Protein AF-0000000074476913 (afdb_homodimer)

InterPro domains:
  IPR021858 Fungal transcription factor [PF11951] (152-539)

Organism: Cyberlindnera jadinii (strain ATCC 18201 / CBS 1600 / BCRC 20928 / JCM 3617 / NBRC 0987 / NRRL Y-1542) (NCBI:txid983966)

Nearest PDB structures (foldseek):
  8qai-assembly2_B  TM=4.648E-01  e=1.550E-02  synthetic construct
  7mx2-assembly1_B  TM=2.259E-01  e=1.197E+00  Homo sapiens
  8qai-assembly2_B  TM=4.668E-01  e=1.712E-02  synthetic construct

Secondary structure (DSSP, 8-state):
---------------------GGGSGGGSS-----TTS-------------------S--SSTT---S---SSTTTT---TT--------------------------------------------------SSS--B-SS--TT-HHHHHHHHHHTGGGTT--S-GGGSHHHHIIIIIGGGBHHHHHHHHHHHHHHHHHHHT---HHHHHHHHHHHHHHTT--SSS-SS-HHHHHHHHHHHHHHHHHHT-STHHHHHHHHHHHHTTHHHHS---GGGS----HHHHHHHHHHHHHHHHHHTTT----TGGGT---TT---HHHHHHHSHHHHHHHHHHHHHHTTTHHHHHHGGGS-HHHHHHHHHHHHHHHHHHHHHHHHHHHHHHHHHHHHHTT--SS-HHHHHHHHHHHHHHHHHHHHHHHT-TT--HHHHHHHHHHHHHHHHHHHHHHHHH-TTSS--HHHHHHHHHHHHHHHHHHHHS-TTS--STT-SHHHHHHHHH---HHHHHHHHHHHHHHHHTTS-HHHHHHHHHHHHHHHHHHHHSS---HHHHHHHHT-----/---------------------GGGSGGGSS-----TTS-------------------S--SSTT---S-TTSSTTTTS--TT--------------------------------------------------SSS--B-SS--TT-HHHHHHHHHHTGGGTT--S-GGGSHHHHIIIIIGGGBHHHHHHHHHHHHHHHHHHHT---HHHHHHHHHHHHHHTT--SSS-SS-HHHHHHHHHHHHHHHHHHT-STHHHHHHHHHHHHTTHHHHS---GGGS----HHHHHHHHHHHHHHHHHHTTT----HHHHH---TT---HHHHHHHSHHHHHHHHHHHHHHTTTHHHHHHGGGS-HHHHHHHHHHHHHHHHHHHHHHHHHHHHHHHHHHHHHTT--SS-HHHHHHHHHHHHHHHHHHHHHHHT-TT--HHHHHHHHHHHHHHHHHHHHHHHHH-TTSS--HHHHHHHHHHHHHHHHHHHHS-TTS--STT-SHHHHHHHHH---HHHHHHHHHHHHHHHHTTS-HHHHHHHHHHHHHHHHHHHHSS---HHHHHHHHT-----

pLDDT: mean 72.34, std 29.13, range [15.88, 98.56]

Structure (mmCIF, N/CA/C/O backbone):
data_AF-0000000074476913-model_v1
#
loop_
_entity.id
_entity.type
_entity.pdbx_description
1 polymer 'Transcription factor domain-containing protein'
#
loop_
_atom_site.group_PDB
_atom_site.id
_atom_site.type_symbol
_atom_site.label_atom_id
_atom_site.label_alt_id
_atom_site.label_comp_id
_atom_site.label_asym_id
_atom_site.label_entity_id
_atom_site.label_seq_id
_atom_site.pdbx_PDB_ins_code
_atom_site.Cartn_x
_atom_site.Cartn_y
_atom_site.Cartn_z
_atom_site.occupancy
_atom_site.B_iso_or_equiv
_atom_site.auth_seq_id
_atom_site.auth_comp_id
_atom_site.auth_asym_id
_atom_site.auth_atom_id
_atom_site.pdbx_PDB_model_num
ATOM 1 N N . MET A 1 1 ? -36.219 -45.469 -49.031 1 22.94 1 MET A N 1
ATOM 2 C CA . MET A 1 1 ? -34.938 -45.094 -49.656 1 22.94 1 MET A CA 1
ATOM 3 C C . MET A 1 1 ? -34.531 -43.656 -49.312 1 22.94 1 MET A C 1
ATOM 5 O O . MET A 1 1 ? -34.75 -42.75 -50.062 1 22.94 1 MET A O 1
ATOM 9 N N . LEU A 1 2 ? -34.75 -43.312 -48.125 1 26.34 2 LEU A N 1
ATOM 10 C CA . LEU A 1 2 ? -34.656 -42 -47.5 1 26.34 2 LEU A CA 1
ATOM 11 C C . LEU A 1 2 ? -33.219 -41.5 -47.531 1 26.34 2 LEU A C 1
ATOM 13 O O . LEU A 1 2 ? -32.312 -42.125 -46.938 1 26.34 2 LEU A O 1
ATOM 17 N N . LYS A 1 3 ? -32.875 -40.719 -48.656 1 25.05 3 LYS A N 1
ATOM 18 C CA . LYS A 1 3 ? -31.656 -40.125 -49.219 1 25.05 3 LYS A CA 1
ATOM 19 C C . LYS A 1 3 ? -30.984 -39.219 -48.188 1 25.05 3 LYS A C 1
ATOM 21 O O . LYS A 1 3 ? -31.609 -38.312 -47.625 1 25.05 3 LYS A O 1
ATOM 26 N N . ASP A 1 4 ? -29.906 -39.688 -47.5 1 21.94 4 ASP A N 1
ATOM 27 C CA . ASP A 1 4 ? -28.984 -39.344 -46.438 1 21.94 4 ASP A CA 1
ATOM 28 C C . ASP A 1 4 ? -28.203 -38.094 -46.781 1 21.94 4 ASP A C 1
ATOM 30 O O . ASP A 1 4 ? -27.328 -38.125 -47.656 1 21.94 4 ASP A O 1
ATOM 34 N N . LYS A 1 5 ? -29.016 -36.906 -46.969 1 27.86 5 LYS A N 1
ATOM 35 C CA . LYS A 1 5 ? -28.391 -35.688 -47.469 1 27.86 5 LYS A CA 1
ATOM 36 C C . LYS A 1 5 ? -27.109 -35.375 -46.719 1 27.86 5 LYS A C 1
ATOM 38 O O . LYS A 1 5 ? -27.141 -35.25 -45.469 1 27.86 5 LYS A O 1
ATOM 43 N N . THR A 1 6 ? -25.938 -35.688 -47.281 1 23.72 6 THR A N 1
ATOM 44 C CA . THR A 1 6 ? -24.531 -35.594 -46.906 1 23.72 6 THR A CA 1
ATOM 45 C C . THR A 1 6 ? -24.172 -34.188 -46.406 1 23.72 6 THR A C 1
ATOM 47 O O . THR A 1 6 ? -24.375 -33.219 -47.156 1 23.72 6 THR A O 1
ATOM 50 N N . GLY A 1 7 ? -24.375 -33.844 -45.156 1 22.38 7 GLY A N 1
ATOM 51 C CA . GLY A 1 7 ? -24.172 -32.594 -44.406 1 22.38 7 GLY A CA 1
ATOM 52 C C . GLY A 1 7 ? -22.781 -32.031 -44.562 1 22.38 7 GLY A C 1
ATOM 53 O O . GLY A 1 7 ? -21.812 -32.625 -44.094 1 22.38 7 GLY A O 1
ATOM 54 N N . LYS A 1 8 ? -22.469 -31.375 -45.812 1 24.8 8 LYS A N 1
ATOM 55 C CA . LYS A 1 8 ? -21.203 -30.781 -46.219 1 24.8 8 LYS A CA 1
ATOM 56 C C . LYS A 1 8 ? -20.625 -29.922 -45.094 1 24.8 8 LYS A C 1
ATOM 58 O O . LYS A 1 8 ? -21.297 -29.031 -44.562 1 24.8 8 LYS A O 1
ATOM 63 N N . ALA A 1 9 ? -19.594 -30.422 -44.406 1 23.03 9 ALA A N 1
ATOM 64 C CA . ALA A 1 9 ? -18.812 -29.875 -43.312 1 23.03 9 ALA A CA 1
ATOM 65 C C . ALA A 1 9 ? -18.266 -28.5 -43.656 1 23.03 9 ALA A C 1
ATOM 67 O O . ALA A 1 9 ? -17.688 -28.297 -44.719 1 23.03 9 ALA A O 1
ATOM 68 N N . PRO A 1 10 ? -18.922 -27.391 -43.219 1 24.08 10 PRO A N 1
ATOM 69 C CA . PRO A 1 10 ? -18.5 -26.078 -43.688 1 24.08 10 PRO A CA 1
ATOM 70 C C . PRO A 1 10 ? -17 -25.859 -43.531 1 24.08 10 PRO A C 1
ATOM 72 O O . PRO A 1 10 ? -16.375 -26.375 -42.594 1 24.08 10 PRO A O 1
ATOM 75 N N . ALA A 1 11 ? -16.25 -25.734 -44.656 1 23.8 11 ALA A N 1
ATOM 76 C CA . ALA A 1 11 ? -14.828 -25.453 -44.906 1 23.8 11 ALA A CA 1
ATOM 77 C C . ALA A 1 11 ? -14.336 -24.328 -44 1 23.8 11 ALA A C 1
ATOM 79 O O . ALA A 1 11 ? -14.969 -23.281 -43.875 1 23.8 11 ALA A O 1
ATOM 80 N N . ASN A 1 12 ? -13.648 -24.688 -42.938 1 20.62 12 ASN A N 1
ATOM 81 C CA . ASN A 1 12 ? -12.969 -23.875 -41.938 1 20.62 12 ASN A CA 1
ATOM 82 C C . ASN A 1 12 ? -12.094 -22.812 -42.562 1 20.62 12 ASN A C 1
ATOM 84 O O . ASN A 1 12 ? -11.156 -23.125 -43.312 1 20.62 12 ASN A O 1
ATOM 88 N N . LYS A 1 13 ? -12.68 -21.672 -42.938 1 23.34 13 LYS A N 1
ATOM 89 C CA . LYS A 1 13 ? -11.984 -20.547 -43.562 1 23.34 13 LYS A CA 1
ATOM 90 C C . LYS A 1 13 ? -10.641 -20.297 -42.875 1 23.34 13 LYS A C 1
ATOM 92 O O . LYS A 1 13 ? -10.578 -20.172 -41.656 1 23.34 13 LYS A O 1
ATOM 97 N N . ASP A 1 14 ? -9.531 -20.578 -43.594 1 20.19 14 ASP A N 1
ATOM 98 C CA . ASP A 1 14 ? -8.094 -20.438 -43.406 1 20.19 14 ASP A CA 1
ATOM 99 C C . ASP A 1 14 ? -7.73 -19.016 -43 1 20.19 14 ASP A C 1
ATOM 101 O O . ASP A 1 14 ? -7.996 -18.062 -43.719 1 20.19 14 ASP A O 1
ATOM 105 N N . ILE A 1 15 ? -7.898 -18.656 -41.781 1 19.33 15 ILE A N 1
ATOM 106 C CA . ILE A 1 15 ? -7.5 -17.328 -41.344 1 19.33 15 ILE A CA 1
ATOM 107 C C . ILE A 1 15 ? -6.035 -17.078 -41.688 1 19.33 15 ILE A C 1
ATOM 109 O O . ILE A 1 15 ? -5.141 -17.75 -41.188 1 19.33 15 ILE A O 1
ATOM 113 N N . LYS A 1 16 ? -5.777 -16.641 -42.938 1 22 16 LYS A N 1
ATOM 114 C CA . LYS A 1 16 ? -4.496 -16.281 -43.531 1 22 16 LYS A CA 1
ATOM 115 C C . LYS A 1 16 ? -3.795 -15.188 -42.75 1 22 16 LYS A C 1
ATOM 117 O O . LYS A 1 16 ? -4.316 -14.078 -42.594 1 22 16 LYS A O 1
ATOM 122 N N . PHE A 1 17 ? -3.029 -15.555 -41.844 1 19.25 17 PHE A N 1
ATOM 123 C CA . PHE A 1 17 ? -2.176 -14.68 -41.031 1 19.25 17 PHE A CA 1
ATOM 124 C C . PHE A 1 17 ? -1.184 -13.938 -41.938 1 19.25 17 PHE A C 1
ATOM 126 O O . PHE A 1 17 ? -0.401 -14.562 -42.656 1 19.25 17 PHE A O 1
ATOM 133 N N . VAL A 1 18 ? -1.605 -12.867 -42.562 1 20.31 18 VAL A N 1
ATOM 134 C CA . VAL A 1 18 ? -0.796 -12.047 -43.469 1 20.31 18 VAL A CA 1
ATOM 135 C C . VAL A 1 18 ? 0.474 -11.594 -42.75 1 20.31 18 VAL A C 1
ATOM 137 O O . VAL A 1 18 ? 0.422 -11.148 -41.594 1 20.31 18 VAL A O 1
ATOM 140 N N . ASP A 1 19 ? 1.712 -11.781 -43.312 1 21.53 19 ASP A N 1
ATOM 141 C CA . ASP A 1 19 ? 3.154 -11.75 -43.094 1 21.53 19 ASP A CA 1
ATOM 142 C C . ASP A 1 19 ? 3.666 -10.312 -43 1 21.53 19 ASP A C 1
ATOM 144 O O . ASP A 1 19 ? 3.883 -9.648 -44.031 1 21.53 19 ASP A O 1
ATOM 148 N N . GLN A 1 20 ? 2.986 -9.398 -42.375 1 19.64 20 GLN A N 1
ATOM 149 C CA . GLN A 1 20 ? 3.434 -8.031 -42.625 1 19.64 20 GLN A CA 1
ATOM 150 C C . GLN A 1 20 ? 4.836 -7.809 -42.062 1 19.64 20 GLN A C 1
ATOM 152 O O . GLN A 1 20 ? 5.016 -7.73 -40.844 1 19.64 20 GLN A O 1
ATOM 157 N N . THR A 1 21 ? 6.062 -8.227 -42.594 1 22.61 21 THR A N 1
ATOM 158 C CA . THR A 1 21 ? 7.508 -8.367 -42.438 1 22.61 21 THR A CA 1
ATOM 159 C C . THR A 1 21 ? 8.18 -7.008 -42.312 1 22.61 21 THR A C 1
ATOM 161 O O . THR A 1 21 ? 9.172 -6.871 -41.594 1 22.61 21 THR A O 1
ATOM 164 N N . SER A 1 22 ? 7.875 -5.938 -43.062 1 20.78 22 SER A N 1
ATOM 165 C CA . SER A 1 22 ? 8.922 -5.066 -43.594 1 20.78 22 SER A CA 1
ATOM 166 C C . SER A 1 22 ? 9.438 -4.113 -42.531 1 20.78 22 SER A C 1
ATOM 168 O O . SER A 1 22 ? 10.641 -3.834 -42.469 1 20.78 22 SER A O 1
ATOM 170 N N . GLU A 1 23 ? 8.555 -3.322 -41.906 1 20.55 23 GLU A N 1
ATOM 171 C CA . GLU A 1 23 ? 8.977 -2.012 -41.438 1 20.55 23 GLU A CA 1
ATOM 172 C C . GLU A 1 23 ? 9.688 -2.125 -40.094 1 20.55 23 GLU A C 1
ATOM 174 O O . GLU A 1 23 ? 9.977 -1.112 -39.438 1 20.55 23 GLU A O 1
ATOM 179 N N . THR A 1 24 ? 10.062 -3.318 -39.594 1 21.67 24 THR A N 1
ATOM 180 C CA . THR A 1 24 ? 10.672 -3.715 -38.312 1 21.67 24 THR A CA 1
ATOM 181 C C . THR A 1 24 ? 12.109 -3.221 -38.25 1 21.67 24 THR A C 1
ATOM 183 O O . THR A 1 24 ? 12.773 -3.385 -37.219 1 21.67 24 THR A O 1
ATOM 186 N N . ILE A 1 25 ? 12.766 -2.811 -39.281 1 22.55 25 ILE A N 1
ATOM 187 C CA . ILE A 1 25 ? 14.219 -2.762 -39.438 1 22.55 25 ILE A CA 1
ATOM 188 C C . ILE A 1 25 ? 14.773 -1.58 -38.656 1 22.55 25 ILE A C 1
ATOM 190 O O . ILE A 1 25 ? 15.805 -1.701 -37.969 1 22.55 25 ILE A O 1
ATOM 194 N N . ASP A 1 26 ? 14.195 -0.378 -38.781 1 22.97 26 ASP A N 1
ATOM 195 C CA . ASP A 1 26 ? 15.023 0.802 -38.531 1 22.97 26 ASP A CA 1
ATOM 196 C C . ASP A 1 26 ? 15.211 1.043 -37.031 1 22.97 26 ASP A C 1
ATOM 198 O O . ASP A 1 26 ? 16.078 1.819 -36.625 1 22.97 26 ASP A O 1
ATOM 202 N N . LEU A 1 27 ? 14.227 0.645 -36.281 1 22.95 27 LEU A N 1
ATOM 203 C CA . LEU A 1 27 ? 14.258 1.162 -34.906 1 22.95 27 LEU A CA 1
ATOM 204 C C . LEU A 1 27 ? 15.359 0.497 -34.094 1 22.95 27 LEU A C 1
ATOM 206 O O . LEU A 1 27 ? 15.469 0.712 -32.875 1 22.95 27 LEU A O 1
ATOM 210 N N . LEU A 1 28 ? 16.094 -0.506 -34.594 1 25.58 28 LEU A N 1
ATOM 211 C CA . LEU A 1 28 ? 17.203 -1.237 -33.969 1 25.58 28 LEU A CA 1
ATOM 212 C C . LEU A 1 28 ? 18.328 -0.289 -33.594 1 25.58 28 LEU A C 1
ATOM 214 O O . LEU A 1 28 ? 19.328 -0.71 -33 1 25.58 28 LEU A O 1
ATOM 218 N N . GLN A 1 29 ? 18.438 0.82 -34.156 1 25.72 29 GLN A N 1
ATOM 219 C CA . GLN A 1 29 ? 19.75 1.461 -34.031 1 25.72 29 GLN A CA 1
ATOM 220 C C . GLN A 1 29 ? 19.969 1.957 -32.625 1 25.72 29 GLN A C 1
ATOM 222 O O . GLN A 1 29 ? 21.109 1.95 -32.125 1 25.72 29 GLN A O 1
ATOM 227 N N . ASN A 1 30 ? 19.016 2.846 -32.031 1 29.34 30 ASN A N 1
ATOM 228 C CA . ASN A 1 30 ? 19.531 3.611 -30.891 1 29.34 30 ASN A CA 1
ATOM 229 C C . ASN A 1 30 ? 19.469 2.805 -29.594 1 29.34 30 ASN A C 1
ATOM 231 O O . ASN A 1 30 ? 18.547 2.008 -29.391 1 29.34 30 ASN A O 1
ATOM 235 N N . GLY A 1 31 ? 20.469 2.445 -28.844 1 28 31 GLY A N 1
ATOM 236 C CA . GLY A 1 31 ? 20.875 1.659 -27.688 1 28 31 GLY A CA 1
ATOM 237 C C . GLY A 1 31 ? 19.891 1.762 -26.531 1 28 31 GLY A C 1
ATOM 238 O O . GLY A 1 31 ? 19.422 2.854 -26.203 1 28 31 GLY A O 1
ATOM 239 N N . ARG A 1 32 ? 19.031 0.925 -26.312 1 30.55 32 ARG A N 1
ATOM 240 C CA . ARG A 1 32 ? 18.047 0.867 -25.234 1 30.55 32 ARG A CA 1
ATOM 241 C C . ARG A 1 32 ? 18.734 0.93 -23.875 1 30.55 32 ARG A C 1
ATOM 243 O O . ARG A 1 32 ? 19.719 0.242 -23.641 1 30.55 32 ARG A O 1
ATOM 250 N N . PRO A 1 33 ? 18.422 1.877 -23.078 1 32.03 33 PRO A N 1
ATOM 251 C CA . PRO A 1 33 ? 19.078 1.938 -21.766 1 32.03 33 PRO A CA 1
ATOM 252 C C . PRO A 1 33 ? 18.828 0.702 -20.922 1 32.03 33 PRO A C 1
ATOM 254 O O . PRO A 1 33 ? 17.766 0.077 -21.031 1 32.03 33 PRO A O 1
ATOM 257 N N . ALA A 1 34 ? 19.766 0.202 -20.141 1 40.94 34 ALA A N 1
ATOM 258 C CA . ALA A 1 34 ? 19.797 -1.032 -19.359 1 40.94 34 ALA A CA 1
ATOM 259 C C . ALA A 1 34 ? 18.875 -0.938 -18.141 1 40.94 34 ALA A C 1
ATOM 261 O O . ALA A 1 34 ? 18.859 0.083 -17.453 1 40.94 34 ALA A O 1
ATOM 262 N N . ILE A 1 35 ? 17.828 -1.555 -18.109 1 40.34 35 ILE A N 1
ATOM 263 C CA . ILE A 1 35 ? 17 -1.701 -16.922 1 40.34 35 ILE A CA 1
ATOM 264 C C . ILE A 1 35 ? 17.812 -2.406 -15.828 1 40.34 35 ILE A C 1
ATOM 266 O O . ILE A 1 35 ? 18.328 -3.502 -16.047 1 40.34 35 ILE A O 1
ATOM 270 N N . PRO A 1 36 ? 18.078 -1.884 -14.758 1 39.78 36 PRO A N 1
ATOM 271 C CA . PRO A 1 36 ? 18.891 -2.572 -13.742 1 39.78 36 PRO A CA 1
ATOM 272 C C . PRO A 1 36 ? 18.375 -3.977 -13.438 1 39.78 36 PRO A C 1
ATOM 274 O O . PRO A 1 36 ? 17.156 -4.176 -13.273 1 39.78 36 PRO A O 1
ATOM 277 N N . GLY A 1 37 ? 19.328 -4.891 -13.453 1 38.72 37 GLY A N 1
ATOM 278 C CA . GLY A 1 37 ? 19.094 -6.289 -13.141 1 38.72 37 GLY A CA 1
ATOM 279 C C . GLY A 1 37 ? 18.562 -7.082 -14.328 1 38.72 37 GLY A C 1
ATOM 280 O O . GLY A 1 37 ? 18.078 -8.203 -14.164 1 38.72 37 GLY A O 1
ATOM 281 N N . THR A 1 38 ? 18.344 -6.34 -15.32 1 44.19 38 THR A N 1
ATOM 282 C CA . THR A 1 38 ? 17.844 -7.059 -16.484 1 44.19 38 THR A CA 1
ATOM 283 C C . THR A 1 38 ? 18.984 -7.363 -17.453 1 44.19 38 THR A C 1
ATOM 285 O O . THR A 1 38 ? 20.047 -6.754 -17.391 1 44.19 38 THR A O 1
ATOM 288 N N . SER A 1 39 ? 18.766 -8.445 -18.344 1 42.41 39 SER A N 1
ATOM 289 C CA . SER A 1 39 ? 19.734 -9.031 -19.266 1 42.41 39 SER A CA 1
ATOM 290 C C . SER A 1 39 ? 20.062 -8.062 -20.406 1 42.41 39 SER A C 1
ATOM 292 O O . SER A 1 39 ? 19.219 -7.262 -20.812 1 42.41 39 SER A O 1
ATOM 294 N N . VAL A 1 40 ? 21.469 -7.695 -20.641 1 36.53 40 VAL A N 1
ATOM 295 C CA . VAL A 1 40 ? 21.922 -7.008 -21.844 1 36.53 40 VAL A CA 1
ATOM 296 C C . VAL A 1 40 ? 22.109 -8.016 -22.969 1 36.53 40 VAL A C 1
ATOM 298 O O . VAL A 1 40 ? 22.891 -8.961 -22.844 1 36.53 40 VAL A O 1
ATOM 301 N N . PHE A 1 41 ? 21.312 -8.297 -23.844 1 28.91 41 PHE A N 1
ATOM 302 C CA . PHE A 1 41 ? 21.484 -9.203 -24.969 1 28.91 41 PHE A CA 1
ATOM 303 C C . PHE A 1 41 ? 22.375 -8.57 -26.031 1 28.91 41 PHE A C 1
ATOM 305 O O . PHE A 1 41 ? 22.047 -7.512 -26.578 1 28.91 41 PHE A O 1
ATOM 312 N N . SER A 1 42 ? 23.875 -8.617 -25.953 1 28.91 42 SER A N 1
ATOM 313 C CA . SER A 1 42 ? 24.688 -8.195 -27.078 1 28.91 42 SER A CA 1
ATOM 314 C C . SER A 1 42 ? 24.578 -9.18 -28.25 1 28.91 42 SER A C 1
ATOM 316 O O . SER A 1 42 ? 24.625 -10.391 -28.031 1 28.91 42 SER A O 1
ATOM 318 N N . SER A 1 43 ? 24.188 -8.883 -29.438 1 27.14 43 SER A N 1
ATOM 319 C CA . SER A 1 43 ? 24.172 -9.688 -30.656 1 27.14 43 SER A CA 1
ATOM 320 C C . SER A 1 43 ? 25.578 -10.055 -31.094 1 27.14 43 SER A C 1
ATOM 322 O O . SER A 1 43 ? 25.766 -10.719 -32.125 1 27.14 43 SER A O 1
ATOM 324 N N . LYS A 1 44 ? 26.781 -9.359 -31 1 29.73 44 LYS A N 1
ATOM 325 C CA . LYS A 1 44 ? 27.906 -9.656 -31.891 1 29.73 44 LYS A CA 1
ATOM 326 C C . LYS A 1 44 ? 28.625 -10.938 -31.453 1 29.73 44 LYS A C 1
ATOM 328 O O . LYS A 1 44 ? 28.938 -11.102 -30.281 1 29.73 44 LYS A O 1
ATOM 333 N N . PRO A 1 45 ? 28.891 -12 -32.406 1 23.06 45 PRO A N 1
ATOM 334 C CA . PRO A 1 45 ? 29.641 -13.25 -32.281 1 23.06 45 PRO A CA 1
ATOM 335 C C . PRO A 1 45 ? 31.109 -13.016 -31.984 1 23.06 45 PRO A C 1
ATOM 337 O O . PRO A 1 45 ? 31.812 -12.398 -32.781 1 23.06 45 PRO A O 1
ATOM 340 N N . LYS A 1 46 ? 31.703 -12.742 -30.812 1 25.95 46 LYS A N 1
ATOM 341 C CA . LYS A 1 46 ? 33.156 -12.75 -30.828 1 25.95 46 LYS A CA 1
ATOM 342 C C . LYS A 1 46 ? 33.719 -14.133 -31.203 1 25.95 46 LYS A C 1
ATOM 344 O O . LYS A 1 46 ? 33.344 -15.133 -30.594 1 25.95 46 LYS A O 1
ATOM 349 N N . ARG A 1 47 ? 34.438 -14.453 -32.406 1 19.22 47 ARG A N 1
ATOM 350 C CA . ARG A 1 47 ? 35.25 -15.555 -32.906 1 19.22 47 ARG A CA 1
ATOM 351 C C . ARG A 1 47 ? 36.375 -15.93 -31.938 1 19.22 47 ARG A C 1
ATOM 353 O O . ARG A 1 47 ? 37.375 -15.219 -31.828 1 19.22 47 ARG A O 1
ATOM 360 N N . ARG A 1 48 ? 36.156 -16.438 -30.781 1 21.58 48 ARG A N 1
ATOM 361 C CA . ARG A 1 48 ? 37.344 -16.906 -30.031 1 21.58 48 ARG A CA 1
ATOM 362 C C . ARG A 1 48 ? 38.062 -18 -30.781 1 21.58 48 ARG A C 1
ATOM 364 O O . ARG A 1 48 ? 37.438 -18.969 -31.234 1 21.58 48 ARG A O 1
ATOM 371 N N . LYS A 1 49 ? 39.375 -17.781 -31.234 1 22.42 49 LYS A N 1
ATOM 372 C CA . LYS A 1 49 ? 40.438 -18.656 -31.719 1 22.42 49 LYS A CA 1
ATOM 373 C C . LYS A 1 49 ? 40.625 -19.844 -30.766 1 22.42 49 LYS A C 1
ATOM 375 O O . LYS A 1 49 ? 40.656 -19.672 -29.547 1 22.42 49 LYS A O 1
ATOM 380 N N . THR A 1 50 ? 40.656 -21.156 -31.234 1 22.3 50 THR A N 1
ATOM 381 C CA . THR A 1 50 ? 40.719 -22.562 -30.844 1 22.3 50 THR A CA 1
ATOM 382 C C . THR A 1 50 ? 42.031 -22.875 -30.141 1 22.3 50 THR A C 1
ATOM 384 O O . THR A 1 50 ? 42.25 -24.016 -29.734 1 22.3 50 THR A O 1
ATOM 387 N N . GLU A 1 51 ? 43.188 -22.172 -30.156 1 20.72 51 GLU A N 1
ATOM 388 C CA . GLU A 1 51 ? 44.406 -22.984 -30.25 1 20.72 51 GLU A CA 1
ATOM 389 C C . GLU A 1 51 ? 44.562 -23.891 -29.031 1 20.72 51 GLU A C 1
ATOM 391 O O . GLU A 1 51 ? 44.969 -25.047 -29.156 1 20.72 51 GLU A O 1
ATOM 396 N N . GLN A 1 52 ? 44.812 -23.391 -27.797 1 22.12 52 GLN A N 1
ATOM 397 C CA . GLN A 1 52 ? 45.906 -24 -27.016 1 22.12 52 GLN A CA 1
ATOM 398 C C . GLN A 1 52 ? 45.5 -25.375 -26.5 1 22.12 52 GLN A C 1
ATOM 400 O O . GLN A 1 52 ? 44.375 -25.562 -26.031 1 22.12 52 GLN A O 1
ATOM 405 N N . THR A 1 53 ? 46.219 -26.531 -26.828 1 21.92 53 THR A N 1
ATOM 406 C CA . THR A 1 53 ? 46.375 -27.984 -26.672 1 21.92 53 THR A CA 1
ATOM 407 C C . THR A 1 53 ? 46.469 -28.359 -25.188 1 21.92 53 THR A C 1
ATOM 409 O O . THR A 1 53 ? 46.75 -29.5 -24.859 1 21.92 53 THR A O 1
ATOM 412 N N . VAL A 1 54 ? 46.094 -27.594 -24.219 1 21.56 54 VAL A N 1
ATOM 413 C CA . VAL A 1 54 ? 46.656 -27.953 -22.922 1 21.56 54 VAL A CA 1
ATOM 414 C C . VAL A 1 54 ? 46.219 -29.391 -22.562 1 21.56 54 VAL A C 1
ATOM 416 O O . VAL A 1 54 ? 45.062 -29.719 -22.609 1 21.56 54 VAL A O 1
ATOM 419 N N . SER A 1 55 ? 47.156 -30.344 -22.719 1 20.33 55 SER A N 1
ATOM 420 C CA . SER A 1 55 ? 47.25 -31.781 -22.469 1 20.33 55 SER A CA 1
ATOM 421 C C . SER A 1 55 ? 46.719 -32.156 -21.094 1 20.33 55 SER A C 1
ATOM 423 O O . SER A 1 55 ? 47.219 -31.625 -20.078 1 20.33 55 SER A O 1
ATOM 425 N N . PRO A 1 56 ? 45.5 -32.406 -20.953 1 20.3 56 PRO A N 1
ATOM 426 C CA . PRO A 1 56 ? 44.781 -32.5 -19.688 1 20.3 56 PRO A CA 1
ATOM 427 C C . PRO A 1 56 ? 45.156 -33.781 -18.906 1 20.3 56 PRO A C 1
ATOM 429 O O . PRO A 1 56 ? 44.406 -34.219 -18.047 1 20.3 56 PRO A O 1
ATOM 432 N N . SER A 1 57 ? 46.469 -34.281 -19.25 1 19.2 57 SER A N 1
ATOM 433 C CA . SER A 1 57 ? 46.75 -35.625 -18.828 1 19.2 57 SER A CA 1
ATOM 434 C C . SER A 1 57 ? 46.156 -35.938 -17.438 1 19.2 57 SER A C 1
ATOM 436 O O . SER A 1 57 ? 45.438 -36.875 -17.25 1 19.2 57 SER A O 1
ATOM 438 N N . ASP A 1 58 ? 47.125 -36 -16.469 1 19.69 58 ASP A N 1
ATOM 439 C CA . ASP A 1 58 ? 47.469 -37.062 -15.523 1 19.69 58 ASP A CA 1
ATOM 440 C C . ASP A 1 58 ? 46.469 -37.062 -14.344 1 19.69 58 ASP A C 1
ATOM 442 O O . ASP A 1 58 ? 45.969 -38.125 -13.961 1 19.69 58 ASP A O 1
ATOM 446 N N . ASN A 1 59 ? 46.781 -36.094 -13.375 1 18.98 59 ASN A N 1
ATOM 447 C CA . ASN A 1 59 ? 46.812 -36.406 -11.945 1 18.98 59 ASN A CA 1
ATOM 448 C C . ASN A 1 59 ? 45.406 -36.438 -11.336 1 18.98 59 ASN A C 1
ATOM 450 O O . ASN A 1 59 ? 44.906 -35.406 -10.914 1 18.98 59 ASN A O 1
ATOM 454 N N . TYR A 1 60 ? 44.469 -36.906 -12.016 1 18.92 60 TYR A N 1
ATOM 455 C CA . TYR A 1 60 ? 43.094 -36.844 -11.617 1 18.92 60 TYR A CA 1
ATOM 456 C C . TYR A 1 60 ? 42.844 -37.531 -10.289 1 18.92 60 TYR A C 1
ATOM 458 O O . TYR A 1 60 ? 41.719 -37.594 -9.797 1 18.92 60 TYR A O 1
ATOM 466 N N . GLU A 1 61 ? 43.719 -38.562 -10.094 1 20.06 61 GLU A N 1
ATOM 467 C CA . GLU A 1 61 ? 43.562 -39.688 -9.156 1 20.06 61 GLU A CA 1
ATOM 468 C C . GLU A 1 61 ? 43.281 -39.156 -7.746 1 20.06 61 GLU A C 1
ATOM 470 O O . GLU A 1 61 ? 42.438 -39.719 -7.027 1 20.06 61 GLU A O 1
ATOM 475 N N . GLN A 1 62 ? 44.281 -38.5 -7.195 1 19.34 62 GLN A N 1
ATOM 476 C CA . GLN A 1 62 ? 44.625 -38.469 -5.777 1 19.34 62 GLN A CA 1
ATOM 477 C C . GLN A 1 62 ? 43.562 -37.719 -4.977 1 19.34 62 GLN A C 1
ATOM 479 O O . GLN A 1 62 ? 43.438 -37.938 -3.768 1 19.34 62 GLN A O 1
ATOM 484 N N . MET A 1 63 ? 43.062 -36.625 -5.465 1 19.31 63 MET A N 1
ATOM 485 C CA . MET A 1 63 ? 42.562 -35.781 -4.391 1 19.31 63 MET A CA 1
ATOM 486 C C . MET A 1 63 ? 41.25 -36.312 -3.809 1 19.31 63 MET A C 1
ATOM 488 O O . MET A 1 63 ? 40.188 -35.781 -4.078 1 19.31 63 MET A O 1
ATOM 492 N N . LEU A 1 64 ? 40.844 -37.656 -3.971 1 19.75 64 LEU A N 1
ATOM 493 C CA . LEU A 1 64 ? 39.75 -38.406 -3.336 1 19.75 64 LEU A CA 1
ATOM 494 C C . LEU A 1 64 ? 39.75 -38.156 -1.829 1 19.75 64 LEU A C 1
ATOM 496 O O . LEU A 1 64 ? 38.688 -38.062 -1.218 1 19.75 64 LEU A O 1
ATOM 500 N N . ASN A 1 65 ? 40.844 -38.781 -1.003 1 18.58 65 ASN A N 1
ATOM 501 C CA . ASN A 1 65 ? 41.125 -39.188 0.37 1 18.58 65 ASN A CA 1
ATOM 502 C C . ASN A 1 65 ? 41.219 -37.969 1.303 1 18.58 65 ASN A C 1
ATOM 504 O O . ASN A 1 65 ? 41.875 -38.031 2.34 1 18.58 65 ASN A O 1
ATOM 508 N N . MET A 1 66 ? 41.25 -36.844 0.983 1 19.33 66 MET A N 1
ATOM 509 C CA . MET A 1 66 ? 41.906 -35.844 1.844 1 19.33 66 MET A CA 1
ATOM 510 C C . MET A 1 66 ? 41.25 -35.844 3.221 1 19.33 66 MET A C 1
ATOM 512 O O . MET A 1 66 ? 40 -35.75 3.328 1 19.33 66 MET A O 1
ATOM 516 N N . PRO A 1 67 ? 41.906 -36.25 4.402 1 19.61 67 PRO A N 1
ATOM 517 C CA . PRO A 1 67 ? 41.625 -36.281 5.844 1 19.61 67 PRO A CA 1
ATOM 518 C C . PRO A 1 67 ? 40.812 -35.062 6.312 1 19.61 67 PRO A C 1
ATOM 520 O O . PRO A 1 67 ? 40.75 -34.062 5.617 1 19.61 67 PRO A O 1
ATOM 523 N N . LEU A 1 68 ? 40.031 -35.219 7.621 1 19.31 68 LEU A N 1
ATOM 524 C CA . LEU A 1 68 ? 39.156 -34.469 8.492 1 19.31 68 LEU A CA 1
ATOM 525 C C . LEU A 1 68 ? 39.781 -33.094 8.828 1 19.31 68 LEU A C 1
ATOM 527 O O . LEU A 1 68 ? 39.219 -32.344 9.648 1 19.31 68 LEU A O 1
ATOM 531 N N . ILE A 1 69 ? 41 -32.938 8.648 1 19.53 69 ILE A N 1
ATOM 532 C CA . ILE A 1 69 ? 41.844 -32.094 9.477 1 19.53 69 ILE A CA 1
ATOM 533 C C . ILE A 1 69 ? 41.281 -30.672 9.469 1 19.53 69 ILE A C 1
ATOM 535 O O . ILE A 1 69 ? 41.719 -29.828 10.258 1 19.53 69 ILE A O 1
ATOM 539 N N . PHE A 1 70 ? 40.969 -30.234 8.445 1 18.39 70 PHE A N 1
ATOM 540 C CA . PHE A 1 70 ? 41.156 -28.781 8.375 1 18.39 70 PHE A CA 1
ATOM 541 C C . PHE A 1 70 ? 40.219 -28.062 9.352 1 18.39 70 PHE A C 1
ATOM 543 O O . PHE A 1 70 ? 39.062 -27.844 9.047 1 18.39 70 PHE A O 1
ATOM 550 N N . THR A 1 71 ? 40.188 -28.516 10.781 1 17.97 71 THR A N 1
ATOM 551 C CA . THR A 1 71 ? 39.562 -28.125 12.039 1 17.97 71 THR A CA 1
ATOM 552 C C . THR A 1 71 ? 39.531 -26.609 12.195 1 17.97 71 THR A C 1
ATOM 554 O O . THR A 1 71 ? 38.5 -26.031 12.547 1 17.97 71 THR A O 1
ATOM 557 N N . GLN A 1 72 ? 40.625 -26.109 12.922 1 17.16 72 GLN A N 1
ATOM 558 C CA . GLN A 1 72 ? 40.844 -25.188 14.039 1 17.16 72 GLN A CA 1
ATOM 559 C C . GLN A 1 72 ? 40.656 -23.75 13.602 1 17.16 72 GLN A C 1
ATOM 561 O O . GLN A 1 72 ? 40.062 -22.953 14.32 1 17.16 72 GLN A O 1
ATOM 566 N N . GLU A 1 73 ? 41.625 -23.281 12.859 1 18.48 73 GLU A N 1
ATOM 567 C CA . GLU A 1 73 ? 42.125 -21.906 12.945 1 18.48 73 GLU A CA 1
ATOM 568 C C . GLU A 1 73 ? 41.125 -20.906 12.406 1 18.48 73 GLU A C 1
ATOM 570 O O . GLU A 1 73 ? 41.031 -19.781 12.898 1 18.48 73 GLU A O 1
ATOM 575 N N . MET A 1 74 ? 40.656 -21.312 11.266 1 17.67 74 MET A N 1
ATOM 576 C CA . MET A 1 74 ? 40.25 -20.031 10.688 1 17.67 74 MET A CA 1
ATOM 577 C C . MET A 1 74 ? 39.031 -19.453 11.438 1 17.67 74 MET A C 1
ATOM 579 O O . MET A 1 74 ? 37.906 -19.469 10.922 1 17.67 74 MET A O 1
ATOM 583 N N . CYS A 1 75 ? 38.719 -20.016 12.625 1 17.8 75 CYS A N 1
ATOM 584 C CA . CYS A 1 75 ? 37.781 -19.609 13.648 1 17.8 75 CYS A CA 1
ATOM 585 C C . CYS A 1 75 ? 37.781 -18.094 13.82 1 17.8 75 CYS A C 1
ATOM 587 O O . CYS A 1 75 ? 36.812 -17.5 14.273 1 17.8 75 CYS A O 1
ATOM 589 N N . SER A 1 76 ? 38.969 -17.719 14.094 1 17.53 76 SER A N 1
ATOM 590 C CA . SER A 1 76 ? 39.25 -16.578 14.945 1 17.53 76 SER A CA 1
ATOM 591 C C . SER A 1 76 ? 38.531 -15.328 14.438 1 17.53 76 SER A C 1
ATOM 593 O O . SER A 1 76 ? 38.188 -14.438 15.219 1 17.53 76 SER A O 1
ATOM 595 N N . LEU A 1 77 ? 38.75 -15.242 13.219 1 18.02 77 LEU A N 1
ATOM 596 C CA . LEU A 1 77 ? 38.844 -13.812 12.953 1 18.02 77 LEU A CA 1
ATOM 597 C C . LEU A 1 77 ? 37.469 -13.156 13.008 1 18.02 77 LEU A C 1
ATOM 599 O O . LEU A 1 77 ? 37.312 -12 12.602 1 18.02 77 LEU A O 1
ATOM 603 N N . ILE A 1 78 ? 36.562 -14.008 13.125 1 19.58 78 ILE A N 1
ATOM 604 C CA . ILE A 1 78 ? 35.281 -13.328 12.969 1 19.58 78 ILE A CA 1
ATOM 605 C C . ILE A 1 78 ? 35.031 -12.414 14.164 1 19.58 78 ILE A C 1
ATOM 607 O O . ILE A 1 78 ? 34.656 -12.875 15.242 1 19.58 78 ILE A O 1
ATOM 611 N N . ARG A 1 79 ? 36.031 -11.711 14.633 1 19.38 79 ARG A N 1
ATOM 612 C CA . ARG A 1 79 ? 35.75 -10.898 15.812 1 19.38 79 ARG A CA 1
ATOM 613 C C . ARG A 1 79 ? 34.344 -10.336 15.766 1 19.38 79 ARG A C 1
ATOM 615 O O . ARG A 1 79 ? 33.75 -10.203 14.688 1 19.38 79 ARG A O 1
ATOM 622 N N . SER A 1 80 ? 33.688 -10.562 16.828 1 17.83 80 SER A N 1
ATOM 623 C CA . SER A 1 80 ? 32.5 -9.945 17.375 1 17.83 80 SER A CA 1
ATOM 624 C C . SER A 1 80 ? 32.438 -8.453 17.047 1 17.83 80 SER A C 1
ATOM 626 O O . SER A 1 80 ? 33.406 -7.727 17.281 1 17.83 80 SER A O 1
ATOM 628 N N . PRO A 1 81 ? 32.094 -7.926 15.961 1 17.64 81 PRO A N 1
ATOM 629 C CA . PRO A 1 81 ? 32.469 -6.508 15.984 1 17.64 81 PRO A CA 1
ATOM 630 C C . PRO A 1 81 ? 32.188 -5.848 17.328 1 17.64 81 PRO A C 1
ATOM 632 O O . PRO A 1 81 ? 31.781 -4.691 17.375 1 17.64 81 PRO A O 1
ATOM 635 N N . GLY A 1 82 ? 32.094 -6.684 18.469 1 18.92 82 GLY A N 1
ATOM 636 C CA . GLY A 1 82 ? 32.312 -5.832 19.625 1 18.92 82 GLY A CA 1
ATOM 637 C C . GLY A 1 82 ? 33.5 -4.891 19.438 1 18.92 82 GLY A C 1
ATOM 638 O O . GLY A 1 82 ? 33.5 -3.783 19.984 1 18.92 82 GLY A O 1
ATOM 639 N N . ALA A 1 83 ? 34.75 -5.605 19.25 1 17.23 83 ALA A N 1
ATOM 640 C CA . ALA A 1 83 ? 36.031 -5.262 19.844 1 17.23 83 ALA A CA 1
ATOM 641 C C . ALA A 1 83 ? 36.625 -3.988 19.219 1 17.23 83 ALA A C 1
ATOM 643 O O . ALA A 1 83 ? 37.781 -3.648 19.453 1 17.23 83 ALA A O 1
ATOM 644 N N . TYR A 1 84 ? 36.594 -3.752 17.938 1 17.55 84 TYR A N 1
ATOM 645 C CA . TYR A 1 84 ? 37.469 -2.645 17.625 1 17.55 84 TYR A CA 1
ATOM 646 C C . TYR A 1 84 ? 37.375 -1.558 18.688 1 17.55 84 TYR A C 1
ATOM 648 O O . TYR A 1 84 ? 36.281 -1.184 19.109 1 17.55 84 TYR A O 1
ATOM 656 N N . GLY A 1 85 ? 38.344 -1.562 19.656 1 15.92 85 GLY A N 1
ATOM 657 C CA . GLY A 1 85 ? 38.906 -0.568 20.562 1 15.92 85 GLY A CA 1
ATOM 658 C C . GLY A 1 85 ? 38.906 0.836 19.984 1 15.92 85 GLY A C 1
ATOM 659 O O . GLY A 1 85 ? 39.938 1.404 19.672 1 15.92 85 GLY A O 1
ATOM 660 N N . LEU A 1 86 ? 38.375 1.112 18.922 1 17.31 86 LEU A N 1
ATOM 661 C CA . LEU A 1 86 ? 38.875 2.408 18.469 1 17.31 86 LEU A CA 1
ATOM 662 C C . LEU A 1 86 ? 39.25 3.295 19.656 1 17.31 86 LEU A C 1
ATOM 664 O O . LEU A 1 86 ? 38.406 3.578 20.516 1 17.31 86 LEU A O 1
ATOM 668 N N . PRO A 1 87 ? 40.531 3.074 20.094 1 16.94 87 PRO A N 1
ATOM 669 C CA . PRO A 1 87 ? 41.219 3.949 21.047 1 16.94 87 PRO A CA 1
ATOM 670 C C . PRO A 1 87 ? 40.625 5.355 21.094 1 16.94 87 PRO A C 1
ATOM 672 O O . PRO A 1 87 ? 39.719 5.664 20.328 1 16.94 87 PRO A O 1
ATOM 675 N N . GLY A 1 88 ? 41.75 6.379 21.172 1 16.02 88 GLY A N 1
ATOM 676 C CA . GLY A 1 88 ? 42.188 7.734 21.484 1 16.02 88 GLY A CA 1
ATOM 677 C C . GLY A 1 88 ? 41.719 8.758 20.453 1 16.02 88 GLY A C 1
ATOM 678 O O . GLY A 1 88 ? 42.531 9.25 19.672 1 16.02 88 GLY A O 1
ATOM 679 N N . LEU A 1 89 ? 41.062 8.594 19.5 1 17.55 89 LEU A N 1
ATOM 680 C CA . LEU A 1 89 ? 41.062 9.812 18.703 1 17.55 89 LEU A CA 1
ATOM 681 C C . LEU A 1 89 ? 41.219 11.047 19.594 1 17.55 89 LEU A C 1
ATOM 683 O O . LEU A 1 89 ? 40.344 11.32 20.422 1 17.55 89 LEU A O 1
ATOM 687 N N . GLU A 1 90 ? 42.438 11.234 19.891 1 17.39 90 GLU A N 1
ATOM 688 C CA . GLU A 1 90 ? 43.062 12.461 20.359 1 17.39 90 GLU A CA 1
ATOM 689 C C . GLU A 1 90 ? 42.281 13.688 19.938 1 17.39 90 GLU A C 1
ATOM 691 O O . GLU A 1 90 ? 41.469 13.633 19 1 17.39 90 GLU A O 1
ATOM 696 N N . GLU A 1 91 ? 42.688 14.789 20.562 1 18.72 91 GLU A N 1
ATOM 697 C CA . GLU A 1 91 ? 42.375 16.188 20.828 1 18.72 91 GLU A CA 1
ATOM 698 C C . GLU A 1 91 ? 42.375 17.016 19.531 1 18.72 91 GLU A C 1
ATOM 700 O O . GLU A 1 91 ? 42.188 18.219 19.562 1 18.72 91 GLU A O 1
ATOM 705 N N . PRO A 1 92 ? 42.5 16.453 18.297 1 19.05 92 PRO A N 1
ATOM 706 C CA . PRO A 1 92 ? 43.344 17.469 17.672 1 19.05 92 PRO A CA 1
ATOM 707 C C . PRO A 1 92 ? 42.969 18.891 18.062 1 19.05 92 PRO A C 1
ATOM 709 O O . PRO A 1 92 ? 41.844 19.109 18.516 1 19.05 92 PRO A O 1
ATOM 712 N N . SER A 1 93 ? 43.938 19.75 17.938 1 17.06 93 SER A N 1
ATOM 713 C CA . SER A 1 93 ? 43.969 21.203 17.922 1 17.06 93 SER A CA 1
ATOM 714 C C . SER A 1 93 ? 42.812 21.781 17.094 1 17.06 93 SER A C 1
ATOM 716 O O . SER A 1 93 ? 42.5 21.281 16.016 1 17.06 93 SER A O 1
ATOM 718 N N . VAL A 1 94 ? 42.062 22.531 17.625 1 19.62 94 VAL A N 1
ATOM 719 C CA . VAL A 1 94 ? 40.906 23.453 17.641 1 19.62 94 VAL A CA 1
ATOM 720 C C . VAL A 1 94 ? 41 24.406 16.453 1 19.62 94 VAL A C 1
ATOM 722 O O . VAL A 1 94 ? 40.531 25.547 16.531 1 19.62 94 VAL A O 1
ATOM 725 N N . ASP A 1 95 ? 41.906 24.109 15.453 1 17.3 95 ASP A N 1
ATOM 726 C CA . ASP A 1 95 ? 42.188 25.391 14.828 1 17.3 95 ASP A CA 1
ATOM 727 C C . ASP A 1 95 ? 40.906 26.047 14.32 1 17.3 95 ASP A C 1
ATOM 729 O O . ASP A 1 95 ? 39.875 25.375 14.18 1 17.3 95 ASP A O 1
ATOM 733 N N . LYS A 1 96 ? 41.156 27.109 13.32 1 18.19 96 LYS A N 1
ATOM 734 C CA . LYS A 1 96 ? 40.844 28.484 12.992 1 18.19 96 LYS A CA 1
ATOM 735 C C . LYS A 1 96 ? 39.562 28.562 12.164 1 18.19 96 LYS A C 1
ATOM 737 O O . LYS A 1 96 ? 38.562 29.141 12.602 1 18.19 96 LYS A O 1
ATOM 742 N N . ASN A 1 97 ? 39.75 28.641 10.68 1 15.88 97 ASN A N 1
ATOM 743 C CA . ASN A 1 97 ? 39.188 29.734 9.875 1 15.88 97 ASN A CA 1
ATOM 744 C C . ASN A 1 97 ? 37.938 29.297 9.117 1 15.88 97 ASN A C 1
ATOM 746 O O . ASN A 1 97 ? 38.031 28.438 8.227 1 15.88 97 ASN A O 1
ATOM 750 N N . PHE A 1 98 ? 37.031 28.844 9.766 1 17.06 98 PHE A N 1
ATOM 751 C CA . PHE A 1 98 ? 35.719 28.672 9.219 1 17.06 98 PHE A CA 1
ATOM 752 C C . PHE A 1 98 ? 35.406 29.719 8.172 1 17.06 98 PHE A C 1
ATOM 754 O O . PHE A 1 98 ? 34.969 30.828 8.5 1 17.06 98 PHE A O 1
ATOM 761 N N . ASP A 1 99 ? 36.312 29.703 7.254 1 16.84 99 ASP A N 1
ATOM 762 C CA . ASP A 1 99 ? 36.125 30.797 6.305 1 16.84 99 ASP A CA 1
ATOM 763 C C . ASP A 1 99 ? 34.75 30.688 5.629 1 16.84 99 ASP A C 1
ATOM 765 O O . ASP A 1 99 ? 34.438 29.672 4.996 1 16.84 99 ASP A O 1
ATOM 769 N N . PHE A 1 100 ? 33.844 31.172 6.293 1 17.5 100 PHE A N 1
ATOM 770 C CA . PHE A 1 100 ? 32.531 31.641 5.926 1 17.5 100 PHE A CA 1
ATOM 771 C C . PHE A 1 100 ? 32.5 32.219 4.512 1 17.5 100 PHE A C 1
ATOM 773 O O . PHE A 1 100 ? 33.094 33.281 4.262 1 17.5 100 PHE A O 1
ATOM 780 N N . TYR A 1 101 ? 32.75 31.25 3.498 1 16.81 101 TYR A N 1
ATOM 781 C CA . TYR A 1 101 ? 32.844 31.812 2.148 1 16.81 101 TYR A CA 1
ATOM 782 C C . TYR A 1 101 ? 31.812 32.906 1.936 1 16.81 101 TYR A C 1
ATOM 784 O O . TYR A 1 101 ? 30.625 32.688 2.186 1 16.81 101 TYR A O 1
ATOM 792 N N . ASP A 1 102 ? 32.219 34.188 1.979 1 17.88 102 ASP A N 1
ATOM 793 C CA . ASP A 1 102 ? 31.719 35.531 1.686 1 17.88 102 ASP A CA 1
ATOM 794 C C . ASP A 1 102 ? 31.094 35.594 0.298 1 17.88 102 ASP A C 1
ATOM 796 O O . ASP A 1 102 ? 30.328 36.531 -0.001 1 17.88 102 ASP A O 1
ATOM 800 N N . GLU A 1 103 ? 31.656 34.781 -0.804 1 17.72 103 GLU A N 1
ATOM 801 C CA . GLU A 1 103 ? 31.844 35.625 -1.994 1 17.72 103 GLU A CA 1
ATOM 802 C C . GLU A 1 103 ? 30.531 36.281 -2.418 1 17.72 103 GLU A C 1
ATOM 804 O O . GLU A 1 103 ? 29.453 35.875 -1.969 1 17.72 103 GLU A O 1
ATOM 809 N N . GLU A 1 104 ? 30.562 36.75 -3.723 1 17.8 104 GLU A N 1
ATOM 810 C CA . GLU A 1 104 ? 30.391 37.844 -4.676 1 17.8 104 GLU A CA 1
ATOM 811 C C . GLU A 1 104 ? 29.062 37.75 -5.414 1 17.8 104 GLU A C 1
ATOM 813 O O . GLU A 1 104 ? 28.906 36.875 -6.289 1 17.8 104 GLU A O 1
ATOM 818 N N . PHE A 1 105 ? 28.062 37.375 -4.961 1 19.22 105 PHE A N 1
ATOM 819 C CA . PHE A 1 105 ? 26.953 37.531 -5.895 1 19.22 105 PHE A CA 1
ATOM 820 C C . PHE A 1 105 ? 27 38.906 -6.559 1 19.22 105 PHE A C 1
ATOM 822 O O . PHE A 1 105 ? 26.094 39.719 -6.375 1 19.22 105 PHE A O 1
ATOM 829 N N . ASP A 1 106 ? 28.297 39.594 -6.629 1 17.33 106 ASP A N 1
ATOM 830 C CA . ASP A 1 106 ? 28.266 40.906 -7.262 1 17.33 106 ASP A CA 1
ATOM 831 C C . ASP A 1 106 ? 27.953 40.781 -8.75 1 17.33 106 ASP A C 1
ATOM 833 O O . ASP A 1 106 ? 28.078 41.75 -9.5 1 17.33 106 ASP A O 1
ATOM 837 N N . LYS A 1 107 ? 27.844 39.875 -9.477 1 20.22 107 LYS A N 1
ATOM 838 C CA . LYS A 1 107 ? 28.125 40.312 -10.836 1 20.22 107 LYS A CA 1
ATOM 839 C C . LYS A 1 107 ? 27.562 41.719 -11.086 1 20.22 107 LYS A C 1
ATOM 841 O O . LYS A 1 107 ? 26.391 41.969 -10.82 1 20.22 107 LYS A O 1
ATOM 846 N N . GLN A 1 108 ? 28.438 42.656 -11.266 1 18.67 108 GLN A N 1
ATOM 847 C CA . GLN A 1 108 ? 28.688 43.875 -12.031 1 18.67 108 GLN A CA 1
ATOM 848 C C . GLN A 1 108 ? 28 43.812 -13.391 1 18.67 108 GLN A C 1
ATOM 850 O O . GLN A 1 108 ? 27.453 42.781 -13.773 1 18.67 108 GLN A O 1
ATOM 855 N N . ASN A 1 109 ? 28.875 43.969 -14.508 1 17.69 109 ASN A N 1
ATOM 856 C CA . ASN A 1 109 ? 28.875 44.688 -15.773 1 17.69 109 ASN A CA 1
ATOM 857 C C . ASN A 1 109 ? 28.219 43.875 -16.875 1 17.69 109 ASN A C 1
ATOM 859 O O . ASN A 1 109 ? 28.469 42.688 -17.016 1 17.69 109 ASN A O 1
ATOM 863 N N . THR A 1 110 ? 27.109 44.25 -17.562 1 18.78 110 THR A N 1
ATOM 864 C CA . THR A 1 110 ? 26.25 44.031 -18.734 1 18.78 110 THR A CA 1
ATOM 865 C C . THR A 1 110 ? 27.094 43.75 -19.969 1 18.78 110 THR A C 1
ATOM 867 O O . THR A 1 110 ? 26.547 43.625 -21.078 1 18.78 110 THR A O 1
ATOM 870 N N . GLU A 1 111 ? 28.453 43.75 -19.922 1 18.31 111 GLU A N 1
ATOM 871 C CA . GLU A 1 111 ? 28.828 44.062 -21.297 1 18.31 111 GLU A CA 1
ATOM 872 C C . GLU A 1 111 ? 28.578 42.906 -22.234 1 18.31 111 GLU A C 1
ATOM 874 O O . GLU A 1 111 ? 27.953 43.062 -23.297 1 18.31 111 GLU A O 1
ATOM 879 N N . GLY A 1 112 ? 29.688 41.938 -22.5 1 17.73 112 GLY A N 1
ATOM 880 C CA . GLY A 1 112 ? 30.156 41.656 -23.844 1 17.73 112 GLY A CA 1
ATOM 881 C C . GLY A 1 112 ? 29.438 40.469 -24.469 1 17.73 112 GLY A C 1
ATOM 882 O O . GLY A 1 112 ? 29.094 39.5 -23.797 1 17.73 112 GLY A O 1
ATOM 883 N N . ALA A 1 113 ? 28.797 40.438 -25.766 1 18.14 113 ALA A N 1
ATOM 884 C CA . ALA A 1 113 ? 28.031 39.844 -26.844 1 18.14 113 ALA A CA 1
ATOM 885 C C . ALA A 1 113 ? 28.688 38.562 -27.359 1 18.14 113 ALA A C 1
ATOM 887 O O . ALA A 1 113 ? 28.266 38 -28.359 1 18.14 113 ALA A O 1
ATOM 888 N N . GLY A 1 114 ? 29.844 37.969 -26.688 1 17.75 114 GLY A N 1
ATOM 889 C CA . GLY A 1 114 ? 30.453 37.25 -27.812 1 17.75 114 GLY A CA 1
ATOM 890 C C . GLY A 1 114 ? 29.656 36.031 -28.234 1 17.75 114 GLY A C 1
ATOM 891 O O . GLY A 1 114 ? 28.781 35.562 -27.5 1 17.75 114 GLY A O 1
ATOM 892 N N . SER A 1 115 ? 30.094 35.094 -29.266 1 19.44 115 SER A N 1
ATOM 893 C CA . SER A 1 115 ? 29.75 34.312 -30.422 1 19.44 115 SER A CA 1
ATOM 894 C C . SER A 1 115 ? 29.578 32.844 -30.047 1 19.44 115 SER A C 1
ATOM 896 O O . SER A 1 115 ? 29.219 32 -30.891 1 19.44 115 SER A O 1
ATOM 898 N N . GLY A 1 116 ? 29.859 32.281 -28.734 1 18.55 116 GLY A N 1
ATOM 899 C CA . GLY A 1 116 ? 30.344 30.906 -28.922 1 18.55 116 GLY A CA 1
ATOM 900 C C . GLY A 1 116 ? 29.234 29.922 -29.25 1 18.55 116 GLY A C 1
ATOM 901 O O . GLY A 1 116 ? 28.062 30.203 -28.984 1 18.55 116 GLY A O 1
ATOM 902 N N . ALA A 1 117 ? 29.406 28.578 -29.844 1 22.03 117 ALA A N 1
ATOM 903 C CA . ALA A 1 117 ? 28.812 27.5 -30.625 1 22.03 117 ALA A CA 1
ATOM 904 C C . ALA A 1 117 ? 28.109 26.484 -29.719 1 22.03 117 ALA A C 1
ATOM 906 O O . ALA A 1 117 ? 28.766 25.734 -28.984 1 22.03 117 ALA A O 1
ATOM 907 N N . GLY A 1 118 ? 27.156 26.766 -28.859 1 19.38 118 GLY A N 1
ATOM 908 C CA . GLY A 1 118 ? 26.578 26 -27.766 1 19.38 118 GLY A CA 1
ATOM 909 C C . GLY A 1 118 ? 25.859 24.75 -28.234 1 19.38 118 GLY A C 1
ATOM 910 O O . GLY A 1 118 ? 24.984 24.812 -29.094 1 19.38 118 GLY A O 1
ATOM 911 N N . SER A 1 119 ? 26.453 23.516 -28.078 1 22.45 119 SER A N 1
ATOM 912 C CA . SER A 1 119 ? 25.969 22.188 -28.484 1 22.45 119 SER A CA 1
ATOM 913 C C . SER A 1 119 ? 24.734 21.797 -27.703 1 22.45 119 SER A C 1
ATOM 915 O O . SER A 1 119 ? 24.703 21.891 -26.469 1 22.45 119 SER A O 1
ATOM 917 N N . SER A 1 120 ? 23.438 21.812 -28.125 1 22.52 120 SER A N 1
ATOM 918 C CA . SER A 1 120 ? 22.031 21.641 -27.781 1 22.52 120 SER A CA 1
ATOM 919 C C . SER A 1 120 ? 21.734 20.219 -27.359 1 22.52 120 SER A C 1
ATOM 921 O O . SER A 1 120 ? 21.5 19.344 -28.188 1 22.52 120 SER A O 1
ATOM 923 N N . ASP A 1 121 ? 22.453 19.594 -26.359 1 25.98 121 ASP A N 1
ATOM 924 C CA . ASP A 1 121 ? 22.125 18.219 -26.031 1 25.98 121 ASP A CA 1
ATOM 925 C C . ASP A 1 121 ? 20.719 18.125 -25.438 1 25.98 121 ASP A C 1
ATOM 927 O O . ASP A 1 121 ? 20.391 18.859 -24.5 1 25.98 121 ASP A O 1
ATOM 931 N N . GLY A 1 122 ? 19.562 17.609 -26.078 1 26.84 122 GLY A N 1
ATOM 932 C CA . GLY A 1 122 ? 18.125 17.391 -25.969 1 26.84 122 GLY A CA 1
ATOM 933 C C . GLY A 1 122 ? 17.75 16.516 -24.781 1 26.84 122 GLY A C 1
ATOM 934 O O . GLY A 1 122 ? 17.656 15.297 -24.906 1 26.84 122 GLY A O 1
ATOM 935 N N . THR A 1 123 ? 18.141 16.672 -23.562 1 31.55 123 THR A N 1
ATOM 936 C CA . THR A 1 123 ? 17.578 15.875 -22.469 1 31.55 123 THR A CA 1
ATOM 937 C C . THR A 1 123 ? 16.062 16.016 -22.422 1 31.55 123 THR A C 1
ATOM 939 O O . THR A 1 123 ? 15.539 17.094 -22.156 1 31.55 123 THR A O 1
ATOM 942 N N . LYS A 1 124 ? 15.172 15.148 -22.984 1 34.62 124 LYS A N 1
ATOM 943 C CA . LYS A 1 124 ? 13.719 15.062 -22.969 1 34.62 124 LYS A CA 1
ATOM 944 C C . LYS A 1 124 ? 13.195 14.859 -21.547 1 34.62 124 LYS A C 1
ATOM 946 O O . LYS A 1 124 ? 13.344 13.773 -20.969 1 34.62 124 LYS A O 1
ATOM 951 N N . GLY A 1 125 ? 13.078 15.766 -20.672 1 37.75 125 GLY A N 1
ATOM 952 C CA . GLY A 1 125 ? 12.398 15.766 -19.391 1 37.75 125 GLY A CA 1
ATOM 953 C C . GLY A 1 125 ? 11 15.18 -19.453 1 37.75 125 GLY A C 1
ATOM 954 O O . GLY A 1 125 ? 10.266 15.422 -20.422 1 37.75 125 GLY A O 1
ATOM 955 N N . ASP A 1 126 ? 10.75 14.133 -18.859 1 47.41 126 ASP A N 1
ATOM 956 C CA . ASP A 1 126 ? 9.461 13.461 -18.828 1 47.41 126 ASP A CA 1
ATOM 957 C C . ASP A 1 126 ? 8.336 14.438 -18.484 1 47.41 126 ASP A C 1
ATOM 959 O O . ASP A 1 126 ? 8.32 15 -17.391 1 47.41 126 ASP A O 1
ATOM 963 N N . GLN A 1 127 ? 7.68 14.938 -19.375 1 57.84 127 GLN A N 1
ATOM 964 C CA . GLN A 1 127 ? 6.609 15.922 -19.312 1 57.84 127 GLN A CA 1
ATOM 965 C C . GLN A 1 127 ? 5.348 15.328 -18.688 1 57.84 127 GLN A C 1
ATOM 967 O O . GLN A 1 127 ? 4.887 14.266 -19.109 1 57.84 127 GLN A O 1
ATOM 972 N N . VAL A 1 128 ? 5.047 15.75 -17.438 1 69.88 128 VAL A N 1
ATOM 973 C CA . VAL A 1 128 ? 3.721 15.453 -16.891 1 69.88 128 VAL A CA 1
ATOM 974 C C . VAL A 1 128 ? 2.65 15.867 -17.891 1 69.88 128 VAL A C 1
ATOM 976 O O . VAL A 1 128 ? 2.779 16.906 -18.562 1 69.88 128 VAL A O 1
ATOM 979 N N . PRO A 1 129 ? 1.782 14.891 -18.141 1 66.25 129 PRO A N 1
ATOM 980 C CA . PRO A 1 129 ? 0.698 15.305 -19.031 1 66.25 129 PRO A CA 1
ATOM 981 C C . PRO A 1 129 ? 0.11 16.672 -18.656 1 66.25 129 PRO A C 1
ATOM 983 O O . PRO A 1 129 ? -0.033 16.969 -17.469 1 66.25 129 PRO A O 1
ATOM 986 N N . ARG A 1 130 ? -0.017 17.578 -19.594 1 67.94 130 ARG A N 1
ATOM 987 C CA . ARG A 1 130 ? -0.547 18.922 -19.359 1 67.94 130 ARG A CA 1
ATOM 988 C C . ARG A 1 130 ? -2.049 18.875 -19.094 1 67.94 130 ARG A C 1
ATOM 990 O O . ARG A 1 130 ? -2.777 18.125 -19.75 1 67.94 130 ARG A O 1
ATOM 997 N N . ILE A 1 131 ? -2.367 19.516 -18 1 63.25 131 ILE A N 1
ATOM 998 C CA . ILE A 1 131 ? -3.793 19.703 -17.766 1 63.25 131 ILE A CA 1
ATOM 999 C C . ILE A 1 131 ? -4.363 20.672 -18.797 1 63.25 131 ILE A C 1
ATOM 1001 O O . ILE A 1 131 ? -3.957 21.828 -18.859 1 63.25 131 ILE A O 1
ATOM 1005 N N . THR A 1 132 ? -4.746 20.359 -20.062 1 50.56 132 THR A N 1
ATOM 1006 C CA . THR A 1 132 ? -5.312 21.25 -21.078 1 50.56 132 THR A CA 1
ATOM 1007 C C . THR A 1 132 ? -6.566 21.938 -20.547 1 50.56 132 THR A C 1
ATOM 1009 O O . THR A 1 132 ? -7.34 21.344 -19.797 1 50.56 132 THR A O 1
ATOM 1012 N N . GLY A 1 133 ? -6.562 23.312 -20.578 1 43.12 133 GLY A N 1
ATOM 1013 C CA . GLY A 1 133 ? -7.547 24.312 -20.172 1 43.12 133 GLY A CA 1
ATOM 1014 C C . GLY A 1 133 ? -8.977 23.875 -20.438 1 43.12 133 GLY A C 1
ATOM 1015 O O . GLY A 1 133 ? -9.922 24.484 -19.938 1 43.12 133 GLY A O 1
ATOM 1016 N N . GLU A 1 134 ? -9.297 23.547 -21.75 1 41.41 134 GLU A N 1
ATOM 1017 C CA . GLU A 1 134 ? -10.734 23.609 -22 1 41.41 134 GLU A CA 1
ATOM 1018 C C . GLU A 1 134 ? -11.516 22.781 -20.984 1 41.41 134 GLU A C 1
ATOM 1020 O O . GLU A 1 134 ? -12.602 23.172 -20.547 1 41.41 134 GLU A O 1
ATOM 1025 N N . GLY A 1 135 ? -11.477 21.438 -21.094 1 38 135 GLY A N 1
ATOM 1026 C CA . GLY A 1 135 ? -12.414 20.5 -20.484 1 38 135 GLY A CA 1
ATOM 1027 C C . GLY A 1 135 ? -12.164 20.281 -19.016 1 38 135 GLY A C 1
ATOM 1028 O O . GLY A 1 135 ? -11.016 20.141 -18.578 1 38 135 GLY A O 1
ATOM 1029 N N . ASN A 1 136 ? -12.836 21 -18.156 1 43.84 136 ASN A N 1
ATOM 1030 C CA . ASN A 1 136 ? -13.133 20.516 -16.797 1 43.84 136 ASN A CA 1
ATOM 1031 C C . ASN A 1 136 ? -12.891 19.016 -16.672 1 43.84 136 ASN A C 1
ATOM 1033 O O . ASN A 1 136 ? -13.781 18.219 -16.969 1 43.84 136 ASN A O 1
ATOM 1037 N N . ASN A 1 137 ? -11.805 18.672 -17 1 46.03 137 ASN A N 1
ATOM 1038 C CA . ASN A 1 137 ? -11.664 17.219 -17.078 1 46.03 137 ASN A CA 1
ATOM 1039 C C . ASN A 1 137 ? -12.102 16.547 -15.781 1 46.03 137 ASN A C 1
ATOM 1041 O O . ASN A 1 137 ? -11.266 16.172 -14.961 1 46.03 137 ASN A O 1
ATOM 1045 N N . VAL A 1 138 ? -13.141 17.125 -15.188 1 44.81 138 VAL A N 1
ATOM 1046 C CA . VAL A 1 138 ? -13.781 16.188 -14.273 1 44.81 138 VAL A CA 1
ATOM 1047 C C . VAL A 1 138 ? -13.781 14.789 -14.883 1 44.81 138 VAL A C 1
ATOM 1049 O O . VAL A 1 138 ? -14.32 14.578 -15.969 1 44.81 138 VAL A O 1
ATOM 1052 N N . THR A 1 139 ? -12.805 14.086 -14.586 1 52.16 139 THR A N 1
ATOM 1053 C CA . THR A 1 139 ? -12.797 12.703 -15.062 1 52.16 139 THR A CA 1
ATOM 1054 C C . THR A 1 139 ? -14.156 12.047 -14.828 1 52.16 139 THR A C 1
ATOM 1056 O O . THR A 1 139 ? -15.016 12.609 -14.148 1 52.16 139 THR A O 1
ATOM 1059 N N . SER A 1 140 ? -14.32 10.766 -15.383 1 48.31 140 SER A N 1
ATOM 1060 C CA . SER A 1 140 ? -15.469 9.859 -15.422 1 48.31 140 SER A CA 1
ATOM 1061 C C . SER A 1 140 ? -16.078 9.68 -14.031 1 48.31 140 SER A C 1
ATOM 1063 O O . SER A 1 140 ? -15.398 9.898 -13.023 1 48.31 140 SER A O 1
ATOM 1065 N N . PRO A 1 141 ? -17.406 9.656 -14.055 1 47.5 141 PRO A N 1
ATOM 1066 C CA . PRO A 1 141 ? -18.062 9.227 -12.828 1 47.5 141 PRO A CA 1
ATOM 1067 C C . PRO A 1 141 ? -17.234 8.234 -12.016 1 47.5 141 PRO A C 1
ATOM 1069 O O . PRO A 1 141 ? -16.406 7.52 -12.578 1 47.5 141 PRO A O 1
ATOM 1072 N N . TYR A 1 142 ? -17.391 8.461 -10.781 1 58.16 142 TYR A N 1
ATOM 1073 C CA . TYR A 1 142 ? -16.703 7.543 -9.883 1 58.16 142 TYR A CA 1
ATOM 1074 C C . TYR A 1 142 ? -16.812 6.105 -10.375 1 58.16 142 TYR A C 1
ATOM 1076 O O . TYR A 1 142 ? -17.922 5.617 -10.633 1 58.16 142 TYR A O 1
ATOM 1084 N N . ASN A 1 143 ? -15.648 5.676 -10.898 1 70.12 143 ASN A N 1
ATOM 1085 C CA . ASN A 1 143 ? -15.5 4.25 -11.172 1 70.12 143 ASN A CA 1
ATOM 1086 C C . ASN A 1 143 ? -14.664 3.559 -10.102 1 70.12 143 ASN A C 1
ATOM 1088 O O . ASN A 1 143 ? -13.523 3.949 -9.844 1 70.12 143 ASN A O 1
ATOM 1092 N N . ASP A 1 144 ? -15.305 2.729 -9.398 1 76.62 144 ASP A N 1
ATOM 1093 C CA . ASP A 1 144 ? -14.648 2.021 -8.305 1 76.62 144 ASP A CA 1
ATOM 1094 C C . ASP A 1 144 ? -13.445 1.231 -8.812 1 76.62 144 ASP A C 1
ATOM 1096 O O . ASP A 1 144 ? -12.664 0.701 -8.008 1 76.62 144 ASP A O 1
ATOM 1100 N N . GLN A 1 145 ? -13.383 1.291 -10.117 1 87 145 GLN A N 1
ATOM 1101 C CA . GLN A 1 145 ? -12.227 0.587 -10.664 1 87 145 GLN A CA 1
ATOM 1102 C C . GLN A 1 145 ? -11.367 1.521 -11.508 1 87 145 GLN A C 1
ATOM 1104 O O . GLN A 1 145 ? -10.859 1.121 -12.562 1 87 145 GLN A O 1
ATOM 1109 N N . ASN A 1 146 ? -11.312 2.693 -11.055 1 88.44 146 ASN A N 1
ATOM 1110 C CA . ASN A 1 146 ? -10.43 3.627 -11.734 1 88.44 146 ASN A CA 1
ATOM 1111 C C . ASN A 1 146 ? -8.961 3.229 -11.578 1 88.44 146 ASN A C 1
ATOM 1113 O O . ASN A 1 146 ? -8.625 2.436 -10.695 1 88.44 146 ASN A O 1
ATOM 1117 N N . GLU A 1 147 ? -8.141 3.758 -12.492 1 91.88 147 GLU A N 1
ATOM 1118 C CA . GLU A 1 147 ? -6.742 3.346 -12.555 1 91.88 147 GLU A CA 1
ATOM 1119 C C . GLU A 1 147 ? -6.016 3.652 -11.242 1 91.88 147 GLU A C 1
ATOM 1121 O O . GLU A 1 147 ? -5.254 2.824 -10.742 1 91.88 147 GLU A O 1
ATOM 1126 N N . PHE A 1 148 ? -6.258 4.824 -10.641 1 93.69 148 PHE A N 1
ATOM 1127 C CA . PHE A 1 148 ? -5.598 5.215 -9.398 1 93.69 148 PHE A CA 1
ATOM 1128 C C . PHE A 1 148 ? -5.938 4.234 -8.281 1 93.69 148 PHE A C 1
ATOM 1130 O O . PHE A 1 148 ? -5.043 3.752 -7.582 1 93.69 148 PHE A O 1
ATOM 1137 N N . TRP A 1 149 ? -7.172 3.918 -8.211 1 93.81 149 TRP A N 1
ATOM 1138 C CA . TRP A 1 149 ? -7.621 2.996 -7.172 1 93.81 149 TRP A CA 1
ATOM 1139 C C . TRP A 1 149 ? -7.047 1.602 -7.395 1 93.81 149 TRP A C 1
ATOM 1141 O O . TRP A 1 149 ? -6.621 0.937 -6.445 1 93.81 149 TRP A O 1
ATOM 1151 N N . LEU A 1 150 ? -7.016 1.181 -8.586 1 96.31 150 LEU A N 1
ATOM 1152 C CA . LEU A 1 150 ? -6.523 -0.16 -8.883 1 96.31 150 LEU A CA 1
ATOM 1153 C C . LEU A 1 150 ? -5.043 -0.286 -8.547 1 96.31 150 LEU A C 1
ATOM 1155 O O . LEU A 1 150 ? -4.594 -1.337 -8.086 1 96.31 150 LEU A O 1
ATOM 1159 N N . ILE A 1 151 ? -4.324 0.782 -8.812 1 96.69 151 ILE A N 1
ATOM 1160 C CA . ILE A 1 151 ? -2.908 0.747 -8.461 1 96.69 151 ILE A CA 1
ATOM 1161 C C . ILE A 1 151 ? -2.756 0.708 -6.941 1 96.69 151 ILE A C 1
ATOM 1163 O O . ILE A 1 151 ? -1.897 -0.005 -6.418 1 96.69 151 ILE A O 1
ATOM 1167 N N . 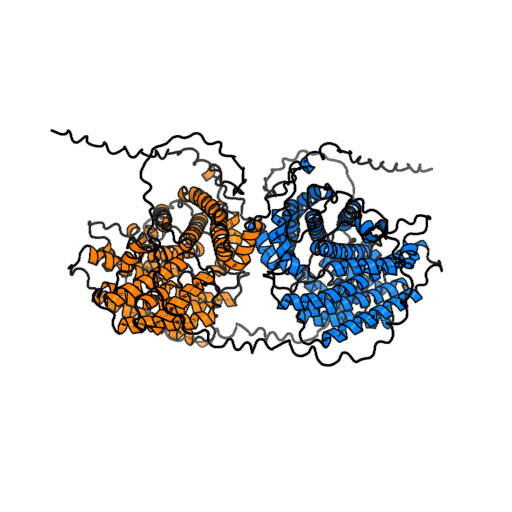MET A 1 152 ? -3.605 1.449 -6.227 1 95.81 152 MET A N 1
ATOM 1168 C CA . MET A 1 152 ? -3.584 1.381 -4.766 1 95.81 152 MET A CA 1
ATOM 1169 C C . MET A 1 152 ? -3.934 -0.023 -4.281 1 95.81 152 MET A C 1
ATOM 1171 O O . MET A 1 152 ? -3.285 -0.55 -3.377 1 95.81 152 MET A O 1
ATOM 1175 N N . TYR A 1 153 ? -4.926 -0.579 -4.91 1 95.25 153 TYR A N 1
ATOM 1176 C CA . TYR A 1 153 ? -5.359 -1.927 -4.559 1 95.25 153 TYR A CA 1
ATOM 1177 C C . TYR A 1 153 ? -4.266 -2.945 -4.863 1 95.25 153 TYR A C 1
ATOM 1179 O O . TYR A 1 153 ? -4.035 -3.869 -4.082 1 95.25 153 TYR A O 1
ATOM 1187 N N . PHE A 1 154 ? -3.602 -2.785 -6.023 1 96.88 154 PHE A N 1
ATOM 1188 C CA . PHE A 1 154 ? -2.471 -3.637 -6.375 1 96.88 154 PHE A CA 1
ATOM 1189 C C . PHE A 1 154 ? -1.404 -3.598 -5.289 1 96.88 154 PHE A C 1
ATOM 1191 O O . PHE A 1 154 ? -0.896 -4.641 -4.875 1 96.88 154 PHE A O 1
ATOM 1198 N N . THR A 1 155 ? -1.156 -2.432 -4.855 1 95.75 155 THR A N 1
ATOM 1199 C CA . THR A 1 155 ? -0.092 -2.197 -3.885 1 95.75 155 THR A CA 1
ATOM 1200 C C . THR A 1 155 ? -0.441 -2.822 -2.537 1 95.75 155 THR A C 1
ATOM 1202 O O . THR A 1 155 ? 0.396 -3.48 -1.917 1 95.75 155 THR A O 1
ATOM 1205 N N . ARG A 1 156 ? -1.657 -2.75 -2.135 1 91.69 156 ARG A N 1
ATOM 1206 C CA . ARG A 1 156 ? -2.062 -3.17 -0.797 1 91.69 156 ARG A CA 1
ATOM 1207 C C . ARG A 1 156 ? -2.355 -4.664 -0.758 1 91.69 156 ARG A C 1
ATOM 1209 O O . ARG A 1 156 ? -2.1 -5.328 0.25 1 91.69 156 ARG A O 1
ATOM 1216 N N . THR A 1 157 ? -2.895 -5.113 -1.879 1 93.19 157 THR A N 1
ATOM 1217 C CA . THR A 1 157 ? -3.469 -6.453 -1.818 1 93.19 157 THR A CA 1
ATOM 1218 C C . THR A 1 157 ? -2.715 -7.41 -2.74 1 93.19 157 THR A C 1
ATOM 1220 O O . THR A 1 157 ? -2.229 -8.453 -2.297 1 93.19 157 THR A O 1
ATOM 1223 N N . MET A 1 158 ? -2.527 -6.984 -3.984 1 96.31 158 MET A N 1
ATOM 1224 C CA . MET A 1 158 ? -2.045 -7.934 -4.984 1 96.31 158 MET A CA 1
ATOM 1225 C C . MET A 1 158 ? -0.56 -8.219 -4.789 1 96.31 158 MET A C 1
ATOM 1227 O O . MET A 1 158 ? -0.092 -9.32 -5.082 1 96.31 158 MET A O 1
ATOM 1231 N N . CYS A 1 159 ? 0.187 -7.293 -4.277 1 95.5 159 CYS A N 1
ATOM 1232 C CA . CYS A 1 159 ? 1.619 -7.48 -4.078 1 95.5 159 CYS A CA 1
ATOM 1233 C C . CYS A 1 159 ? 1.888 -8.578 -3.057 1 95.5 159 CYS A C 1
ATOM 1235 O O . CYS A 1 159 ? 2.979 -9.148 -3.025 1 95.5 159 CYS A O 1
ATOM 1237 N N . GLN A 1 160 ? 0.885 -8.906 -2.254 1 92.56 160 GLN A N 1
ATOM 1238 C CA . GLN A 1 160 ? 1.082 -9.945 -1.249 1 92.56 160 GLN A CA 1
ATOM 1239 C C . GLN A 1 160 ? 0.216 -11.164 -1.544 1 92.56 160 GLN A C 1
ATOM 1241 O O . GLN A 1 160 ? 0.165 -12.102 -0.747 1 92.56 160 GLN A O 1
ATOM 1246 N N . PHE A 1 161 ? -0.399 -11.102 -2.625 1 95.38 161 PHE A N 1
ATOM 1247 C CA . PHE A 1 161 ? -1.353 -12.156 -2.939 1 95.38 161 PHE A CA 1
ATOM 1248 C C . PHE A 1 161 ? -0.66 -13.516 -2.984 1 95.38 161 PHE A C 1
ATOM 1250 O O . PHE A 1 161 ? -1.161 -14.492 -2.426 1 95.38 161 PHE A O 1
ATOM 1257 N N . TYR A 1 162 ? 0.544 -13.562 -3.547 1 94.94 162 TYR A N 1
ATOM 1258 C CA . TYR A 1 162 ? 1.274 -14.82 -3.674 1 94.94 162 TYR A CA 1
ATOM 1259 C C . TYR A 1 162 ? 2.596 -14.758 -2.918 1 94.94 162 TYR A C 1
ATOM 1261 O O . TYR A 1 162 ? 3.562 -15.43 -3.291 1 94.94 162 TYR A O 1
ATOM 1269 N N . SER A 1 163 ? 2.66 -13.906 -1.932 1 91.62 163 SER A N 1
ATOM 1270 C CA . SER A 1 163 ? 3.908 -13.797 -1.184 1 91.62 163 SER A CA 1
ATOM 1271 C C . SER A 1 163 ? 3.646 -13.508 0.291 1 91.62 163 SER A C 1
ATOM 1273 O O . SER A 1 163 ? 2.697 -12.797 0.631 1 91.62 163 SER A O 1
ATOM 1275 N N . LEU A 1 164 ? 4.512 -14.078 1.142 1 89.94 164 LEU A N 1
ATOM 1276 C CA . LEU A 1 164 ? 4.445 -13.805 2.572 1 89.94 164 LEU A CA 1
ATOM 1277 C C . LEU A 1 164 ? 5.434 -12.711 2.963 1 89.94 164 LEU A C 1
ATOM 1279 O O . LEU A 1 164 ? 5.457 -12.273 4.113 1 89.94 164 LEU A O 1
ATOM 1283 N N . LYS A 1 165 ? 6.184 -12.32 1.954 1 87 165 LYS A N 1
ATOM 1284 C CA . LYS A 1 165 ? 7.121 -11.227 2.221 1 87 165 LYS A CA 1
ATOM 1285 C C . LYS A 1 165 ? 6.387 -9.906 2.424 1 87 165 LYS A C 1
ATOM 1287 O O . LYS A 1 165 ? 5.25 -9.75 1.977 1 87 165 LYS A O 1
ATOM 1292 N N . SER A 1 166 ? 7.129 -8.992 3.086 1 84.5 166 SER A N 1
ATOM 1293 C CA . SER A 1 166 ? 6.582 -7.645 3.184 1 84.5 166 SER A CA 1
ATOM 1294 C C . SER A 1 166 ? 6.285 -7.066 1.805 1 84.5 166 SER A C 1
ATOM 1296 O O . SER A 1 166 ? 7.059 -7.258 0.866 1 84.5 166 SER A O 1
ATOM 1298 N N . PRO A 1 167 ? 5.215 -6.355 1.731 1 82.12 167 PRO A N 1
ATOM 1299 C CA . PRO A 1 167 ? 4.738 -5.898 0.424 1 82.12 167 PRO A CA 1
ATOM 1300 C C . PRO A 1 167 ? 5.754 -5.02 -0.3 1 82.12 167 PRO A C 1
ATOM 1302 O O . PRO A 1 167 ? 5.77 -4.973 -1.532 1 82.12 167 PRO A O 1
ATOM 1305 N N . ASP A 1 168 ? 6.652 -4.52 0.434 1 84.31 168 ASP A N 1
ATOM 1306 C CA . ASP A 1 168 ? 7.602 -3.59 -0.172 1 84.31 168 ASP A CA 1
ATOM 1307 C C . ASP A 1 168 ? 8.742 -4.34 -0.859 1 84.31 168 ASP A C 1
ATOM 1309 O O . ASP A 1 168 ? 9.414 -3.787 -1.73 1 84.31 168 ASP A O 1
ATOM 1313 N N . TRP A 1 169 ? 8.82 -5.594 -0.524 1 90 169 TRP A N 1
ATOM 1314 C CA . TRP A 1 169 ? 10.023 -6.293 -0.969 1 90 169 TRP A CA 1
ATOM 1315 C C . TRP A 1 169 ? 9.656 -7.523 -1.793 1 90 169 TRP A C 1
ATOM 1317 O O . TRP A 1 169 ? 10.484 -8.422 -1.978 1 90 169 TRP A O 1
ATOM 1327 N N . THR A 1 170 ? 8.453 -7.516 -2.271 1 93.31 170 THR A N 1
ATOM 1328 C CA . THR A 1 170 ? 8.047 -8.633 -3.115 1 93.31 170 THR A CA 1
ATOM 1329 C C . THR A 1 170 ? 8.438 -8.375 -4.57 1 93.31 170 THR A C 1
ATOM 1331 O O . THR A 1 170 ? 8.609 -7.23 -4.98 1 93.31 170 THR A O 1
ATOM 1334 N N . ILE A 1 171 ? 8.57 -9.422 -5.309 1 94.25 171 ILE A N 1
ATOM 1335 C CA . ILE A 1 171 ? 8.883 -9.312 -6.73 1 94.25 171 ILE A CA 1
ATOM 1336 C C . ILE A 1 171 ? 7.77 -8.555 -7.449 1 94.25 171 ILE A C 1
ATOM 1338 O O . ILE A 1 171 ? 8.016 -7.855 -8.43 1 94.25 171 ILE A O 1
ATOM 1342 N N . TYR A 1 172 ? 6.543 -8.633 -6.957 1 96.75 172 TYR A N 1
ATOM 1343 C CA . TYR A 1 172 ? 5.398 -7.941 -7.543 1 96.75 172 TYR A CA 1
ATOM 1344 C C . TYR A 1 172 ? 5.512 -6.434 -7.355 1 96.75 172 TYR A C 1
ATOM 1346 O O . TYR A 1 172 ? 5.133 -5.664 -8.242 1 96.75 172 TYR A O 1
ATOM 1354 N N . ALA A 1 173 ? 6.059 -6.121 -6.18 1 94.56 173 ALA A N 1
ATOM 1355 C CA . ALA A 1 173 ? 6.309 -4.703 -5.941 1 94.56 173 ALA A CA 1
ATOM 1356 C C . ALA A 1 173 ? 7.312 -4.145 -6.949 1 94.56 173 ALA A C 1
ATOM 1358 O O . ALA A 1 173 ? 7.156 -3.023 -7.434 1 94.56 173 ALA A O 1
ATOM 1359 N N . TYR A 1 174 ? 8.305 -4.902 -7.254 1 93.94 174 TYR A N 1
ATOM 1360 C CA . TYR A 1 174 ? 9.297 -4.52 -8.258 1 93.94 174 TYR A CA 1
ATOM 1361 C C . TYR A 1 174 ? 8.664 -4.41 -9.633 1 93.94 174 TYR A C 1
ATOM 1363 O O . TYR A 1 174 ? 8.906 -3.443 -10.359 1 93.94 174 TYR A O 1
ATOM 1371 N N . MET A 1 175 ? 7.797 -5.363 -9.977 1 96.12 175 MET A N 1
ATOM 1372 C CA . MET A 1 175 ? 7.141 -5.387 -11.281 1 96.12 175 MET A CA 1
ATOM 1373 C C . MET A 1 175 ? 6.242 -4.168 -11.461 1 96.12 175 MET A C 1
ATOM 1375 O O . MET A 1 175 ? 6.238 -3.545 -12.523 1 96.12 175 MET A O 1
ATOM 1379 N N . GLY A 1 176 ? 5.523 -3.828 -10.469 1 94.25 176 GLY A N 1
ATOM 1380 C CA . GLY A 1 176 ? 4.668 -2.652 -10.531 1 94.25 176 GLY A CA 1
ATOM 1381 C C . GLY A 1 176 ? 5.441 -1.35 -10.484 1 94.25 176 GLY A C 1
ATOM 1382 O O . GLY A 1 176 ? 5.273 -0.492 -11.352 1 94.25 176 GLY A O 1
ATOM 1383 N N . GLY A 1 177 ? 6.289 -1.274 -9.555 1 89.75 177 GLY A N 1
ATOM 1384 C CA . GLY A 1 177 ? 6.961 -0.015 -9.281 1 89.75 177 GLY A CA 1
ATOM 1385 C C . GLY A 1 177 ? 8.008 0.342 -10.32 1 89.75 177 GLY A C 1
ATOM 1386 O O . GLY A 1 177 ? 8.148 1.507 -10.695 1 89.75 177 GLY A O 1
ATOM 1387 N N . ARG A 1 178 ? 8.672 -0.637 -10.844 1 88.44 178 ARG A N 1
ATOM 1388 C CA . ARG A 1 178 ? 9.828 -0.337 -11.68 1 88.44 178 ARG A CA 1
ATOM 1389 C C . ARG A 1 178 ? 9.555 -0.703 -13.133 1 88.44 178 ARG A C 1
ATOM 1391 O O . ARG A 1 178 ? 10.039 -0.032 -14.047 1 88.44 178 ARG A O 1
ATOM 1398 N N . LEU A 1 179 ? 8.766 -1.67 -13.352 1 92.5 179 LEU A N 1
ATOM 1399 C CA . LEU A 1 179 ? 8.664 -2.189 -14.711 1 92.5 179 LEU A CA 1
ATOM 1400 C C . LEU A 1 179 ? 7.391 -1.697 -15.391 1 92.5 179 LEU A C 1
ATOM 1402 O O . LEU A 1 179 ? 7.375 -1.467 -16.594 1 92.5 179 LEU A O 1
ATOM 1406 N N . ALA A 1 180 ? 6.336 -1.507 -14.695 1 93.31 180 ALA A N 1
ATOM 1407 C CA . ALA A 1 180 ? 5.027 -1.198 -15.266 1 93.31 180 ALA A CA 1
ATOM 1408 C C . ALA A 1 180 ? 5.078 0.084 -16.094 1 93.31 180 ALA A C 1
ATOM 1410 O O . ALA A 1 180 ? 4.359 0.219 -17.094 1 93.31 180 ALA A O 1
ATOM 1411 N N . SER A 1 181 ? 5.898 0.972 -15.695 1 87.62 181 SER A N 1
ATOM 1412 C CA . SER A 1 181 ? 5.965 2.26 -16.375 1 87.62 181 SER A CA 1
ATOM 1413 C C . SER A 1 181 ? 6.738 2.152 -17.688 1 87.62 181 SER A C 1
ATOM 1415 O O . SER A 1 181 ? 6.676 3.051 -18.531 1 87.62 181 SER A O 1
ATOM 1417 N N . GLN A 1 182 ? 7.426 1.086 -17.891 1 87 182 GLN A N 1
ATOM 1418 C CA . GLN A 1 182 ? 8.32 0.957 -19.031 1 87 182 GLN A CA 1
ATOM 1419 C C . GLN A 1 182 ? 7.598 0.341 -20.219 1 87 182 GLN A C 1
ATOM 1421 O O . GLN A 1 182 ? 8.078 0.424 -21.359 1 87 182 GLN A O 1
ATOM 1426 N N . TYR A 1 183 ? 6.59 -0.261 -19.953 1 91.19 183 TYR A N 1
ATOM 1427 C CA . TYR A 1 183 ? 5.859 -0.972 -20.984 1 91.19 183 TYR A CA 1
ATOM 1428 C C . TYR A 1 183 ? 4.363 -0.97 -20.703 1 91.19 183 TYR A C 1
ATOM 1430 O O . TYR A 1 183 ? 3.893 -1.673 -19.812 1 91.19 183 TYR A O 1
ATOM 1438 N N . LEU A 1 184 ? 3.551 -0.272 -21.531 1 92.5 184 LEU A N 1
ATOM 1439 C CA . LEU A 1 184 ? 2.137 -0.021 -21.266 1 92.5 184 LEU A CA 1
ATOM 1440 C C . LEU A 1 184 ? 1.358 -1.33 -21.188 1 92.5 184 LEU A C 1
ATOM 1442 O O . LEU A 1 184 ? 0.523 -1.508 -20.297 1 92.5 184 LEU A O 1
ATOM 1446 N N . PRO A 1 185 ? 1.648 -2.295 -22.062 1 94.88 185 PRO A N 1
ATOM 1447 C CA . PRO A 1 185 ? 0.926 -3.564 -21.953 1 94.88 185 PRO A CA 1
ATOM 1448 C C . PRO A 1 185 ? 1.161 -4.262 -20.625 1 94.88 185 PRO A C 1
ATOM 1450 O O . PRO A 1 185 ? 0.27 -4.949 -20.109 1 94.88 185 PRO A O 1
ATOM 1453 N N . LEU A 1 186 ? 2.371 -4.098 -20.094 1 97 186 LEU A N 1
ATOM 1454 C CA . LEU A 1 186 ? 2.625 -4.672 -18.781 1 97 186 LEU A CA 1
ATOM 1455 C C . LEU A 1 186 ? 1.755 -4.004 -17.719 1 97 186 LEU A C 1
ATOM 1457 O O . LEU A 1 186 ? 1.171 -4.684 -16.875 1 97 186 LEU A O 1
ATOM 1461 N N . LYS A 1 187 ? 1.663 -2.674 -17.781 1 96.5 187 LYS A N 1
ATOM 1462 C CA . LYS A 1 187 ? 0.781 -1.964 -16.859 1 96.5 187 LYS A CA 1
ATOM 1463 C C . LYS A 1 187 ? -0.652 -2.479 -16.969 1 96.5 187 LYS A C 1
ATOM 1465 O O . LYS A 1 187 ? -1.298 -2.746 -15.953 1 96.5 187 LYS A O 1
ATOM 1470 N N . TYR A 1 188 ? -1.104 -2.686 -18.172 1 97.25 188 TYR A N 1
ATOM 1471 C CA . TYR A 1 188 ? -2.475 -3.137 -18.391 1 97.25 188 TYR A CA 1
ATOM 1472 C C . TYR A 1 188 ? -2.66 -4.57 -17.906 1 97.25 188 TYR A C 1
ATOM 1474 O O . TYR A 1 188 ? -3.717 -4.918 -17.375 1 97.25 188 TYR A O 1
ATOM 1482 N N . ALA A 1 189 ? -1.65 -5.367 -18.094 1 98.19 189 ALA A N 1
ATOM 1483 C CA . ALA A 1 189 ? -1.739 -6.742 -17.625 1 98.19 189 ALA A CA 1
ATOM 1484 C C . ALA A 1 189 ? -1.856 -6.789 -16.094 1 98.19 189 ALA A C 1
ATOM 1486 O O . ALA A 1 189 ? -2.656 -7.555 -15.555 1 98.19 189 ALA A O 1
ATOM 1487 N N . ILE A 1 190 ? -1.06 -5.945 -15.445 1 98.44 190 ILE A N 1
ATOM 1488 C CA . ILE A 1 190 ? -1.115 -5.855 -13.992 1 98.44 190 ILE A CA 1
ATOM 1489 C C . ILE A 1 190 ? -2.498 -5.375 -13.555 1 98.44 190 ILE A C 1
ATOM 1491 O O . ILE A 1 190 ? -3.107 -5.953 -12.648 1 98.44 190 ILE A O 1
ATOM 1495 N N . LEU A 1 191 ? -2.996 -4.402 -14.266 1 97.94 191 LEU A N 1
ATOM 1496 C CA . LEU A 1 191 ? -4.285 -3.822 -13.906 1 97.94 191 LEU A CA 1
ATOM 1497 C C . LEU A 1 191 ? -5.418 -4.801 -14.203 1 97.94 191 LEU A C 1
ATOM 1499 O O . LEU A 1 191 ? -6.422 -4.832 -13.484 1 97.94 191 LEU A O 1
ATOM 1503 N N . SER A 1 192 ? -5.285 -5.594 -15.227 1 97.88 192 SER A N 1
ATOM 1504 C CA . SER A 1 192 ? -6.305 -6.582 -15.555 1 97.88 192 SER A CA 1
ATOM 1505 C C . SER A 1 192 ? -6.461 -7.605 -14.43 1 97.88 192 SER A C 1
ATOM 1507 O O . SER A 1 192 ? -7.578 -7.902 -14.008 1 97.88 192 SER A O 1
ATOM 1509 N N . TRP A 1 193 ? -5.355 -8.094 -13.984 1 98 193 TRP A N 1
ATOM 1510 C CA . TRP A 1 193 ? -5.367 -9.047 -12.883 1 98 193 TRP A CA 1
ATOM 1511 C C . TRP A 1 193 ? -5.926 -8.414 -11.617 1 98 193 TRP A C 1
ATOM 1513 O O . TRP A 1 193 ? -6.734 -9.023 -10.914 1 98 193 TRP A O 1
ATOM 1523 N N . THR A 1 194 ? -5.527 -7.199 -11.359 1 98 194 THR A N 1
ATOM 1524 C CA . THR A 1 194 ? -5.953 -6.465 -10.172 1 98 194 THR A CA 1
ATOM 1525 C C . THR A 1 194 ? -7.457 -6.195 -10.219 1 98 194 THR A C 1
ATOM 1527 O O . THR A 1 194 ? -8.164 -6.43 -9.234 1 98 194 THR A O 1
ATOM 1530 N N . ALA A 1 195 ? -7.914 -5.746 -11.352 1 97.44 195 ALA A N 1
ATOM 1531 C CA . ALA A 1 195 ? -9.328 -5.441 -11.523 1 97.44 195 ALA A CA 1
ATOM 1532 C C . ALA A 1 195 ? -10.18 -6.703 -11.398 1 97.44 195 ALA A C 1
ATOM 1534 O O . ALA A 1 195 ? -11.297 -6.664 -10.867 1 97.44 195 ALA A O 1
ATOM 1535 N N . LEU A 1 196 ? -9.656 -7.762 -11.867 1 97.12 196 LEU A N 1
ATOM 1536 C CA . LEU A 1 196 ? -10.383 -9.023 -11.781 1 97.12 196 LEU A CA 1
ATOM 1537 C C . LEU A 1 196 ? -10.57 -9.438 -10.32 1 97.12 196 LEU A C 1
ATOM 1539 O O . LEU A 1 196 ? -11.672 -9.82 -9.922 1 97.12 196 LEU A O 1
ATOM 1543 N N . HIS A 1 197 ? -9.5 -9.383 -9.602 1 97.38 197 HIS A N 1
ATOM 1544 C CA . HIS A 1 197 ? -9.602 -9.75 -8.195 1 97.38 197 HIS A CA 1
ATOM 1545 C C . HIS A 1 197 ? -10.562 -8.836 -7.453 1 97.38 197 HIS A C 1
ATOM 1547 O O . HIS A 1 197 ? -11.398 -9.305 -6.672 1 97.38 197 HIS A O 1
ATOM 1553 N N . TYR A 1 198 ? -10.391 -7.57 -7.703 1 95.56 198 TYR A N 1
ATOM 1554 C CA . TYR A 1 198 ? -11.273 -6.598 -7.066 1 95.56 198 TYR A CA 1
ATOM 1555 C C . TYR A 1 198 ? -12.734 -6.898 -7.383 1 95.56 198 TYR A C 1
ATOM 1557 O O . TYR A 1 198 ? -13.586 -6.879 -6.492 1 95.56 198 TYR A O 1
ATOM 1565 N N . ALA A 1 199 ? -13.031 -7.133 -8.625 1 94.25 199 ALA A N 1
ATOM 1566 C CA . ALA A 1 199 ? -14.391 -7.414 -9.07 1 94.25 199 ALA A CA 1
ATOM 1567 C C . ALA A 1 199 ? -14.922 -8.695 -8.43 1 94.25 199 ALA A C 1
ATOM 1569 O O . ALA A 1 199 ? -16.109 -8.781 -8.094 1 94.25 199 ALA A O 1
ATOM 1570 N N . THR A 1 200 ? -14.047 -9.625 -8.289 1 94.06 200 THR A N 1
ATOM 1571 C CA . THR A 1 200 ? -14.445 -10.906 -7.715 1 94.06 200 THR A CA 1
ATOM 1572 C C . THR A 1 200 ? -14.797 -10.75 -6.238 1 94.06 200 THR A C 1
ATOM 1574 O O . THR A 1 200 ? -15.797 -11.289 -5.773 1 94.06 200 THR A O 1
ATOM 1577 N N . VAL A 1 201 ? -14.016 -10.047 -5.547 1 92.25 201 VAL A N 1
ATOM 1578 C CA . VAL A 1 201 ? -14.203 -9.875 -4.109 1 92.25 201 VAL A CA 1
ATOM 1579 C C . VAL A 1 201 ? -15.438 -9.008 -3.848 1 92.25 201 VAL A C 1
ATOM 1581 O O . VAL A 1 201 ? -16.203 -9.273 -2.922 1 92.25 201 VAL A O 1
ATOM 1584 N N . ASN A 1 202 ? -15.656 -8.047 -4.668 1 88.19 202 ASN A N 1
ATOM 1585 C CA . ASN A 1 202 ? -16.719 -7.086 -4.414 1 88.19 202 ASN A CA 1
ATOM 1586 C C . ASN A 1 202 ? -17.984 -7.426 -5.203 1 88.19 202 ASN A C 1
ATOM 1588 O O . ASN A 1 202 ? -19.016 -6.754 -5.07 1 88.19 202 ASN A O 1
ATOM 1592 N N . GLY A 1 203 ? -17.906 -8.383 -6 1 87.56 203 GLY A N 1
ATOM 1593 C CA . GLY A 1 203 ? -19.047 -8.789 -6.785 1 87.56 203 GLY A CA 1
ATOM 1594 C C . GLY A 1 203 ? -19.422 -7.785 -7.863 1 87.56 203 GLY A C 1
ATOM 1595 O O . GLY A 1 203 ? -20.609 -7.605 -8.172 1 87.56 203 GLY A O 1
ATOM 1596 N N . SER A 1 204 ? -18.406 -7.051 -8.344 1 87.12 204 SER A N 1
ATOM 1597 C CA . SER A 1 204 ? -18.656 -6.039 -9.367 1 87.12 204 SER A CA 1
ATOM 1598 C C . SER A 1 204 ? -18.375 -6.586 -10.766 1 87.12 204 SER A C 1
ATOM 1600 O O . SER A 1 204 ? -18.031 -7.762 -10.922 1 87.12 204 SER A O 1
ATOM 1602 N N . SER A 1 205 ? -18.547 -5.688 -11.727 1 90.94 205 SER A N 1
ATOM 1603 C CA . SER A 1 205 ? -18.359 -6.082 -13.125 1 90.94 205 SER A CA 1
ATOM 1604 C C . SER A 1 205 ? -16.891 -6.367 -13.43 1 90.94 205 SER A C 1
ATOM 1606 O O . SER A 1 205 ? -16 -5.684 -12.922 1 90.94 205 SER A O 1
ATOM 1608 N N . LYS A 1 206 ? -16.719 -7.324 -14.336 1 93.62 206 LYS A N 1
ATOM 1609 C CA . LYS A 1 206 ? -15.367 -7.703 -14.734 1 93.62 206 LYS A CA 1
ATOM 1610 C C . LYS A 1 206 ? -14.992 -7.078 -16.078 1 93.62 206 LYS A C 1
ATOM 1612 O O . LYS A 1 206 ? -13.945 -7.391 -16.641 1 93.62 206 LYS A O 1
ATOM 1617 N N . ASP A 1 207 ? -15.719 -6.188 -16.531 1 93.19 207 ASP A N 1
ATOM 1618 C CA . ASP A 1 207 ? -15.547 -5.598 -17.844 1 93.19 207 ASP A CA 1
ATOM 1619 C C . ASP A 1 207 ? -14.227 -4.832 -17.938 1 93.19 207 ASP A C 1
ATOM 1621 O O . ASP A 1 207 ? -13.5 -4.953 -18.922 1 93.19 207 ASP A O 1
ATOM 1625 N N . VAL A 1 208 ? -13.992 -4.152 -16.906 1 93.81 208 VAL A N 1
ATOM 1626 C CA . VAL A 1 208 ? -12.766 -3.363 -16.891 1 93.81 208 VAL A CA 1
ATOM 1627 C C . VAL A 1 208 ? -11.555 -4.289 -16.953 1 93.81 208 VAL A C 1
ATOM 1629 O O . VAL A 1 208 ? -10.609 -4.035 -17.719 1 93.81 208 VAL A O 1
ATOM 1632 N N . ALA A 1 209 ? -11.633 -5.289 -16.203 1 96.19 209 ALA A N 1
ATOM 1633 C CA . ALA A 1 209 ? -10.547 -6.27 -16.203 1 96.19 209 ALA A CA 1
ATOM 1634 C C . ALA A 1 209 ? -10.344 -6.875 -17.578 1 96.19 209 ALA A C 1
ATOM 1636 O O . ALA A 1 209 ? -9.211 -7 -18.047 1 96.19 209 ALA A O 1
ATOM 1637 N N . GLN A 1 210 ? -11.406 -7.184 -18.234 1 95.75 210 GLN A N 1
ATOM 1638 C CA . GLN A 1 210 ? -11.352 -7.805 -19.547 1 95.75 210 GLN A CA 1
ATOM 1639 C C . GLN A 1 210 ? -10.812 -6.832 -20.594 1 95.75 210 GLN A C 1
ATOM 1641 O O . GLN A 1 210 ? -10.086 -7.234 -21.5 1 95.75 210 GLN A O 1
ATOM 1646 N N . GLN A 1 211 ? -11.18 -5.637 -20.453 1 95.12 211 GLN A N 1
ATOM 1647 C CA . GLN A 1 211 ? -10.688 -4.637 -21.391 1 95.12 211 GLN A CA 1
ATOM 1648 C C . GLN A 1 211 ? -9.172 -4.48 -21.281 1 95.12 211 GLN A C 1
ATOM 1650 O O . GLN A 1 211 ? -8.469 -4.469 -22.297 1 95.12 211 GLN A O 1
ATOM 1655 N N . TYR A 1 212 ? -8.695 -4.371 -20.078 1 96.56 212 TYR A N 1
ATOM 1656 C CA . TYR A 1 212 ? -7.25 -4.289 -19.859 1 96.56 212 TYR A CA 1
ATOM 1657 C C . TYR A 1 212 ? -6.547 -5.52 -20.422 1 96.56 212 TYR A C 1
ATOM 1659 O O . TYR A 1 212 ? -5.504 -5.402 -21.078 1 96.56 212 TYR A O 1
ATOM 1667 N N . TYR A 1 213 ? -7.145 -6.633 -20.156 1 96.69 213 TYR A N 1
ATOM 1668 C CA . TYR A 1 213 ? -6.586 -7.902 -20.625 1 96.69 213 TYR A CA 1
ATOM 1669 C C . TYR A 1 213 ? -6.477 -7.934 -22.141 1 96.69 213 TYR A C 1
ATOM 1671 O O . TYR A 1 213 ? -5.414 -8.234 -22.688 1 96.69 213 TYR A O 1
ATOM 1679 N N . ASN A 1 214 ? -7.512 -7.598 -22.797 1 95.94 214 ASN A N 1
ATOM 1680 C CA . ASN A 1 214 ? -7.555 -7.664 -24.266 1 95.94 214 ASN A CA 1
ATOM 1681 C C . ASN A 1 214 ? -6.559 -6.703 -24.891 1 95.94 214 ASN A C 1
ATOM 1683 O O . ASN A 1 214 ? -5.883 -7.055 -25.859 1 95.94 214 ASN A O 1
ATOM 1687 N N . GLU A 1 215 ? -6.504 -5.594 -24.328 1 94.5 215 GLU A N 1
ATOM 1688 C CA . GLU A 1 215 ? -5.578 -4.605 -24.875 1 94.5 215 GLU A CA 1
ATOM 1689 C C . GLU A 1 215 ? -4.133 -5.066 -24.719 1 94.5 215 GLU A C 1
ATOM 1691 O O . GLU A 1 215 ? -3.328 -4.906 -25.641 1 94.5 215 GLU A O 1
ATOM 1696 N N . ALA A 1 216 ? -3.791 -5.59 -23.578 1 96.44 216 ALA A N 1
ATOM 1697 C CA . ALA A 1 216 ? -2.432 -6.066 -23.328 1 96.44 216 ALA A CA 1
ATOM 1698 C C . ALA A 1 216 ? -2.115 -7.285 -24.188 1 96.44 216 ALA A C 1
ATOM 1700 O O . ALA A 1 216 ? -1.042 -7.363 -24.797 1 96.44 216 ALA A O 1
ATOM 1701 N N . LEU A 1 217 ? -3.053 -8.188 -24.281 1 95.94 217 LEU A N 1
ATOM 1702 C CA . LEU A 1 217 ? -2.867 -9.43 -25.016 1 95.94 217 LEU A CA 1
ATOM 1703 C C . LEU A 1 217 ? -2.641 -9.141 -26.5 1 95.94 217 LEU A C 1
ATOM 1705 O O . LEU A 1 217 ? -1.755 -9.734 -27.125 1 95.94 217 LEU A O 1
ATOM 1709 N N . ASN A 1 218 ? -3.408 -8.266 -27.016 1 93.5 218 ASN A N 1
ATOM 1710 C CA . ASN A 1 218 ? -3.334 -7.953 -28.438 1 93.5 218 ASN A CA 1
ATOM 1711 C C . ASN A 1 218 ? -1.952 -7.43 -28.828 1 93.5 218 ASN A C 1
ATOM 1713 O O . ASN A 1 218 ? -1.458 -7.719 -29.922 1 93.5 218 ASN A O 1
ATOM 1717 N N . VAL A 1 219 ? -1.342 -6.785 -27.953 1 93.19 219 VAL A N 1
ATOM 1718 C CA . VAL A 1 219 ? -0.055 -6.172 -28.266 1 93.19 219 VAL A CA 1
ATOM 1719 C C . VAL A 1 219 ? 1.066 -7.184 -28.047 1 93.19 219 VAL A C 1
ATOM 1721 O O . VAL A 1 219 ? 1.928 -7.363 -28.906 1 93.19 219 VAL A O 1
ATOM 1724 N N . VAL A 1 220 ? 1.012 -7.891 -26.953 1 93.19 220 VAL A N 1
ATOM 1725 C CA . VAL A 1 220 ? 2.131 -8.75 -26.578 1 93.19 220 VAL A CA 1
ATOM 1726 C C . VAL A 1 220 ? 2.213 -9.938 -27.531 1 93.19 220 VAL A C 1
ATOM 1728 O O . VAL A 1 220 ? 3.307 -10.422 -27.844 1 93.19 220 VAL A O 1
ATOM 1731 N N . MET A 1 221 ? 1.143 -10.375 -28.047 1 92.94 221 MET A N 1
ATOM 1732 C CA . MET A 1 221 ? 1.112 -11.539 -28.922 1 92.94 221 MET A CA 1
ATOM 1733 C C . MET A 1 221 ? 1.703 -11.219 -30.297 1 92.94 221 MET A C 1
ATOM 1735 O O . MET A 1 221 ? 1.994 -12.117 -31.078 1 92.94 221 MET A O 1
ATOM 1739 N N . ARG A 1 222 ? 2.027 -10 -30.469 1 90.06 222 ARG A N 1
ATOM 1740 C CA . ARG A 1 222 ? 2.617 -9.594 -31.734 1 90.06 222 ARG A CA 1
ATOM 1741 C C . ARG A 1 222 ? 4.094 -9.25 -31.578 1 90.06 222 ARG A C 1
ATOM 1743 O O . ARG A 1 222 ? 4.801 -9.047 -32.562 1 90.06 222 ARG A O 1
ATOM 1750 N N . GLU A 1 223 ? 4.508 -9.297 -30.375 1 88.94 223 GLU A N 1
ATOM 1751 C CA . GLU A 1 223 ? 5.879 -8.891 -30.094 1 88.94 223 GLU A CA 1
ATOM 1752 C C . GLU A 1 223 ? 6.855 -10.031 -30.344 1 88.94 223 GLU A C 1
ATOM 1754 O O . GLU A 1 223 ? 6.504 -11.203 -30.188 1 88.94 223 GLU A O 1
ATOM 1759 N N . GLU A 1 224 ? 8.008 -9.586 -30.688 1 85.62 224 GLU A N 1
ATOM 1760 C CA . GLU A 1 224 ? 9.109 -10.531 -30.781 1 85.62 224 GLU A CA 1
ATOM 1761 C C . GLU A 1 224 ? 9.953 -10.539 -29.516 1 85.62 224 GLU A C 1
ATOM 1763 O O . GLU A 1 224 ? 10.312 -9.477 -29 1 85.62 224 GLU A O 1
ATOM 1768 N N . PHE A 1 225 ? 10.25 -11.703 -29.047 1 85 225 PHE A N 1
ATOM 1769 C CA . PHE A 1 225 ? 10.961 -11.836 -27.766 1 85 225 PHE A CA 1
ATOM 1770 C C . PHE A 1 225 ? 12.469 -11.688 -27.969 1 85 225 PHE A C 1
ATOM 1772 O O . PHE A 1 225 ? 13.156 -11.125 -27.125 1 85 225 PHE A O 1
ATOM 1779 N N . ILE A 1 226 ? 12.891 -12.266 -29.031 1 79.5 226 ILE A N 1
ATOM 1780 C CA . ILE A 1 226 ? 14.312 -12.164 -29.359 1 79.5 226 ILE A CA 1
ATOM 1781 C C . ILE A 1 226 ? 14.523 -11.148 -30.469 1 79.5 226 ILE A C 1
ATOM 1783 O O . ILE A 1 226 ? 13.914 -11.25 -31.531 1 79.5 226 ILE A O 1
ATOM 1787 N N . GLY A 1 227 ? 15.344 -10.234 -30.203 1 74.19 227 GLY A N 1
ATOM 1788 C CA . GLY A 1 227 ? 15.672 -9.258 -31.219 1 74.19 227 GLY A CA 1
ATOM 1789 C C . GLY A 1 227 ? 14.641 -8.156 -31.344 1 74.19 227 GLY A C 1
ATOM 1790 O O . GLY A 1 227 ? 14.727 -7.312 -32.25 1 74.19 227 GLY A O 1
ATOM 1791 N N . GLY A 1 228 ? 13.648 -8.195 -30.5 1 75.88 228 GLY A N 1
ATOM 1792 C CA . GLY A 1 228 ? 12.609 -7.188 -30.578 1 75.88 228 GLY A CA 1
ATOM 1793 C C . GLY A 1 228 ? 12.977 -5.895 -29.875 1 75.88 228 GLY A C 1
ATOM 1794 O O . GLY A 1 228 ? 14.062 -5.785 -29.297 1 75.88 228 GLY A O 1
ATOM 1795 N N . LYS A 1 229 ? 12.07 -4.906 -29.922 1 76.56 229 LYS A N 1
ATOM 1796 C CA . LYS A 1 229 ? 12.297 -3.582 -29.359 1 76.56 229 LYS A CA 1
ATOM 1797 C C . LYS A 1 229 ? 12.07 -3.59 -27.844 1 76.56 229 LYS A C 1
ATOM 1799 O O . LYS A 1 229 ? 12.656 -2.783 -27.125 1 76.56 229 LYS A O 1
ATOM 1804 N N . VAL A 1 230 ? 11.234 -4.473 -27.5 1 85.19 230 VAL A N 1
ATOM 1805 C CA . VAL A 1 230 ? 10.891 -4.5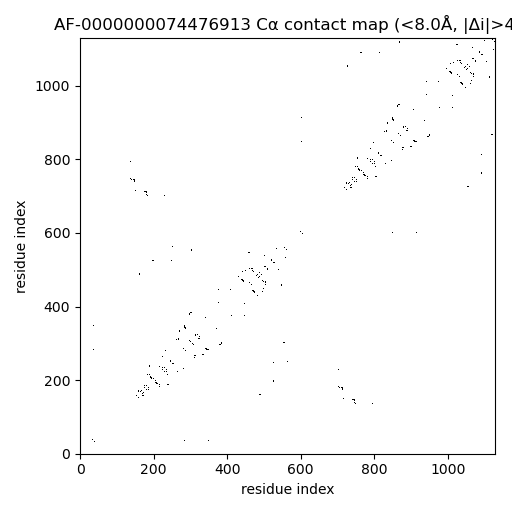43 -26.078 1 85.19 230 VAL A CA 1
ATOM 1806 C C . VAL A 1 230 ? 11.781 -5.566 -25.391 1 85.19 230 VAL A C 1
ATOM 1808 O O . VAL A 1 230 ? 12.031 -6.645 -25.922 1 85.19 230 VAL A O 1
ATOM 1811 N N . HIS A 1 231 ? 12.258 -5.156 -24.266 1 86.81 231 HIS A N 1
ATOM 1812 C CA . HIS A 1 231 ? 13.094 -6.055 -23.484 1 86.81 231 HIS A CA 1
ATOM 1813 C C . HIS A 1 231 ? 12.367 -7.359 -23.172 1 86.81 231 HIS A C 1
ATOM 1815 O O . HIS A 1 231 ? 11.195 -7.344 -22.797 1 86.81 231 HIS A O 1
ATOM 1821 N N . VAL A 1 232 ? 13.008 -8.453 -23.281 1 89 232 VAL A N 1
ATOM 1822 C CA . VAL A 1 232 ? 12.414 -9.781 -23.172 1 89 232 VAL A CA 1
ATOM 1823 C C . VAL A 1 232 ? 11.781 -9.961 -21.797 1 89 232 VAL A C 1
ATOM 1825 O O . VAL A 1 232 ? 10.719 -10.578 -21.672 1 89 232 VAL A O 1
ATOM 1828 N N . GLU A 1 233 ? 12.344 -9.406 -20.828 1 91.25 233 GLU A N 1
ATOM 1829 C CA . GLU A 1 233 ? 11.852 -9.594 -19.469 1 91.25 233 GLU A CA 1
ATOM 1830 C C . GLU A 1 233 ? 10.523 -8.867 -19.25 1 91.25 233 GLU A C 1
ATOM 1832 O O . GLU A 1 233 ? 9.68 -9.312 -18.469 1 91.25 233 GLU A O 1
ATOM 1837 N N . LEU A 1 234 ? 10.375 -7.762 -19.969 1 93.06 234 LEU A N 1
ATOM 1838 C CA . LEU A 1 234 ? 9.086 -7.078 -19.922 1 93.06 234 LEU A CA 1
ATOM 1839 C C . LEU A 1 234 ? 8.008 -7.914 -20.594 1 93.06 234 LEU A C 1
ATOM 1841 O O . LEU A 1 234 ? 6.879 -7.988 -20.109 1 93.06 234 LEU A O 1
ATOM 1845 N N . LEU A 1 235 ? 8.445 -8.508 -21.656 1 93.69 235 LEU A N 1
ATOM 1846 C CA . LEU A 1 235 ? 7.504 -9.359 -22.375 1 93.69 235 LEU A CA 1
ATOM 1847 C C . LEU A 1 235 ? 7.121 -10.578 -21.547 1 93.69 235 LEU A C 1
ATOM 1849 O O . LEU A 1 235 ? 5.938 -10.914 -21.438 1 93.69 235 LEU A O 1
ATOM 1853 N N . LEU A 1 236 ? 8.102 -11.18 -20.953 1 95.06 236 LEU A N 1
ATOM 1854 C CA . LEU A 1 236 ? 7.863 -12.352 -20.109 1 95.06 236 LEU A CA 1
ATOM 1855 C C . LEU A 1 236 ? 6.973 -11.992 -18.922 1 95.06 236 LEU A C 1
ATOM 1857 O O . LEU A 1 236 ? 6.043 -12.727 -18.594 1 95.06 236 LEU A O 1
ATOM 1861 N N . THR A 1 237 ? 7.23 -10.844 -18.359 1 97.44 237 THR A N 1
ATOM 1862 C CA . THR A 1 237 ? 6.457 -10.398 -17.203 1 97.44 237 THR A CA 1
ATOM 1863 C C . THR A 1 237 ? 5.012 -10.117 -17.594 1 97.44 237 THR A C 1
ATOM 1865 O O . THR A 1 237 ? 4.082 -10.43 -16.859 1 97.44 237 THR A O 1
ATOM 1868 N N . THR A 1 238 ? 4.848 -9.523 -18.734 1 97.56 238 THR A N 1
ATOM 1869 C CA . THR A 1 238 ? 3.506 -9.242 -19.234 1 97.56 238 THR A CA 1
ATOM 1870 C C . THR A 1 238 ? 2.721 -10.539 -19.422 1 97.56 238 THR A C 1
ATOM 1872 O O . THR A 1 238 ? 1.573 -10.641 -18.984 1 97.56 238 THR A O 1
ATOM 1875 N N . CYS A 1 239 ? 3.373 -11.5 -20.016 1 97.06 239 CYS A N 1
ATOM 1876 C CA . CYS A 1 239 ? 2.73 -12.789 -20.219 1 97.06 239 CYS A CA 1
ATOM 1877 C C . CYS A 1 239 ? 2.389 -13.461 -18.906 1 97.06 239 CYS A C 1
ATOM 1879 O O . CYS A 1 239 ? 1.328 -14.07 -18.766 1 97.06 239 CYS A O 1
ATOM 1881 N N . PHE A 1 240 ? 3.287 -13.297 -18.016 1 97.56 240 PHE A N 1
ATOM 1882 C CA . PHE A 1 240 ? 3.055 -13.859 -16.688 1 97.56 240 PHE A CA 1
ATOM 1883 C C . PHE A 1 240 ? 1.764 -13.32 -16.094 1 97.56 240 PHE A C 1
ATOM 1885 O O . PHE A 1 240 ? 0.934 -14.086 -15.602 1 97.56 240 PHE A O 1
ATOM 1892 N N . PHE A 1 241 ? 1.511 -12.016 -16.172 1 98.38 241 PHE A N 1
ATOM 1893 C CA . PHE A 1 241 ? 0.318 -11.43 -15.57 1 98.38 241 PHE A CA 1
ATOM 1894 C C . PHE A 1 241 ? -0.925 -11.789 -16.375 1 98.38 241 PHE A C 1
ATOM 1896 O O . PHE A 1 241 ? -2.008 -11.953 -15.812 1 98.38 241 PHE A O 1
ATOM 1903 N N . LEU A 1 242 ? -0.805 -11.898 -17.641 1 97.75 242 LEU A N 1
ATOM 1904 C CA . LEU A 1 242 ? -1.933 -12.344 -18.453 1 97.75 242 LEU A CA 1
ATOM 1905 C C . LEU A 1 242 ? -2.342 -13.766 -18.078 1 97.75 242 LEU A C 1
ATOM 1907 O O . LEU A 1 242 ? -3.533 -14.086 -18.031 1 97.75 242 LEU A O 1
ATOM 1911 N N . LEU A 1 243 ? -1.365 -14.539 -17.812 1 96.94 243 LEU A N 1
ATOM 1912 C CA . LEU A 1 243 ? -1.642 -15.906 -17.391 1 96.94 243 LEU A CA 1
ATOM 1913 C C . LEU A 1 243 ? -2.316 -15.93 -16.016 1 96.94 243 LEU A C 1
ATOM 1915 O O . LEU A 1 243 ? -3.215 -16.734 -15.781 1 96.94 243 LEU A O 1
ATOM 1919 N N . GLN A 1 244 ? -1.849 -15.047 -15.141 1 97.06 244 GLN A N 1
ATOM 1920 C CA . GLN A 1 244 ? -2.498 -14.961 -13.836 1 97.06 244 GLN A CA 1
ATOM 1921 C C . GLN A 1 244 ? -3.977 -14.602 -13.977 1 97.06 244 GLN A C 1
ATOM 1923 O O . GLN A 1 244 ? -4.816 -15.117 -13.242 1 97.06 244 GLN A O 1
ATOM 1928 N N . PHE A 1 245 ? -4.246 -13.758 -14.906 1 97.31 245 PHE A N 1
ATOM 1929 C CA . PHE A 1 245 ? -5.633 -13.414 -15.203 1 97.31 245 PHE A CA 1
ATOM 1930 C C . PHE A 1 245 ? -6.406 -14.633 -15.688 1 97.31 245 PHE A C 1
ATOM 1932 O O . PHE A 1 245 ? -7.504 -14.906 -15.211 1 97.31 245 PHE A O 1
ATOM 1939 N N . ASP A 1 246 ? -5.852 -15.352 -16.578 1 95.69 246 ASP A N 1
ATOM 1940 C CA . ASP A 1 246 ? -6.504 -16.531 -17.156 1 95.69 246 ASP A CA 1
ATOM 1941 C C . ASP A 1 246 ? -6.758 -17.594 -16.078 1 95.69 246 ASP A C 1
ATOM 1943 O O . ASP A 1 246 ? -7.812 -18.219 -16.078 1 95.69 246 ASP A O 1
ATOM 1947 N N . ILE A 1 247 ? -5.801 -17.734 -15.273 1 95.75 247 ILE A N 1
ATOM 1948 C CA . ILE A 1 247 ? -5.941 -18.703 -14.195 1 95.75 247 ILE A CA 1
ATOM 1949 C C . ILE A 1 247 ? -7.082 -18.297 -13.273 1 95.75 247 ILE A C 1
ATOM 1951 O O . ILE A 1 247 ? -7.969 -19.109 -12.969 1 95.75 247 ILE A O 1
ATOM 1955 N N . ALA A 1 248 ? -7.09 -17.078 -12.883 1 96.06 248 ALA A N 1
ATOM 1956 C CA . ALA A 1 248 ? -8.102 -16.594 -11.953 1 96.06 248 ALA A CA 1
ATOM 1957 C C . ALA A 1 248 ? -9.492 -16.641 -12.578 1 96.06 248 ALA A C 1
ATOM 1959 O O . ALA A 1 248 ? -10.484 -16.875 -11.891 1 96.06 248 ALA A O 1
ATOM 1960 N N . MET A 1 249 ? -9.516 -16.453 -13.867 1 94.44 249 MET A N 1
ATOM 1961 C CA . MET A 1 249 ? -10.781 -16.453 -14.594 1 94.44 249 MET A CA 1
ATOM 1962 C C . MET A 1 249 ? -11.242 -17.891 -14.867 1 94.44 249 MET A C 1
ATOM 1964 O O . MET A 1 249 ? -12.414 -18.125 -15.18 1 94.44 249 MET A O 1
ATOM 1968 N N . GLY A 1 250 ? -10.344 -18.828 -14.758 1 91.25 250 GLY A N 1
ATOM 1969 C CA . GLY A 1 250 ? -10.672 -20.203 -15.039 1 91.25 250 GLY A CA 1
ATOM 1970 C C . GLY A 1 250 ? -10.914 -20.484 -16.516 1 91.25 250 GLY A C 1
ATOM 1971 O O . GLY A 1 250 ? -11.812 -21.234 -16.875 1 91.25 250 GLY A O 1
ATOM 1972 N N . THR A 1 251 ? -10.172 -19.703 -17.281 1 82 251 THR A N 1
ATOM 1973 C CA . THR A 1 251 ? -10.352 -19.875 -18.719 1 82 251 THR A CA 1
ATOM 1974 C C . THR A 1 251 ? -9.211 -20.703 -19.297 1 82 251 THR A C 1
ATOM 1976 O O . THR A 1 251 ? -8.242 -21.016 -18.609 1 82 251 THR A O 1
ATOM 1979 N N . ARG A 1 252 ? -9.32 -21.078 -20.594 1 67.88 252 ARG A N 1
ATOM 1980 C CA . ARG A 1 252 ? -8.383 -21.984 -21.266 1 67.88 252 ARG A CA 1
ATOM 1981 C C . ARG A 1 252 ? -7.371 -21.203 -22.094 1 67.88 252 ARG A C 1
ATOM 1983 O O . ARG A 1 252 ? -6.535 -21.797 -22.781 1 67.88 252 ARG A O 1
ATOM 1990 N N . GLN A 1 253 ? -7.277 -20.047 -21.953 1 75.69 253 GLN A N 1
ATOM 1991 C CA . GLN A 1 253 ? -6.469 -19.25 -22.875 1 75.69 253 GLN A CA 1
ATOM 1992 C C . GLN A 1 253 ? -4.992 -19.297 -22.5 1 75.69 253 GLN A C 1
ATOM 1994 O O . GLN A 1 253 ? -4.129 -18.875 -23.266 1 75.69 253 GLN A O 1
ATOM 1999 N N . ALA A 1 254 ? -4.672 -19.875 -21.438 1 85.31 254 ALA A N 1
ATOM 2000 C CA . ALA A 1 254 ? -3.299 -19.906 -20.938 1 85.31 254 ALA A CA 1
ATOM 2001 C C . ALA A 1 254 ? -2.379 -20.656 -21.906 1 85.31 254 ALA A C 1
ATOM 2003 O O . ALA A 1 254 ? -1.229 -20.25 -22.094 1 85.31 254 ALA A O 1
ATOM 2004 N N . LYS A 1 255 ? -2.904 -21.594 -22.594 1 83.25 255 LYS A N 1
ATOM 2005 C CA . LYS A 1 255 ? -2.111 -22.406 -23.516 1 83.25 255 LYS A CA 1
ATOM 2006 C C . LYS A 1 255 ? -1.59 -21.562 -24.688 1 83.25 255 LYS A C 1
ATOM 2008 O O . LYS A 1 255 ? -0.443 -21.734 -25.109 1 83.25 255 LYS A O 1
ATOM 2013 N N . ARG A 1 256 ? -2.424 -20.766 -25.141 1 86.06 256 ARG A N 1
ATOM 2014 C CA . ARG A 1 256 ? -2.041 -19.938 -26.281 1 86.06 256 ARG A CA 1
ATOM 2015 C C . ARG A 1 256 ? -0.889 -19 -25.906 1 86.06 256 ARG A C 1
ATOM 2017 O O . ARG A 1 256 ? 0.058 -18.844 -26.672 1 86.06 256 ARG A O 1
ATOM 2024 N N . ILE A 1 257 ? -0.943 -18.453 -24.75 1 92.25 257 ILE A N 1
ATOM 2025 C CA . ILE A 1 257 ? 0.088 -17.531 -24.281 1 92.25 257 ILE A CA 1
ATOM 2026 C C . ILE A 1 257 ? 1.392 -18.297 -24.047 1 92.25 257 ILE A C 1
ATOM 2028 O O . ILE A 1 257 ? 2.463 -17.844 -24.469 1 92.25 257 ILE A O 1
ATOM 2032 N N . LEU A 1 258 ? 1.292 -19.438 -23.453 1 90.75 258 LEU A N 1
ATOM 2033 C CA . LEU A 1 258 ? 2.482 -20.219 -23.156 1 90.75 258 LEU A CA 1
ATOM 2034 C C . LEU A 1 258 ? 3.156 -20.703 -24.438 1 90.75 258 LEU A C 1
ATOM 2036 O O . LEU A 1 258 ? 4.383 -20.641 -24.562 1 90.75 258 LEU A O 1
ATOM 2040 N N . ARG A 1 259 ? 2.389 -21.125 -25.375 1 86.62 259 ARG A N 1
ATOM 2041 C CA . ARG A 1 259 ? 2.951 -21.531 -26.656 1 86.62 259 ARG A CA 1
ATOM 2042 C C . ARG A 1 259 ? 3.666 -20.375 -27.328 1 86.62 259 ARG A C 1
ATOM 2044 O O . ARG A 1 259 ? 4.727 -20.562 -27.938 1 86.62 259 ARG A O 1
ATOM 2051 N N . HIS A 1 260 ? 3.045 -19.266 -27.25 1 88.75 260 HIS A N 1
ATOM 2052 C CA . HIS A 1 260 ? 3.666 -18.078 -27.812 1 88.75 260 HIS A CA 1
ATOM 2053 C C . HIS A 1 260 ? 5.02 -17.797 -27.156 1 88.75 260 HIS A C 1
ATOM 2055 O O . HIS A 1 260 ? 6.004 -17.547 -27.859 1 88.75 260 HIS A O 1
ATOM 2061 N N . VAL A 1 261 ? 5.113 -17.875 -25.875 1 89.69 261 VAL A N 1
ATOM 2062 C CA . VAL A 1 261 ? 6.34 -17.594 -25.141 1 89.69 261 VAL A CA 1
ATOM 2063 C C . VAL A 1 261 ? 7.41 -18.609 -25.516 1 89.69 261 VAL A C 1
ATOM 2065 O O . VAL A 1 261 ? 8.547 -18.25 -25.812 1 89.69 261 VAL A O 1
ATOM 2068 N N . TRP A 1 262 ? 7.031 -19.859 -25.531 1 87.06 262 TRP A N 1
ATOM 2069 C CA . TRP A 1 262 ? 8.008 -20.922 -25.766 1 87.06 262 TRP A CA 1
ATOM 2070 C C . TRP A 1 262 ? 8.547 -20.859 -27.188 1 87.06 262 TRP A C 1
ATOM 2072 O O . TRP A 1 262 ? 9.734 -21.094 -27.422 1 87.06 262 TRP A O 1
ATOM 2082 N N . SER A 1 263 ? 7.668 -20.562 -28.047 1 83.81 263 SER A N 1
ATOM 2083 C CA . SER A 1 263 ? 8.07 -20.484 -29.453 1 83.81 263 SER A CA 1
ATOM 2084 C C . SER A 1 263 ? 8.969 -19.281 -29.688 1 83.81 263 SER A C 1
ATOM 2086 O O . SER A 1 263 ? 10.039 -19.406 -30.297 1 83.81 263 SER A O 1
ATOM 2088 N N . LYS A 1 264 ? 8.547 -18.188 -29.203 1 84.31 264 LYS A N 1
ATOM 2089 C CA . LYS A 1 264 ? 9.258 -16.938 -29.484 1 84.31 264 LYS A CA 1
ATOM 2090 C C . LYS A 1 264 ? 10.57 -16.875 -28.703 1 84.31 264 LYS A C 1
ATOM 2092 O O . LYS A 1 264 ? 11.547 -16.281 -29.156 1 84.31 264 LYS A O 1
ATOM 2097 N N . LEU A 1 265 ? 10.57 -17.453 -27.516 1 82.69 265 LEU A N 1
ATOM 2098 C CA . LEU A 1 265 ? 11.781 -17.469 -26.703 1 82.69 265 LEU A CA 1
ATOM 2099 C C . LEU A 1 265 ? 12.719 -18.594 -27.125 1 82.69 265 LEU A C 1
ATOM 2101 O O . LEU A 1 265 ? 13.891 -18.609 -26.734 1 82.69 265 LEU A O 1
ATOM 2105 N N . GLN A 1 266 ? 12.195 -19.469 -27.891 1 75.81 266 GLN A N 1
ATOM 2106 C CA . GLN A 1 266 ? 12.961 -20.656 -28.266 1 75.81 266 GLN A CA 1
ATOM 2107 C C . GLN A 1 266 ? 13.469 -21.391 -27.031 1 75.81 266 GLN A C 1
ATOM 2109 O O . GLN A 1 266 ? 14.672 -21.625 -26.906 1 75.81 266 GLN A O 1
ATOM 2114 N N . ILE A 1 267 ? 12.578 -21.781 -26.203 1 76.19 267 ILE A N 1
ATOM 2115 C CA . ILE A 1 267 ? 12.836 -22.312 -24.875 1 76.19 267 ILE A CA 1
ATOM 2116 C C . ILE A 1 267 ? 13.734 -23.547 -24.984 1 76.19 267 ILE A C 1
ATOM 2118 O O . ILE A 1 267 ? 14.469 -23.875 -24.047 1 76.19 267 ILE A O 1
ATOM 2122 N N . GLY A 1 268 ? 13.648 -24.203 -26.062 1 70.69 268 GLY A N 1
ATOM 2123 C CA . GLY A 1 268 ? 14.508 -25.359 -26.281 1 70.69 268 GLY A CA 1
ATOM 2124 C C . GLY A 1 268 ? 15.977 -25.062 -26.078 1 70.69 268 GLY A C 1
ATOM 2125 O O . GLY A 1 268 ? 16.75 -25.938 -25.672 1 70.69 268 GLY A O 1
ATOM 2126 N N . ARG A 1 269 ? 16.25 -23.844 -26.266 1 70.31 269 ARG A N 1
ATOM 2127 C CA . ARG A 1 269 ? 17.656 -23.438 -26.141 1 70.31 269 ARG A CA 1
ATOM 2128 C C . ARG A 1 269 ? 18.109 -23.469 -24.688 1 70.31 269 ARG A C 1
ATOM 2130 O O . ARG A 1 269 ? 19.312 -23.562 -24.422 1 70.31 269 ARG A O 1
ATOM 2137 N N . PHE A 1 270 ? 17.219 -23.406 -23.781 1 72.94 270 PHE A N 1
ATOM 2138 C CA . PHE A 1 270 ? 17.547 -23.422 -22.359 1 72.94 270 PHE A CA 1
ATOM 2139 C C . PHE A 1 270 ? 17.781 -24.844 -21.875 1 72.94 270 PHE A C 1
ATOM 2141 O O . PHE A 1 270 ? 18.359 -25.062 -20.812 1 72.94 270 PHE A O 1
ATOM 2148 N N . PHE A 1 271 ? 17.344 -25.797 -22.656 1 70.75 271 PHE A N 1
ATOM 2149 C CA . PHE A 1 271 ? 17.406 -27.188 -22.25 1 70.75 271 PHE A CA 1
ATOM 2150 C C . PHE A 1 271 ? 18.375 -27.969 -23.125 1 70.75 271 PHE A C 1
ATOM 2152 O O . PHE A 1 271 ? 18.781 -29.078 -22.781 1 70.75 271 PHE A O 1
ATOM 2159 N N . GLY A 1 272 ? 18.656 -27.438 -24.344 1 62.59 272 GLY A N 1
ATOM 2160 C CA . GLY A 1 272 ? 19.531 -28.156 -25.25 1 62.59 272 GLY A CA 1
ATOM 2161 C C . GLY A 1 272 ? 21 -28.016 -24.906 1 62.59 272 GLY A C 1
ATOM 2162 O O . GLY A 1 272 ? 21.359 -27.25 -24.016 1 62.59 272 GLY A O 1
ATOM 2163 N N . ASP A 1 273 ? 21.859 -29 -25.297 1 56.22 273 ASP A N 1
ATOM 2164 C CA . ASP A 1 273 ? 23.312 -29.016 -25.172 1 56.22 273 ASP A CA 1
ATOM 2165 C C . ASP A 1 273 ? 23.953 -27.922 -26.031 1 56.22 273 ASP A C 1
ATOM 2167 O O . ASP A 1 273 ? 24.891 -28.188 -26.781 1 56.22 273 ASP A O 1
ATOM 2171 N N . ILE A 1 274 ? 23.125 -26.906 -26.25 1 54.34 274 ILE A N 1
ATOM 2172 C CA . ILE A 1 274 ? 23.719 -25.891 -27.109 1 54.34 274 ILE A CA 1
ATOM 2173 C C . ILE A 1 274 ? 24.781 -25.109 -26.328 1 54.34 274 ILE A C 1
ATOM 2175 O O . ILE A 1 274 ? 24.734 -25.062 -25.094 1 54.34 274 ILE A O 1
ATOM 2179 N N . ASP A 1 275 ? 25.734 -24.625 -27.109 1 53 275 ASP A N 1
ATOM 2180 C CA . ASP A 1 275 ? 26.844 -23.812 -26.625 1 53 275 ASP A CA 1
ATOM 2181 C C . ASP A 1 275 ? 26.359 -22.703 -25.703 1 53 275 ASP A C 1
ATOM 2183 O O . ASP A 1 275 ? 25.406 -21.984 -26.047 1 53 275 ASP A O 1
ATOM 2187 N N . GLN A 1 276 ? 26.656 -22.828 -24.438 1 55 276 GLN A N 1
ATOM 2188 C CA . GLN A 1 276 ? 26.359 -21.891 -23.375 1 55 276 GLN A CA 1
ATOM 2189 C C . GLN A 1 276 ? 26.391 -20.453 -23.891 1 55 276 GLN A C 1
ATOM 2191 O O . GLN A 1 276 ? 25.625 -19.609 -23.406 1 55 276 GLN A O 1
ATOM 2196 N N . SER A 1 277 ? 27.281 -20.266 -24.906 1 54.31 277 SER A N 1
ATOM 2197 C CA . SER A 1 277 ? 27.484 -18.906 -25.391 1 54.31 277 SER A CA 1
ATOM 2198 C C . SER A 1 277 ? 26.281 -18.422 -26.172 1 54.31 277 SER A C 1
ATOM 2200 O O . SER A 1 277 ? 26.062 -17.219 -26.297 1 54.31 277 SER A O 1
ATOM 2202 N N . SER A 1 278 ? 25.406 -19.344 -26.609 1 55.12 278 SER A N 1
ATOM 2203 C CA . SER A 1 278 ? 24.281 -18.969 -27.484 1 55.12 278 SER A CA 1
ATOM 2204 C C . SER A 1 278 ? 22.984 -18.906 -26.703 1 55.12 278 SER A C 1
ATOM 2206 O O . SER A 1 278 ? 21.938 -18.547 -27.266 1 55.12 278 SER A O 1
ATOM 2208 N N . ARG A 1 279 ? 23.047 -19.188 -25.469 1 59.78 279 ARG A N 1
ATOM 2209 C CA . ARG A 1 279 ? 21.828 -19.172 -24.656 1 59.78 279 ARG A CA 1
ATOM 2210 C C . ARG A 1 279 ? 21.391 -17.734 -24.359 1 59.78 279 ARG A C 1
ATOM 2212 O O . ARG A 1 279 ? 22.234 -16.859 -24.094 1 59.78 279 ARG A O 1
ATOM 2219 N N . PRO A 1 280 ? 20.125 -17.531 -24.672 1 62.22 280 PRO A N 1
ATOM 2220 C CA . PRO A 1 280 ? 19.688 -16.203 -24.219 1 62.22 280 PRO A CA 1
ATOM 2221 C C . PRO A 1 280 ? 20.047 -15.938 -22.766 1 62.22 280 PRO A C 1
ATOM 2223 O O . PRO A 1 280 ? 19.906 -16.828 -21.922 1 62.22 280 PRO A O 1
ATOM 2226 N N . GLN A 1 281 ? 20.828 -15.008 -22.547 1 73.06 281 GLN A N 1
ATOM 2227 C CA . GLN A 1 281 ? 21.234 -14.68 -21.188 1 73.06 281 GLN A CA 1
ATOM 2228 C C . GLN A 1 281 ? 20.172 -13.867 -20.469 1 73.06 281 GLN A C 1
ATOM 2230 O O . GLN A 1 281 ? 19.828 -12.758 -20.906 1 73.06 281 GLN A O 1
ATOM 2235 N N . LEU A 1 282 ? 19.406 -14.562 -19.656 1 83.44 282 LEU A N 1
ATOM 2236 C CA . LEU A 1 282 ? 18.453 -13.867 -18.797 1 83.44 282 LEU A CA 1
ATOM 2237 C C . LEU A 1 282 ? 19.078 -13.508 -17.453 1 83.44 282 LEU A C 1
ATOM 2239 O O . LEU A 1 282 ? 20.031 -14.148 -17.016 1 83.44 282 LEU A O 1
ATOM 2243 N N . SER A 1 283 ? 18.641 -12.391 -16.984 1 87.25 283 SER A N 1
ATOM 2244 C CA . SER A 1 283 ? 19 -12.055 -15.602 1 87.25 283 SER A CA 1
ATOM 2245 C C . SER A 1 283 ? 18.312 -13 -14.617 1 87.25 283 SER A C 1
ATOM 2247 O O . SER A 1 283 ? 17.406 -13.742 -14.984 1 87.25 283 SER A O 1
ATOM 2249 N N . PRO A 1 284 ? 18.812 -13.016 -13.406 1 90.38 284 PRO A N 1
ATOM 2250 C CA . PRO A 1 284 ? 18.109 -13.812 -12.391 1 90.38 284 PRO A CA 1
ATOM 2251 C C . PRO A 1 284 ? 16.625 -13.516 -12.344 1 90.38 284 PRO A C 1
ATOM 2253 O O . PRO A 1 284 ? 15.812 -14.422 -12.133 1 90.38 284 PRO A O 1
ATOM 2256 N N . TYR A 1 285 ? 16.312 -12.344 -12.625 1 94.06 285 TYR A N 1
ATOM 2257 C CA . TYR A 1 285 ? 14.898 -11.977 -12.688 1 94.06 285 TYR A CA 1
ATOM 2258 C C . TYR A 1 285 ? 14.195 -12.695 -13.836 1 94.06 285 TYR A C 1
ATOM 2260 O O . TYR A 1 285 ? 13.102 -13.242 -13.656 1 94.06 285 TYR A O 1
ATOM 2268 N N . GLY A 1 286 ? 14.812 -12.688 -14.953 1 91.81 286 GLY A N 1
ATOM 2269 C CA . GLY A 1 286 ? 14.25 -13.398 -16.094 1 91.81 286 GLY A CA 1
ATOM 2270 C C . GLY A 1 286 ? 14.055 -14.883 -15.828 1 91.81 286 GLY A C 1
ATOM 2271 O O . GLY A 1 286 ? 13.023 -15.445 -16.188 1 91.81 286 GLY A O 1
ATOM 2272 N N . TYR A 1 287 ? 14.984 -15.414 -15.164 1 91.75 287 TYR A N 1
ATOM 2273 C CA . TYR A 1 287 ? 14.891 -16.828 -14.828 1 91.75 287 TYR A CA 1
ATOM 2274 C C . TYR A 1 287 ? 13.773 -17.094 -13.828 1 91.75 287 TYR A C 1
ATOM 2276 O O . TYR A 1 287 ? 13.125 -18.141 -13.867 1 91.75 287 TYR A O 1
ATOM 2284 N N . GLN A 1 288 ? 13.562 -16.156 -12.992 1 94.81 288 GLN A N 1
ATOM 2285 C CA . GLN A 1 288 ? 12.477 -16.297 -12.031 1 94.81 288 GLN A CA 1
ATOM 2286 C C . GLN A 1 288 ? 11.125 -16.359 -12.742 1 94.81 288 GLN A C 1
ATOM 2288 O O . GLN A 1 288 ? 10.25 -17.141 -12.375 1 94.81 288 GLN A O 1
ATOM 2293 N N . ILE A 1 289 ? 10.969 -15.523 -13.703 1 95.5 289 ILE A N 1
ATOM 2294 C CA . ILE A 1 289 ? 9.719 -15.531 -14.445 1 95.5 289 ILE A CA 1
ATOM 2295 C C . ILE A 1 289 ? 9.586 -16.844 -15.219 1 95.5 289 ILE A C 1
ATOM 2297 O O . ILE A 1 289 ? 8.5 -17.422 -15.281 1 95.5 289 ILE A O 1
ATOM 2301 N N . LEU A 1 290 ? 10.633 -17.25 -15.758 1 92.06 290 LEU A N 1
ATOM 2302 C CA . LEU A 1 290 ? 10.625 -18.531 -16.469 1 92.06 290 LEU A CA 1
ATOM 2303 C C . LEU A 1 290 ? 10.242 -19.672 -15.531 1 92.06 290 LEU A C 1
ATOM 2305 O O . LEU A 1 290 ? 9.484 -20.562 -15.914 1 92.06 290 LEU A O 1
ATOM 2309 N N . TYR A 1 291 ? 10.82 -19.609 -14.383 1 93.81 291 TYR A N 1
ATOM 2310 C CA . TYR A 1 291 ? 10.461 -20.578 -13.352 1 93.81 291 TYR A CA 1
ATOM 2311 C C . TYR A 1 291 ? 8.953 -20.594 -13.117 1 93.81 291 TYR A C 1
ATOM 2313 O O . TYR A 1 291 ? 8.344 -21.672 -13.062 1 93.81 291 TYR A O 1
ATOM 2321 N N . PHE A 1 292 ? 8.344 -19.406 -13.078 1 95.5 292 PHE A N 1
ATOM 2322 C CA . PHE A 1 292 ? 6.902 -19.312 -12.883 1 95.5 292 PHE A CA 1
ATOM 2323 C C . PHE A 1 292 ? 6.152 -19.891 -14.07 1 95.5 292 PHE A C 1
ATOM 2325 O O . PHE A 1 292 ? 5.168 -20.609 -13.891 1 95.5 292 PHE A O 1
ATOM 2332 N N . LEU A 1 293 ? 6.609 -19.625 -15.188 1 93.38 293 LEU A N 1
ATOM 2333 C CA . LEU A 1 293 ? 5.918 -20.047 -16.406 1 93.38 293 LEU A CA 1
ATOM 2334 C C . LEU A 1 293 ? 5.973 -21.562 -16.562 1 93.38 293 LEU A C 1
ATOM 2336 O O . LEU A 1 293 ? 5.012 -22.172 -17.031 1 93.38 293 LEU A O 1
ATOM 2340 N N . LEU A 1 294 ? 7.016 -22.109 -16.156 1 90.44 294 LEU A N 1
ATOM 2341 C CA . LEU A 1 294 ? 7.148 -23.562 -16.234 1 90.44 294 LEU A CA 1
ATOM 2342 C C . LEU A 1 294 ? 6.16 -24.234 -15.297 1 90.44 294 LEU A C 1
ATOM 2344 O O . LEU A 1 294 ? 5.535 -25.234 -15.672 1 90.44 294 LEU A O 1
ATOM 2348 N N . HIS A 1 295 ? 6.004 -23.625 -14.117 1 92.12 295 HIS A N 1
ATOM 2349 C CA . HIS A 1 295 ? 5.012 -24.141 -13.18 1 92.12 295 HIS A CA 1
ATOM 2350 C C . HIS A 1 295 ? 3.609 -24.078 -13.781 1 92.12 295 HIS A C 1
ATOM 2352 O O . HIS A 1 295 ? 2.844 -25.031 -13.664 1 92.12 295 HIS A O 1
ATOM 2358 N N . ILE A 1 296 ? 3.398 -23.047 -14.391 1 93.31 296 ILE A N 1
ATOM 2359 C CA . ILE A 1 296 ? 2.059 -22.828 -14.93 1 93.31 296 ILE A CA 1
ATOM 2360 C C . ILE A 1 296 ? 1.812 -23.781 -16.094 1 93.31 296 ILE A C 1
ATOM 2362 O O . ILE A 1 296 ? 0.712 -24.328 -16.25 1 93.31 296 ILE A O 1
ATOM 2366 N N . ASP A 1 297 ? 2.791 -24.016 -16.859 1 90.44 297 ASP A N 1
ATOM 2367 C CA . ASP A 1 297 ? 2.664 -24.906 -18.016 1 90.44 297 ASP A CA 1
ATOM 2368 C C . ASP A 1 297 ? 2.324 -26.328 -17.562 1 90.44 297 ASP A C 1
ATOM 2370 O O . ASP A 1 297 ? 1.39 -26.938 -18.094 1 90.44 297 ASP A O 1
ATOM 2374 N N . ILE A 1 298 ? 3.031 -26.781 -16.641 1 89.75 298 ILE A N 1
ATOM 2375 C CA . ILE A 1 298 ? 2.82 -28.141 -16.141 1 89.75 298 ILE A CA 1
ATOM 2376 C C . ILE A 1 298 ? 1.432 -28.25 -15.516 1 89.75 298 ILE A C 1
ATOM 2378 O O . ILE A 1 298 ? 0.693 -29.203 -15.797 1 89.75 298 ILE A O 1
ATOM 2382 N N . ARG A 1 299 ? 1.033 -27.312 -14.758 1 91.44 299 ARG A N 1
ATOM 2383 C CA . ARG A 1 299 ? -0.271 -27.344 -14.102 1 91.44 299 ARG A CA 1
ATOM 2384 C C . ARG A 1 299 ? -1.398 -27.234 -15.125 1 91.44 299 ARG A C 1
ATOM 2386 O O . ARG A 1 299 ? -2.461 -27.844 -14.945 1 91.44 299 ARG A O 1
ATOM 2393 N N . SER A 1 300 ? -1.158 -26.516 -16.125 1 89.12 300 SER A N 1
ATOM 2394 C CA . SER A 1 300 ? -2.18 -26.359 -17.141 1 89.12 300 SER A CA 1
ATOM 2395 C C . SER A 1 300 ? -2.398 -27.656 -17.922 1 89.12 300 SER A C 1
ATOM 2397 O O . SER A 1 300 ? -3.453 -27.844 -18.531 1 89.12 300 SER A O 1
ATOM 2399 N N . SER A 1 301 ? -1.438 -28.547 -17.844 1 86.25 301 SER A N 1
ATOM 2400 C CA . SER A 1 301 ? -1.49 -29.75 -18.656 1 86.25 301 SER A CA 1
ATOM 2401 C C . SER A 1 301 ? -1.841 -30.969 -17.812 1 86.25 301 SER A C 1
ATOM 2403 O O . SER A 1 301 ? -2.021 -32.062 -18.344 1 86.25 301 SER A O 1
ATOM 2405 N N . LEU A 1 302 ? -1.944 -30.766 -16.594 1 85.06 302 LEU A N 1
ATOM 2406 C CA . LEU A 1 302 ? -2.074 -31.875 -15.664 1 85.06 302 LEU A CA 1
ATOM 2407 C C . LEU A 1 302 ? -3.277 -32.75 -16.016 1 85.06 302 LEU A C 1
ATOM 2409 O O . LEU A 1 302 ? -3.207 -33.969 -15.945 1 85.06 302 LEU A O 1
ATOM 2413 N N . PHE A 1 303 ? -4.332 -32.094 -16.453 1 80.19 303 PHE A N 1
ATOM 2414 C CA . PHE A 1 303 ? -5.551 -32.875 -16.656 1 80.19 303 PHE A CA 1
ATOM 2415 C C . PHE A 1 303 ? -5.941 -32.906 -18.125 1 80.19 303 PHE A C 1
ATOM 2417 O O . PHE A 1 303 ? -6.883 -33.625 -18.5 1 80.19 303 PHE A O 1
ATOM 2424 N N . THR A 1 304 ? -5.238 -32.156 -18.906 1 76.75 304 THR A N 1
ATOM 2425 C CA . THR A 1 304 ? -5.562 -32.156 -20.328 1 76.75 304 THR A CA 1
ATOM 2426 C C . THR A 1 304 ? -4.52 -32.969 -21.125 1 76.75 304 THR A C 1
ATOM 2428 O O . THR A 1 304 ? -4.781 -33.406 -22.25 1 76.75 304 THR A O 1
ATOM 2431 N N . GLY A 1 305 ? -3.355 -33.062 -20.531 1 70.75 305 GLY A N 1
ATOM 2432 C CA . GLY A 1 305 ? -2.277 -33.781 -21.203 1 70.75 305 GLY A CA 1
ATOM 2433 C C . GLY A 1 305 ? -1.534 -32.938 -22.219 1 70.75 305 GLY A C 1
ATOM 2434 O O . GLY A 1 305 ? -0.553 -33.375 -22.812 1 70.75 305 GLY A O 1
ATOM 2435 N N . ASN A 1 306 ? -1.958 -31.734 -22.422 1 67.25 306 ASN A N 1
ATOM 2436 C CA . ASN A 1 306 ? -1.377 -30.875 -23.453 1 67.25 306 ASN A CA 1
ATOM 2437 C C . ASN A 1 306 ? -0.211 -30.062 -22.906 1 67.25 306 ASN A C 1
ATOM 2439 O O . ASN A 1 306 ? -0.283 -28.828 -22.859 1 67.25 306 ASN A O 1
ATOM 2443 N N . ILE A 1 307 ? 0.896 -30.781 -22.609 1 66.5 307 ILE A N 1
ATOM 2444 C CA . ILE A 1 307 ? 2.078 -30.109 -22.094 1 66.5 307 ILE A CA 1
ATOM 2445 C C . ILE A 1 307 ? 2.822 -29.422 -23.234 1 66.5 307 ILE A C 1
ATOM 2447 O O . ILE A 1 307 ? 3.008 -30.016 -24.312 1 66.5 307 ILE A O 1
ATOM 2451 N N . SER A 1 308 ? 2.992 -28.141 -23.141 1 61.91 308 SER A N 1
ATOM 2452 C CA . SER A 1 308 ? 3.604 -27.344 -24.203 1 61.91 308 SER A CA 1
ATOM 2453 C C . SER A 1 308 ? 5.125 -27.359 -24.094 1 61.91 308 SER A C 1
ATOM 2455 O O . SER A 1 308 ? 5.824 -27.297 -25.109 1 61.91 308 SER A O 1
ATOM 2457 N N . PHE A 1 309 ? 5.711 -27.391 -23.016 1 61.03 309 PHE A N 1
ATOM 2458 C CA . PHE A 1 309 ? 7.129 -27.141 -22.781 1 61.03 309 PHE A CA 1
ATOM 2459 C C . PHE A 1 309 ? 7.984 -28.188 -23.484 1 61.03 309 PHE A C 1
ATOM 2461 O O . PHE A 1 309 ? 8.914 -27.859 -24.203 1 61.03 309 PHE A O 1
ATOM 2468 N N . PRO A 1 310 ? 7.895 -29.438 -23.25 1 57.12 310 PRO A N 1
ATOM 2469 C CA . PRO A 1 310 ? 8.922 -30.328 -23.797 1 57.12 310 PRO A CA 1
ATOM 2470 C C . PRO A 1 310 ? 8.82 -30.484 -25.312 1 57.12 310 PRO A C 1
ATOM 2472 O O . PRO A 1 310 ? 9.789 -30.875 -25.969 1 57.12 310 PRO A O 1
ATOM 2475 N N . ASP A 1 311 ? 7.652 -30.234 -25.781 1 55.56 311 ASP A N 1
ATOM 2476 C CA . ASP A 1 311 ? 7.574 -30.406 -27.234 1 55.56 311 ASP A CA 1
ATOM 2477 C C . ASP A 1 311 ? 8.508 -29.438 -27.953 1 55.56 311 ASP A C 1
ATOM 2479 O O . ASP A 1 311 ? 8.938 -29.703 -29.078 1 55.56 311 ASP A O 1
ATOM 2483 N N . TYR A 1 312 ? 8.844 -28.531 -27.156 1 50.25 312 TYR A N 1
ATOM 2484 C CA . TYR A 1 312 ? 9.703 -27.516 -27.766 1 50.25 312 TYR A CA 1
ATOM 2485 C C . TYR A 1 312 ? 11.172 -27.797 -27.469 1 50.25 312 TYR A C 1
ATOM 2487 O O . TYR A 1 312 ? 12.055 -27.141 -28.016 1 50.25 312 TYR A O 1
ATOM 2495 N N . VAL A 1 313 ? 11.328 -28.703 -26.609 1 54.16 313 VAL A N 1
ATOM 2496 C CA . VAL A 1 313 ? 12.711 -29.031 -26.266 1 54.16 313 VAL A CA 1
ATOM 2497 C C . VAL A 1 313 ? 13.172 -30.234 -27.078 1 54.16 313 VAL A C 1
ATOM 2499 O O . VAL A 1 313 ? 14.305 -30.266 -27.562 1 54.16 313 VAL A O 1
ATOM 2502 N N . ILE A 1 314 ? 12.227 -31.375 -27.156 1 52.47 314 ILE A N 1
ATOM 2503 C CA . ILE A 1 314 ? 12.672 -32.688 -27.656 1 52.47 314 ILE A CA 1
ATOM 2504 C C . ILE A 1 314 ? 12.203 -32.875 -29.094 1 52.47 314 ILE A C 1
ATOM 2506 O O . ILE A 1 314 ? 11.008 -33 -29.359 1 52.47 314 ILE A O 1
ATOM 2510 N N . ILE A 1 315 ? 12.703 -32.188 -30.094 1 51.84 315 ILE A N 1
ATOM 2511 C CA . ILE A 1 315 ? 12.289 -32.656 -31.406 1 51.84 315 ILE A CA 1
ATOM 2512 C C . ILE A 1 315 ? 13.055 -33.938 -31.766 1 51.84 315 ILE A C 1
ATOM 2514 O O . ILE A 1 315 ? 14.266 -33.906 -31.969 1 51.84 315 ILE A O 1
ATOM 2518 N N . PRO A 1 316 ? 12.352 -35.156 -31.406 1 51.69 316 PRO A N 1
ATOM 2519 C CA . PRO A 1 316 ? 13.109 -36.344 -31.75 1 51.69 316 PRO A CA 1
ATOM 2520 C C . PRO A 1 316 ? 13.492 -36.406 -33.219 1 51.69 316 PRO A C 1
ATOM 2522 O O . PRO A 1 316 ? 12.672 -36.094 -34.094 1 51.69 316 PRO A O 1
ATOM 2525 N N . LYS A 1 317 ? 14.773 -36.438 -33.562 1 49.78 317 LYS A N 1
ATOM 2526 C CA . LYS A 1 317 ? 15.242 -36.656 -34.938 1 49.78 317 LYS A CA 1
ATOM 2527 C C . LYS A 1 317 ? 14.57 -37.906 -35.531 1 49.78 317 LYS A C 1
ATOM 2529 O O . LYS A 1 317 ? 14.281 -37.938 -36.719 1 49.78 317 LYS A O 1
ATOM 2534 N N . ASN A 1 318 ? 14.586 -39.031 -34.812 1 48.66 318 ASN A N 1
ATOM 2535 C CA . ASN A 1 318 ? 14.305 -40.344 -35.406 1 48.66 318 ASN A CA 1
ATOM 2536 C C . ASN A 1 318 ? 12.852 -40.75 -35.156 1 48.66 318 ASN A C 1
ATOM 2538 O O . ASN A 1 318 ? 12.555 -41.938 -35.062 1 48.66 318 ASN A O 1
ATOM 2542 N N . GLN A 1 319 ? 11.734 -39.969 -35.281 1 59.94 319 GLN A N 1
ATOM 2543 C CA . GLN A 1 319 ? 10.32 -40.312 -35.406 1 59.94 319 GLN A CA 1
ATOM 2544 C C . GLN A 1 319 ? 9.797 -41 -34.156 1 59.94 319 GLN A C 1
ATOM 2546 O O . GLN A 1 319 ? 8.805 -41.719 -34.219 1 59.94 319 GLN A O 1
ATOM 2551 N N . ARG A 1 320 ? 10.5 -41.062 -33.062 1 68.44 320 ARG A N 1
ATOM 2552 C CA . ARG A 1 320 ? 9.992 -41.75 -31.875 1 68.44 320 ARG A CA 1
ATOM 2553 C C . ARG A 1 320 ? 8.93 -40.906 -31.172 1 68.44 320 ARG A C 1
ATOM 2555 O O . ARG A 1 320 ? 8.883 -39.688 -31.344 1 68.44 320 ARG A O 1
ATOM 2562 N N . ASN A 1 321 ? 8.078 -41.625 -30.5 1 75.75 321 ASN A N 1
ATOM 2563 C CA . ASN A 1 321 ? 7.023 -40.969 -29.734 1 75.75 321 ASN A CA 1
ATOM 2564 C C . ASN A 1 321 ? 7.594 -40 -28.688 1 75.75 321 ASN A C 1
ATOM 2566 O O . ASN A 1 321 ? 8.477 -40.375 -27.922 1 75.75 321 ASN A O 1
ATOM 2570 N N . VAL A 1 322 ? 7.23 -38.844 -28.688 1 75.5 322 VAL A N 1
ATOM 2571 C CA . VAL A 1 322 ? 7.785 -37.75 -27.891 1 75.5 322 VAL A CA 1
ATOM 2572 C C . VAL A 1 322 ? 7.633 -38.062 -26.406 1 75.5 322 VAL A C 1
ATOM 2574 O O . VAL A 1 322 ? 8.492 -37.719 -25.594 1 75.5 322 VAL A O 1
ATOM 2577 N N . ASN A 1 323 ? 6.609 -38.781 -26.016 1 79.75 323 ASN A N 1
ATOM 2578 C CA . ASN A 1 323 ? 6.359 -39.094 -24.609 1 79.75 323 ASN A CA 1
ATOM 2579 C C . ASN A 1 323 ? 7.391 -40.062 -24.062 1 79.75 323 ASN A C 1
ATOM 2581 O O . ASN A 1 323 ? 7.906 -39.875 -22.953 1 79.75 323 ASN A O 1
ATOM 2585 N N . ILE A 1 324 ? 7.684 -41.031 -24.859 1 79.69 324 ILE A N 1
ATOM 2586 C CA . ILE A 1 324 ? 8.633 -42.031 -24.406 1 79.69 324 ILE A CA 1
ATOM 2587 C C . ILE A 1 324 ? 10.039 -41.438 -24.359 1 79.69 324 ILE A C 1
ATOM 2589 O O . ILE A 1 324 ? 10.859 -41.844 -23.531 1 79.69 324 ILE A O 1
ATOM 2593 N N . VAL A 1 325 ? 10.305 -40.625 -25.281 1 77.81 325 VAL A N 1
ATOM 2594 C CA . VAL A 1 325 ? 11.602 -39.969 -25.297 1 77.81 325 VAL A CA 1
ATOM 2595 C C . VAL A 1 325 ? 11.773 -39.125 -24.031 1 77.81 325 VAL A C 1
ATOM 2597 O O . VAL A 1 325 ? 12.812 -39.156 -23.375 1 77.81 325 VAL A O 1
ATOM 2600 N N . TYR A 1 326 ? 10.766 -38.438 -23.688 1 79.06 326 TYR A N 1
ATOM 2601 C CA . TYR A 1 326 ? 10.812 -37.625 -22.5 1 79.06 326 TYR A CA 1
ATOM 2602 C C . TYR A 1 326 ? 10.961 -38.5 -21.25 1 79.06 326 TYR A C 1
ATOM 2604 O O . TYR A 1 326 ? 11.742 -38.156 -20.344 1 79.06 326 TYR A O 1
ATOM 2612 N N . LEU A 1 327 ? 10.227 -39.531 -21.188 1 82.88 327 LEU A N 1
ATOM 2613 C CA . LEU A 1 327 ? 10.219 -40.406 -20.016 1 82.88 327 LEU A CA 1
ATOM 2614 C C . LEU A 1 327 ? 11.578 -41.062 -19.812 1 82.88 327 LEU A C 1
ATOM 2616 O O . LEU A 1 327 ? 12.008 -41.25 -18.688 1 82.88 327 LEU A O 1
ATOM 2620 N N . THR A 1 328 ? 12.18 -41.344 -20.938 1 78.62 328 THR A N 1
ATOM 2621 C CA . THR A 1 328 ? 13.445 -42.062 -20.844 1 78.62 328 THR A CA 1
ATOM 2622 C C . THR A 1 328 ? 14.617 -41.094 -20.672 1 78.62 328 THR A C 1
ATOM 2624 O O . THR A 1 328 ? 15.688 -41.5 -20.219 1 78.62 328 THR A O 1
ATOM 2627 N N . THR A 1 329 ? 14.445 -39.812 -21.031 1 75.44 329 THR A N 1
ATOM 2628 C CA . THR A 1 329 ? 15.523 -38.844 -20.922 1 75.44 329 THR A CA 1
ATOM 2629 C C . THR A 1 329 ? 15.203 -37.781 -19.859 1 75.44 329 THR A C 1
ATOM 2631 O O . THR A 1 329 ? 15.766 -36.688 -19.859 1 75.44 329 THR A O 1
ATOM 2634 N N . SER A 1 330 ? 14.32 -38.062 -19.047 1 74.44 330 SER A N 1
ATOM 2635 C CA . SER A 1 330 ? 13.75 -37.125 -18.094 1 74.44 330 SER A CA 1
ATOM 2636 C C . SER A 1 330 ? 14.82 -36.531 -17.172 1 74.44 330 SER A C 1
ATOM 2638 O O . SER A 1 330 ? 14.758 -35.375 -16.797 1 74.44 330 SER A O 1
ATOM 2640 N N . LYS A 1 331 ? 15.734 -37.312 -16.828 1 73.88 331 LYS A N 1
ATOM 2641 C CA . LYS A 1 331 ? 16.781 -36.875 -15.914 1 73.88 331 LYS A CA 1
ATOM 2642 C C . LYS A 1 331 ? 17.5 -35.656 -16.484 1 73.88 331 LYS A C 1
ATOM 2644 O O . LYS A 1 331 ? 17.844 -34.719 -15.742 1 73.88 331 LYS A O 1
ATOM 2649 N N . LEU A 1 332 ? 17.688 -35.656 -17.766 1 71.19 332 LEU A N 1
ATOM 2650 C CA . LEU A 1 332 ? 18.359 -34.531 -18.406 1 71.19 332 LEU A CA 1
ATOM 2651 C C . LEU A 1 332 ? 17.531 -33.281 -18.312 1 71.19 332 LEU A C 1
ATOM 2653 O O . LEU A 1 332 ? 18.047 -32.188 -18.047 1 71.19 332 LEU A O 1
ATOM 2657 N N . TYR A 1 333 ? 16.281 -33.406 -18.438 1 72.12 333 TYR A N 1
ATOM 2658 C CA . TYR A 1 333 ? 15.383 -32.281 -18.406 1 72.12 333 TYR A CA 1
ATOM 2659 C C . TYR A 1 333 ? 15.195 -31.766 -16.984 1 72.12 333 TYR A C 1
ATOM 2661 O O . TYR A 1 333 ? 15.109 -30.562 -16.75 1 72.12 333 TYR A O 1
ATOM 2669 N N . ASP A 1 334 ? 15.203 -32.719 -16.141 1 76.44 334 ASP A N 1
ATOM 2670 C CA . ASP A 1 334 ? 15.078 -32.344 -14.727 1 76.44 334 ASP A CA 1
ATOM 2671 C C . ASP A 1 334 ? 16.281 -31.547 -14.258 1 76.44 334 ASP A C 1
ATOM 2673 O O . ASP A 1 334 ? 16.141 -30.578 -13.5 1 76.44 334 ASP A O 1
ATOM 2677 N N . ASP A 1 335 ? 17.406 -31.922 -14.703 1 77.38 335 ASP A N 1
ATOM 2678 C CA . ASP A 1 335 ? 18.625 -31.219 -14.336 1 77.38 335 ASP A CA 1
ATOM 2679 C C . ASP A 1 335 ? 18.641 -29.797 -14.906 1 77.38 335 ASP A C 1
ATOM 2681 O O . ASP A 1 335 ? 19.016 -28.844 -14.219 1 77.38 335 ASP A O 1
ATOM 2685 N N . LYS A 1 336 ? 18.203 -29.703 -16.078 1 77.5 336 LYS A N 1
ATOM 2686 C CA . LYS A 1 336 ? 18.188 -28.391 -16.719 1 77.5 336 LYS A CA 1
ATOM 2687 C C . LYS A 1 336 ? 17.141 -27.484 -16.078 1 77.5 336 LYS A C 1
ATOM 2689 O O . LYS A 1 336 ? 17.375 -26.281 -15.922 1 77.5 336 LYS A O 1
ATOM 2694 N N . ALA A 1 337 ? 16.031 -28.094 -15.805 1 80.88 337 ALA A N 1
ATOM 2695 C CA . ALA A 1 337 ? 15.008 -27.312 -15.102 1 80.88 337 ALA A CA 1
ATOM 2696 C C . ALA A 1 337 ? 15.5 -26.875 -13.727 1 80.88 337 ALA A C 1
ATOM 2698 O O . ALA A 1 337 ? 15.219 -25.766 -13.281 1 80.88 337 ALA A O 1
ATOM 2699 N N . SER A 1 338 ? 16.203 -27.75 -13.117 1 84 338 SER A N 1
ATOM 2700 C CA . SER A 1 338 ? 16.797 -27.406 -11.828 1 84 338 SER A CA 1
ATOM 2701 C C . SER A 1 338 ? 17.828 -26.297 -11.969 1 84 338 SER A C 1
ATOM 2703 O O . SER A 1 338 ? 17.969 -25.453 -11.07 1 84 338 SER A O 1
ATOM 2705 N N . ASP A 1 339 ? 18.453 -26.281 -13.086 1 83 339 ASP A N 1
ATOM 2706 C CA . ASP A 1 339 ? 19.406 -25.219 -13.359 1 83 339 ASP A CA 1
ATOM 2707 C C . ASP A 1 339 ? 18.688 -23.859 -13.492 1 83 339 ASP A C 1
ATOM 2709 O O . ASP A 1 339 ? 19.203 -22.844 -13.055 1 83 339 ASP A O 1
ATOM 2713 N N . ILE A 1 340 ? 17.578 -23.906 -14.117 1 83.69 340 ILE A N 1
ATOM 2714 C CA . ILE A 1 340 ? 16.781 -22.688 -14.234 1 83.69 340 ILE A CA 1
ATOM 2715 C C . ILE A 1 340 ? 16.422 -22.172 -12.852 1 83.69 340 ILE A C 1
ATOM 2717 O O . ILE A 1 340 ? 16.562 -20.969 -12.57 1 83.69 340 ILE A O 1
ATOM 2721 N N . ALA A 1 341 ? 16.031 -23.062 -12.016 1 89.88 341 ALA A N 1
ATOM 2722 C CA . ALA A 1 341 ? 15.688 -22.672 -10.648 1 89.88 341 ALA A CA 1
ATOM 2723 C C . ALA A 1 341 ? 16.906 -22.125 -9.914 1 89.88 341 ALA A C 1
ATOM 2725 O O . ALA A 1 341 ? 16.812 -21.156 -9.164 1 89.88 341 ALA A O 1
ATOM 2726 N N . TRP A 1 342 ? 17.953 -22.688 -10.203 1 88.81 342 TRP A N 1
ATOM 2727 C CA . TRP A 1 342 ? 19.188 -22.25 -9.539 1 88.81 342 TRP A CA 1
ATOM 2728 C C . TRP A 1 342 ? 19.609 -20.859 -10 1 88.81 342 TRP A C 1
ATOM 2730 O O . TRP A 1 342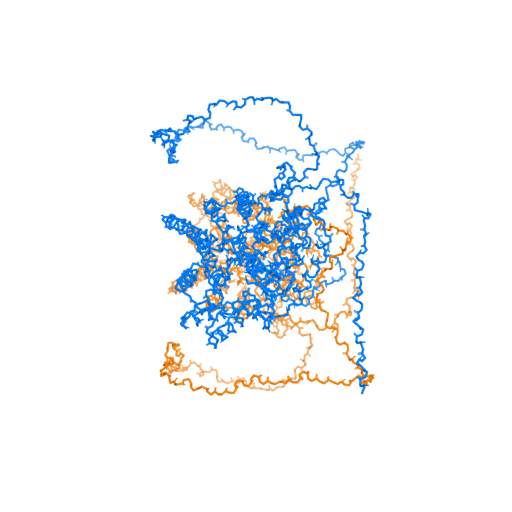 ? 20.141 -20.078 -9.211 1 88.81 342 TRP A O 1
ATOM 2740 N N . GLN A 1 343 ? 19.328 -20.562 -11.203 1 88.25 343 GLN A N 1
ATOM 2741 C CA . GLN A 1 343 ? 19.719 -19.281 -11.773 1 88.25 343 GLN A CA 1
ATOM 2742 C C . GLN A 1 343 ? 18.875 -18.141 -11.227 1 88.25 343 GLN A C 1
ATOM 2744 O O . GLN A 1 343 ? 19.203 -16.969 -11.398 1 88.25 343 GLN A O 1
ATOM 2749 N N . THR A 1 344 ? 17.844 -18.484 -10.492 1 91.88 344 THR A N 1
ATOM 2750 C CA . THR A 1 344 ? 17 -17.453 -9.891 1 91.88 344 THR A CA 1
ATOM 2751 C C . THR A 1 344 ? 17.625 -16.938 -8.602 1 91.88 344 THR A C 1
ATOM 2753 O O . THR A 1 344 ? 17.125 -15.969 -8.016 1 91.88 344 THR A O 1
ATOM 2756 N N . ARG A 1 345 ? 18.672 -17.516 -8.211 1 90 345 ARG A N 1
ATOM 2757 C CA . ARG A 1 345 ? 19.25 -17.203 -6.91 1 90 345 ARG A CA 1
ATOM 2758 C C . ARG A 1 345 ? 19.656 -15.727 -6.828 1 90 345 ARG A C 1
ATOM 2760 O O . ARG A 1 345 ? 20.188 -15.172 -7.789 1 90 345 ARG A O 1
ATOM 2767 N N . GLY A 1 346 ? 19.312 -15.148 -5.695 1 87.88 346 GLY A N 1
ATOM 2768 C CA . GLY A 1 346 ? 19.703 -13.781 -5.414 1 87.88 346 GLY A CA 1
ATOM 2769 C C . GLY A 1 346 ? 18.875 -12.758 -6.168 1 87.88 346 GLY A C 1
ATOM 2770 O O . GLY A 1 346 ? 19.281 -11.609 -6.324 1 87.88 346 GLY A O 1
ATOM 2771 N N . VAL A 1 347 ? 17.734 -13.203 -6.633 1 92.31 347 VAL A N 1
ATOM 2772 C CA . VAL A 1 347 ? 16.922 -12.336 -7.484 1 92.31 347 VAL A CA 1
ATOM 2773 C C . VAL A 1 347 ? 16.5 -11.094 -6.699 1 92.31 347 VAL A C 1
ATOM 2775 O O . VAL A 1 347 ? 16.594 -9.969 -7.203 1 92.31 347 VAL A O 1
ATOM 2778 N N . SER A 1 348 ? 16.078 -11.18 -5.477 1 91.19 348 SER A N 1
ATOM 2779 C CA . SER A 1 348 ? 15.609 -10.047 -4.688 1 91.19 348 SER A CA 1
ATOM 2780 C C . SER A 1 348 ? 16.75 -9.07 -4.398 1 91.19 348 SER A C 1
ATOM 2782 O O . SER A 1 348 ? 16.562 -7.855 -4.516 1 91.19 348 SER A O 1
ATOM 2784 N N . SER A 1 349 ? 17.859 -9.641 -4.094 1 88.44 349 SER A N 1
ATOM 2785 C CA . SER A 1 349 ? 19.016 -8.789 -3.834 1 88.44 349 SER A CA 1
ATOM 2786 C C . SER A 1 349 ? 19.453 -8.039 -5.094 1 88.44 349 SER A C 1
ATOM 2788 O O . SER A 1 349 ? 19.906 -6.898 -5.02 1 88.44 349 SER A O 1
ATOM 2790 N N . ASP A 1 350 ? 19.281 -8.688 -6.137 1 89.19 350 ASP A N 1
ATOM 2791 C CA . ASP A 1 350 ? 19.672 -8.086 -7.406 1 89.19 350 ASP A CA 1
ATOM 2792 C C . ASP A 1 350 ? 18.734 -6.949 -7.797 1 89.19 350 ASP A C 1
ATOM 2794 O O . ASP A 1 350 ? 19.188 -5.883 -8.227 1 89.19 350 ASP A O 1
ATOM 2798 N N . ILE A 1 351 ? 17.484 -7.137 -7.551 1 90.25 351 ILE A N 1
ATOM 2799 C CA . ILE A 1 351 ? 16.547 -6.168 -8.086 1 90.25 351 ILE A CA 1
ATOM 2800 C C . ILE A 1 351 ? 16.375 -5.008 -7.113 1 90.25 351 ILE A C 1
ATOM 2802 O O . ILE A 1 351 ? 16.109 -3.877 -7.52 1 90.25 351 ILE A O 1
ATOM 2806 N N . PHE A 1 352 ? 16.484 -5.176 -5.844 1 88.38 352 PHE A N 1
ATOM 2807 C CA . PHE A 1 352 ? 16.281 -4.117 -4.863 1 88.38 352 PHE A CA 1
ATOM 2808 C C . PHE A 1 352 ? 17.609 -3.488 -4.449 1 88.38 352 PHE A C 1
ATOM 2810 O O . PHE A 1 352 ? 17.625 -2.416 -3.842 1 88.38 352 PHE A O 1
ATOM 2817 N N . GLY A 1 353 ? 18.641 -4.191 -4.758 1 86.12 353 GLY A N 1
ATOM 2818 C CA . GLY A 1 353 ? 19.969 -3.633 -4.5 1 86.12 353 GLY A CA 1
ATOM 2819 C C . GLY A 1 353 ? 20.297 -3.545 -3.023 1 86.12 353 GLY A C 1
ATOM 2820 O O . GLY A 1 353 ? 19.953 -4.441 -2.25 1 86.12 353 GLY A O 1
ATOM 2821 N N . LYS A 1 354 ? 20.938 -2.48 -2.609 1 79.75 354 LYS A N 1
ATOM 2822 C CA . LYS A 1 354 ? 21.516 -2.322 -1.279 1 79.75 354 LYS A CA 1
ATOM 2823 C C . LYS A 1 354 ? 20.438 -2.086 -0.229 1 79.75 354 LYS A C 1
ATOM 2825 O O . LYS A 1 354 ? 20.641 -2.344 0.958 1 79.75 354 LYS A O 1
ATOM 2830 N N . ASP A 1 355 ? 19.328 -1.706 -0.642 1 78.12 355 ASP A N 1
ATOM 2831 C CA . ASP A 1 355 ? 18.266 -1.367 0.293 1 78.12 355 ASP A CA 1
ATOM 2832 C C . ASP A 1 355 ? 17.531 -2.621 0.778 1 78.12 355 ASP A C 1
ATOM 2834 O O . ASP A 1 355 ? 16.781 -2.57 1.753 1 78.12 355 ASP A O 1
ATOM 2838 N N . TYR A 1 356 ? 17.859 -3.729 0.149 1 89 356 TYR A N 1
ATOM 2839 C CA . TYR A 1 356 ? 17.172 -4.965 0.512 1 89 356 TYR A CA 1
ATOM 2840 C C . TYR A 1 356 ? 17.594 -5.438 1.896 1 89 356 TYR A C 1
ATOM 2842 O O . TYR A 1 356 ? 18.797 -5.598 2.164 1 89 356 TYR A O 1
ATOM 2850 N N . PRO A 1 357 ? 16.641 -5.633 2.801 1 86.44 357 PRO A N 1
ATOM 2851 C CA . PRO A 1 357 ? 16.984 -5.984 4.18 1 86.44 357 PRO A CA 1
ATOM 2852 C C . PRO A 1 357 ? 17.781 -7.281 4.277 1 86.44 357 PRO A C 1
ATOM 2854 O O . PRO A 1 357 ? 17.469 -8.258 3.6 1 86.44 357 PRO A O 1
ATOM 2857 N N . LYS A 1 358 ? 18.656 -7.387 5.191 1 84.5 358 LYS A N 1
ATOM 2858 C CA . LYS A 1 358 ? 19.547 -8.539 5.359 1 84.5 358 LYS A CA 1
ATOM 2859 C C . LYS A 1 358 ? 18.766 -9.766 5.836 1 84.5 358 LYS A C 1
ATOM 2861 O O . LYS A 1 358 ? 19.062 -10.883 5.426 1 84.5 358 LYS A O 1
ATOM 2866 N N . SER A 1 359 ? 17.812 -9.547 6.672 1 82.31 359 SER A N 1
ATOM 2867 C CA . SER A 1 359 ? 17.031 -10.672 7.172 1 82.31 359 SER A CA 1
ATOM 2868 C C . SER A 1 359 ? 16.328 -11.406 6.035 1 82.31 359 SER A C 1
ATOM 2870 O O . SER A 1 359 ? 16.203 -12.633 6.059 1 82.31 359 SER A O 1
ATOM 2872 N N . PHE A 1 360 ? 15.984 -10.688 5.039 1 87.5 360 PHE A N 1
ATOM 2873 C CA . PHE A 1 360 ? 15.328 -11.312 3.896 1 87.5 360 PHE A CA 1
ATOM 2874 C C . PHE A 1 360 ? 16.328 -12.062 3.029 1 87.5 360 PHE A C 1
ATOM 2876 O O . PHE A 1 360 ? 16 -13.078 2.422 1 87.5 360 PHE A O 1
ATOM 2883 N N . THR A 1 361 ? 17.516 -11.594 3.068 1 87.12 361 THR A N 1
ATOM 2884 C CA . THR A 1 361 ? 18.562 -12.25 2.285 1 87.12 361 THR A CA 1
ATOM 2885 C C . THR A 1 361 ? 18.859 -13.641 2.836 1 87.12 361 THR A C 1
ATOM 2887 O O . THR A 1 361 ? 19.078 -14.578 2.072 1 87.12 361 THR A O 1
ATOM 2890 N N . ASP A 1 362 ? 18.828 -13.766 4.098 1 84.25 362 ASP A N 1
ATOM 2891 C CA . ASP A 1 362 ? 19.062 -15.062 4.727 1 84.25 362 ASP A CA 1
ATOM 2892 C C . ASP A 1 362 ? 17.938 -16.047 4.387 1 84.25 362 ASP A C 1
ATOM 2894 O O . ASP A 1 362 ? 18.203 -17.203 4.07 1 84.25 362 ASP A O 1
ATOM 2898 N N . ASP A 1 363 ? 16.781 -15.609 4.473 1 87.75 363 ASP A N 1
ATOM 2899 C CA . ASP A 1 363 ? 15.633 -16.438 4.105 1 87.75 363 ASP A CA 1
ATOM 2900 C C . ASP A 1 363 ? 15.688 -16.828 2.631 1 87.75 363 ASP A C 1
ATOM 2902 O O . ASP A 1 363 ? 15.352 -17.953 2.271 1 87.75 363 ASP A O 1
ATOM 2906 N N . ASP A 1 364 ? 16.125 -15.891 1.841 1 89.88 364 ASP A N 1
ATOM 2907 C CA . ASP A 1 364 ? 16.188 -16.141 0.406 1 89.88 364 ASP A CA 1
ATOM 2908 C C . ASP A 1 364 ? 17.203 -17.25 0.089 1 89.88 364 ASP A C 1
ATOM 2910 O O . ASP A 1 364 ? 16.984 -18.047 -0.836 1 89.88 364 ASP A O 1
ATOM 2914 N N . THR A 1 365 ? 18.234 -17.297 0.801 1 86.62 365 THR A N 1
ATOM 2915 C CA . THR A 1 365 ? 19.25 -18.328 0.588 1 86.62 365 THR A CA 1
ATOM 2916 C C . THR A 1 365 ? 18.672 -19.703 0.84 1 86.62 365 THR A C 1
ATOM 2918 O O . THR A 1 365 ? 18.938 -20.656 0.093 1 86.62 365 THR A O 1
ATOM 2921 N N . LEU A 1 366 ? 17.906 -19.781 1.825 1 85.5 366 LEU A N 1
ATOM 2922 C CA . LEU A 1 366 ? 17.234 -21.062 2.111 1 85.5 366 LEU A CA 1
ATOM 2923 C C . LEU A 1 366 ? 16.188 -21.375 1.054 1 85.5 366 LEU A C 1
ATOM 2925 O O . LEU A 1 366 ? 16.062 -22.516 0.62 1 85.5 366 LEU A O 1
ATOM 2929 N N . LEU A 1 367 ? 15.508 -20.391 0.66 1 90.12 367 LEU A N 1
ATOM 2930 C CA . LEU A 1 367 ? 14.461 -20.531 -0.341 1 90.12 367 LEU A CA 1
ATOM 2931 C C . LEU A 1 367 ? 15.039 -21 -1.671 1 90.12 367 LEU A C 1
ATOM 2933 O O . LEU A 1 367 ? 14.391 -21.75 -2.408 1 90.12 367 LEU A O 1
ATOM 2937 N N . ASP A 1 368 ? 16.188 -20.625 -1.927 1 87.25 368 ASP A N 1
ATOM 2938 C CA . ASP A 1 368 ? 16.844 -21.016 -3.18 1 87.25 368 ASP A CA 1
ATOM 2939 C C . ASP A 1 368 ? 16.984 -22.531 -3.279 1 87.25 368 ASP A C 1
ATOM 2941 O O . ASP A 1 368 ? 16.781 -23.109 -4.348 1 87.25 368 ASP A O 1
ATOM 2945 N N . HIS A 1 369 ? 17.188 -23.109 -2.186 1 84.44 369 HIS A N 1
ATOM 2946 C CA . HIS A 1 369 ? 17.297 -24.562 -2.174 1 84.44 369 HIS A CA 1
ATOM 2947 C C . HIS A 1 369 ? 15.938 -25.219 -2.334 1 84.44 369 HIS A C 1
ATOM 2949 O O . HIS A 1 369 ? 15.805 -26.234 -3.031 1 84.44 369 HIS A O 1
ATOM 2955 N N . ILE A 1 370 ? 15.062 -24.641 -1.753 1 91.38 370 ILE A N 1
ATOM 2956 C CA . ILE A 1 370 ? 13.703 -25.172 -1.81 1 91.38 370 ILE A CA 1
ATOM 2957 C C . ILE A 1 370 ? 13.164 -25.047 -3.232 1 91.38 370 ILE A C 1
ATOM 2959 O O . ILE A 1 370 ? 12.461 -25.953 -3.713 1 91.38 370 ILE A O 1
ATOM 2963 N N . LEU A 1 371 ? 13.539 -24 -3.902 1 93.12 371 LEU A N 1
ATOM 2964 C CA . LEU A 1 371 ? 13.055 -23.766 -5.258 1 93.12 371 LEU A CA 1
ATOM 2965 C C . LEU A 1 371 ? 13.578 -24.844 -6.211 1 93.12 371 LEU A C 1
ATOM 2967 O O . LEU A 1 371 ? 12.859 -25.25 -7.125 1 93.12 371 LEU A O 1
ATOM 2971 N N . VAL A 1 372 ? 14.75 -25.234 -6.016 1 92.06 372 VAL A N 1
ATOM 2972 C CA . VAL A 1 372 ? 15.328 -26.281 -6.859 1 92.06 372 VAL A CA 1
ATOM 2973 C C . VAL A 1 372 ? 14.578 -27.594 -6.652 1 92.06 372 VAL A C 1
ATOM 2975 O O . VAL A 1 372 ? 14.195 -28.25 -7.621 1 92.06 372 VAL A O 1
ATOM 2978 N N . THR A 1 373 ? 14.352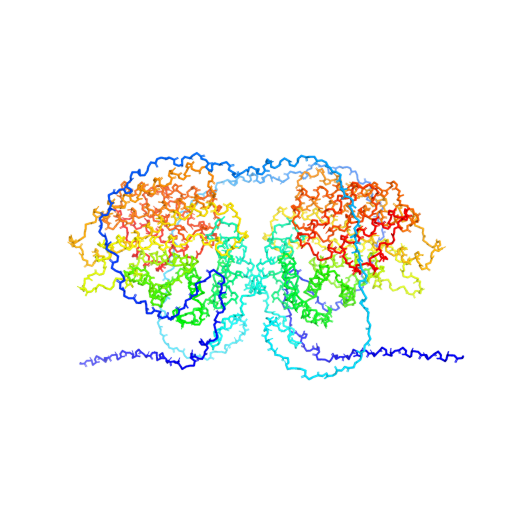 -27.875 -5.391 1 92.06 373 THR A N 1
ATOM 2979 C CA . THR A 1 373 ? 13.609 -29.094 -5.082 1 92.06 373 THR A CA 1
ATOM 2980 C C . THR A 1 373 ? 12.172 -29 -5.586 1 92.06 373 THR A C 1
ATOM 2982 O O . THR A 1 373 ? 11.617 -29.984 -6.09 1 92.06 373 THR A O 1
ATOM 2985 N N . THR A 1 374 ? 11.633 -27.875 -5.438 1 95.5 374 THR A N 1
ATOM 2986 C CA . THR A 1 374 ? 10.281 -27.656 -5.918 1 95.5 374 THR A CA 1
ATOM 2987 C C . THR A 1 374 ? 10.195 -27.844 -7.43 1 95.5 374 THR A C 1
ATOM 2989 O O . THR A 1 374 ? 9.242 -28.453 -7.93 1 95.5 374 THR A O 1
ATOM 2992 N N . MET A 1 375 ? 11.211 -27.406 -8.078 1 93.25 375 MET A N 1
ATOM 2993 C CA . MET A 1 375 ? 11.25 -27.594 -9.523 1 93.25 375 MET A CA 1
ATOM 2994 C C . MET A 1 375 ? 11.312 -29.062 -9.883 1 93.25 375 MET A C 1
ATOM 2996 O O . MET A 1 375 ? 10.633 -29.516 -10.805 1 93.25 375 MET A O 1
ATOM 3000 N N . ARG A 1 376 ? 12.008 -29.781 -9.148 1 91.44 376 ARG A N 1
ATOM 3001 C CA . ARG A 1 376 ? 12.086 -31.219 -9.391 1 91.44 376 ARG A CA 1
ATOM 3002 C C . ARG A 1 376 ? 10.734 -31.875 -9.18 1 91.44 376 ARG A C 1
ATOM 3004 O O . ARG A 1 376 ? 10.336 -32.75 -9.961 1 91.44 376 ARG A O 1
ATOM 3011 N N . ASN A 1 377 ? 10.109 -31.484 -8.164 1 94.38 377 ASN A N 1
ATOM 3012 C CA . ASN A 1 377 ? 8.781 -32.031 -7.895 1 94.38 377 ASN A CA 1
ATOM 3013 C C . ASN A 1 377 ? 7.805 -31.703 -9.016 1 94.38 377 ASN A C 1
ATOM 3015 O O . ASN A 1 377 ? 7.039 -32.562 -9.445 1 94.38 377 ASN A O 1
ATOM 3019 N N . ILE A 1 378 ? 7.883 -30.5 -9.492 1 92.88 378 ILE A N 1
ATOM 3020 C CA . ILE A 1 378 ? 6.965 -30.062 -10.539 1 92.88 378 ILE A CA 1
ATOM 3021 C C . ILE A 1 378 ? 7.285 -30.781 -11.844 1 92.88 378 ILE A C 1
ATOM 3023 O O . ILE A 1 378 ? 6.375 -31.188 -12.578 1 92.88 378 ILE A O 1
ATOM 3027 N N . MET A 1 379 ? 8.523 -30.953 -12.094 1 89.31 379 MET A N 1
ATOM 3028 C CA . MET A 1 379 ? 8.914 -31.672 -13.297 1 89.31 379 MET A CA 1
ATOM 3029 C C . MET A 1 379 ? 8.461 -33.125 -13.227 1 89.31 379 MET A C 1
ATOM 3031 O O . MET A 1 379 ? 8.117 -33.719 -14.25 1 89.31 379 MET A O 1
ATOM 3035 N N . THR A 1 380 ? 8.492 -33.594 -12.031 1 92.38 380 THR A N 1
ATOM 3036 C CA . THR A 1 380 ? 7.988 -34.969 -11.844 1 92.38 380 THR A CA 1
ATOM 3037 C C . THR A 1 380 ? 6.512 -35.031 -12.219 1 92.38 380 THR A C 1
ATOM 3039 O O . THR A 1 380 ? 6.07 -36.031 -12.82 1 92.38 380 THR A O 1
ATOM 3042 N N . LEU A 1 381 ? 5.789 -34.062 -11.859 1 92.38 381 LEU A N 1
ATOM 3043 C CA . LEU A 1 381 ? 4.395 -34 -12.281 1 92.38 381 LEU A CA 1
ATOM 3044 C C . LEU A 1 381 ? 4.285 -33.969 -13.797 1 92.38 381 LEU A C 1
ATOM 3046 O O . LEU A 1 381 ? 3.383 -34.562 -14.383 1 92.38 381 LEU A O 1
ATOM 3050 N N . GLY A 1 382 ? 5.191 -33.25 -14.43 1 88.5 382 GLY A N 1
ATOM 3051 C CA . GLY A 1 382 ? 5.246 -33.281 -15.883 1 88.5 382 GLY A CA 1
ATOM 3052 C C . GLY A 1 382 ? 5.484 -34.656 -16.469 1 88.5 382 GLY A C 1
ATOM 3053 O O . GLY A 1 382 ? 4.891 -35 -17.484 1 88.5 382 GLY A O 1
ATOM 3054 N N . ARG A 1 383 ? 6.266 -35.375 -15.805 1 88.56 383 ARG A N 1
ATOM 3055 C CA . ARG A 1 383 ? 6.543 -36.75 -16.25 1 88.56 383 ARG A CA 1
ATOM 3056 C C . ARG A 1 383 ? 5.312 -37.625 -16.094 1 88.56 383 ARG A C 1
ATOM 3058 O O . ARG A 1 383 ? 5.074 -38.531 -16.906 1 88.56 383 ARG A O 1
ATOM 3065 N N . VAL A 1 384 ? 4.629 -37.406 -15.031 1 90.5 384 VAL A N 1
ATOM 3066 C CA . VAL A 1 384 ? 3.404 -38.156 -14.805 1 90.5 384 VAL A CA 1
ATOM 3067 C C . VAL A 1 384 ? 2.428 -37.906 -15.953 1 90.5 384 VAL A C 1
ATOM 3069 O O . VAL A 1 384 ? 1.773 -38.844 -16.422 1 90.5 384 VAL A O 1
ATOM 3072 N N . ILE A 1 385 ? 2.363 -36.75 -16.422 1 87.56 385 ILE A N 1
ATOM 3073 C CA . ILE A 1 385 ? 1.497 -36.375 -17.531 1 87.56 385 ILE A CA 1
ATOM 3074 C C . ILE A 1 385 ? 1.944 -37.125 -18.797 1 87.56 385 ILE A C 1
ATOM 3076 O O . ILE A 1 385 ? 1.116 -37.688 -19.531 1 87.56 385 ILE A O 1
ATOM 3080 N N . ARG A 1 386 ? 3.184 -37.156 -18.984 1 85.19 386 ARG A N 1
ATOM 3081 C CA . ARG A 1 386 ? 3.723 -37.844 -20.156 1 85.19 386 ARG A CA 1
ATOM 3082 C C . ARG A 1 386 ? 3.488 -39.344 -20.078 1 85.19 386 ARG A C 1
ATOM 3084 O O . ARG A 1 386 ? 3.271 -40 -21.109 1 85.19 386 ARG A O 1
ATOM 3091 N N . LEU A 1 387 ? 3.613 -39.812 -18.938 1 87.06 387 LEU A N 1
ATOM 3092 C CA . LEU A 1 387 ? 3.316 -41.25 -18.75 1 87.06 387 LEU A CA 1
ATOM 3093 C C . LEU A 1 387 ? 1.863 -41.531 -19.094 1 87.06 387 LEU A C 1
ATOM 3095 O O . LEU A 1 387 ? 1.577 -42.531 -19.766 1 87.06 387 LEU A O 1
ATOM 3099 N N . ARG A 1 388 ? 1.006 -40.719 -18.609 1 86.69 388 ARG A N 1
ATOM 3100 C CA . ARG A 1 388 ? -0.407 -40.875 -18.938 1 86.69 388 ARG A CA 1
ATOM 3101 C C . ARG A 1 388 ? -0.625 -40.906 -20.453 1 86.69 388 ARG A C 1
ATOM 3103 O O . ARG A 1 388 ? -1.322 -41.75 -20.984 1 86.69 388 ARG A O 1
ATOM 3110 N N . ASN A 1 389 ? -0.032 -39.938 -21.109 1 83.94 389 ASN A N 1
ATOM 3111 C CA . ASN A 1 389 ? -0.157 -39.844 -22.562 1 83.94 389 ASN A CA 1
ATOM 3112 C C . ASN A 1 389 ? 0.392 -41.094 -23.25 1 83.94 389 ASN A C 1
ATOM 3114 O O . ASN A 1 389 ? -0.186 -41.562 -24.234 1 83.94 389 ASN A O 1
ATOM 3118 N N . TRP A 1 390 ? 1.445 -41.531 -22.703 1 84.12 390 TRP A N 1
ATOM 3119 C CA . TRP A 1 390 ? 2.08 -42.719 -23.266 1 84.12 390 TRP A CA 1
ATOM 3120 C C . TRP A 1 390 ? 1.196 -43.938 -23.078 1 84.12 390 TRP A C 1
ATOM 3122 O O . TRP A 1 390 ? 0.998 -44.719 -24.016 1 84.12 390 TRP A O 1
ATOM 3132 N N . LEU A 1 391 ? 0.672 -44.125 -21.922 1 82.88 391 LEU A N 1
ATOM 3133 C CA . LEU A 1 391 ? -0.178 -45.25 -21.609 1 82.88 391 LEU A CA 1
ATOM 3134 C C . LEU A 1 391 ? -1.463 -45.219 -22.438 1 82.88 391 LEU A C 1
ATOM 3136 O O . LEU A 1 391 ? -1.977 -46.25 -22.844 1 82.88 391 LEU A O 1
ATOM 3140 N N . ASP A 1 392 ? -1.952 -44.094 -22.719 1 80.75 392 ASP A N 1
ATOM 3141 C CA . ASP A 1 392 ? -3.162 -43.938 -23.516 1 80.75 392 ASP A CA 1
ATOM 3142 C C . ASP A 1 392 ? -2.908 -44.281 -24.969 1 80.75 392 ASP A C 1
ATOM 3144 O O . ASP A 1 392 ? -3.785 -44.844 -25.641 1 80.75 392 ASP A O 1
ATOM 3148 N N . GLN A 1 393 ? -1.72 -43.969 -25.422 1 78.88 393 GLN A N 1
ATOM 3149 C CA . GLN A 1 393 ? -1.402 -44.156 -26.828 1 78.88 393 GLN A CA 1
ATOM 3150 C C . GLN A 1 393 ? -0.878 -45.594 -27.078 1 78.88 393 GLN A C 1
ATOM 3152 O O . GLN A 1 393 ? -1.166 -46.188 -28.109 1 78.88 393 GLN A O 1
ATOM 3157 N N . CYS A 1 394 ? 0.011 -45.938 -26.094 1 75.25 394 CYS A N 1
ATOM 3158 C CA . CYS A 1 394 ? 0.689 -47.219 -26.328 1 75.25 394 CYS A CA 1
ATOM 3159 C C . CYS A 1 394 ? 0.396 -48.219 -25.219 1 75.25 394 CYS A C 1
ATOM 3161 O O . CYS A 1 394 ? 1.213 -49.094 -24.922 1 75.25 394 CYS A O 1
ATOM 3163 N N . GLY A 1 395 ? -0.686 -48.219 -24.547 1 62.44 395 GLY A N 1
ATOM 3164 C CA . GLY A 1 395 ? -1.176 -48.938 -23.391 1 62.44 395 GLY A CA 1
ATOM 3165 C C . GLY A 1 395 ? -0.308 -50.125 -23.016 1 62.44 395 GLY A C 1
ATOM 3166 O O . GLY A 1 395 ? 0 -50.344 -21.844 1 62.44 395 GLY A O 1
ATOM 3167 N N . ASN A 1 396 ? 0.005 -50.969 -23.906 1 63.56 396 ASN A N 1
ATOM 3168 C CA . ASN A 1 396 ? 0.603 -52.281 -23.625 1 63.56 396 ASN A CA 1
ATOM 3169 C C . ASN A 1 396 ? 2.094 -52.281 -23.953 1 63.56 396 ASN A C 1
ATOM 3171 O O . ASN A 1 396 ? 2.719 -53.344 -23.984 1 63.56 396 ASN A O 1
ATOM 3175 N N . SER A 1 397 ? 2.588 -51.094 -24.031 1 71.56 397 SER A N 1
ATOM 3176 C CA . SER A 1 397 ? 3.994 -51.094 -24.422 1 71.56 397 SER A CA 1
ATOM 3177 C C . SER A 1 397 ? 4.902 -51.344 -23.219 1 71.56 397 SER A C 1
ATOM 3179 O O . SER A 1 397 ? 4.617 -50.875 -22.109 1 71.56 397 SER A O 1
ATOM 3181 N N . THR A 1 398 ? 5.93 -52.156 -23.312 1 74.5 398 THR A N 1
ATOM 3182 C CA . THR A 1 398 ? 6.902 -52.5 -22.281 1 74.5 398 THR A CA 1
ATOM 3183 C C . THR A 1 398 ? 8.117 -51.562 -22.375 1 74.5 398 THR A C 1
ATOM 3185 O O . THR A 1 398 ? 9.117 -51.781 -21.672 1 74.5 398 THR A O 1
ATOM 3188 N N . GLU A 1 399 ? 8.023 -50.594 -23.234 1 77.75 399 GLU A N 1
ATOM 3189 C CA . GLU A 1 399 ? 9.18 -49.719 -23.453 1 77.75 399 GLU A CA 1
ATOM 3190 C C . GLU A 1 399 ? 9.484 -48.875 -22.219 1 77.75 399 GLU A C 1
ATOM 3192 O O . GLU A 1 399 ? 10.625 -48.438 -22.016 1 77.75 399 GLU A O 1
ATOM 3197 N N . PHE A 1 400 ? 8.484 -48.688 -21.406 1 83.69 400 PHE A N 1
ATOM 3198 C CA . PHE A 1 400 ? 8.703 -47.938 -20.188 1 83.69 400 PHE A CA 1
ATOM 3199 C C . PHE A 1 400 ? 8.102 -48.656 -18.984 1 83.69 400 PHE A C 1
ATOM 3201 O O . PHE A 1 400 ? 6.961 -49.125 -19.047 1 83.69 400 PHE A O 1
ATOM 3208 N N . ASP A 1 401 ? 8.953 -48.75 -17.984 1 82.31 401 ASP A N 1
ATOM 3209 C CA . ASP A 1 401 ? 8.531 -49.438 -16.781 1 82.31 401 ASP A CA 1
ATOM 3210 C C . ASP A 1 401 ? 7.992 -48.469 -15.742 1 82.31 401 ASP A C 1
ATOM 3212 O O . ASP A 1 401 ? 8.766 -47.75 -15.094 1 82.31 401 ASP A O 1
ATOM 3216 N N . PRO A 1 402 ? 6.766 -48.5 -15.531 1 83.62 402 PRO A N 1
ATOM 3217 C CA . PRO A 1 402 ? 6.18 -47.594 -14.539 1 83.62 402 PRO A CA 1
ATOM 3218 C C . PRO A 1 402 ? 6.695 -47.844 -13.125 1 83.62 402 PRO A C 1
ATOM 3220 O O . PRO A 1 402 ? 6.723 -46.938 -12.305 1 83.62 402 PRO A O 1
ATOM 3223 N N . GLU A 1 403 ? 7.188 -49 -12.82 1 82.38 403 GLU A N 1
ATOM 3224 C CA . GLU A 1 403 ? 7.688 -49.344 -11.492 1 82.38 403 GLU A CA 1
ATOM 3225 C C . GLU A 1 403 ? 8.992 -48.594 -11.203 1 82.38 403 GLU A C 1
ATOM 3227 O O . GLU A 1 403 ? 9.25 -48.188 -10.062 1 82.38 403 GLU A O 1
ATOM 3232 N N . SER A 1 404 ? 9.773 -48.5 -12.227 1 86.88 404 SER A N 1
ATOM 3233 C CA . SER A 1 404 ? 11.008 -47.75 -12.062 1 86.88 404 SER A CA 1
ATOM 3234 C C . SER A 1 404 ? 10.719 -46.281 -11.75 1 86.88 404 SER A C 1
ATOM 3236 O O . SER A 1 404 ? 11.422 -45.656 -10.953 1 86.88 404 SER A O 1
ATOM 3238 N N . PHE A 1 405 ? 9.75 -45.781 -12.414 1 91.19 405 PHE A N 1
ATOM 3239 C CA . PHE A 1 405 ? 9.336 -44.406 -12.164 1 91.19 405 PHE A CA 1
ATOM 3240 C C . PHE A 1 405 ? 8.805 -44.25 -10.742 1 91.19 405 PHE A C 1
ATOM 3242 O O . PHE A 1 405 ? 9.086 -43.25 -10.078 1 91.19 405 PHE A O 1
ATOM 3249 N N . GLN A 1 406 ? 8.117 -45.219 -10.234 1 92.06 406 GLN A N 1
ATOM 3250 C CA . GLN A 1 406 ? 7.605 -45.188 -8.867 1 92.06 406 GLN A CA 1
ATOM 3251 C C . GLN A 1 406 ? 8.75 -45.156 -7.859 1 92.06 406 GLN A C 1
ATOM 3253 O O . GLN A 1 406 ? 8.68 -44.438 -6.855 1 92.06 406 GLN A O 1
ATOM 3258 N N . GLN A 1 407 ? 9.734 -45.906 -8.133 1 92.5 407 GLN A N 1
ATOM 3259 C CA . GLN A 1 407 ? 10.898 -45.906 -7.254 1 92.5 407 GLN A CA 1
ATOM 3260 C C . GLN A 1 407 ? 11.586 -44.562 -7.219 1 92.5 407 GLN A C 1
ATOM 3262 O O . GLN A 1 407 ? 12.031 -44.094 -6.16 1 92.5 407 GLN A O 1
ATOM 3267 N N . GLU A 1 408 ? 11.656 -43.938 -8.352 1 91.31 408 GLU A N 1
ATOM 3268 C CA . GLU A 1 408 ? 12.25 -42.594 -8.414 1 91.31 408 GLU A CA 1
ATOM 3269 C C . GLU A 1 408 ? 11.445 -41.594 -7.605 1 91.31 408 GLU A C 1
ATOM 3271 O O . GLU A 1 408 ? 12.016 -40.719 -6.945 1 91.31 408 GLU A O 1
ATOM 3276 N N . VAL A 1 409 ? 10.164 -41.688 -7.68 1 94.75 409 VAL A N 1
ATOM 3277 C CA . VAL A 1 409 ? 9.289 -40.781 -6.93 1 94.75 409 VAL A CA 1
ATOM 3278 C C . VAL A 1 409 ? 9.461 -41.031 -5.434 1 94.75 409 VAL A C 1
ATOM 3280 O O . VAL A 1 409 ? 9.461 -40.094 -4.637 1 94.75 409 VAL A O 1
ATOM 3283 N N . ASP A 1 410 ? 9.648 -42.281 -5.059 1 94.38 410 ASP A N 1
ATOM 3284 C CA . ASP A 1 410 ? 9.875 -42.625 -3.654 1 94.38 410 ASP A CA 1
ATOM 3285 C C . ASP A 1 410 ? 11.188 -42.031 -3.158 1 94.38 410 ASP A C 1
ATOM 3287 O O . ASP A 1 410 ? 11.266 -41.562 -2.018 1 94.38 410 ASP A O 1
ATOM 3291 N N . GLU A 1 411 ? 12.133 -42.031 -4.008 1 93.44 411 GLU A N 1
ATOM 3292 C CA . GLU A 1 411 ? 13.398 -41.406 -3.66 1 93.44 411 GLU A CA 1
ATOM 3293 C C . GLU A 1 411 ? 13.242 -39.906 -3.486 1 93.44 411 GLU A C 1
ATOM 3295 O O . GLU A 1 411 ? 13.828 -39.312 -2.578 1 93.44 411 GLU A O 1
ATOM 3300 N N . LEU A 1 412 ? 12.492 -39.344 -4.363 1 93.5 412 LEU A N 1
ATOM 3301 C CA . LEU A 1 412 ? 12.234 -37.906 -4.285 1 93.5 412 LEU A CA 1
ATOM 3302 C C . LEU A 1 412 ? 11.5 -37.562 -2.996 1 93.5 412 LEU A C 1
ATOM 3304 O O . LEU A 1 412 ? 11.75 -36.531 -2.395 1 93.5 412 LEU A O 1
ATOM 3308 N N . VAL A 1 413 ? 10.57 -38.406 -2.592 1 95.5 413 VAL A N 1
ATOM 3309 C CA . VAL A 1 413 ? 9.852 -38.219 -1.338 1 95.5 413 VAL A CA 1
ATOM 3310 C C . VAL A 1 413 ? 10.828 -38.219 -0.17 1 95.5 413 VAL A C 1
ATOM 3312 O O . VAL A 1 413 ? 10.773 -37.344 0.704 1 95.5 413 VAL A O 1
ATOM 3315 N N . SER A 1 414 ? 11.703 -39.188 -0.234 1 94 414 SER A N 1
ATOM 3316 C CA . SER A 1 414 ? 12.703 -39.281 0.825 1 94 414 SER A CA 1
ATOM 3317 C C . SER A 1 414 ? 13.602 -38.062 0.863 1 94 414 SER A C 1
ATOM 3319 O O . SER A 1 414 ? 13.977 -37.594 1.94 1 94 414 SER A O 1
ATOM 3321 N N . GLU A 1 415 ? 13.961 -37.594 -0.254 1 90.56 415 GLU A N 1
ATOM 3322 C CA . GLU A 1 415 ? 14.789 -36.375 -0.342 1 90.56 415 GLU A CA 1
ATOM 3323 C C . GLU A 1 415 ? 14.062 -35.156 0.229 1 90.56 415 GLU A C 1
ATOM 3325 O O . GLU A 1 415 ? 14.672 -34.344 0.928 1 90.56 415 GLU A O 1
ATOM 3330 N N . ASN A 1 416 ? 12.82 -35 -0.117 1 92.5 416 ASN A N 1
ATOM 3331 C CA . ASN A 1 416 ? 12.016 -33.906 0.394 1 92.5 416 ASN A CA 1
ATOM 3332 C C . ASN A 1 416 ? 11.875 -33.969 1.912 1 92.5 416 ASN A C 1
ATOM 3334 O O . ASN A 1 416 ? 11.961 -32.938 2.592 1 92.5 416 ASN A O 1
ATOM 3338 N N . GLU A 1 417 ? 11.672 -35.156 2.385 1 88.19 417 GLU A N 1
ATOM 3339 C CA . GLU A 1 417 ? 11.539 -35.344 3.828 1 88.19 417 GLU A CA 1
ATOM 3340 C C . GLU A 1 417 ? 12.836 -35 4.551 1 88.19 417 GLU A C 1
ATOM 3342 O O . GLU A 1 417 ? 12.82 -34.375 5.621 1 88.19 417 GLU A O 1
ATOM 3347 N N . GLN A 1 418 ? 13.891 -35.375 3.943 1 86.94 418 GLN A N 1
ATOM 3348 C CA . GLN A 1 418 ? 15.188 -35.031 4.527 1 86.94 418 GLN A CA 1
ATOM 3349 C C . GLN A 1 418 ? 15.414 -33.531 4.535 1 86.94 418 GLN A C 1
ATOM 3351 O O . GLN A 1 418 ? 15.93 -32.969 5.512 1 86.94 418 GLN A O 1
ATOM 3356 N N . LEU A 1 419 ? 15.094 -32.969 3.455 1 85.38 419 LEU A N 1
ATOM 3357 C CA . LEU A 1 419 ? 15.203 -31.5 3.385 1 85.38 419 LEU A CA 1
ATOM 3358 C C . LEU A 1 419 ? 14.336 -30.844 4.449 1 85.38 419 LEU A C 1
ATOM 3360 O O . LEU A 1 419 ? 14.773 -29.875 5.098 1 85.38 419 LEU A O 1
ATOM 3364 N N . TYR A 1 420 ? 13.18 -31.297 4.609 1 83.69 420 TYR A N 1
ATOM 3365 C CA . TYR A 1 420 ? 12.242 -30.766 5.602 1 83.69 420 TYR A CA 1
ATOM 3366 C C . TYR A 1 420 ? 12.812 -30.906 7.012 1 83.69 420 TYR A C 1
ATOM 3368 O O . TYR A 1 420 ? 12.711 -29.984 7.82 1 83.69 420 TYR A O 1
ATOM 3376 N N . GLU A 1 421 ? 13.383 -31.984 7.262 1 81 421 GLU A N 1
ATOM 3377 C CA . GLU A 1 421 ? 13.953 -32.25 8.578 1 81 421 GLU A CA 1
ATOM 3378 C C . GLU A 1 421 ? 15.141 -31.328 8.852 1 81 421 GLU A C 1
ATOM 3380 O O . GLU A 1 421 ? 15.336 -30.859 9.977 1 81 421 GLU A O 1
ATOM 3385 N N . THR A 1 422 ? 15.836 -31.094 7.84 1 76.88 422 THR A N 1
ATOM 3386 C CA . THR A 1 422 ? 16.984 -30.203 7.969 1 76.88 422 THR A CA 1
ATOM 3387 C C . THR A 1 422 ? 16.516 -28.781 8.289 1 76.88 422 THR A C 1
ATOM 3389 O O . THR A 1 422 ? 17.109 -28.109 9.133 1 76.88 422 THR A O 1
ATOM 3392 N N . PHE A 1 423 ? 15.469 -28.422 7.703 1 76.38 423 PHE A N 1
ATOM 3393 C CA . PHE A 1 423 ? 14.984 -27.062 7.883 1 76.38 423 PHE A CA 1
ATOM 3394 C C . PHE A 1 423 ? 14.266 -26.922 9.219 1 76.38 423 PHE A C 1
ATOM 3396 O O . PHE A 1 423 ? 14.328 -25.859 9.844 1 76.38 423 PHE A O 1
ATOM 3403 N N . LYS A 1 424 ? 13.516 -27.828 9.539 1 72.56 424 LYS A N 1
ATOM 3404 C CA . LYS A 1 424 ? 12.844 -27.812 10.836 1 72.56 424 LYS A CA 1
ATOM 3405 C C . LYS A 1 424 ? 13.836 -27.594 11.969 1 72.56 424 LYS A C 1
ATOM 3407 O O . LYS A 1 424 ? 13.531 -26.922 12.953 1 72.56 424 LYS A O 1
ATOM 3412 N N . SER A 1 425 ? 14.898 -28.109 11.781 1 66.06 425 SER A N 1
ATOM 3413 C CA . SER A 1 425 ? 15.93 -28.016 12.812 1 66.06 425 SER A CA 1
ATOM 3414 C C . SER A 1 425 ? 16.594 -26.656 12.797 1 66.06 425 SER A C 1
ATOM 3416 O O . SER A 1 425 ? 17.234 -26.25 13.781 1 66.06 425 SER A O 1
ATOM 3418 N N . THR A 1 426 ? 16.375 -26.031 11.68 1 61.38 426 THR A N 1
ATOM 3419 C CA . THR A 1 426 ? 16.969 -24.703 11.586 1 61.38 426 THR A CA 1
ATOM 3420 C C . THR A 1 426 ? 16.031 -23.641 12.141 1 61.38 426 THR A C 1
ATOM 3422 O O . THR A 1 426 ? 14.945 -23.422 11.594 1 61.38 426 THR A O 1
ATOM 3425 N N . LYS A 1 427 ? 15.812 -23.5 13.461 1 60.09 427 LYS A N 1
ATOM 3426 C CA . LYS A 1 427 ? 14.93 -22.672 14.289 1 60.09 427 LYS A CA 1
ATOM 3427 C C . LYS A 1 427 ? 14.641 -21.328 13.625 1 60.09 427 LYS A C 1
ATOM 3429 O O . LYS A 1 427 ? 13.664 -20.672 13.961 1 60.09 427 LYS A O 1
ATOM 3434 N N . MET A 1 428 ? 15.438 -20.828 12.789 1 60.06 428 MET A N 1
ATOM 3435 C CA . MET A 1 428 ? 15.367 -19.391 12.57 1 60.06 428 MET A CA 1
ATOM 3436 C C . MET A 1 428 ? 14.766 -19.078 11.211 1 60.06 428 MET A C 1
ATOM 3438 O O . MET A 1 428 ? 14.883 -17.953 10.719 1 60.06 428 MET A O 1
ATOM 3442 N N . SER A 1 429 ? 13.875 -20.047 10.711 1 72.25 429 SER A N 1
ATOM 3443 C CA . SER A 1 429 ? 13.453 -19.641 9.375 1 72.25 429 SER A CA 1
ATOM 3444 C C . SER A 1 429 ? 12.156 -18.844 9.422 1 72.25 429 SER A C 1
ATOM 3446 O O . SER A 1 429 ? 11.281 -19.109 10.25 1 72.25 429 SER A O 1
ATOM 3448 N N . GLY A 1 430 ? 12.109 -17.859 8.68 1 81.06 430 GLY A N 1
ATOM 3449 C CA . GLY A 1 430 ? 10.93 -17.016 8.57 1 81.06 430 GLY A CA 1
ATOM 3450 C C . GLY A 1 430 ? 9.711 -17.75 8.047 1 81.06 430 GLY A C 1
ATOM 3451 O O . GLY A 1 430 ? 9.828 -18.891 7.574 1 81.06 430 GLY A O 1
ATOM 3452 N N . ARG A 1 431 ? 8.609 -17.297 8.172 1 87.44 431 ARG A N 1
ATOM 3453 C CA . ARG A 1 431 ? 7.332 -17.875 7.766 1 87.44 431 ARG A CA 1
ATOM 3454 C C . ARG A 1 431 ? 7.332 -18.219 6.277 1 87.44 431 ARG A C 1
ATOM 3456 O O . ARG A 1 431 ? 6.727 -19.203 5.863 1 87.44 431 ARG A O 1
ATOM 3463 N N . ASN A 1 432 ? 8.008 -17.406 5.527 1 89.19 432 ASN A N 1
ATOM 3464 C CA . ASN A 1 432 ? 8.062 -17.625 4.086 1 89.19 432 ASN A CA 1
ATOM 3465 C C . ASN A 1 432 ? 8.797 -18.922 3.74 1 89.19 432 ASN A C 1
ATOM 3467 O O . ASN A 1 432 ? 8.367 -19.656 2.855 1 89.19 432 ASN A O 1
ATOM 3471 N N . VAL A 1 433 ? 9.836 -19.156 4.387 1 90.19 433 VAL A N 1
ATOM 3472 C CA . VAL A 1 433 ? 10.625 -20.375 4.164 1 90.19 433 VAL A CA 1
ATOM 3473 C C . VAL A 1 433 ? 9.828 -21.594 4.602 1 90.19 433 VAL A C 1
ATOM 3475 O O . VAL A 1 433 ? 9.773 -22.594 3.885 1 90.19 433 VAL A O 1
ATOM 3478 N N . GLN A 1 434 ? 9.203 -21.469 5.746 1 90.12 434 GLN A N 1
ATOM 3479 C CA . GLN A 1 434 ? 8.406 -22.578 6.27 1 90.12 434 GLN A CA 1
ATOM 3480 C C . GLN A 1 434 ? 7.266 -22.922 5.324 1 90.12 434 GLN A C 1
ATOM 3482 O O . GLN A 1 434 ? 7.039 -24.109 5.023 1 90.12 434 GLN A O 1
ATOM 3487 N N . SER A 1 435 ? 6.609 -21.953 4.898 1 93 435 SER A N 1
ATOM 3488 C CA . SER A 1 435 ? 5.488 -22.156 3.988 1 93 435 SER A CA 1
ATOM 3489 C C . SER A 1 435 ? 5.945 -22.797 2.686 1 93 435 SER A C 1
ATOM 3491 O O . SER A 1 435 ? 5.309 -23.734 2.189 1 93 435 SER A O 1
ATOM 3493 N N . SER A 1 436 ? 7.023 -22.328 2.139 1 93.25 436 SER A N 1
ATOM 3494 C CA . SER A 1 436 ? 7.543 -22.859 0.879 1 93.25 436 SER A CA 1
ATOM 3495 C C . SER A 1 436 ? 7.969 -24.312 1.022 1 93.25 436 SER A C 1
ATOM 3497 O O . SER A 1 436 ? 7.766 -25.125 0.11 1 93.25 436 SER A O 1
ATOM 3499 N N . MET A 1 437 ? 8.508 -24.609 2.145 1 93.06 437 MET A N 1
ATOM 3500 C CA . MET A 1 437 ? 8.938 -25.969 2.395 1 93.06 437 MET A CA 1
ATOM 3501 C C . MET A 1 437 ? 7.738 -26.906 2.486 1 93.06 437 MET A C 1
ATOM 3503 O O . MET A 1 437 ? 7.766 -28.016 1.944 1 93.06 437 MET A O 1
ATOM 3507 N N . LEU A 1 438 ? 6.766 -26.469 3.184 1 94 438 LEU A N 1
ATOM 3508 C CA . LEU A 1 438 ? 5.562 -27.281 3.326 1 94 438 LEU A CA 1
ATOM 3509 C C . LEU A 1 438 ? 4.906 -27.531 1.97 1 94 438 LEU A C 1
ATOM 3511 O O . LEU A 1 438 ? 4.492 -28.641 1.668 1 94 438 LEU A O 1
ATOM 3515 N N . ILE A 1 439 ? 4.887 -26.516 1.177 1 96.19 439 ILE A N 1
ATOM 3516 C CA . ILE A 1 439 ? 4.273 -26.641 -0.142 1 96.19 439 ILE A CA 1
ATOM 3517 C C . ILE A 1 439 ? 5.121 -27.562 -1.021 1 96.19 439 ILE A C 1
ATOM 3519 O O . ILE A 1 439 ? 4.582 -28.375 -1.773 1 96.19 439 ILE A O 1
ATOM 3523 N N . CYS A 1 440 ? 6.379 -27.391 -0.928 1 96 440 CYS A N 1
ATOM 3524 C CA . CYS A 1 440 ? 7.289 -28.281 -1.641 1 96 440 CYS A CA 1
ATOM 3525 C C . CYS A 1 440 ? 7.008 -29.734 -1.296 1 96 440 CYS A C 1
ATOM 3527 O O . CYS A 1 440 ? 6.898 -30.578 -2.188 1 96 440 CYS A O 1
ATOM 3529 N N . ASN A 1 441 ? 6.781 -29.984 -0.046 1 95.62 441 ASN A N 1
ATOM 3530 C CA . ASN A 1 441 ? 6.484 -31.328 0.406 1 95.62 441 ASN A CA 1
ATOM 3531 C C . ASN A 1 441 ? 5.121 -31.797 -0.089 1 95.62 441 ASN A C 1
ATOM 3533 O O . ASN A 1 441 ? 4.953 -32.969 -0.439 1 95.62 441 ASN A O 1
ATOM 3537 N N . ALA A 1 442 ? 4.234 -30.953 -0.041 1 97.56 442 ALA A N 1
ATOM 3538 C CA . ALA A 1 442 ? 2.904 -31.312 -0.528 1 97.56 442 ALA A CA 1
ATOM 3539 C C . ALA A 1 442 ? 2.951 -31.719 -1.996 1 97.56 442 ALA A C 1
ATOM 3541 O O . ALA A 1 442 ? 2.225 -32.625 -2.416 1 97.56 442 ALA A O 1
ATOM 3542 N N . LEU A 1 443 ? 3.801 -31.094 -2.725 1 97.5 443 LEU A N 1
ATOM 3543 C CA . LEU A 1 443 ? 3.891 -31.344 -4.156 1 97.5 443 LEU A CA 1
ATOM 3544 C C . LEU A 1 443 ? 4.41 -32.75 -4.426 1 97.5 443 LEU A C 1
ATOM 3546 O O . LEU A 1 443 ? 3.963 -33.438 -5.363 1 97.5 443 LEU A O 1
ATOM 3550 N N . VAL A 1 444 ? 5.328 -33.188 -3.65 1 97.44 444 VAL A N 1
ATOM 3551 C CA . VAL A 1 444 ? 5.879 -34.531 -3.902 1 97.44 444 VAL A CA 1
ATOM 3552 C C . VAL A 1 444 ? 4.832 -35.594 -3.568 1 97.44 444 VAL A C 1
ATOM 3554 O O . VAL A 1 444 ? 4.727 -36.594 -4.262 1 97.44 444 VAL A O 1
ATOM 3557 N N . TYR A 1 445 ? 4.086 -35.375 -2.482 1 98 445 TYR A N 1
ATOM 3558 C CA . TYR A 1 445 ? 3.014 -36.281 -2.156 1 98 445 TYR A CA 1
ATOM 3559 C C . TYR A 1 445 ? 1.934 -36.281 -3.23 1 98 445 TYR A C 1
ATOM 3561 O O . TYR A 1 445 ? 1.312 -37.312 -3.51 1 98 445 TYR A O 1
ATOM 3569 N N . CYS A 1 446 ? 1.758 -35.156 -3.764 1 97.56 446 CYS A N 1
ATOM 3570 C CA . CYS A 1 446 ? 0.839 -35.062 -4.891 1 97.56 446 CYS A CA 1
ATOM 3571 C C . CYS A 1 446 ? 1.309 -35.906 -6.059 1 97.56 446 CYS A C 1
ATOM 3573 O O . CYS A 1 446 ? 0.502 -36.594 -6.703 1 97.56 446 CYS A O 1
ATOM 3575 N N . ALA A 1 447 ? 2.582 -35.875 -6.32 1 96.69 447 ALA A N 1
ATOM 3576 C CA . ALA A 1 447 ? 3.154 -36.719 -7.387 1 96.69 447 ALA A CA 1
ATOM 3577 C C . ALA A 1 447 ? 2.938 -38.188 -7.117 1 96.69 447 ALA A C 1
ATOM 3579 O O . ALA A 1 447 ? 2.67 -38.969 -8.039 1 96.69 447 ALA A O 1
ATOM 3580 N N . VAL A 1 448 ? 3.004 -38.562 -5.852 1 97.69 448 VAL A N 1
ATOM 3581 C CA . VAL A 1 448 ? 2.77 -39.938 -5.457 1 97.69 448 VAL A CA 1
ATOM 3582 C C . VAL A 1 448 ? 1.351 -40.344 -5.836 1 97.69 448 VAL A C 1
ATOM 3584 O O . VAL A 1 448 ? 1.148 -41.406 -6.449 1 97.69 448 VAL A O 1
ATOM 3587 N N . ILE A 1 449 ? 0.429 -39.531 -5.523 1 97.94 449 ILE A N 1
ATOM 3588 C CA . ILE A 1 449 ? -0.977 -39.844 -5.754 1 97.94 449 ILE A CA 1
ATOM 3589 C C . ILE A 1 449 ? -1.252 -39.906 -7.258 1 97.94 449 ILE A C 1
ATOM 3591 O O . ILE A 1 449 ? -1.824 -40.875 -7.758 1 97.94 449 ILE A O 1
ATOM 3595 N N . LEU A 1 450 ? -0.816 -38.938 -7.965 1 96.31 450 LEU A N 1
ATOM 3596 C CA . LEU A 1 450 ? -1.132 -38.844 -9.383 1 96.31 450 LEU A CA 1
ATOM 3597 C C . LEU A 1 450 ? -0.466 -39.969 -10.18 1 96.31 450 LEU A C 1
ATOM 3599 O O . LEU A 1 450 ? -1.039 -40.469 -11.141 1 96.31 450 LEU A O 1
ATOM 3603 N N . LEU A 1 451 ? 0.756 -40.281 -9.797 1 95.38 451 LEU A N 1
ATOM 3604 C CA . LEU A 1 451 ? 1.423 -41.375 -10.461 1 95.38 451 LEU A CA 1
ATOM 3605 C C . LEU A 1 451 ? 0.663 -42.688 -10.227 1 95.38 451 LEU A C 1
ATOM 3607 O O . LEU A 1 451 ? 0.428 -43.438 -11.164 1 95.38 451 LEU A O 1
ATOM 3611 N N . ASP A 1 452 ? 0.275 -42.938 -9 1 95.94 452 ASP A N 1
ATOM 3612 C CA . ASP A 1 452 ? -0.436 -44.188 -8.656 1 95.94 452 ASP A CA 1
ATOM 3613 C C . ASP A 1 452 ? -1.773 -44.25 -9.391 1 95.94 452 ASP A C 1
ATOM 3615 O O . ASP A 1 452 ? -2.188 -45.344 -9.82 1 95.94 452 ASP A O 1
ATOM 3619 N N . ARG A 1 453 ? -2.408 -43.188 -9.539 1 93.94 453 ARG A N 1
ATOM 3620 C CA . ARG A 1 453 ? -3.682 -43.125 -10.25 1 93.94 453 ARG A CA 1
ATOM 3621 C C . ARG A 1 453 ? -3.504 -43.5 -11.711 1 93.94 453 ARG A C 1
ATOM 3623 O O . ARG A 1 453 ? -4.418 -44.062 -12.336 1 93.94 453 ARG A O 1
ATOM 3630 N N . GLN A 1 454 ? -2.316 -43.219 -12.266 1 89.62 454 GLN A N 1
ATOM 3631 C CA . GLN A 1 454 ? -2.051 -43.594 -13.648 1 89.62 454 GLN A CA 1
ATOM 3632 C C . GLN A 1 454 ? -1.737 -45.062 -13.781 1 89.62 454 GLN A C 1
ATOM 3634 O O . GLN A 1 454 ? -2.145 -45.719 -14.742 1 89.62 454 GLN A O 1
ATOM 3639 N N . ILE A 1 455 ? -1.086 -45.531 -12.758 1 87.88 455 ILE A N 1
ATOM 3640 C CA . ILE A 1 455 ? -0.646 -46.906 -12.797 1 87.88 455 ILE A CA 1
ATOM 3641 C C . ILE A 1 455 ? -1.808 -47.844 -12.414 1 87.88 455 ILE A C 1
ATOM 3643 O O . ILE A 1 455 ? -1.949 -48.938 -12.977 1 87.88 455 ILE A O 1
ATOM 3647 N N . HIS A 1 456 ? -2.635 -47.375 -11.43 1 90.88 456 HIS A N 1
ATOM 3648 C CA . HIS A 1 456 ? -3.742 -48.188 -10.93 1 90.88 456 HIS A CA 1
ATOM 3649 C C . HIS A 1 456 ? -5.062 -47.438 -11.016 1 90.88 456 HIS A C 1
ATOM 3651 O O . HIS A 1 456 ? -5.66 -47.094 -9.992 1 90.88 456 HIS A O 1
ATOM 3657 N N . PRO A 1 457 ? -5.613 -47.312 -12.227 1 89.69 457 PRO A N 1
ATOM 3658 C CA . PRO A 1 457 ? -6.828 -46.5 -12.383 1 89.69 457 PRO A CA 1
ATOM 3659 C C . PRO A 1 457 ? -8.086 -47.25 -11.938 1 89.69 457 PRO A C 1
ATOM 3661 O O . PRO A 1 457 ? -9.109 -46.625 -11.641 1 89.69 457 PRO A O 1
ATOM 3664 N N . ASN A 1 458 ? -8.07 -48.562 -11.781 1 91.44 458 ASN A N 1
ATOM 3665 C CA . ASN A 1 458 ? -9.281 -49.375 -11.586 1 91.44 458 ASN A CA 1
ATOM 3666 C C . ASN A 1 458 ? -9.484 -49.719 -10.117 1 91.44 458 ASN A C 1
ATOM 3668 O O . ASN A 1 458 ? -10.172 -50.719 -9.805 1 91.44 458 ASN A O 1
ATOM 3672 N N . ILE A 1 459 ? -8.867 -49.031 -9.258 1 94.19 459 ILE A N 1
ATOM 3673 C CA . ILE A 1 459 ? -9.086 -49.25 -7.832 1 94.19 459 ILE A CA 1
ATOM 3674 C C . ILE A 1 459 ? -9.688 -48 -7.199 1 94.19 459 ILE A C 1
ATOM 3676 O O . ILE A 1 459 ? -9.641 -46.906 -7.793 1 94.19 459 ILE A O 1
ATOM 3680 N N . LYS A 1 460 ? -10.281 -48.219 -6.109 1 92.19 460 LYS A N 1
ATOM 3681 C CA . LYS A 1 460 ? -10.812 -47.094 -5.383 1 92.19 460 LYS A CA 1
ATOM 3682 C C . LYS A 1 460 ? -9.68 -46.219 -4.824 1 92.19 460 LYS A C 1
ATOM 3684 O O . LYS A 1 460 ? -9.711 -45 -4.938 1 92.19 460 LYS A O 1
ATOM 3689 N N . SER A 1 461 ? -8.75 -46.812 -4.07 1 94.62 461 SER A N 1
ATOM 3690 C CA . SER A 1 461 ? -7.535 -46.188 -3.523 1 94.62 461 SER A CA 1
ATOM 3691 C C . SER A 1 461 ? -6.617 -47.25 -2.918 1 94.62 461 SER A C 1
ATOM 3693 O O . SER A 1 461 ? -6.891 -48.438 -3.018 1 94.62 461 SER A O 1
ATOM 3695 N N . ASN A 1 462 ? -5.453 -46.938 -2.445 1 95.31 462 ASN A N 1
ATOM 3696 C CA . ASN A 1 462 ? -4.566 -47.812 -1.704 1 95.31 462 ASN A CA 1
ATOM 3697 C C . ASN A 1 462 ? -3.922 -47.094 -0.518 1 95.31 462 ASN A C 1
ATOM 3699 O O . ASN A 1 462 ? -4.098 -45.906 -0.343 1 95.31 462 ASN A O 1
ATOM 3703 N N . GLU A 1 463 ? -3.342 -47.844 0.316 1 95.81 463 GLU A N 1
ATOM 3704 C CA . GLU A 1 463 ? -2.805 -47.312 1.569 1 95.81 463 GLU A CA 1
ATOM 3705 C C . GLU A 1 463 ? -1.762 -46.219 1.315 1 95.81 463 GLU A C 1
ATOM 3707 O O . GLU A 1 463 ? -1.711 -45.219 2.031 1 95.81 463 GLU A O 1
ATOM 3712 N N . ARG A 1 464 ? -1 -46.375 0.346 1 95.5 464 ARG A N 1
ATOM 3713 C CA . ARG A 1 464 ? 0.062 -45.438 0.007 1 95.5 464 ARG A CA 1
ATOM 3714 C C . ARG A 1 464 ? -0.511 -44.062 -0.335 1 95.5 464 ARG A C 1
ATOM 3716 O O . ARG A 1 464 ? -0.038 -43.062 0.171 1 95.5 464 ARG A O 1
ATOM 3723 N N . CYS A 1 465 ? -1.467 -44.094 -1.136 1 97.62 465 CYS A N 1
ATOM 3724 C CA . CYS A 1 465 ? -2.094 -42.844 -1.565 1 97.62 465 CYS A CA 1
ATOM 3725 C C . CYS A 1 465 ? -2.898 -42.219 -0.432 1 97.62 465 CYS A C 1
ATOM 3727 O O . CYS A 1 465 ? -2.977 -41 -0.323 1 97.62 465 CYS A O 1
ATOM 3729 N N . GLN A 1 466 ? -3.479 -43.062 0.403 1 98 466 GLN A N 1
ATOM 3730 C CA . GLN A 1 466 ? -4.199 -42.531 1.56 1 98 466 GLN A CA 1
ATOM 3731 C C . GLN A 1 466 ? -3.248 -41.844 2.529 1 98 466 GLN A C 1
ATOM 3733 O O . GLN A 1 466 ? -3.574 -40.781 3.074 1 98 466 GLN A O 1
ATOM 3738 N N . ASP A 1 467 ? -2.113 -42.406 2.695 1 97.19 467 ASP A N 1
ATOM 3739 C CA . ASP A 1 467 ? -1.114 -41.812 3.562 1 97.19 467 ASP A CA 1
ATOM 3740 C C . ASP A 1 467 ? -0.637 -40.469 2.992 1 97.19 467 ASP A C 1
ATOM 3742 O O . ASP A 1 467 ? -0.472 -39.5 3.729 1 97.19 467 ASP A O 1
ATOM 3746 N N . ALA A 1 468 ? -0.368 -40.438 1.684 1 98 468 ALA A N 1
ATOM 3747 C CA . ALA A 1 468 ? 0.058 -39.219 1.021 1 98 468 ALA A CA 1
ATOM 3748 C C . ALA A 1 468 ? -1.003 -38.125 1.153 1 98 468 ALA A C 1
ATOM 3750 O O . ALA A 1 468 ? -0.681 -36.969 1.43 1 98 468 ALA A O 1
ATOM 3751 N N . ALA A 1 469 ? -2.234 -38.5 0.933 1 98.56 469 ALA A N 1
ATOM 3752 C CA . ALA A 1 469 ? -3.34 -37.562 1.062 1 98.56 469 ALA A CA 1
ATOM 3753 C C . ALA A 1 469 ? -3.422 -37 2.48 1 98.56 469 ALA A C 1
ATOM 3755 O O . ALA A 1 469 ? -3.623 -35.812 2.674 1 98.56 469 ALA A O 1
ATOM 3756 N N . LYS A 1 470 ? -3.266 -37.875 3.41 1 97.56 470 LYS A N 1
ATOM 3757 C CA . LYS A 1 470 ? -3.293 -37.469 4.812 1 97.56 470 LYS A CA 1
ATOM 3758 C C . LYS A 1 470 ? -2.18 -36.469 5.117 1 97.56 470 LYS A C 1
ATOM 3760 O O . LYS A 1 470 ? -2.396 -35.5 5.84 1 97.56 470 LYS A O 1
ATOM 3765 N N . GLU A 1 471 ? -1.04 -36.688 4.594 1 96.94 471 GLU A N 1
ATOM 3766 C CA . GLU A 1 471 ? 0.08 -35.781 4.816 1 96.94 471 GLU A CA 1
ATOM 3767 C C . GLU A 1 471 ? -0.196 -34.406 4.215 1 96.94 471 GLU A C 1
ATOM 3769 O O . GLU A 1 471 ? 0.132 -33.375 4.816 1 96.94 471 GLU A O 1
ATOM 3774 N N . ILE A 1 472 ? -0.764 -34.344 3.02 1 98.31 472 ILE A N 1
ATOM 3775 C CA . ILE A 1 472 ? -1.082 -33.062 2.375 1 98.31 472 ILE A CA 1
ATOM 3776 C C . ILE A 1 472 ? -2.096 -32.312 3.219 1 98.31 472 ILE A C 1
ATOM 3778 O O . ILE A 1 472 ? -1.977 -31.094 3.389 1 98.31 472 ILE A O 1
ATOM 3782 N N . ILE A 1 473 ? -3.055 -33.031 3.758 1 97.75 473 ILE A N 1
ATOM 3783 C CA . ILE A 1 473 ? -4.082 -32.375 4.57 1 97.75 473 ILE A CA 1
ATOM 3784 C C . ILE A 1 473 ? -3.457 -31.844 5.855 1 97.75 473 ILE A C 1
ATOM 3786 O O . ILE A 1 473 ? -3.789 -30.734 6.297 1 97.75 473 ILE A O 1
ATOM 3790 N N . LYS A 1 474 ? -2.543 -32.594 6.43 1 95.62 474 LYS A N 1
ATOM 3791 C CA . LYS A 1 474 ? -1.818 -32.094 7.598 1 95.62 474 LYS A CA 1
ATOM 3792 C C . LYS A 1 474 ? -1.037 -30.844 7.266 1 95.62 474 LYS A C 1
ATOM 3794 O O . LYS A 1 474 ? -1 -29.891 8.062 1 95.62 474 LYS A O 1
ATOM 3799 N N . ILE A 1 475 ? -0.433 -30.812 6.137 1 95.5 475 ILE A N 1
ATOM 3800 C CA . ILE A 1 475 ? 0.325 -29.656 5.676 1 95.5 475 ILE A CA 1
ATOM 3801 C C . ILE A 1 475 ? -0.609 -28.469 5.508 1 95.5 475 ILE A C 1
ATOM 3803 O O . ILE A 1 475 ? -0.255 -27.344 5.867 1 95.5 475 ILE A O 1
ATOM 3807 N N . ALA A 1 476 ? -1.782 -28.75 4.977 1 96.31 476 ALA A N 1
ATOM 3808 C CA . ALA A 1 476 ? -2.762 -27.688 4.793 1 96.31 476 ALA A CA 1
ATOM 3809 C C . ALA A 1 476 ? -3.129 -27.031 6.125 1 96.31 476 ALA A C 1
ATOM 3811 O O . ALA A 1 476 ? -3.258 -25.812 6.215 1 96.31 476 ALA A O 1
ATOM 3812 N N . VAL A 1 477 ? -3.273 -27.844 7.129 1 93.88 477 VAL A N 1
ATOM 3813 C CA . VAL A 1 477 ? -3.605 -27.344 8.453 1 93.88 477 VAL A CA 1
ATOM 3814 C C . VAL A 1 477 ? -2.465 -26.469 8.984 1 93.88 477 VAL A C 1
ATOM 3816 O O . VAL A 1 477 ? -2.697 -25.391 9.531 1 93.88 477 VAL A O 1
ATOM 3819 N N . LYS A 1 478 ? -1.271 -26.891 8.781 1 90.69 478 LYS A N 1
ATOM 3820 C CA . LYS A 1 478 ? -0.104 -26.125 9.219 1 90.69 478 LYS A CA 1
ATOM 3821 C C . LYS A 1 478 ? 0.012 -24.812 8.453 1 90.69 478 LYS A C 1
ATOM 3823 O O . LYS A 1 478 ? 0.35 -23.781 9.039 1 90.69 478 LYS A O 1
ATOM 3828 N N . LEU A 1 479 ? -0.27 -24.875 7.199 1 93.38 479 LEU A N 1
ATOM 3829 C CA . LEU A 1 479 ? -0.196 -23.688 6.363 1 93.38 479 LEU A CA 1
ATOM 3830 C C . LEU A 1 479 ? -1.22 -22.641 6.809 1 93.38 479 LEU A C 1
ATOM 3832 O O . LEU A 1 479 ? -0.949 -21.438 6.766 1 93.38 479 LEU A O 1
ATOM 3836 N N . ASN A 1 480 ? -2.361 -23.078 7.199 1 88.56 480 ASN A N 1
ATOM 3837 C CA . ASN A 1 480 ? -3.398 -22.172 7.668 1 88.56 480 ASN A CA 1
ATOM 3838 C C . ASN A 1 480 ? -2.953 -21.406 8.914 1 88.56 480 ASN A C 1
ATOM 3840 O O . ASN A 1 480 ? -3.352 -20.266 9.125 1 88.56 480 ASN A O 1
ATOM 3844 N N . THR A 1 481 ? -2.119 -21.953 9.648 1 85.19 481 THR A N 1
ATOM 3845 C CA . THR A 1 481 ? -1.615 -21.312 10.859 1 85.19 481 THR A CA 1
ATOM 3846 C C . THR A 1 481 ? -0.524 -20.312 10.523 1 85.19 481 THR A C 1
ATOM 3848 O O . THR A 1 481 ? -0.441 -19.25 11.148 1 85.19 481 THR A O 1
ATOM 3851 N N . ILE A 1 482 ? 0.216 -20.594 9.508 1 85.88 482 ILE A N 1
ATOM 3852 C CA . ILE A 1 482 ? 1.373 -19.781 9.148 1 85.88 482 ILE A CA 1
ATOM 3853 C C . ILE A 1 482 ? 0.928 -18.609 8.289 1 85.88 482 ILE A C 1
ATOM 3855 O O . ILE A 1 482 ? 1.425 -17.484 8.453 1 85.88 482 ILE A O 1
ATOM 3859 N N . ARG A 1 483 ? 0.103 -18.688 7.25 1 82.38 483 ARG A N 1
ATOM 3860 C CA . ARG A 1 483 ? -0.169 -17.719 6.184 1 82.38 483 ARG A CA 1
ATOM 3861 C C . ARG A 1 483 ? -1.407 -16.891 6.496 1 82.38 483 ARG A C 1
ATOM 3863 O O . ARG A 1 483 ? -1.679 -15.898 5.82 1 82.38 483 ARG A O 1
ATOM 3870 N N . ASP A 1 484 ? -1.839 -16.484 7.379 1 73 484 ASP A N 1
ATOM 3871 C CA . ASP A 1 484 ? -3.172 -15.891 7.414 1 73 484 ASP A CA 1
ATOM 3872 C C . ASP A 1 484 ? -4.008 -16.344 6.223 1 73 484 ASP A C 1
ATOM 3874 O O . ASP A 1 484 ? -3.605 -16.172 5.07 1 73 484 ASP A O 1
ATOM 3878 N N . SER A 1 485 ? -4.965 -16.984 6.199 1 70.06 485 SER A N 1
ATOM 3879 C CA . SER A 1 485 ? -5.734 -17.703 5.195 1 70.06 485 SER A CA 1
ATOM 3880 C C . SER A 1 485 ? -6.477 -16.75 4.273 1 70.06 485 SER A C 1
ATOM 3882 O O . SER A 1 485 ? -7.312 -17.172 3.469 1 70.06 485 SER A O 1
ATOM 3884 N N . GLN A 1 486 ? -6.074 -15.578 4.242 1 84 486 GLN A N 1
ATOM 3885 C CA . GLN A 1 486 ? -6.805 -14.625 3.414 1 84 486 GLN A CA 1
ATOM 3886 C C . GLN A 1 486 ? -6.41 -14.758 1.946 1 84 486 GLN A C 1
ATOM 3888 O O . GLN A 1 486 ? -7.234 -14.555 1.055 1 84 486 GLN A O 1
ATOM 3893 N N . TYR A 1 487 ? -5.184 -15.164 1.754 1 90.69 487 TYR A N 1
ATOM 3894 C CA . TYR A 1 487 ? -4.648 -15.281 0.402 1 90.69 487 TYR A CA 1
ATOM 3895 C C . TYR A 1 487 ? -3.9 -16.594 0.219 1 90.69 487 TYR A C 1
ATOM 3897 O O . TYR A 1 487 ? -3.482 -17.219 1.196 1 90.69 487 TYR A O 1
ATOM 3905 N N . PRO A 1 488 ? -3.732 -17.031 -0.983 1 93.31 488 PRO A N 1
ATOM 3906 C CA . PRO A 1 488 ? -3 -18.281 -1.203 1 93.31 488 PRO A CA 1
ATOM 3907 C C . PRO A 1 488 ? -1.529 -18.172 -0.805 1 93.31 488 PRO A C 1
ATOM 3909 O O . PRO A 1 488 ? -0.948 -19.156 -0.323 1 93.31 488 PRO A O 1
ATOM 3912 N N . ARG A 1 489 ? -0.948 -17.047 -1.035 1 93.94 489 ARG A N 1
ATOM 3913 C CA . ARG A 1 489 ? 0.425 -16.703 -0.675 1 93.94 489 ARG A CA 1
ATOM 3914 C C . ARG A 1 489 ? 1.422 -17.531 -1.476 1 93.94 489 ARG A C 1
ATOM 3916 O O . ARG A 1 489 ? 2.611 -17.562 -1.153 1 93.94 489 ARG A O 1
ATOM 3923 N N . SER A 1 490 ? 0.945 -18.297 -2.455 1 94.12 490 SER A N 1
ATOM 3924 C CA . SER A 1 490 ? 1.766 -19.078 -3.377 1 94.12 490 SER A CA 1
ATOM 3925 C C . SER A 1 490 ? 0.988 -19.438 -4.637 1 94.12 490 SER A C 1
ATOM 3927 O O . SER A 1 490 ? -0.203 -19.75 -4.57 1 94.12 490 SER A O 1
ATOM 3929 N N . GLN A 1 491 ? 1.721 -19.531 -5.672 1 93 491 GLN A N 1
ATOM 3930 C CA . GLN A 1 491 ? 1.11 -19.938 -6.934 1 93 491 GLN A CA 1
ATOM 3931 C C . GLN A 1 491 ? 0.856 -21.453 -6.965 1 93 491 GLN A C 1
ATOM 3933 O O . GLN A 1 491 ? 0.064 -21.938 -7.777 1 93 491 GLN A O 1
ATOM 3938 N N . LEU A 1 492 ? 1.497 -22.109 -6.098 1 96.25 492 LEU A N 1
ATOM 3939 C CA . LEU A 1 492 ? 1.465 -23.562 -6.16 1 96.25 492 LEU A CA 1
ATOM 3940 C C . LEU A 1 492 ? 0.44 -24.125 -5.176 1 96.25 492 LEU A C 1
ATOM 3942 O O . LEU A 1 492 ? 0.304 -25.344 -5.047 1 96.25 492 LEU A O 1
ATOM 3946 N N . TRP A 1 493 ? -0.253 -23.359 -4.461 1 95.19 493 TRP A N 1
ATOM 3947 C CA . TRP A 1 493 ? -1.323 -23.719 -3.539 1 95.19 493 TRP A CA 1
ATOM 3948 C C . TRP A 1 493 ? -2.652 -23.125 -3.982 1 95.19 493 TRP A C 1
ATOM 3950 O O . TRP A 1 493 ? -2.703 -21.984 -4.449 1 95.19 493 TRP A O 1
ATOM 3960 N N . PRO A 1 494 ? -3.713 -23.938 -4.047 1 95.56 494 PRO A N 1
ATOM 3961 C CA . PRO A 1 494 ? -4.016 -25.125 -3.24 1 95.56 494 PRO A CA 1
ATOM 3962 C C . PRO A 1 494 ? -4.113 -26.406 -4.074 1 95.56 494 PRO A C 1
ATOM 3964 O O . PRO A 1 494 ? -4.82 -27.344 -3.699 1 95.56 494 PRO A O 1
ATOM 3967 N N . PHE A 1 495 ? -3.432 -26.453 -5.094 1 95.44 495 PHE A N 1
ATOM 3968 C CA . PHE A 1 495 ? -3.57 -27.531 -6.059 1 95.44 495 PHE A CA 1
ATOM 3969 C C . PHE A 1 495 ? -3.303 -28.891 -5.398 1 95.44 495 PHE A C 1
ATOM 3971 O O . PHE A 1 495 ? -4.094 -29.828 -5.543 1 95.44 495 PHE A O 1
ATOM 3978 N N . PRO A 1 496 ? -2.277 -29.047 -4.602 1 97.62 496 PRO A N 1
ATOM 3979 C CA . PRO A 1 496 ? -2.049 -30.344 -3.959 1 97.62 496 PRO A CA 1
ATOM 3980 C C . PRO A 1 496 ? -3.207 -30.766 -3.057 1 97.62 496 PRO A C 1
ATOM 3982 O O . PRO A 1 496 ? -3.527 -31.953 -2.973 1 97.62 496 PRO A O 1
ATOM 3985 N N . LEU A 1 497 ? -3.801 -29.828 -2.439 1 98.12 497 LEU A N 1
ATOM 3986 C CA . LEU A 1 497 ? -4.91 -30.125 -1.539 1 98.12 497 LEU A CA 1
ATOM 3987 C C . LEU A 1 497 ? -6.105 -30.672 -2.309 1 98.12 497 LEU A C 1
ATOM 3989 O O . LEU A 1 497 ? -6.824 -31.531 -1.811 1 98.12 497 LEU A O 1
ATOM 3993 N N . LEU A 1 498 ? -6.332 -30.172 -3.445 1 98 498 LEU A N 1
ATOM 3994 C CA . LEU A 1 498 ? -7.414 -30.688 -4.273 1 98 498 LEU A CA 1
ATOM 3995 C C . LEU A 1 498 ? -7.203 -32.156 -4.59 1 98 498 LEU A C 1
ATOM 3997 O O . LEU A 1 498 ? -8.141 -32.969 -4.504 1 98 498 LEU A O 1
ATOM 4001 N N . ILE A 1 499 ? -6.004 -32.469 -4.945 1 97.75 499 ILE A N 1
ATOM 4002 C CA . ILE A 1 499 ? -5.676 -33.844 -5.305 1 97.75 499 ILE A CA 1
ATOM 4003 C C . ILE A 1 499 ? -5.871 -34.75 -4.098 1 97.75 499 ILE A C 1
ATOM 4005 O O . ILE A 1 499 ? -6.402 -35.875 -4.223 1 97.75 499 ILE A O 1
ATOM 4009 N N . ALA A 1 500 ? -5.457 -34.281 -2.9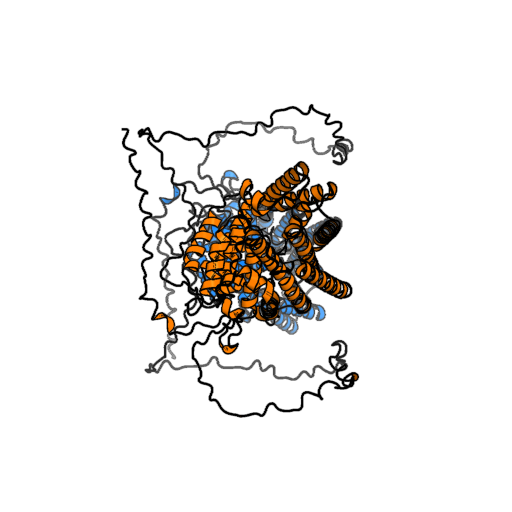53 1 98.56 500 ALA A N 1
ATOM 4010 C CA . ALA A 1 500 ? -5.652 -35.031 -1.722 1 98.56 500 ALA A CA 1
ATOM 4011 C C . ALA A 1 500 ? -7.137 -35.25 -1.441 1 98.56 500 ALA A C 1
ATOM 4013 O O . ALA A 1 500 ? -7.539 -36.344 -1.021 1 98.56 500 ALA A O 1
ATOM 4014 N N . GLY A 1 501 ? -7.91 -34.25 -1.666 1 98.31 501 GLY A N 1
ATOM 4015 C CA . GLY A 1 501 ? -9.344 -34.344 -1.451 1 98.31 501 GLY A CA 1
ATOM 4016 C C . GLY A 1 501 ? -10.023 -35.375 -2.367 1 98.31 501 GLY A C 1
ATOM 4017 O O . GLY A 1 501 ? -10.938 -36.062 -1.948 1 98.31 501 GLY A O 1
ATOM 4018 N N . ILE A 1 502 ? -9.555 -35.406 -3.541 1 97.69 502 ILE A N 1
ATOM 4019 C CA . ILE A 1 502 ? -10.125 -36.344 -4.52 1 97.69 502 ILE A CA 1
ATOM 4020 C C . ILE A 1 502 ? -9.719 -37.75 -4.164 1 97.69 502 ILE A C 1
ATOM 4022 O O . ILE A 1 502 ? -10.508 -38.688 -4.348 1 97.69 502 ILE A O 1
ATOM 4026 N N . GLU A 1 503 ? -8.555 -37.969 -3.631 1 98.12 503 GLU A N 1
ATOM 4027 C CA . GLU A 1 503 ? -7.984 -39.281 -3.41 1 98.12 503 GLU A CA 1
ATOM 4028 C C . GLU A 1 503 ? -8.484 -39.875 -2.102 1 98.12 503 GLU A C 1
ATOM 4030 O O . GLU A 1 503 ? -8.68 -41.094 -2.01 1 98.12 503 GLU A O 1
ATOM 4035 N N . THR A 1 504 ? -8.633 -39.062 -1.077 1 97.81 504 THR A N 1
ATOM 4036 C CA . THR A 1 504 ? -8.938 -39.594 0.247 1 97.81 504 THR A CA 1
ATOM 4037 C C . THR A 1 504 ? -10.32 -40.25 0.264 1 97.81 504 THR A C 1
ATOM 4039 O O . THR A 1 504 ? -11.242 -39.781 -0.415 1 97.81 504 THR A O 1
ATOM 4042 N N . THR A 1 505 ? -10.422 -41.344 1.015 1 95.75 505 THR A N 1
ATOM 4043 C CA . THR A 1 505 ? -11.695 -42.062 1.142 1 95.75 505 THR A CA 1
ATOM 4044 C C . THR A 1 505 ? -12.344 -41.75 2.488 1 95.75 505 THR A C 1
ATOM 4046 O O . THR A 1 505 ? -13.453 -42.219 2.764 1 95.75 505 THR A O 1
ATOM 4049 N N . ASP A 1 506 ? -11.633 -41.062 3.314 1 94.62 506 ASP A N 1
ATOM 4050 C CA . ASP A 1 506 ? -12.172 -40.656 4.613 1 94.62 506 ASP A CA 1
ATOM 4051 C C . ASP A 1 506 ? -13.188 -39.531 4.465 1 94.62 506 ASP A C 1
ATOM 4053 O O . ASP A 1 506 ? -12.844 -38.438 4.051 1 94.62 506 ASP A O 1
ATOM 4057 N N . PRO A 1 507 ? -14.438 -39.75 4.848 1 93.56 507 PRO A N 1
ATOM 4058 C CA . PRO A 1 507 ? -15.477 -38.75 4.641 1 93.56 507 PRO A CA 1
ATOM 4059 C C . PRO A 1 507 ? -15.234 -37.469 5.43 1 93.56 507 PRO A C 1
ATOM 4061 O O . PRO A 1 507 ? -15.641 -36.375 5.004 1 93.56 507 PRO A O 1
ATOM 4064 N N . ILE A 1 508 ? -14.578 -37.594 6.52 1 94.19 508 ILE A N 1
ATOM 4065 C CA . ILE A 1 508 ? -14.281 -36.406 7.316 1 94.19 508 ILE A CA 1
ATOM 4066 C C . ILE A 1 508 ? -13.273 -35.531 6.578 1 94.19 508 ILE A C 1
ATOM 4068 O O . ILE A 1 508 ? -13.445 -34.312 6.504 1 94.19 508 ILE A O 1
ATOM 4072 N N . TYR A 1 509 ? -12.281 -36.188 6.035 1 96.62 509 TYR A N 1
ATOM 4073 C CA . TYR A 1 509 ? -11.281 -35.438 5.277 1 96.62 509 TYR A CA 1
ATOM 4074 C C . TYR A 1 509 ? -11.891 -34.875 4.008 1 96.62 509 TYR A C 1
ATOM 4076 O O . TYR A 1 509 ? -11.562 -33.75 3.617 1 96.62 509 TYR A O 1
ATOM 4084 N N . GLN A 1 510 ? -12.734 -35.594 3.377 1 96.81 510 GLN A N 1
ATOM 4085 C CA . GLN A 1 510 ? -13.406 -35.094 2.18 1 96.81 510 GLN A CA 1
ATOM 4086 C C . GLN A 1 510 ? -14.211 -33.844 2.479 1 96.81 510 GLN A C 1
ATOM 4088 O O . GLN A 1 510 ? -14.109 -32.844 1.757 1 96.81 510 GLN A O 1
ATOM 4093 N N . ALA A 1 511 ? -14.938 -33.906 3.561 1 95.19 511 ALA A N 1
ATOM 4094 C CA . ALA A 1 511 ? -15.758 -32.75 3.953 1 95.19 511 ALA A CA 1
ATOM 4095 C C . ALA A 1 511 ? -14.883 -31.547 4.32 1 95.19 511 ALA A C 1
ATOM 4097 O O . ALA A 1 511 ? -15.211 -30.406 3.982 1 95.19 511 ALA A O 1
ATOM 4098 N N . TRP A 1 512 ? -13.82 -31.844 5 1 96.56 512 TRP A N 1
ATOM 4099 C CA . TRP A 1 512 ? -12.922 -30.781 5.43 1 96.56 512 TRP A CA 1
ATOM 4100 C C . TRP A 1 512 ? -12.312 -30.062 4.23 1 96.56 512 TRP A C 1
ATOM 4102 O O . TRP A 1 512 ? -12.227 -28.844 4.207 1 96.56 512 TRP A O 1
ATOM 4112 N N . VAL A 1 513 ? -11.852 -30.828 3.254 1 98 513 VAL A N 1
ATOM 4113 C CA . VAL A 1 513 ? -11.234 -30.266 2.064 1 98 513 VAL A CA 1
ATOM 4114 C C . VAL A 1 513 ? -12.273 -29.469 1.274 1 98 513 VAL A C 1
ATOM 4116 O O . VAL A 1 513 ? -11.984 -28.375 0.78 1 98 513 VAL A O 1
ATOM 4119 N N . LEU A 1 514 ? -13.398 -30.031 1.154 1 97.69 514 LEU A N 1
ATOM 4120 C CA . LEU A 1 514 ? -14.469 -29.344 0.442 1 97.69 514 LEU A CA 1
ATOM 4121 C C . LEU A 1 514 ? -14.789 -28.016 1.104 1 97.69 514 LEU A C 1
ATOM 4123 O O . LEU A 1 514 ? -14.93 -27 0.422 1 97.69 514 LEU A O 1
ATOM 4127 N N . ASP A 1 515 ? -14.867 -28 2.367 1 96.06 515 ASP A N 1
ATOM 4128 C CA . ASP A 1 515 ? -15.141 -26.781 3.107 1 96.06 515 ASP A CA 1
ATOM 4129 C C . ASP A 1 515 ? -14.008 -25.766 2.941 1 96.06 515 ASP A C 1
ATOM 4131 O O . ASP A 1 515 ? -14.258 -24.562 2.852 1 96.06 515 ASP A O 1
ATOM 4135 N N . ALA A 1 516 ? -12.836 -26.25 2.936 1 95.94 516 ALA A N 1
ATOM 4136 C CA . ALA A 1 516 ? -11.688 -25.359 2.732 1 95.94 516 ALA A CA 1
ATOM 4137 C C . ALA A 1 516 ? -11.773 -24.656 1.382 1 95.94 516 ALA A C 1
ATOM 4139 O O . ALA A 1 516 ? -11.562 -23.438 1.295 1 95.94 516 ALA A O 1
ATOM 4140 N N . PHE A 1 517 ? -12.102 -25.359 0.39 1 97.31 517 PHE A N 1
ATOM 4141 C CA . PHE A 1 517 ? -12.188 -24.781 -0.945 1 97.31 517 PHE A CA 1
ATOM 4142 C C . PHE A 1 517 ? -13.344 -23.812 -1.037 1 97.31 517 PHE A C 1
ATOM 4144 O O . PHE A 1 517 ? -13.25 -22.781 -1.716 1 97.31 517 PHE A O 1
ATOM 4151 N N . LYS A 1 518 ? -14.445 -24.125 -0.398 1 96.62 518 LYS A N 1
ATOM 4152 C CA . LYS A 1 518 ? -15.555 -23.172 -0.354 1 96.62 518 LYS A CA 1
ATOM 4153 C C . LYS A 1 518 ? -15.133 -21.859 0.322 1 96.62 518 LYS A C 1
ATOM 4155 O O . LYS A 1 518 ? -15.5 -20.781 -0.129 1 96.62 518 LYS A O 1
ATOM 4160 N N . GLU A 1 519 ? -14.375 -22.016 1.339 1 95.19 519 GLU A N 1
ATOM 4161 C CA . GLU A 1 519 ? -13.867 -20.828 2.031 1 95.19 519 GLU A CA 1
ATOM 4162 C C . GLU A 1 519 ? -12.922 -20.031 1.135 1 95.19 519 GLU A C 1
ATOM 4164 O O . GLU A 1 519 ? -12.992 -18.797 1.1 1 95.19 519 GLU A O 1
ATOM 4169 N N . TYR A 1 520 ? -12.031 -20.766 0.455 1 95 520 TYR A N 1
ATOM 4170 C CA . TYR A 1 520 ? -11.117 -20.094 -0.467 1 95 520 TYR A CA 1
ATOM 4171 C C . TYR A 1 520 ? -11.891 -19.312 -1.528 1 95 520 TYR A C 1
ATOM 4173 O O . TYR A 1 520 ? -11.508 -18.203 -1.899 1 95 520 TYR A O 1
ATOM 4181 N N . SER A 1 521 ? -12.883 -19.891 -1.985 1 94.38 521 SER A N 1
ATOM 4182 C CA . SER A 1 521 ? -13.734 -19.266 -2.99 1 94.38 521 SER A CA 1
ATOM 4183 C C . SER A 1 521 ? -14.375 -17.984 -2.449 1 94.38 521 SER A C 1
ATOM 4185 O O . SER A 1 521 ? -14.383 -16.953 -3.123 1 94.38 521 SER A O 1
ATOM 4187 N N . THR A 1 522 ? -14.836 -18.031 -1.255 1 92.94 522 THR A N 1
ATOM 4188 C CA . THR A 1 522 ? -15.492 -16.891 -0.635 1 92.94 522 THR A CA 1
ATOM 4189 C C . THR A 1 522 ? -14.5 -15.758 -0.387 1 92.94 522 THR A C 1
ATOM 4191 O O . THR A 1 522 ? -14.875 -14.586 -0.426 1 92.94 522 THR A O 1
ATOM 4194 N N . LYS A 1 523 ? -13.297 -16.156 -0.238 1 92.44 523 LYS A N 1
ATOM 4195 C CA . LYS A 1 523 ? -12.25 -15.172 0.038 1 92.44 523 LYS A CA 1
ATOM 4196 C C . LYS A 1 523 ? -11.758 -14.516 -1.25 1 92.44 523 LYS A C 1
ATOM 4198 O O . LYS A 1 523 ? -10.93 -13.602 -1.211 1 92.44 523 LYS A O 1
ATOM 4203 N N . GLY A 1 524 ? -12.188 -14.977 -2.348 1 92.62 524 GLY A N 1
ATOM 4204 C CA . GLY A 1 524 ? -11.891 -14.336 -3.615 1 92.62 524 GLY A CA 1
ATOM 4205 C C . GLY A 1 524 ? -10.57 -14.773 -4.219 1 92.62 524 GLY A C 1
ATOM 4206 O O . GLY A 1 524 ? -9.875 -13.984 -4.863 1 92.62 524 GLY A O 1
ATOM 4207 N N . TRP A 1 525 ? -10.156 -16.047 -4.004 1 94.88 525 TRP A N 1
ATOM 4208 C CA . TRP A 1 525 ? -8.898 -16.531 -4.559 1 94.88 525 TRP A CA 1
ATOM 4209 C C . TRP A 1 525 ? -8.969 -16.609 -6.078 1 94.88 525 TRP A C 1
ATOM 4211 O O . TRP A 1 525 ? -7.934 -16.672 -6.754 1 94.88 525 TRP A O 1
ATOM 4221 N N . GLY A 1 526 ? -10.156 -16.625 -6.617 1 93.62 526 GLY A N 1
ATOM 4222 C CA . GLY A 1 526 ? -10.375 -16.641 -8.055 1 93.62 526 GLY A CA 1
ATOM 4223 C C . GLY A 1 526 ? -11.555 -17.5 -8.469 1 93.62 526 GLY A C 1
ATOM 4224 O O . GLY A 1 526 ? -12.016 -18.344 -7.699 1 93.62 526 GLY A O 1
ATOM 4225 N N . ILE A 1 527 ? -11.984 -17.328 -9.617 1 94.44 527 ILE A N 1
ATOM 4226 C CA . ILE A 1 527 ? -13.133 -18.047 -10.148 1 94.44 527 ILE A CA 1
ATOM 4227 C C . ILE A 1 527 ? -12.766 -19.516 -10.344 1 94.44 527 ILE A C 1
ATOM 4229 O O . ILE A 1 527 ? -13.609 -20.406 -10.172 1 94.44 527 ILE A O 1
ATOM 4233 N N . HIS A 1 528 ? -11.516 -19.734 -10.586 1 94.81 528 HIS A N 1
ATOM 4234 C CA . HIS A 1 528 ? -11.047 -21.109 -10.781 1 94.81 528 HIS A CA 1
ATOM 4235 C C . HIS A 1 528 ? -11.203 -21.938 -9.508 1 94.81 528 HIS A C 1
ATOM 4237 O O . HIS A 1 528 ? -11.359 -23.156 -9.57 1 94.81 528 HIS A O 1
ATOM 4243 N N . ILE A 1 529 ? -11.227 -21.297 -8.383 1 96.38 529 ILE A N 1
ATOM 4244 C CA . ILE A 1 529 ? -11.414 -22.016 -7.125 1 96.38 529 ILE A CA 1
ATOM 4245 C C . ILE A 1 529 ? -12.875 -22.438 -6.984 1 96.38 529 ILE A C 1
ATOM 4247 O O . ILE A 1 529 ? -13.164 -23.516 -6.445 1 96.38 529 ILE A O 1
ATOM 4251 N N . THR A 1 530 ? -13.75 -21.656 -7.453 1 95.19 530 THR A N 1
ATOM 4252 C CA . THR A 1 530 ? -15.164 -22.016 -7.473 1 95.19 530 THR A CA 1
ATOM 4253 C C . THR A 1 530 ? -15.391 -23.234 -8.375 1 95.19 530 THR A C 1
ATOM 4255 O O . THR A 1 530 ? -16.156 -24.141 -8.023 1 95.19 530 THR A O 1
ATOM 4258 N N . LYS A 1 531 ? -14.773 -23.219 -9.438 1 95 531 LYS A N 1
ATOM 4259 C CA . LYS A 1 531 ? -14.836 -24.375 -10.336 1 95 531 LYS A CA 1
ATOM 4260 C C . LYS A 1 531 ? -14.242 -25.609 -9.68 1 95 531 LYS A C 1
ATOM 4262 O O . LYS A 1 531 ? -14.734 -26.734 -9.891 1 95 531 LYS A O 1
ATOM 4267 N N . ALA A 1 532 ? -13.219 -25.359 -8.93 1 96.75 532 ALA A N 1
ATOM 4268 C CA . ALA A 1 532 ? -12.57 -26.484 -8.25 1 96.75 532 ALA A CA 1
ATOM 4269 C C . ALA A 1 532 ? -13.508 -27.125 -7.234 1 96.75 532 ALA A C 1
ATOM 4271 O O . ALA A 1 532 ? -13.469 -28.344 -7.027 1 96.75 532 ALA A O 1
ATOM 4272 N N . VAL A 1 533 ? -14.328 -26.328 -6.605 1 97.44 533 VAL A N 1
ATOM 4273 C CA . VAL A 1 533 ? -15.312 -26.875 -5.672 1 97.44 533 VAL A CA 1
ATOM 4274 C C . VAL A 1 533 ? -16.25 -27.828 -6.406 1 97.44 533 VAL A C 1
ATOM 4276 O O . VAL A 1 533 ? -16.469 -28.953 -5.953 1 97.44 533 VAL A O 1
ATOM 4279 N N . ARG A 1 534 ? -16.734 -27.422 -7.5 1 96.88 534 ARG A N 1
ATOM 4280 C CA . ARG A 1 534 ? -17.641 -28.25 -8.297 1 96.88 534 ARG A CA 1
ATOM 4281 C C . ARG A 1 534 ? -16.953 -29.516 -8.781 1 96.88 534 ARG A C 1
ATOM 4283 O O . ARG A 1 534 ? -17.547 -30.594 -8.781 1 96.88 534 ARG A O 1
ATOM 4290 N N . LEU A 1 535 ? -15.773 -29.328 -9.195 1 96.75 535 LEU A N 1
ATOM 4291 C CA . LEU A 1 535 ? -14.992 -30.469 -9.656 1 96.75 535 LEU A CA 1
ATOM 4292 C C . LEU A 1 535 ? -14.828 -31.5 -8.539 1 96.75 535 LEU A C 1
ATOM 4294 O O . LEU A 1 535 ? -15.016 -32.688 -8.758 1 96.75 535 LEU A O 1
ATOM 4298 N N . LEU A 1 536 ? -14.461 -31 -7.375 1 97.88 536 LEU A N 1
ATOM 4299 C CA . LEU A 1 536 ? -14.258 -31.875 -6.227 1 97.88 536 LEU A CA 1
ATOM 4300 C C . LEU A 1 536 ? -15.547 -32.594 -5.867 1 97.88 536 LEU A C 1
ATOM 4302 O O . LEU A 1 536 ? -15.531 -33.812 -5.637 1 97.88 536 LEU A O 1
ATOM 4306 N N . GLU A 1 537 ? -16.625 -31.938 -5.859 1 97.75 537 GLU A N 1
ATOM 4307 C CA . GLU A 1 537 ? -17.922 -32.531 -5.543 1 97.75 537 GLU A CA 1
ATOM 4308 C C . GLU A 1 537 ? -18.266 -33.656 -6.535 1 97.75 537 GLU A C 1
ATOM 4310 O O . GLU A 1 537 ? -18.719 -34.719 -6.133 1 97.75 537 GLU A O 1
ATOM 4315 N N . GLU A 1 538 ? -18.062 -33.375 -7.738 1 97.81 538 GLU A N 1
ATOM 4316 C CA . GLU A 1 538 ? -18.422 -34.344 -8.781 1 97.81 538 GLU A CA 1
ATOM 4317 C C . GLU A 1 538 ? -17.5 -35.562 -8.727 1 97.81 538 GLU A C 1
ATOM 4319 O O . GLU A 1 538 ? -17.938 -36.688 -8.953 1 97.81 538 GLU A O 1
ATOM 4324 N N . CYS A 1 539 ? -16.234 -35.312 -8.516 1 97.06 539 CYS A N 1
ATOM 4325 C CA . CYS A 1 539 ? -15.305 -36.406 -8.383 1 97.06 539 CYS A CA 1
ATOM 4326 C C . CYS A 1 539 ? -15.688 -37.312 -7.211 1 97.06 539 CYS A C 1
ATOM 4328 O O . CYS A 1 539 ? -15.703 -38.531 -7.34 1 97.06 539 CYS A O 1
ATOM 4330 N N . LEU A 1 540 ? -15.969 -36.688 -6.102 1 96.81 540 LEU A N 1
ATOM 4331 C CA . LEU A 1 540 ? -16.344 -37.438 -4.914 1 96.81 540 LEU A CA 1
ATOM 4332 C C . LEU A 1 540 ? -17.625 -38.25 -5.164 1 96.81 540 LEU A C 1
ATOM 4334 O O . LEU A 1 540 ? -17.734 -39.406 -4.777 1 96.81 540 LEU A O 1
ATOM 4338 N N . ARG A 1 541 ? -18.609 -37.625 -5.781 1 96.5 541 ARG A N 1
ATOM 4339 C CA . ARG A 1 541 ? -19.891 -38.281 -6.078 1 96.5 541 ARG A CA 1
ATOM 4340 C C . ARG A 1 541 ? -19.672 -39.5 -6.977 1 96.5 541 ARG A C 1
ATOM 4342 O O . ARG A 1 541 ? -20.125 -40.594 -6.664 1 96.5 541 ARG A O 1
ATOM 4349 N N . LYS A 1 542 ? -18.953 -39.375 -8.055 1 96.06 542 LYS A N 1
ATOM 4350 C CA . LYS A 1 542 ? -18.734 -40.438 -9.023 1 96.06 542 LYS A CA 1
ATOM 4351 C C . LYS A 1 542 ? -17.922 -41.594 -8.406 1 96.06 542 LYS A C 1
ATOM 4353 O O . LYS A 1 542 ? -18.219 -42.75 -8.633 1 96.06 542 LYS A O 1
ATOM 4358 N N . GLN A 1 543 ? -16.891 -41.188 -7.676 1 95.94 543 GLN A N 1
ATOM 4359 C CA . GLN A 1 543 ? -16.062 -42.188 -7.047 1 95.94 543 GLN A CA 1
ATOM 4360 C C . GLN A 1 543 ? -16.828 -42.938 -5.969 1 95.94 543 GLN A C 1
ATOM 4362 O O . GLN A 1 543 ? -16.578 -44.125 -5.723 1 95.94 543 GLN A O 1
ATOM 4367 N N . GLY A 1 544 ? -17.75 -42.281 -5.285 1 92.06 544 GLY A N 1
ATOM 4368 C CA . GLY A 1 544 ? -18.609 -42.938 -4.32 1 92.06 544 GLY A CA 1
ATOM 4369 C C . GLY A 1 544 ? -19.578 -43.938 -4.953 1 92.06 544 GLY A C 1
ATOM 4370 O O . GLY A 1 544 ? -19.859 -44.969 -4.379 1 92.06 544 GLY A O 1
ATOM 4371 N N . GLU A 1 545 ? -19.953 -43.625 -6.133 1 93.25 545 GLU A N 1
ATOM 4372 C CA . GLU A 1 545 ? -20.922 -44.469 -6.844 1 93.25 545 GLU A CA 1
ATOM 4373 C C . GLU A 1 545 ? -20.234 -45.656 -7.504 1 93.25 545 GLU A C 1
ATOM 4375 O O . GLU A 1 545 ? -20.734 -46.781 -7.457 1 93.25 545 GLU A O 1
ATOM 4380 N N . GLU A 1 546 ? -19.094 -45.438 -8.07 1 92.31 546 GLU A N 1
ATOM 4381 C CA . GLU A 1 546 ? -18.438 -46.438 -8.898 1 92.31 546 GLU A CA 1
ATOM 4382 C C . GLU A 1 546 ? -17.406 -47.25 -8.094 1 92.31 546 GLU A C 1
ATOM 4384 O O . GLU A 1 546 ? -16.969 -48.312 -8.516 1 92.31 546 GLU A O 1
ATOM 4389 N N . ASP A 1 547 ? -17.016 -46.688 -6.992 1 92.88 547 ASP A N 1
ATOM 4390 C CA . ASP A 1 547 ? -16.047 -47.281 -6.102 1 92.88 547 ASP A CA 1
ATOM 4391 C C . ASP A 1 547 ? -14.719 -47.531 -6.82 1 92.88 547 ASP A C 1
ATOM 4393 O O . ASP A 1 547 ? -14.062 -48.562 -6.594 1 92.88 547 ASP A O 1
ATOM 4397 N N . VAL A 1 548 ? -14.438 -46.719 -7.836 1 94.75 548 VAL A N 1
ATOM 4398 C CA . VAL A 1 548 ? -13.164 -46.688 -8.555 1 94.75 548 VAL A CA 1
ATOM 4399 C C . VAL A 1 548 ? -12.727 -45.25 -8.773 1 94.75 548 VAL A C 1
ATOM 4401 O O . VAL A 1 548 ? -13.539 -44.312 -8.672 1 94.75 548 VAL A O 1
ATOM 4404 N N . ARG A 1 549 ? -11.555 -45.062 -9.078 1 95.5 549 ARG A N 1
ATOM 4405 C CA . ARG A 1 549 ? -11.008 -43.75 -9.367 1 95.5 549 ARG A CA 1
ATOM 4406 C C . ARG A 1 549 ? -11.633 -43.156 -10.633 1 95.5 549 ARG A C 1
ATOM 4408 O O . ARG A 1 549 ? -11.859 -43.875 -11.609 1 95.5 549 ARG A O 1
ATOM 4415 N N . VAL A 1 550 ? -11.953 -41.969 -10.547 1 94.94 550 VAL A N 1
ATOM 4416 C CA . VAL A 1 550 ? -12.414 -41.25 -11.75 1 94.94 550 VAL A CA 1
ATOM 4417 C C . VAL A 1 550 ? -11.227 -40.625 -12.469 1 94.94 550 VAL A C 1
ATOM 4419 O O . VAL A 1 550 ? -10.188 -40.375 -11.852 1 94.94 550 VAL A O 1
ATOM 4422 N N . ASP A 1 551 ? -11.344 -40.438 -13.742 1 91.31 551 ASP A N 1
ATOM 4423 C CA . ASP A 1 551 ? -10.422 -39.562 -14.477 1 91.31 551 ASP A CA 1
ATOM 4424 C C . ASP A 1 551 ? -10.773 -38.094 -14.273 1 91.31 551 ASP A C 1
ATOM 4426 O O . ASP A 1 551 ? -11.719 -37.594 -14.883 1 91.31 551 ASP A O 1
ATOM 4430 N N . VAL A 1 552 ? -9.969 -37.469 -13.555 1 93.06 552 VAL A N 1
ATOM 4431 C CA . VAL A 1 552 ? -10.258 -36.094 -13.148 1 93.06 552 VAL A CA 1
ATOM 4432 C C . VAL A 1 552 ? -10.367 -35.188 -14.383 1 93.06 552 VAL A C 1
ATOM 4434 O O . VAL A 1 552 ? -11.188 -34.281 -14.422 1 93.06 552 VAL A O 1
ATOM 4437 N N . GLY A 1 553 ? -9.539 -35.406 -15.383 1 89.62 553 GLY A N 1
ATOM 4438 C CA . GLY A 1 553 ? -9.602 -34.656 -16.625 1 89.62 553 GLY A CA 1
ATOM 4439 C C . GLY A 1 553 ? -10.93 -34.812 -17.344 1 89.62 553 GLY A C 1
ATOM 4440 O O . GLY A 1 553 ? -11.469 -33.844 -17.875 1 89.62 553 GLY A O 1
ATOM 4441 N N . GLU A 1 554 ? -11.391 -36 -17.344 1 90.12 554 GLU A N 1
ATOM 4442 C CA . GLU A 1 554 ? -12.68 -36.25 -17.984 1 90.12 554 GLU A CA 1
ATOM 4443 C C . GLU A 1 554 ? -13.82 -35.562 -17.219 1 90.12 554 GLU A C 1
ATOM 4445 O O . GLU A 1 554 ? -14.734 -35 -17.844 1 90.12 554 GLU A O 1
ATOM 4450 N N . VAL A 1 555 ? -13.734 -35.656 -15.93 1 94.19 555 VAL A N 1
ATOM 4451 C CA . VAL A 1 555 ? -14.75 -35 -15.125 1 94.19 555 VAL A CA 1
ATOM 4452 C C . VAL A 1 555 ? -14.711 -33.469 -15.367 1 94.19 555 VAL A C 1
ATOM 4454 O O . VAL A 1 555 ? -15.75 -32.844 -15.484 1 94.19 555 VAL A O 1
ATOM 4457 N N . MET A 1 556 ? -13.523 -32.969 -15.422 1 91.88 556 MET A N 1
ATOM 4458 C CA . MET A 1 556 ? -13.344 -31.547 -15.68 1 91.88 556 MET A CA 1
ATOM 4459 C C . MET A 1 556 ? -13.961 -31.156 -17.016 1 91.88 556 MET A C 1
ATOM 4461 O O . MET A 1 556 ? -14.68 -30.156 -17.094 1 91.88 556 MET A O 1
ATOM 4465 N N . MET A 1 557 ? -13.742 -31.828 -18.031 1 88.62 557 MET A N 1
ATOM 4466 C CA . MET A 1 557 ? -14.234 -31.547 -19.375 1 88.62 557 MET A CA 1
ATOM 4467 C C . MET A 1 557 ? -15.758 -31.578 -19.406 1 88.62 557 MET A C 1
ATOM 4469 O O . MET A 1 557 ? -16.391 -30.766 -20.109 1 88.62 557 MET A O 1
ATOM 4473 N N . ASN A 1 558 ? -16.25 -32.438 -18.672 1 91.38 558 ASN A N 1
ATOM 4474 C CA . ASN A 1 558 ? -17.688 -32.688 -18.734 1 91.38 558 ASN A CA 1
ATOM 4475 C C . ASN A 1 558 ? -18.469 -31.734 -17.844 1 91.38 558 ASN A C 1
ATOM 4477 O O . ASN A 1 558 ? -19.625 -31.406 -18.109 1 91.38 558 ASN A O 1
ATOM 4481 N N . VAL A 1 559 ? -17.812 -31.266 -16.828 1 91.69 559 VAL A N 1
ATOM 4482 C CA . VAL A 1 559 ? -18.594 -30.594 -15.797 1 91.69 559 VAL A CA 1
ATOM 4483 C C . VAL A 1 559 ? -18.219 -29.125 -15.727 1 91.69 559 VAL A C 1
ATOM 4485 O O . VAL A 1 559 ? -19.094 -28.25 -15.656 1 91.69 559 VAL A O 1
ATOM 4488 N N . THR A 1 560 ? -16.938 -28.75 -15.711 1 90.06 560 THR A N 1
ATOM 4489 C CA . THR A 1 560 ? -16.531 -27.391 -15.406 1 90.06 560 THR A CA 1
ATOM 4490 C C . THR A 1 560 ? -15.789 -26.766 -16.578 1 90.06 560 THR A C 1
ATOM 4492 O O . THR A 1 560 ? -15.594 -25.547 -16.625 1 90.06 560 THR A O 1
ATOM 4495 N N . GLY A 1 561 ? -15.453 -27.547 -17.578 1 88.44 561 GLY A N 1
ATOM 4496 C CA . GLY A 1 561 ? -14.453 -27.094 -18.531 1 88.44 561 GLY A CA 1
ATOM 4497 C C . GLY A 1 561 ? -13.047 -27.125 -17.969 1 88.44 561 GLY A C 1
ATOM 4498 O O . GLY A 1 561 ? -12.859 -27.125 -16.75 1 88.44 561 GLY A O 1
ATOM 4499 N N . VAL A 1 562 ? -12.078 -27.094 -18.75 1 87.75 562 VAL A N 1
ATOM 4500 C CA . VAL A 1 562 ? -10.688 -27.219 -18.328 1 87.75 562 VAL A CA 1
ATOM 4501 C C . VAL A 1 562 ? -10.188 -25.891 -17.781 1 87.75 562 VAL A C 1
ATOM 4503 O O . VAL A 1 562 ? -10.445 -24.828 -18.359 1 87.75 562 VAL A O 1
ATOM 4506 N N . PHE A 1 563 ? -9.586 -25.969 -16.625 1 91.31 563 PHE A N 1
ATOM 4507 C CA . PHE A 1 563 ? -9 -24.797 -16 1 91.31 563 PHE A CA 1
ATOM 4508 C C . PHE A 1 563 ? -7.766 -25.172 -15.188 1 91.31 563 PHE A C 1
ATOM 4510 O O . PHE A 1 563 ? -7.508 -26.359 -14.953 1 91.31 563 PHE A O 1
ATOM 4517 N N . ILE A 1 564 ? -6.953 -24.172 -14.898 1 91.62 564 ILE A N 1
ATOM 4518 C CA . ILE A 1 564 ? -5.734 -24.391 -14.125 1 91.62 564 ILE A CA 1
ATOM 4519 C C . ILE A 1 564 ? -6.02 -24.141 -12.641 1 91.62 564 ILE A C 1
ATOM 4521 O O . ILE A 1 564 ? -6.625 -23.125 -12.273 1 91.62 564 ILE A O 1
ATOM 4525 N N . ILE A 1 565 ? -5.668 -25.109 -11.844 1 88 565 ILE A N 1
ATOM 4526 C CA . ILE A 1 565 ? -5.836 -24.938 -10.406 1 88 565 ILE A CA 1
ATOM 4527 C C . ILE A 1 565 ? -4.543 -24.391 -9.797 1 88 565 ILE A C 1
ATOM 4529 O O . ILE A 1 565 ? -3.469 -24.969 -9.992 1 88 565 ILE A O 1
ATOM 4533 N N . MET B 1 1 ? 25.609 72.812 -13.461 1 22.31 1 MET B N 1
ATOM 4534 C CA . MET B 1 1 ? 24.156 72.688 -13.516 1 22.31 1 MET B CA 1
ATOM 4535 C C . MET B 1 1 ? 23.766 71.25 -13.961 1 22.31 1 MET B C 1
ATOM 4537 O O . MET B 1 1 ? 23.594 71 -15.156 1 22.31 1 MET B O 1
ATOM 4541 N N . LEU B 1 2 ? 24.375 70.312 -13.492 1 25.91 2 LEU B N 1
ATOM 4542 C CA . LEU B 1 2 ? 24.328 68.938 -14.016 1 25.91 2 LEU B CA 1
ATOM 4543 C C . LEU B 1 2 ? 22.938 68.312 -13.852 1 25.91 2 LEU B C 1
ATOM 4545 O O . LEU B 1 2 ? 22.422 68.25 -12.734 1 25.91 2 LEU B O 1
ATOM 4549 N N . LYS B 1 3 ? 22.109 68.375 -14.992 1 24.47 3 LYS B N 1
ATOM 4550 C CA . LYS B 1 3 ? 20.703 68.062 -15.18 1 24.47 3 LYS B CA 1
ATOM 4551 C C . LYS B 1 3 ? 20.422 66.562 -14.773 1 24.47 3 LYS B C 1
ATOM 4553 O O . LYS B 1 3 ? 21.141 65.688 -15.195 1 24.47 3 LYS B O 1
ATOM 4558 N N . ASP B 1 4 ? 19.797 66.375 -13.633 1 21.25 4 ASP B N 1
ATOM 4559 C CA . ASP B 1 4 ? 19.344 65.25 -12.812 1 21.25 4 ASP B CA 1
ATOM 4560 C C . ASP B 1 4 ? 18.391 64.312 -13.602 1 21.25 4 ASP B C 1
ATOM 4562 O O . ASP B 1 4 ? 17.25 64.688 -13.883 1 21.25 4 ASP B O 1
ATOM 4566 N N . LYS B 1 5 ? 18.938 63.75 -14.75 1 27.05 5 LYS B N 1
ATOM 4567 C CA . LYS B 1 5 ? 18.047 63.031 -15.656 1 27.05 5 LYS B CA 1
ATOM 4568 C C . LYS B 1 5 ? 17.141 62.062 -14.898 1 27.05 5 LYS B C 1
ATOM 4570 O O . LYS B 1 5 ? 17.641 61.188 -14.18 1 27.05 5 LYS B O 1
ATOM 4575 N N . THR B 1 6 ? 15.859 62.438 -14.617 1 23.38 6 THR B N 1
ATOM 4576 C CA . THR B 1 6 ? 14.734 61.844 -13.898 1 23.38 6 THR B CA 1
ATOM 4577 C C . THR B 1 6 ? 14.43 60.438 -14.438 1 23.38 6 THR B C 1
ATOM 4579 O O . THR B 1 6 ? 14.156 60.281 -15.633 1 23.38 6 THR B O 1
ATOM 4582 N N . GLY B 1 7 ? 15.102 59.438 -14.07 1 21.83 7 GLY B N 1
ATOM 4583 C CA . GLY B 1 7 ? 15.023 58.062 -14.508 1 21.83 7 GLY B CA 1
ATOM 4584 C C . GLY B 1 7 ? 13.617 57.5 -14.453 1 21.83 7 GLY B C 1
ATOM 4585 O O . GLY B 1 7 ? 13 57.438 -13.383 1 21.83 7 GLY B O 1
ATOM 4586 N N . LYS B 1 8 ? 12.773 57.719 -15.555 1 25.91 8 LYS B N 1
ATOM 4587 C CA . LYS B 1 8 ? 11.391 57.312 -15.742 1 25.91 8 LYS B CA 1
ATOM 4588 C C . LYS B 1 8 ? 11.203 55.844 -15.328 1 25.91 8 LYS B C 1
ATOM 4590 O O . LYS B 1 8 ? 11.969 54.969 -15.742 1 25.91 8 LYS B O 1
ATOM 4595 N N . ALA B 1 9 ? 10.469 55.594 -14.266 1 23 9 ALA B N 1
ATOM 4596 C CA . ALA B 1 9 ? 10.039 54.375 -13.57 1 23 9 ALA B CA 1
ATOM 4597 C C . ALA B 1 9 ? 9.375 53.406 -14.531 1 23 9 ALA B C 1
ATOM 4599 O O . ALA B 1 9 ? 8.5 53.781 -15.312 1 23 9 ALA B O 1
ATOM 4600 N N . PRO B 1 10 ? 10.055 52.438 -15.086 1 23.45 10 PRO B N 1
ATOM 4601 C CA . PRO B 1 10 ? 9.43 51.625 -16.141 1 23.45 10 PRO B CA 1
ATOM 4602 C C . PRO B 1 10 ? 8.031 51.125 -15.766 1 23.45 10 PRO B C 1
ATOM 4604 O O . PRO B 1 10 ? 7.758 50.906 -14.586 1 23.45 10 PRO B O 1
ATOM 4607 N N . ALA B 1 11 ? 6.945 51.531 -16.453 1 24.72 11 ALA B N 1
ATOM 4608 C CA . ALA B 1 11 ? 5.512 51.281 -16.406 1 24.72 11 ALA B CA 1
ATOM 4609 C C . ALA B 1 11 ? 5.242 49.781 -16.266 1 24.72 11 ALA B C 1
ATOM 4611 O O . ALA B 1 11 ? 5.824 48.969 -17 1 24.72 11 ALA B O 1
ATOM 4612 N N . ASN B 1 12 ? 4.859 49.375 -15.07 1 21.11 12 ASN B N 1
ATOM 4613 C CA . ASN B 1 12 ? 4.43 48.062 -14.633 1 21.11 12 ASN B CA 1
ATOM 4614 C C . ASN B 1 12 ? 3.342 47.469 -15.531 1 21.11 12 ASN B C 1
ATOM 4616 O O . ASN B 1 12 ? 2.254 48.062 -15.633 1 21.11 12 ASN B O 1
ATOM 4620 N N . LYS B 1 13 ? 3.73 47 -16.656 1 24.41 13 LYS B N 1
ATOM 4621 C CA . LYS B 1 13 ? 2.797 46.5 -17.656 1 24.41 13 LYS B CA 1
ATOM 4622 C C . LYS B 1 13 ? 1.698 45.656 -17.016 1 24.41 13 LYS B C 1
ATOM 4624 O O . LYS B 1 13 ? 1.982 44.75 -16.234 1 24.41 13 LYS B O 1
ATOM 4629 N N . ASP B 1 14 ? 0.469 46.125 -17.047 1 21.3 14 ASP B N 1
ATOM 4630 C CA . ASP B 1 14 ? -0.867 45.688 -16.656 1 21.3 14 ASP B CA 1
ATOM 4631 C C . ASP B 1 14 ? -1.188 44.312 -17.25 1 21.3 14 ASP B C 1
ATOM 4633 O O . ASP B 1 14 ? -1.168 44.125 -18.469 1 21.3 14 ASP B O 1
ATOM 4637 N N . ILE B 1 15 ? -0.776 43.312 -16.672 1 19.12 15 ILE B N 1
ATOM 4638 C CA . ILE B 1 15 ? -1.117 41.969 -17.172 1 19.12 15 ILE B CA 1
ATOM 4639 C C . ILE B 1 15 ? -2.633 41.844 -17.297 1 19.12 15 ILE B C 1
ATOM 4641 O O . ILE B 1 15 ? -3.357 41.938 -16.312 1 19.12 15 ILE B O 1
ATOM 4645 N N . LYS B 1 16 ? -3.199 42.219 -18.5 1 22.3 16 LYS B N 1
ATOM 4646 C CA . LYS B 1 16 ? -4.605 42.156 -18.891 1 22.3 16 LYS B CA 1
ATOM 4647 C C . LYS B 1 16 ? -5.168 40.75 -18.719 1 22.3 16 LYS B C 1
ATOM 4649 O O . LYS B 1 16 ? -4.691 39.812 -19.344 1 22.3 16 LYS B O 1
ATOM 4654 N N . PHE B 1 17 ? -5.645 40.5 -17.562 1 19.03 17 PHE B N 1
ATOM 4655 C CA . PHE B 1 17 ? -6.383 39.281 -17.266 1 19.03 17 PHE B CA 1
ATOM 4656 C C . PHE B 1 17 ? -7.613 39.156 -18.156 1 19.03 17 PHE B C 1
ATOM 4658 O O . PHE B 1 17 ? -8.492 40.031 -18.125 1 19.03 17 PHE B O 1
ATOM 4665 N N . VAL B 1 18 ? -7.418 38.781 -19.406 1 20.97 18 VAL B N 1
ATOM 4666 C CA . VAL B 1 18 ? -8.523 38.688 -20.359 1 20.97 18 VAL B CA 1
ATOM 4667 C C . VAL B 1 18 ? -9.617 37.781 -19.781 1 20.97 18 VAL B C 1
ATOM 4669 O O . VAL B 1 18 ? -9.328 36.719 -19.281 1 20.97 18 VAL B O 1
ATOM 4672 N N . ASP B 1 19 ? -10.875 38.25 -19.672 1 21.59 19 ASP B N 1
ATOM 4673 C CA . ASP B 1 19 ? -12.203 37.969 -19.125 1 21.59 19 ASP B CA 1
ATOM 4674 C C . ASP B 1 19 ? -12.875 36.844 -19.891 1 21.59 19 ASP B C 1
ATOM 4676 O O . ASP B 1 19 ? -13.43 37.031 -20.969 1 21.59 19 ASP B O 1
ATOM 4680 N N . GLN B 1 20 ? -12.195 35.781 -20.266 1 20.16 20 GLN B N 1
ATOM 4681 C CA . GLN B 1 20 ? -12.867 34.906 -21.203 1 20.16 20 GLN B CA 1
ATOM 4682 C C . GLN B 1 20 ? -14.133 34.312 -20.594 1 20.16 20 GLN B C 1
ATOM 4684 O O . GLN B 1 20 ? -14.055 33.438 -19.734 1 20.16 20 GLN B O 1
ATOM 4689 N N . THR B 1 21 ? -15.336 34.969 -20.391 1 22.56 21 THR B N 1
ATOM 4690 C CA . THR B 1 21 ? -16.688 34.906 -19.828 1 22.56 21 THR B CA 1
ATOM 4691 C C . THR B 1 21 ? -17.469 33.75 -20.453 1 22.56 21 THR B C 1
ATOM 4693 O O . THR B 1 21 ? -18.281 33.094 -19.766 1 22.56 21 THR B O 1
ATOM 4696 N N . SER B 1 22 ? -17.516 33.531 -21.781 1 21.28 22 SER B N 1
ATOM 4697 C CA . SER B 1 22 ? -18.766 33.188 -22.453 1 21.28 22 SER B CA 1
ATOM 4698 C C . SER B 1 22 ? -19.109 31.703 -22.203 1 21.28 22 SER B C 1
ATOM 4700 O O . SER B 1 22 ? -20.281 31.359 -22.047 1 21.28 22 SER B O 1
ATOM 4702 N N . GLU B 1 23 ? -18.188 30.812 -22.547 1 21.53 23 GLU B N 1
ATOM 4703 C CA . GLU B 1 23 ? -18.656 29.5 -22.953 1 21.53 23 GLU B CA 1
ATOM 4704 C C . GLU B 1 23 ? -19.016 28.641 -21.734 1 21.53 23 GLU B C 1
ATOM 4706 O O . GLU B 1 23 ? -19.297 27.453 -21.859 1 21.53 23 GLU B O 1
ATOM 4711 N N . THR B 1 24 ? -19.094 29.172 -20.531 1 22.67 24 THR B N 1
ATOM 4712 C CA . THR B 1 24 ? -19.344 28.578 -19.219 1 22.67 24 THR B CA 1
ATOM 4713 C C . THR B 1 24 ? -20.781 28.109 -19.109 1 22.67 24 THR B C 1
ATOM 4715 O O . THR B 1 24 ? -21.172 27.484 -18.109 1 22.67 24 THR B O 1
ATOM 4718 N N . ILE B 1 25 ? -21.719 28.531 -19.922 1 23.06 25 ILE B N 1
ATOM 4719 C CA . ILE B 1 25 ? -23.141 28.5 -19.672 1 23.06 25 ILE B CA 1
ATOM 4720 C C . ILE B 1 25 ? -23.672 27.078 -19.797 1 23.06 25 ILE B C 1
ATOM 4722 O O . ILE B 1 25 ? -24.5 26.641 -19 1 23.06 25 ILE B O 1
ATOM 4726 N N . ASP B 1 26 ? -23.312 26.375 -20.891 1 23.55 26 ASP B N 1
ATOM 4727 C CA . ASP B 1 26 ? -24.203 25.297 -21.281 1 23.55 26 ASP B CA 1
ATOM 4728 C C . ASP B 1 26 ? -24.047 24.094 -20.359 1 23.55 26 ASP B C 1
ATOM 4730 O O . ASP B 1 26 ? -24.891 23.188 -20.359 1 23.55 26 ASP B O 1
ATOM 4734 N N . LEU B 1 27 ? -22.844 23.938 -19.844 1 23.58 27 LEU B N 1
ATOM 4735 C CA . LEU B 1 27 ? -22.609 22.656 -19.188 1 23.58 27 LEU B CA 1
ATOM 4736 C C . LEU B 1 27 ? -23.391 22.562 -17.891 1 23.58 27 LEU B C 1
ATOM 4738 O O . LEU B 1 27 ? -23.25 21.594 -17.141 1 23.58 27 LEU B O 1
ATOM 4742 N N . LEU B 1 28 ? -24.047 23.594 -17.375 1 26.36 28 LEU B N 1
ATOM 4743 C CA . LEU B 1 28 ? -24.891 23.672 -16.188 1 26.36 28 LEU B CA 1
ATOM 4744 C C . LEU B 1 28 ? -26.047 22.688 -16.266 1 26.36 28 LEU B C 1
ATOM 4746 O O . LEU B 1 28 ? -26.797 22.531 -15.297 1 26.36 28 LEU B O 1
ATOM 4750 N N . GLN B 1 29 ? -26.484 22.328 -17.406 1 26.36 29 GLN B N 1
ATOM 4751 C CA . GLN B 1 29 ? -27.781 21.672 -17.406 1 26.36 29 GLN B CA 1
ATOM 4752 C C . GLN B 1 29 ? -27.719 20.297 -16.75 1 26.36 29 GLN B C 1
ATOM 4754 O O . GLN B 1 29 ? -28.672 19.875 -16.094 1 26.36 29 GLN B O 1
ATOM 4759 N N . ASN B 1 30 ? -26.781 19.359 -17.281 1 29.73 30 ASN B N 1
ATOM 4760 C CA . ASN B 1 30 ? -27.031 17.969 -16.891 1 29.73 30 ASN B CA 1
ATOM 4761 C C . ASN B 1 30 ? -26.469 17.672 -15.5 1 29.73 30 ASN B C 1
ATOM 4763 O O . ASN B 1 30 ? -25.391 18.141 -15.141 1 29.73 30 ASN B O 1
ATOM 4767 N N . GLY B 1 31 ? -27.125 17.422 -14.43 1 28.08 31 GLY B N 1
ATOM 4768 C CA . GLY B 1 31 ? -27 17.172 -13 1 28.08 31 GLY B CA 1
ATOM 4769 C C . GLY B 1 31 ? -25.766 16.359 -12.633 1 28.08 31 GLY B C 1
ATOM 4770 O O . GLY B 1 31 ? -25.375 15.461 -13.375 1 28.08 31 GLY B O 1
ATOM 4771 N N . ARG B 1 32 ? -24.812 16.875 -12.125 1 30.92 32 ARG B N 1
ATOM 4772 C CA . ARG B 1 32 ? -23.562 16.25 -11.672 1 30.92 32 ARG B CA 1
ATOM 4773 C C . ARG B 1 32 ? -23.859 15.078 -10.742 1 30.92 32 ARG B C 1
ATOM 4775 O O . ARG B 1 32 ? -24.672 15.188 -9.82 1 30.92 32 ARG B O 1
ATOM 4782 N N . PRO B 1 33 ? -23.438 13.922 -11.07 1 31.05 33 PRO B N 1
ATOM 4783 C CA . PRO B 1 33 ? -23.734 12.797 -10.172 1 31.05 33 PRO B CA 1
ATOM 4784 C C . PRO B 1 33 ? -23.125 12.984 -8.781 1 31.05 33 PRO B C 1
ATOM 4786 O O . PRO B 1 33 ? -22.062 13.594 -8.648 1 31.05 33 PRO B O 1
ATOM 4789 N N . ALA B 1 34 ? -23.797 12.656 -7.703 1 40.25 34 ALA B N 1
ATOM 4790 C CA . ALA B 1 34 ? -23.484 12.836 -6.293 1 40.25 34 ALA B CA 1
ATOM 4791 C C . ALA B 1 34 ? -22.312 11.945 -5.879 1 40.25 34 ALA B C 1
ATOM 4793 O O . ALA B 1 34 ? -22.25 10.773 -6.266 1 40.25 34 ALA B O 1
ATOM 4794 N N . ILE B 1 35 ? -21.219 12.438 -5.676 1 39.5 35 ILE B N 1
ATOM 4795 C CA . ILE B 1 35 ? -20.125 11.695 -5.055 1 39.5 35 ILE B CA 1
ATOM 4796 C C . ILE B 1 35 ? -20.562 11.188 -3.678 1 39.5 35 ILE B C 1
ATOM 4798 O O . ILE B 1 35 ? -20.984 11.977 -2.83 1 39.5 35 ILE B O 1
ATOM 4802 N N . PRO B 1 36 ? -20.656 10.023 -3.391 1 37.44 36 PRO B N 1
ATOM 4803 C CA . PRO B 1 36 ? -21.125 9.578 -2.074 1 37.44 36 PRO B CA 1
ATOM 4804 C C . PRO B 1 36 ? -20.375 10.25 -0.925 1 37.44 36 PRO B C 1
ATOM 4806 O O . PRO B 1 36 ? -19.141 10.352 -0.965 1 37.44 36 PRO B O 1
ATOM 4809 N N . GLY B 1 37 ? -21.172 10.781 0.003 1 38.09 37 GLY B N 1
ATOM 4810 C CA . GLY B 1 37 ? -20.688 11.445 1.205 1 38.09 37 GLY B CA 1
ATOM 4811 C C . GLY B 1 37 ? -20.375 12.914 0.99 1 38.09 37 GLY B C 1
ATOM 4812 O O . GLY B 1 37 ? -19.766 13.555 1.841 1 38.09 37 GLY B O 1
ATOM 4813 N N . THR B 1 38 ? -20.484 13.227 -0.215 1 43.59 38 THR B N 1
ATOM 4814 C CA . THR B 1 38 ? -20.219 14.641 -0.471 1 43.59 38 THR B CA 1
ATOM 4815 C C . THR B 1 38 ? -21.531 15.422 -0.592 1 43.59 38 THR B C 1
ATOM 4817 O O . THR B 1 38 ? -22.594 14.828 -0.776 1 43.59 38 THR B O 1
ATOM 4820 N N . SER B 1 39 ? -21.453 16.844 -0.37 1 40.53 39 SER B N 1
ATOM 4821 C CA . SER B 1 39 ? -22.562 17.797 -0.273 1 40.53 39 SER B CA 1
ATOM 4822 C C . SER B 1 39 ? -23.25 17.984 -1.621 1 40.53 39 SER B C 1
ATOM 4824 O O . SER B 1 39 ? -22.609 17.875 -2.67 1 40.53 39 SER B O 1
ATOM 4826 N N . VAL B 1 40 ? -24.703 17.797 -1.745 1 35.94 40 VAL B N 1
ATOM 4827 C CA . VAL B 1 40 ? -25.5 18.203 -2.889 1 35.94 40 VAL B CA 1
ATOM 4828 C C . VAL B 1 40 ? -25.844 19.688 -2.77 1 35.94 40 VAL B C 1
ATOM 4830 O O . VAL B 1 40 ? -26.469 20.109 -1.801 1 35.94 40 VAL B O 1
ATOM 4833 N N . PHE B 1 41 ? -25.25 20.625 -3.301 1 28.86 41 PHE B N 1
ATOM 4834 C CA . PHE B 1 41 ? -25.578 22.047 -3.254 1 28.86 41 PHE B CA 1
ATOM 4835 C C . PHE B 1 41 ? -26.75 22.375 -4.176 1 28.86 41 PHE B C 1
ATOM 4837 O O . PHE B 1 41 ? -26.656 22.172 -5.387 1 28.86 41 PHE B O 1
ATOM 4844 N N . SER B 1 42 ? -28.172 22.172 -3.779 1 28.09 42 SER B N 1
ATOM 4845 C CA . SER B 1 42 ? -29.266 22.672 -4.613 1 28.09 42 SER B CA 1
ATOM 4846 C C . SER B 1 42 ? -29.375 24.188 -4.551 1 28.09 42 SER B C 1
ATOM 4848 O O . SER B 1 42 ? -29.266 24.781 -3.475 1 28.09 42 SER B O 1
ATOM 4850 N N . SER B 1 43 ? -29.359 25 -5.598 1 27.83 43 SER B N 1
ATOM 4851 C CA . SER B 1 43 ? -29.531 26.438 -5.719 1 27.83 43 SER B CA 1
ATOM 4852 C C . SER B 1 43 ? -30.953 26.859 -5.387 1 27.83 43 SER B C 1
ATOM 4854 O O . SER B 1 43 ? -31.312 28.031 -5.488 1 27.83 43 SER B O 1
ATOM 4856 N N . LYS B 1 44 ? -32.188 26.203 -5.578 1 30.77 44 LYS B N 1
ATOM 4857 C CA . LYS B 1 44 ? -33.438 26.953 -5.699 1 30.77 44 LYS B CA 1
ATOM 4858 C C . LYS B 1 44 ? -33.906 27.453 -4.336 1 30.77 44 LYS B C 1
ATOM 4860 O O . LYS B 1 44 ? -34 26.688 -3.383 1 30.77 44 LYS B O 1
ATOM 4865 N N . PRO B 1 45 ? -34.281 28.828 -4.16 1 24.92 45 PRO B N 1
ATOM 4866 C CA . PRO B 1 45 ? -34.812 29.547 -3.01 1 24.92 45 PRO B CA 1
ATOM 4867 C C . PRO B 1 45 ? -36.25 29.109 -2.66 1 24.92 45 PRO B C 1
ATOM 4869 O O . PRO B 1 45 ? -37.156 29.219 -3.488 1 24.92 45 PRO B O 1
ATOM 4872 N N . LYS B 1 46 ? -36.656 28.031 -2.01 1 25.19 46 LYS B N 1
ATOM 4873 C CA . LYS B 1 46 ? -38.094 27.953 -1.709 1 25.19 46 LYS B CA 1
ATOM 4874 C C . LYS B 1 46 ? -38.531 29.078 -0.772 1 25.19 46 LYS B C 1
ATOM 4876 O O . LYS B 1 46 ? -37.875 29.312 0.255 1 25.19 46 LYS B O 1
ATOM 4881 N N . ARG B 1 47 ? -39.562 30 -1.051 1 20.09 47 ARG B N 1
ATOM 4882 C CA . ARG B 1 47 ? -40.344 31.031 -0.38 1 20.09 47 ARG B CA 1
ATOM 4883 C C . ARG B 1 47 ? -41.094 30.469 0.811 1 20.09 47 ARG B C 1
ATOM 4885 O O . ARG B 1 47 ? -42.062 29.734 0.637 1 20.09 47 ARG B O 1
ATOM 4892 N N . ARG B 1 48 ? -40.562 30.109 1.888 1 22.11 48 ARG B N 1
ATOM 4893 C CA . ARG B 1 48 ? -41.375 29.703 3.035 1 22.11 48 ARG B CA 1
ATOM 4894 C C . ARG B 1 48 ? -42.281 30.844 3.475 1 22.11 48 ARG B C 1
ATOM 4896 O O . ARG B 1 48 ? -41.844 31.969 3.686 1 22.11 48 ARG B O 1
ATOM 4903 N N . LYS B 1 49 ? -43.656 30.688 3.344 1 20.38 49 LYS B N 1
ATOM 4904 C CA . LYS B 1 49 ? -44.781 31.438 3.939 1 20.38 49 LYS B CA 1
ATOM 4905 C C . LYS B 1 49 ? -44.531 31.672 5.43 1 20.38 49 LYS B C 1
ATOM 4907 O O . LYS B 1 49 ? -43.906 30.844 6.098 1 20.38 49 LYS B O 1
ATOM 4912 N N . THR B 1 50 ? -45.094 32.844 6.043 1 20.09 50 THR B N 1
ATOM 4913 C CA . THR B 1 50 ? -45.031 33.75 7.195 1 20.09 50 THR B CA 1
ATOM 4914 C C . THR B 1 50 ? -45.438 33 8.469 1 20.09 50 THR B C 1
ATOM 4916 O O . THR B 1 50 ? -44.781 33.156 9.508 1 20.09 50 THR B O 1
ATOM 4919 N N . GLU B 1 51 ? -46.844 32.688 8.773 1 19.81 51 GLU B N 1
ATOM 4920 C CA . GLU B 1 51 ? -47.562 33.312 9.844 1 19.81 51 GLU B CA 1
ATOM 4921 C C . GLU B 1 51 ? -47.312 32.625 11.188 1 19.81 51 GLU B C 1
ATOM 4923 O O . GLU B 1 51 ? -47.531 33.219 12.242 1 19.81 51 GLU B O 1
ATOM 4928 N N . GLN B 1 52 ? -47.438 31.25 11.328 1 21.58 52 GLN B N 1
ATOM 4929 C CA . GLN B 1 52 ? -48.156 30.891 12.531 1 21.58 52 GLN B CA 1
ATOM 4930 C C . GLN B 1 52 ? -47.438 31.344 13.789 1 21.58 52 GLN B C 1
ATOM 4932 O O . GLN B 1 52 ? -46.219 31.219 13.875 1 21.58 52 GLN B O 1
ATOM 4937 N N . THR B 1 53 ? -48.094 32.125 14.758 1 21.22 53 THR B N 1
ATOM 4938 C CA . THR B 1 53 ? -48 32.875 15.992 1 21.22 53 THR B CA 1
ATOM 4939 C C . THR B 1 53 ? -47.5 32 17.141 1 21.22 53 THR B C 1
ATOM 4941 O O . THR B 1 53 ? -47.531 32.438 18.297 1 21.22 53 THR B O 1
ATOM 4944 N N . VAL B 1 54 ? -46.906 30.875 16.953 1 21.78 54 VAL B N 1
ATOM 4945 C CA . VAL B 1 54 ? -46.938 30.078 18.156 1 21.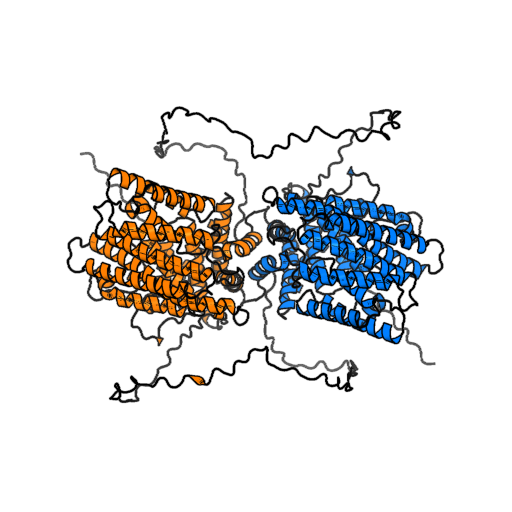78 54 VAL B CA 1
ATOM 4946 C C . VAL B 1 54 ? -46.25 30.844 19.297 1 21.78 54 VAL B C 1
ATOM 4948 O O . VAL B 1 54 ? -45.156 31.344 19.156 1 21.78 54 VAL B O 1
ATOM 4951 N N . SER B 1 55 ? -47.094 31.422 20.172 1 19.95 55 SER B N 1
ATOM 4952 C CA . SER B 1 55 ? -46.938 32.188 21.391 1 19.95 55 SER B CA 1
ATOM 4953 C C . SER B 1 55 ? -45.875 31.578 22.297 1 19.95 55 SER B C 1
ATOM 4955 O O . SER B 1 55 ? -45.906 30.375 22.562 1 19.95 55 SER B O 1
ATOM 4957 N N . PRO B 1 56 ? -44.812 32.281 22.5 1 20.67 56 PRO B N 1
ATOM 4958 C CA . PRO B 1 56 ? -43.5 31.891 23.078 1 20.67 56 PRO B CA 1
ATOM 4959 C C . PRO B 1 56 ? -43.594 31.641 24.578 1 20.67 56 PRO B C 1
ATOM 4961 O O . PRO B 1 56 ? -42.562 31.562 25.25 1 20.67 56 PRO B O 1
ATOM 4964 N N . SER B 1 57 ? -44.906 31.891 25.109 1 19.45 57 SER B N 1
ATOM 4965 C CA . SER B 1 57 ? -44.812 32.375 26.484 1 19.45 57 SER B CA 1
ATOM 4966 C C . SER B 1 57 ? -43.875 31.5 27.312 1 19.45 57 SER B C 1
ATOM 4968 O O . SER B 1 57 ? -42.938 32.031 27.922 1 19.45 57 SER B O 1
ATOM 4970 N N . ASP B 1 58 ? -44.5 30.812 28.359 1 19.88 58 ASP B N 1
ATOM 4971 C CA . ASP B 1 58 ? -44.281 30.766 29.812 1 19.88 58 ASP B CA 1
ATOM 4972 C C . ASP B 1 58 ? -43.188 29.781 30.172 1 19.88 58 ASP B C 1
ATOM 4974 O O . ASP B 1 58 ? -42.406 30.047 31.078 1 19.88 58 ASP B O 1
ATOM 4978 N N . ASN B 1 59 ? -43.438 28.469 29.781 1 19.11 59 ASN B N 1
ATOM 4979 C CA . ASN B 1 59 ? -43.125 27.391 30.719 1 19.11 59 ASN B CA 1
ATOM 4980 C C . ASN B 1 59 ? -41.625 27.125 30.766 1 19.11 59 ASN B C 1
ATOM 4982 O O . ASN B 1 59 ? -41.062 26.469 29.891 1 19.11 59 ASN B O 1
ATOM 4986 N N . TYR B 1 60 ? -40.781 28.141 30.906 1 18.84 60 TYR B N 1
ATOM 4987 C CA . TYR B 1 60 ? -39.312 28.094 31.016 1 18.84 60 TYR B CA 1
ATOM 4988 C C . TYR B 1 60 ? -38.875 27.031 32.031 1 18.84 60 TYR B C 1
ATOM 4990 O O . TYR B 1 60 ? -37.75 26.562 32 1 18.84 60 TYR B O 1
ATOM 4998 N N . GLU B 1 61 ? -39.656 27.016 33.188 1 20.05 61 GLU B N 1
ATOM 4999 C CA . GLU B 1 61 ? -39.344 26.578 34.562 1 20.05 61 GLU B CA 1
ATOM 5000 C C . GLU B 1 61 ? -39 25.094 34.594 1 20.05 61 GLU B C 1
ATOM 5002 O O . GLU B 1 61 ? -38.125 24.672 35.312 1 20.05 61 GLU B O 1
ATOM 5007 N N . GLN B 1 62 ? -39.969 24.266 34.156 1 19.34 62 GLN B N 1
ATOM 5008 C CA . GLN B 1 62 ? -40.156 22.922 34.688 1 19.34 62 GLN B CA 1
ATOM 5009 C C . GLN B 1 62 ? -39.031 22 34.25 1 19.34 62 GLN B C 1
ATOM 5011 O O . GLN B 1 62 ? -38.781 20.953 34.875 1 19.34 62 GLN B O 1
ATOM 5016 N N . MET B 1 63 ? -38.531 22.078 33.031 1 19.22 63 MET B N 1
ATOM 5017 C CA . MET B 1 63 ? -37.938 20.828 32.594 1 19.22 63 MET B CA 1
ATOM 5018 C C . MET B 1 63 ? -36.594 20.594 33.281 1 19.22 63 MET B C 1
ATOM 5020 O O . MET B 1 63 ? -35.562 20.672 32.625 1 19.22 63 MET B O 1
ATOM 5024 N N . LEU B 1 64 ? -36.188 21.422 34.375 1 19.7 64 LEU B N 1
ATOM 5025 C CA . LEU B 1 64 ? -35.031 21.219 35.219 1 19.7 64 LEU B CA 1
ATOM 5026 C C . LEU B 1 64 ? -34.938 19.781 35.719 1 19.7 64 LEU B C 1
ATOM 5028 O O . LEU B 1 64 ? -33.844 19.234 35.844 1 19.7 64 LEU B O 1
ATOM 5032 N N . ASN B 1 65 ? -36.031 19.281 36.625 1 18.78 65 ASN B N 1
ATOM 5033 C CA . ASN B 1 65 ? -36.188 18.234 37.594 1 18.78 65 ASN B CA 1
ATOM 5034 C C . ASN B 1 65 ? -36.125 16.844 36.969 1 18.78 65 ASN B C 1
ATOM 5036 O O . ASN B 1 65 ? -36.906 15.953 37.375 1 18.78 65 ASN B O 1
ATOM 5040 N N . MET B 1 66 ? -36.062 16.656 35.844 1 19.28 66 MET B N 1
ATOM 5041 C CA . MET B 1 66 ? -36.5 15.336 35.406 1 19.28 66 MET B CA 1
ATOM 5042 C C . MET B 1 66 ? -35.719 14.234 36.125 1 19.28 66 MET B C 1
ATOM 5044 O O . MET B 1 66 ? -34.5 14.25 36.156 1 19.28 66 MET B O 1
ATOM 5048 N N . PRO B 1 67 ? -36.312 13.398 37.094 1 18.88 67 PRO B N 1
ATOM 5049 C CA . PRO B 1 67 ? -35.906 12.258 37.906 1 18.88 67 PRO B CA 1
ATOM 5050 C C . PRO B 1 67 ? -34.969 11.305 37.156 1 18.88 67 PRO B C 1
ATOM 5052 O O . PRO B 1 67 ? -34.938 11.297 35.938 1 18.88 67 PRO B O 1
ATOM 5055 N N . LEU B 1 68 ? -34.031 10.562 38 1 19.31 68 LEU B N 1
ATOM 5056 C CA . LEU B 1 68 ? -33 9.523 37.906 1 19.31 68 LEU B CA 1
ATOM 5057 C C . LEU B 1 68 ? -33.531 8.312 37.125 1 19.31 68 LEU B C 1
ATOM 5059 O O . LEU B 1 68 ? -32.875 7.273 37.062 1 19.31 68 LEU B O 1
ATOM 5063 N N . ILE B 1 69 ? -34.812 8.203 36.969 1 19.88 69 ILE B N 1
ATOM 5064 C CA . ILE B 1 69 ? -35.469 6.902 36.906 1 19.88 69 ILE B CA 1
ATOM 5065 C C . ILE B 1 69 ? -34.812 6.062 35.812 1 19.88 69 ILE B C 1
ATOM 5067 O O . ILE B 1 69 ? -34.906 4.832 35.844 1 19.88 69 ILE B O 1
ATOM 5071 N N . PHE B 1 70 ? -34.75 6.59 34.719 1 18.16 70 PHE B N 1
ATOM 5072 C CA . PHE B 1 70 ? -34.844 5.574 33.688 1 18.16 70 PHE B CA 1
ATOM 5073 C C . PHE B 1 70 ? -33.594 4.711 33.656 1 18.16 70 PHE B C 1
ATOM 5075 O O . PHE B 1 70 ? -32.562 5.082 33.062 1 18.16 70 PHE B O 1
ATOM 5082 N N . THR B 1 71 ? -33 4.242 34.938 1 17.95 71 THR B N 1
ATOM 5083 C CA . THR B 1 71 ? -31.875 3.363 35.25 1 17.95 71 THR B CA 1
ATOM 5084 C C . THR B 1 71 ? -31.844 2.191 34.281 1 17.95 71 THR B C 1
ATOM 5086 O O . THR B 1 71 ? -30.781 1.838 33.75 1 17.95 71 THR B O 1
ATOM 5089 N N . GLN B 1 72 ? -32.625 1.115 34.656 1 17.36 72 GLN B N 1
ATOM 5090 C CA . GLN B 1 72 ? -32.531 -0.332 34.812 1 17.36 72 GLN B CA 1
ATOM 5091 C C . GLN B 1 72 ? -32.531 -1.02 33.438 1 17.36 72 GLN B C 1
ATOM 5093 O O . GLN B 1 72 ? -31.766 -1.96 33.219 1 17.36 72 GLN B O 1
ATOM 5098 N N . GLU B 1 73 ? -33.656 -0.979 32.844 1 18.67 73 GLU B N 1
ATOM 5099 C CA . GLU B 1 73 ? -34.156 -2.064 31.984 1 18.67 73 GLU B CA 1
ATOM 5100 C C . GLU B 1 73 ? -33.312 -2.225 30.734 1 18.67 73 GLU B C 1
ATOM 5102 O O . GLU B 1 73 ? -33.062 -3.346 30.281 1 18.67 73 GLU B O 1
ATOM 5107 N N . MET B 1 74 ? -33.156 -1.108 30.141 1 17.39 74 MET B N 1
ATOM 5108 C CA . MET B 1 74 ? -32.906 -1.563 28.766 1 17.39 74 MET B CA 1
ATOM 5109 C C . MET B 1 74 ? -31.516 -2.199 28.656 1 17.39 74 MET B C 1
ATOM 5111 O O . MET B 1 74 ? -30.594 -1.59 28.109 1 17.39 74 MET B O 1
ATOM 5115 N N . CYS B 1 75 ? -30.844 -2.582 29.828 1 18.17 75 CYS B N 1
ATOM 5116 C CA . CYS B 1 75 ? -29.641 -3.391 29.953 1 18.17 75 CYS B CA 1
ATOM 5117 C C . CYS B 1 75 ? -29.641 -4.551 28.969 1 18.17 75 CYS B C 1
ATOM 5119 O O . CYS B 1 75 ? -28.578 -5.055 28.594 1 18.17 75 CYS B O 1
ATOM 5121 N N . SER B 1 76 ? -30.719 -5.336 29.125 1 17.8 76 SER B N 1
ATOM 5122 C CA . SER B 1 76 ? -30.766 -6.773 28.891 1 17.8 76 SER B CA 1
ATOM 5123 C C . SER B 1 76 ? -30.312 -7.125 27.484 1 17.8 76 SER B C 1
ATOM 5125 O O . SER B 1 76 ? -29.875 -8.25 27.219 1 17.8 76 SER B O 1
ATOM 5127 N N . LEU B 1 77 ? -30.906 -6.441 26.656 1 18.36 77 LEU B N 1
ATOM 5128 C CA . LEU B 1 77 ? -31.109 -7.289 25.484 1 18.36 77 LEU B CA 1
ATOM 5129 C C . LEU B 1 77 ? -29.781 -7.609 24.797 1 18.36 77 LEU B C 1
ATOM 5131 O O . LEU B 1 77 ? -29.75 -8.398 23.859 1 18.36 77 LEU B O 1
ATOM 5135 N N . ILE B 1 78 ? -28.938 -6.617 24.891 1 20.11 78 ILE B N 1
ATOM 5136 C CA . ILE B 1 78 ? -28.109 -6.914 23.734 1 20.11 78 ILE B CA 1
ATOM 5137 C C . ILE B 1 78 ? -27.188 -8.094 24.047 1 20.11 78 ILE B C 1
ATOM 5139 O O . ILE B 1 78 ? -26.328 -8 24.922 1 20.11 78 ILE B O 1
ATOM 5143 N N . ARG B 1 79 ? -27.797 -9.328 24.125 1 19.36 79 ARG B N 1
ATOM 5144 C CA . ARG B 1 79 ? -27.25 -10.664 24.344 1 19.36 79 ARG B CA 1
ATOM 5145 C C . ARG B 1 79 ? -25.859 -10.805 23.734 1 19.36 79 ARG B C 1
ATOM 5147 O O . ARG B 1 79 ? -25.516 -10.086 22.781 1 19.36 79 ARG B O 1
ATOM 5154 N N . SER B 1 80 ? -25.062 -11.383 24.547 1 18.14 80 SER B N 1
ATOM 5155 C CA . SER B 1 80 ? -23.766 -12.008 24.359 1 18.14 80 SER B CA 1
ATOM 5156 C C . SER B 1 80 ? -23.75 -12.906 23.125 1 18.14 80 SER B C 1
ATOM 5158 O O . SER B 1 80 ? -24.641 -13.75 22.969 1 18.14 80 SER B O 1
ATOM 5160 N N . PRO B 1 81 ? -23.641 -12.664 21.922 1 17.94 81 PRO B N 1
ATOM 5161 C CA . PRO B 1 81 ? -23.875 -13.891 21.156 1 17.94 81 PRO B CA 1
ATOM 5162 C C . PRO B 1 81 ? -23.156 -15.102 21.734 1 17.94 81 PRO B C 1
ATOM 5164 O O . PRO B 1 81 ? -23.094 -16.156 21.094 1 17.94 81 PRO B O 1
ATOM 5167 N N . GLY B 1 82 ? -22.547 -15.055 23.016 1 19.88 82 GLY B N 1
ATOM 5168 C CA . GLY B 1 82 ? -22.469 -16.453 23.422 1 19.88 82 GLY B CA 1
ATOM 5169 C C . GLY B 1 82 ? -23.781 -17.188 23.266 1 19.88 82 GLY B C 1
ATOM 5170 O O . GLY B 1 82 ? -23.812 -18.422 23.188 1 19.88 82 GLY B O 1
ATOM 5171 N N . ALA B 1 83 ? -24.891 -16.562 23.969 1 18.84 83 ALA B N 1
ATOM 5172 C CA . ALA B 1 83 ? -26.016 -17.312 24.547 1 18.84 83 ALA B CA 1
ATOM 5173 C C . ALA B 1 83 ? -26.844 -17.984 23.438 1 18.84 83 ALA B C 1
ATOM 5175 O O . ALA B 1 83 ? -27.938 -18.469 23.703 1 18.84 83 ALA B O 1
ATOM 5176 N N . TYR B 1 84 ? -27.016 -17.484 22.234 1 18.8 84 TYR B N 1
ATOM 5177 C CA . TYR B 1 84 ? -27.859 -18.406 21.469 1 18.8 84 TYR B CA 1
ATOM 5178 C C . TYR B 1 84 ? -27.359 -19.844 21.609 1 18.8 84 TYR B C 1
ATOM 5180 O O . TYR B 1 84 ? -26.172 -20.109 21.516 1 18.8 84 TYR B O 1
ATOM 5188 N N . GLY B 1 85 ? -27.938 -20.719 22.562 1 16.61 85 GLY B N 1
ATOM 5189 C CA . GLY B 1 85 ? -28.234 -22.125 22.844 1 16.61 85 GLY B CA 1
ATOM 5190 C C . GLY B 1 85 ? -28.25 -22.984 21.609 1 16.61 85 GLY B C 1
ATOM 5191 O O . GLY B 1 85 ? -29.266 -23.578 21.266 1 16.61 85 GLY B O 1
ATOM 5192 N N . LEU B 1 86 ? -27.766 -22.688 20.516 1 18.53 86 LEU B N 1
ATOM 5193 C CA . LEU B 1 86 ? -28.031 -23.781 19.578 1 18.53 86 LEU B CA 1
ATOM 5194 C C . LEU B 1 86 ? -27.844 -25.125 20.266 1 18.53 86 LEU B C 1
ATOM 5196 O O . LEU B 1 86 ? -26.719 -25.484 20.641 1 18.53 86 LEU B O 1
ATOM 5200 N N . PRO B 1 87 ? -28.828 -25.531 21.125 1 17.59 87 PRO B N 1
ATOM 5201 C CA . PRO B 1 87 ? -29.172 -26.875 21.578 1 17.59 87 PRO B CA 1
ATOM 5202 C C . PRO B 1 87 ? -28.75 -27.953 20.594 1 17.59 87 PRO B C 1
ATOM 5204 O O . PRO B 1 87 ? -28.219 -27.641 19.516 1 17.59 87 PRO B O 1
ATOM 5207 N N . GLY B 1 88 ? -29.844 -28.906 20.359 1 17.27 88 GLY B N 1
ATOM 5208 C CA . GLY B 1 88 ? -30.172 -30.219 19.812 1 17.27 88 GLY B CA 1
ATOM 5209 C C . GLY B 1 88 ? -29.734 -30.391 18.375 1 17.27 88 GLY B C 1
ATOM 5210 O O . GLY B 1 88 ? -29.594 -29.406 17.641 1 17.27 88 GLY B O 1
ATOM 5211 N N . LEU B 1 89 ? -29.281 -31.625 18 1 18.5 89 LEU B N 1
ATOM 5212 C CA . LEU B 1 89 ? -28.844 -32.5 16.906 1 18.5 89 LEU B CA 1
ATOM 5213 C C . LEU B 1 89 ? -29.891 -32.594 15.82 1 18.5 89 LEU B C 1
ATOM 5215 O O . LEU B 1 89 ? -29.719 -33.281 14.828 1 18.5 89 LEU B O 1
ATOM 5219 N N . GLU B 1 90 ? -31.141 -32.094 16.125 1 17.89 90 GLU B N 1
ATOM 5220 C CA . GLU B 1 90 ? -31.984 -33.031 15.406 1 17.89 90 GLU B CA 1
ATOM 5221 C C . GLU B 1 90 ? -31.516 -33.219 13.969 1 17.89 90 GLU B C 1
ATOM 5223 O O . GLU B 1 90 ? -30.812 -32.344 13.43 1 17.89 90 GLU B O 1
ATOM 5228 N N . GLU B 1 91 ? -32.312 -34.188 13.414 1 17.41 91 GLU B N 1
ATOM 5229 C CA . GLU B 1 91 ? -32.219 -35 12.211 1 17.41 91 GLU B CA 1
ATOM 5230 C C . GLU B 1 91 ? -32.188 -34.125 10.953 1 17.41 91 GLU B C 1
ATOM 5232 O O . GLU B 1 91 ? -32.875 -33.125 10.875 1 17.41 91 GLU B O 1
ATOM 5237 N N . PRO B 1 92 ? -31.188 -34.188 10.25 1 19.78 92 PRO B N 1
ATOM 5238 C CA . PRO B 1 92 ? -31.109 -33.719 8.859 1 19.78 92 PRO B CA 1
ATOM 5239 C C . PRO B 1 92 ? -32.438 -33.906 8.102 1 19.78 92 PRO B C 1
ATOM 5241 O O . PRO B 1 92 ? -32.875 -35.031 7.855 1 19.78 92 PRO B O 1
ATOM 5244 N N . SER B 1 93 ? -33.594 -33.375 8.68 1 16.58 93 SER B N 1
ATOM 5245 C CA . SER B 1 93 ? -34.531 -33.938 7.703 1 16.58 93 SER B CA 1
ATOM 5246 C C . SER B 1 93 ? -34.062 -33.656 6.277 1 16.58 93 SER B C 1
ATOM 5248 O O . SER B 1 93 ? -33.781 -32.5 5.93 1 16.58 93 SER B O 1
ATOM 5250 N N . VAL B 1 94 ? -33.844 -34.688 5.488 1 19.66 94 VAL B N 1
ATOM 5251 C CA . VAL B 1 94 ? -33.312 -35.156 4.215 1 19.66 94 VAL B CA 1
ATOM 5252 C C . VAL B 1 94 ? -34.156 -34.625 3.066 1 19.66 94 VAL B C 1
ATOM 5254 O O . VAL B 1 94 ? -34.094 -35.125 1.944 1 19.66 94 VAL B O 1
ATOM 5257 N N . ASP B 1 95 ? -35.188 -33.719 3.361 1 17.52 95 ASP B N 1
ATOM 5258 C CA . ASP B 1 95 ? -36.062 -33.969 2.219 1 17.52 95 ASP B CA 1
ATOM 5259 C C . ASP B 1 95 ? -35.312 -33.812 0.902 1 17.52 95 ASP B C 1
ATOM 5261 O O . ASP B 1 95 ? -34.25 -33.156 0.859 1 17.52 95 ASP B O 1
ATOM 5265 N N . LYS B 1 96 ? -36.156 -33.969 -0.216 1 18.53 96 LYS B N 1
ATOM 5266 C CA . LYS B 1 96 ? -36.125 -34.562 -1.561 1 18.53 96 LYS B CA 1
ATOM 5267 C C . LYS B 1 96 ? -35.375 -33.656 -2.523 1 18.53 96 LYS B C 1
ATOM 5269 O O . LYS B 1 96 ? -34.469 -34.094 -3.215 1 18.53 96 LYS B O 1
ATOM 5274 N N . ASN B 1 97 ? -36.156 -32.438 -2.994 1 15.9 97 ASN B N 1
ATOM 5275 C CA . ASN B 1 97 ? -36.281 -32.469 -4.449 1 15.9 97 ASN B CA 1
ATOM 5276 C C . ASN B 1 97 ? -35.156 -31.672 -5.117 1 15.9 97 ASN B C 1
ATOM 5278 O O . ASN B 1 97 ? -35.062 -30.453 -4.98 1 15.9 97 ASN B O 1
ATOM 5282 N N . PHE B 1 98 ? -34.031 -31.984 -4.898 1 17.31 98 PHE B N 1
ATOM 5283 C CA . PHE B 1 98 ? -32.938 -31.406 -5.664 1 17.31 98 PHE B CA 1
ATOM 5284 C C . PHE B 1 98 ? -33.312 -31.25 -7.133 1 17.31 98 PHE B C 1
ATOM 5286 O O . PHE B 1 98 ? -32.969 -32.094 -7.961 1 17.31 98 PHE B O 1
ATOM 5293 N N . ASP B 1 99 ? -34.531 -30.719 -7.188 1 15.94 99 ASP B N 1
ATOM 5294 C CA . ASP B 1 99 ? -34.938 -30.766 -8.586 1 15.94 99 ASP B CA 1
ATOM 5295 C C . ASP B 1 99 ? -33.938 -30.031 -9.477 1 15.94 99 ASP B C 1
ATOM 5297 O O . ASP B 1 99 ? -33.781 -28.812 -9.336 1 15.94 99 ASP B O 1
ATOM 5301 N N . PHE B 1 100 ? -32.938 -30.594 -9.648 1 18.52 100 PHE B N 1
ATOM 5302 C CA . PHE B 1 100 ? -31.938 -30.453 -10.688 1 18.52 100 PHE B CA 1
ATOM 5303 C C . PHE B 1 100 ? -32.594 -30.125 -12.023 1 18.52 100 PHE B C 1
ATOM 5305 O O . PHE B 1 100 ? -32 -30.406 -13.078 1 18.52 100 PHE B O 1
ATOM 5312 N N . TYR B 1 101 ? -34.031 -29.578 -11.812 1 16.83 101 TYR B N 1
ATOM 5313 C CA . TYR B 1 101 ? -34.812 -29.781 -13.031 1 16.83 101 TYR B CA 1
ATOM 5314 C C . TYR B 1 101 ? -34 -29.375 -14.266 1 16.83 101 TYR B C 1
ATOM 5316 O O . TYR B 1 101 ? -33 -28.672 -14.148 1 16.83 101 TYR B O 1
ATOM 5324 N N . ASP B 1 102 ? -34.75 -29.594 -15.508 1 16.42 102 ASP B N 1
ATOM 5325 C CA . ASP B 1 102 ? -34.938 -30.047 -16.875 1 16.42 102 ASP B CA 1
ATOM 5326 C C . ASP B 1 102 ? -34.531 -28.938 -17.875 1 16.42 102 ASP B C 1
ATOM 5328 O O . ASP B 1 102 ? -34.375 -29.203 -19.062 1 16.42 102 ASP B O 1
ATOM 5332 N N . GLU B 1 103 ? -34.812 -27.484 -17.562 1 16.59 103 GLU B N 1
ATOM 5333 C CA . GLU B 1 103 ? -35.469 -26.906 -18.734 1 16.59 103 GLU B CA 1
ATOM 5334 C C . GLU B 1 103 ? -34.594 -27.078 -19.984 1 16.59 103 GLU B C 1
ATOM 5336 O O . GLU B 1 103 ? -33.375 -27.156 -19.891 1 16.59 103 GLU B O 1
ATOM 5341 N N . GLU B 1 104 ? -35.344 -27.141 -21.125 1 16.41 104 GLU B N 1
ATOM 5342 C CA . GLU B 1 104 ? -35.406 -27.328 -22.578 1 16.41 104 GLU B CA 1
ATOM 5343 C C . GLU B 1 104 ? -34.562 -26.281 -23.312 1 16.41 104 GLU B C 1
ATOM 5345 O O . GLU B 1 104 ? -34.938 -25.094 -23.312 1 16.41 104 GLU B O 1
ATOM 5350 N N . PHE B 1 105 ? -33.406 -25.953 -22.984 1 17.78 105 PHE B N 1
ATOM 5351 C CA . PHE B 1 105 ? -32.812 -25.141 -24.031 1 17.78 105 PHE B CA 1
ATOM 5352 C C . PHE B 1 105 ? -33.312 -25.547 -25.406 1 17.78 105 PHE B C 1
ATOM 5354 O O . PHE B 1 105 ? -32.656 -26.312 -26.125 1 17.78 105 PHE B O 1
ATOM 5361 N N . ASP B 1 106 ? -34.781 -25.734 -25.422 1 16.77 106 ASP B N 1
ATOM 5362 C CA . ASP B 1 106 ? -35.469 -26.188 -26.625 1 16.77 106 ASP B CA 1
ATOM 5363 C C . ASP B 1 106 ? -34.969 -25.453 -27.859 1 16.77 106 ASP B C 1
ATOM 5365 O O . ASP B 1 106 ? -33.75 -25.453 -28.125 1 16.77 106 ASP B O 1
ATOM 5369 N N . LYS B 1 107 ? -36.031 -25.016 -28.672 1 20.69 107 LYS B N 1
ATOM 5370 C CA . LYS B 1 107 ? -36.594 -25.219 -30 1 20.69 107 LYS B CA 1
ATOM 5371 C C . LYS B 1 107 ? -35.812 -24.438 -31.062 1 20.69 107 LYS B C 1
ATOM 5373 O O . LYS B 1 107 ? -35.031 -23.547 -30.719 1 20.69 107 LYS B O 1
ATOM 5378 N N . GLN B 1 108 ? -36.719 -23.688 -32.156 1 18.11 108 GLN B N 1
ATOM 5379 C CA . GLN B 1 108 ? -37.312 -23.688 -33.5 1 18.11 108 GLN B CA 1
ATOM 5380 C C . GLN B 1 108 ? -36.938 -22.438 -34.281 1 18.11 108 GLN B C 1
ATOM 5382 O O . GLN B 1 108 ? -36.375 -22.531 -35.375 1 18.11 108 GLN B O 1
ATOM 5387 N N . ASN B 1 109 ? -38 -21.406 -34.531 1 17.53 109 ASN B N 1
ATOM 5388 C CA . ASN B 1 109 ? -38.438 -20.75 -35.75 1 17.53 109 ASN B CA 1
ATOM 5389 C C . ASN B 1 109 ? -37.656 -19.469 -36 1 17.53 109 ASN B C 1
ATOM 5391 O O . ASN B 1 109 ? -37.438 -18.672 -35.094 1 17.53 109 ASN B O 1
ATOM 5395 N N . THR B 1 110 ? -36.969 -19.297 -37.125 1 18.38 110 THR B N 1
ATOM 5396 C CA . THR B 1 110 ? -36.281 -18.438 -38.094 1 18.38 110 THR B CA 1
ATOM 5397 C C . THR B 1 110 ? -37.062 -17.109 -38.219 1 18.38 110 THR B C 1
ATOM 5399 O O . THR B 1 110 ? -36.625 -16.219 -38.969 1 18.38 110 THR B O 1
ATOM 5402 N N . GLU B 1 111 ? -38.438 -17.047 -37.875 1 17.72 111 GLU B N 1
ATOM 5403 C CA . GLU B 1 111 ? -39.094 -16.109 -38.781 1 17.72 111 GLU B CA 1
ATOM 5404 C C . GLU B 1 111 ? -38.719 -14.672 -38.469 1 17.72 111 GLU B C 1
ATOM 5406 O O . GLU B 1 111 ? -38.312 -13.906 -39.344 1 17.72 111 GLU B O 1
ATOM 5411 N N . GLY B 1 112 ? -39.688 -13.945 -37.562 1 17.5 112 GLY B N 1
ATOM 5412 C CA . GLY B 1 112 ? -40.281 -12.688 -38 1 17.5 112 GLY B CA 1
ATOM 5413 C C . GLY B 1 112 ? -39.469 -11.477 -37.594 1 17.5 112 GLY B C 1
ATOM 5414 O O . GLY B 1 112 ? -39.062 -11.352 -36.438 1 17.5 112 GLY B O 1
ATOM 5415 N N . ALA B 1 113 ? -38.75 -10.695 -38.469 1 18.03 113 ALA B N 1
ATOM 5416 C CA . ALA B 1 113 ? -38 -9.484 -38.781 1 18.03 113 ALA B CA 1
ATOM 5417 C C . ALA B 1 113 ? -38.688 -8.25 -38.188 1 18.03 113 ALA B C 1
ATOM 5419 O O . ALA B 1 113 ? -38.344 -7.121 -38.562 1 18.03 113 ALA B O 1
ATOM 5420 N N . GLY B 1 114 ? -39.719 -8.414 -37.156 1 17.47 114 GLY B N 1
ATOM 5421 C CA . GLY B 1 114 ? -40.375 -7.121 -37.25 1 17.47 114 GLY B CA 1
ATOM 5422 C C . GLY B 1 114 ? -39.531 -5.98 -36.719 1 17.47 114 GLY B C 1
ATOM 5423 O O . GLY B 1 114 ? -38.5 -6.207 -36.062 1 17.47 114 GLY B O 1
ATOM 5424 N N . SER B 1 115 ? -40.062 -4.637 -36.5 1 19.23 115 SER B N 1
ATOM 5425 C CA . SER B 1 115 ? -39.906 -3.197 -36.656 1 19.23 115 SER B CA 1
ATOM 5426 C C . SER B 1 115 ? -39.469 -2.537 -35.344 1 19.23 115 SER B C 1
ATOM 5428 O O . SER B 1 115 ? -39.25 -1.323 -35.312 1 19.23 115 SER B O 1
ATOM 5430 N N . GLY B 1 116 ? -39.344 -3.229 -34.062 1 18.41 116 GLY B N 1
ATOM 5431 C CA . GLY B 1 116 ? -39.688 -2.285 -33.031 1 18.41 116 GLY B CA 1
ATOM 5432 C C . GLY B 1 116 ? -38.594 -1.273 -32.719 1 18.41 116 GLY B C 1
ATOM 5433 O O . GLY B 1 116 ? -37.438 -1.497 -33.062 1 18.41 116 GLY B O 1
ATOM 5434 N N . ALA B 1 117 ? -38.781 0.018 -31.984 1 21.8 117 ALA B N 1
ATOM 5435 C CA . ALA B 1 117 ? -38.281 1.374 -31.781 1 21.8 117 ALA B CA 1
ATOM 5436 C C . ALA B 1 117 ? -37.25 1.416 -30.641 1 21.8 117 ALA B C 1
ATOM 5438 O O . ALA B 1 117 ? -37.625 1.281 -29.469 1 21.8 117 ALA B O 1
ATOM 5439 N N . GLY B 1 118 ? -36.188 0.684 -30.547 1 19.39 118 GLY B N 1
ATOM 5440 C CA . GLY B 1 118 ? -35.281 0.418 -29.438 1 19.39 118 GLY B CA 1
ATOM 5441 C C . GLY B 1 118 ? -34.562 1.658 -28.938 1 19.39 118 GLY B C 1
ATOM 5442 O O . GLY B 1 118 ? -33.906 2.354 -29.719 1 19.39 118 GLY B O 1
ATOM 5443 N N . SER B 1 119 ? -34.969 2.287 -27.797 1 22.66 119 SER B N 1
ATOM 5444 C CA . SER B 1 119 ? -34.438 3.49 -27.172 1 22.66 119 SER B CA 1
ATOM 5445 C C . SER B 1 119 ? -33.031 3.264 -26.641 1 22.66 119 SER B C 1
ATOM 5447 O O . SER B 1 119 ? -32.75 2.283 -25.953 1 22.66 119 SER B O 1
ATOM 5449 N N . SER B 1 120 ? -31.859 3.656 -27.25 1 22.41 120 SER B N 1
ATOM 5450 C CA . SER B 1 120 ? -30.391 3.65 -27.219 1 22.41 120 SER B CA 1
ATOM 5451 C C . SER B 1 120 ? -29.859 4.273 -25.938 1 22.41 120 SER B C 1
ATOM 5453 O O . SER B 1 120 ? -29.766 5.5 -25.828 1 22.41 120 SER B O 1
ATOM 5455 N N . ASP B 1 121 ? -30.234 3.811 -24.719 1 26.19 121 ASP B N 1
ATOM 5456 C CA . ASP B 1 121 ? -29.641 4.457 -23.562 1 26.19 121 ASP B CA 1
ATOM 5457 C C . ASP B 1 121 ? -28.125 4.254 -23.516 1 26.19 121 ASP B C 1
ATOM 5459 O O . ASP B 1 121 ? -27.656 3.119 -23.594 1 26.19 121 ASP B O 1
ATOM 5463 N N . GLY B 1 122 ? -27.141 5.195 -23.812 1 26.55 122 GLY B N 1
ATOM 5464 C CA . GLY B 1 122 ? -25.719 5.438 -23.969 1 26.55 122 GLY B CA 1
ATOM 5465 C C . GLY B 1 122 ? -24.922 5.156 -22.703 1 26.55 122 GLY B C 1
ATOM 5466 O O . GLY B 1 122 ? -24.75 6.039 -21.875 1 26.55 122 GLY B O 1
ATOM 5467 N N . THR B 1 123 ? -25.016 4.078 -21.984 1 31.31 123 THR B N 1
ATOM 5468 C CA . THR B 1 123 ? -24.078 3.863 -20.891 1 31.31 123 THR B CA 1
ATOM 5469 C C . THR B 1 123 ? -22.625 3.975 -21.375 1 31.31 123 THR B C 1
ATOM 5471 O O . THR B 1 123 ? -22.172 3.156 -22.172 1 31.31 123 THR B O 1
ATOM 5474 N N . LYS B 1 124 ? -21.859 5.078 -21.297 1 34.81 124 LYS B N 1
ATOM 5475 C CA . LYS B 1 124 ? -20.453 5.352 -21.641 1 34.81 124 LYS B CA 1
ATOM 5476 C C . LYS B 1 124 ? -19.516 4.508 -20.781 1 34.81 124 LYS B C 1
ATOM 5478 O O . LYS B 1 124 ? -19.312 4.797 -19.594 1 34.81 124 LYS B O 1
ATOM 5483 N N . GLY B 1 125 ? -19.266 3.242 -20.938 1 38.06 125 GLY B N 1
ATOM 5484 C CA . GLY B 1 125 ? -18.219 2.422 -20.359 1 38.06 125 GLY B CA 1
ATOM 5485 C C . GLY B 1 125 ? -16.859 3.09 -20.391 1 38.06 125 GLY B C 1
ATOM 5486 O O . GLY B 1 125 ? -16.5 3.76 -21.375 1 38.06 125 GLY B O 1
ATOM 5487 N N . ASP B 1 126 ? -16.297 3.352 -19.344 1 47.94 126 ASP B N 1
ATOM 5488 C CA . ASP B 1 126 ? -14.984 3.986 -19.25 1 47.94 126 ASP B CA 1
ATOM 5489 C C . ASP B 1 126 ? -13.961 3.262 -20.125 1 47.94 126 ASP B C 1
ATOM 5491 O O . ASP B 1 126 ? -13.695 2.074 -19.922 1 47.94 126 ASP B O 1
ATOM 5495 N N . GLN B 1 127 ? -13.672 3.729 -21.203 1 57.69 127 GLN B N 1
ATOM 5496 C CA . GLN B 1 127 ? -12.758 3.223 -22.219 1 57.69 127 GLN B CA 1
ATOM 5497 C C . GLN B 1 127 ? -11.312 3.256 -21.734 1 57.69 127 GLN B C 1
ATOM 5499 O O . GLN B 1 127 ? -10.828 4.297 -21.281 1 57.69 127 GLN B O 1
ATOM 5504 N N . VAL B 1 128 ? -10.773 2.031 -21.359 1 68.81 128 VAL B N 1
ATOM 5505 C CA . VAL B 1 128 ? -9.328 1.967 -21.156 1 68.81 128 VAL B CA 1
ATOM 5506 C C . VAL B 1 128 ? -8.617 2.553 -22.375 1 68.81 128 VAL B C 1
ATOM 5508 O O . VAL B 1 128 ? -9.031 2.33 -23.516 1 68.81 128 VAL B O 1
ATOM 5511 N N . PRO B 1 129 ? -7.742 3.506 -22.047 1 65.69 129 PRO B N 1
ATOM 5512 C CA . PRO B 1 129 ? -6.992 4.008 -23.203 1 65.69 129 PRO B CA 1
ATOM 5513 C C . PRO B 1 129 ? -6.473 2.891 -24.109 1 65.69 129 PRO B C 1
ATOM 5515 O O . PRO B 1 129 ? -6.059 1.838 -23.609 1 65.69 129 PRO B O 1
ATOM 5518 N N . ARG B 1 130 ? -6.703 2.98 -25.391 1 66.81 130 ARG B N 1
ATOM 5519 C CA . ARG B 1 130 ? -6.281 1.975 -26.375 1 66.81 130 ARG B CA 1
ATOM 5520 C C . ARG B 1 130 ? -4.766 1.966 -26.531 1 66.81 130 ARG B C 1
ATOM 5522 O O . ARG B 1 130 ? -4.133 3.023 -26.547 1 66.81 130 ARG B O 1
ATOM 5529 N N . ILE B 1 131 ? -4.258 0.771 -26.406 1 63.34 131 ILE B N 1
ATOM 5530 C CA . ILE B 1 131 ? -2.852 0.617 -26.75 1 63.34 131 ILE B CA 1
ATOM 5531 C C . ILE B 1 131 ? -2.666 0.791 -28.25 1 63.34 131 ILE B C 1
ATOM 5533 O O . ILE B 1 131 ? -3.219 0.023 -29.047 1 63.34 131 ILE B O 1
ATOM 5537 N N . THR B 1 132 ? -2.598 1.973 -28.922 1 49.81 132 THR B N 1
ATOM 5538 C CA . THR B 1 132 ? -2.404 2.17 -30.359 1 49.81 132 THR B CA 1
ATOM 5539 C C . THR B 1 132 ? -1.157 1.438 -30.844 1 49.81 132 THR B C 1
ATOM 5541 O O . THR B 1 132 ? -0.157 1.362 -30.125 1 49.81 132 THR B O 1
ATOM 5544 N N . GLY B 1 133 ? -1.322 0.527 -31.875 1 42.53 133 GLY B N 1
ATOM 5545 C CA . GLY B 1 133 ? -0.383 -0.311 -32.594 1 42.53 133 GLY B CA 1
ATOM 5546 C C . GLY B 1 133 ? 0.966 0.35 -32.812 1 42.53 133 GLY B C 1
ATOM 5547 O O . GLY B 1 133 ? 1.936 -0.312 -33.188 1 42.53 133 GLY B O 1
ATOM 5548 N N . GLU B 1 134 ? 0.975 1.573 -33.5 1 41.25 134 GLU B N 1
ATOM 5549 C CA . GLU B 1 134 ? 2.287 1.923 -34.031 1 41.25 134 GLU B CA 1
ATOM 5550 C C . GLU B 1 134 ? 3.361 1.853 -32.969 1 41.25 134 GLU B C 1
ATOM 5552 O O . GLU B 1 134 ? 4.5 1.466 -33.219 1 41.25 134 GLU B O 1
ATOM 5557 N N . GLY B 1 135 ? 3.375 2.836 -32.031 1 37.25 135 GLY B N 1
ATOM 5558 C CA . GLY B 1 135 ? 4.504 3.168 -31.188 1 37.25 135 GLY B CA 1
ATOM 5559 C C . GLY B 1 135 ? 4.688 2.193 -30.047 1 37.25 135 GLY B C 1
ATOM 5560 O O . GLY B 1 135 ? 3.719 1.822 -29.375 1 37.25 135 GLY B O 1
ATOM 5561 N N . ASN B 1 136 ? 5.461 1.155 -30.188 1 43.5 136 ASN B N 1
ATOM 5562 C CA . ASN B 1 136 ? 6.191 0.532 -29.078 1 43.5 136 ASN B CA 1
ATOM 5563 C C . ASN B 1 136 ? 6.207 1.42 -27.844 1 43.5 136 ASN B C 1
ATOM 5565 O O . ASN B 1 136 ? 7.129 2.217 -27.656 1 43.5 136 ASN B O 1
ATOM 5569 N N . ASN B 1 137 ? 5.148 1.86 -27.516 1 45.44 137 ASN B N 1
ATOM 5570 C CA . ASN B 1 137 ? 5.234 2.887 -26.484 1 45.44 137 ASN B CA 1
ATOM 5571 C C . ASN B 1 137 ? 6.008 2.389 -25.266 1 45.44 137 ASN B C 1
ATOM 5573 O O . ASN B 1 137 ? 5.41 1.946 -24.281 1 45.44 137 ASN B O 1
ATOM 5577 N N . VAL B 1 138 ? 7.094 1.698 -25.562 1 44.22 138 VAL B N 1
ATOM 5578 C CA . VAL B 1 138 ? 8.031 1.697 -24.438 1 44.22 138 VAL B CA 1
ATOM 5579 C C . VAL B 1 138 ? 8.016 3.059 -23.75 1 44.22 138 VAL B C 1
ATOM 5581 O O . VAL B 1 138 ? 8.312 4.082 -24.375 1 44.22 138 VAL B O 1
ATOM 5584 N N . THR B 1 139 ? 7.199 3.172 -22.859 1 50.94 139 THR B N 1
ATOM 5585 C CA . THR B 1 139 ? 7.164 4.422 -22.109 1 50.94 139 THR B CA 1
ATOM 5586 C C . THR B 1 139 ? 8.57 4.844 -21.688 1 50.94 139 THR B C 1
ATOM 5588 O O . THR B 1 139 ? 9.531 4.082 -21.859 1 50.94 139 THR B O 1
ATOM 5591 N N . SER B 1 140 ? 8.648 6.051 -20.969 1 47.81 140 SER B N 1
ATOM 5592 C CA . SER B 1 140 ? 9.789 6.863 -20.562 1 47.81 140 SER B CA 1
ATOM 5593 C C . SER B 1 140 ? 10.828 6.023 -19.812 1 47.81 140 SER B C 1
ATOM 5595 O O . SER B 1 140 ? 10.492 4.988 -19.234 1 47.81 140 SER B O 1
ATOM 5597 N N . PRO B 1 141 ? 12.102 6.281 -20.266 1 46.75 141 PRO B N 1
ATOM 5598 C CA . PRO B 1 141 ? 13.188 5.734 -19.453 1 46.75 141 PRO B CA 1
ATOM 5599 C C . PRO B 1 141 ? 12.805 5.594 -17.969 1 46.75 141 PRO B C 1
ATOM 5601 O O . PRO B 1 141 ? 11.922 6.305 -17.484 1 46.75 141 PRO B O 1
ATOM 5604 N N . TYR B 1 142 ? 13.375 4.535 -17.453 1 56.22 142 TYR B N 1
ATOM 5605 C CA . TYR B 1 142 ? 13.203 4.32 -16.016 1 56.22 142 TYR B CA 1
ATOM 5606 C C . TYR B 1 142 ? 13.258 5.645 -15.266 1 56.22 142 TYR B C 1
ATOM 5608 O O . TYR B 1 142 ? 14.258 6.359 -15.32 1 56.22 142 TYR B O 1
ATOM 5616 N N . ASN B 1 143 ? 12.016 6.199 -15.047 1 69.88 143 ASN B N 1
ATOM 5617 C CA . ASN B 1 143 ? 11.914 7.316 -14.109 1 69.88 143 ASN B CA 1
ATOM 5618 C C . ASN B 1 143 ? 11.461 6.859 -12.734 1 69.88 143 ASN B C 1
ATOM 5620 O O . ASN B 1 143 ? 10.391 6.262 -12.594 1 69.88 143 ASN B O 1
ATOM 5624 N N . ASP B 1 144 ? 12.375 6.941 -11.836 1 76.31 144 ASP B N 1
ATOM 5625 C CA . ASP B 1 144 ? 12.102 6.5 -10.477 1 76.31 144 ASP B CA 1
ATOM 5626 C C . ASP B 1 144 ? 10.914 7.254 -9.883 1 76.31 144 ASP B C 1
ATOM 5628 O O . ASP B 1 144 ? 10.453 6.93 -8.789 1 76.31 144 ASP B O 1
ATOM 5632 N N . GLN B 1 145 ? 10.477 8.172 -10.711 1 86.94 145 GLN B N 1
ATOM 5633 C CA . GLN B 1 145 ? 9.312 8.898 -10.219 1 86.94 145 GLN B CA 1
ATOM 5634 C C . GLN B 1 145 ? 8.164 8.82 -11.219 1 86.94 145 GLN B C 1
ATOM 5636 O O . GLN B 1 145 ? 7.457 9.812 -11.438 1 86.94 145 GLN B O 1
ATOM 5641 N N . ASN B 1 146 ? 8.094 7.707 -11.805 1 88.56 146 ASN B N 1
ATOM 5642 C CA . ASN B 1 146 ? 6.957 7.508 -12.695 1 88.56 146 ASN B CA 1
ATOM 5643 C C . ASN B 1 146 ? 5.641 7.477 -11.93 1 88.56 146 ASN B C 1
ATOM 5645 O O . ASN B 1 146 ? 5.637 7.297 -10.711 1 88.56 146 ASN B O 1
ATOM 5649 N N . GLU B 1 147 ? 4.562 7.719 -12.672 1 92 147 GLU B N 1
ATOM 5650 C CA . GLU B 1 147 ? 3.254 7.871 -12.039 1 92 147 GLU B CA 1
ATOM 5651 C C . GLU B 1 147 ? 2.855 6.609 -11.281 1 92 147 GLU B C 1
ATOM 5653 O O . GLU B 1 147 ? 2.354 6.684 -10.164 1 92 147 GLU B O 1
ATOM 5658 N N . PHE B 1 148 ? 3.096 5.422 -11.859 1 93.62 148 PHE B N 1
ATOM 5659 C CA . PHE B 1 148 ? 2.734 4.164 -11.211 1 93.62 148 PHE B CA 1
ATOM 5660 C C . PHE B 1 148 ? 3.459 4.008 -9.883 1 93.62 148 PHE B C 1
ATOM 5662 O O . PHE B 1 148 ? 2.838 3.695 -8.867 1 93.62 148 PHE B O 1
ATOM 5669 N N . TRP B 1 149 ? 4.703 4.309 -9.922 1 93.69 149 TRP B N 1
ATOM 5670 C CA . TRP B 1 149 ? 5.508 4.191 -8.711 1 93.69 149 TRP B CA 1
ATOM 5671 C C . TRP B 1 149 ? 5.062 5.203 -7.66 1 93.69 149 TRP B C 1
ATOM 5673 O O . TRP B 1 149 ? 4.98 4.883 -6.473 1 93.69 149 TRP B O 1
ATOM 5683 N N . LEU B 1 150 ? 4.773 6.367 -8.062 1 96.25 150 LEU B N 1
ATOM 5684 C CA . LEU B 1 150 ? 4.387 7.414 -7.121 1 96.25 150 LEU B CA 1
ATOM 5685 C C . LEU B 1 150 ? 3.064 7.07 -6.441 1 96.25 150 LEU B C 1
ATOM 5687 O O . LEU B 1 150 ? 2.877 7.359 -5.258 1 96.25 150 LEU B O 1
ATOM 5691 N N . ILE B 1 151 ? 2.184 6.477 -7.219 1 96.62 151 ILE B N 1
ATOM 5692 C CA . ILE B 1 151 ? 0.92 6.066 -6.613 1 96.62 151 ILE B CA 1
ATOM 5693 C C . ILE B 1 151 ? 1.168 4.941 -5.613 1 96.62 151 ILE B C 1
ATOM 5695 O O . ILE B 1 151 ? 0.567 4.914 -4.535 1 96.62 151 ILE B O 1
ATOM 5699 N N . MET B 1 152 ? 2.076 4.031 -5.945 1 95.88 152 MET B N 1
ATOM 5700 C CA . MET B 1 152 ? 2.441 2.984 -4.996 1 95.88 152 MET B CA 1
ATOM 5701 C C . MET B 1 152 ? 3.068 3.584 -3.742 1 95.88 152 MET B C 1
ATOM 5703 O O . MET B 1 152 ? 2.74 3.18 -2.625 1 95.88 152 MET B O 1
ATOM 5707 N N . TYR B 1 153 ? 3.938 4.531 -3.953 1 95.19 153 TYR B N 1
ATOM 5708 C CA . TYR B 1 153 ? 4.605 5.199 -2.842 1 95.19 153 TYR B CA 1
ATOM 5709 C C . TYR B 1 153 ? 3.605 5.965 -1.986 1 95.19 153 TYR B C 1
ATOM 5711 O O . TYR B 1 153 ? 3.695 5.957 -0.756 1 95.19 153 TYR B O 1
ATOM 5719 N N . PHE B 1 154 ? 2.641 6.66 -2.646 1 96.88 154 PHE B N 1
ATOM 5720 C CA . PHE B 1 154 ? 1.568 7.344 -1.934 1 96.88 154 PHE B CA 1
ATOM 5721 C C . PHE B 1 154 ? 0.824 6.375 -1.02 1 96.88 154 PHE B C 1
ATOM 5723 O O . PHE B 1 154 ? 0.571 6.688 0.146 1 96.88 154 PHE B O 1
ATOM 5730 N N . THR B 1 155 ? 0.559 5.258 -1.567 1 95.75 155 THR B N 1
ATOM 5731 C CA . THR B 1 155 ? -0.24 4.25 -0.873 1 95.75 155 THR B CA 1
ATOM 5732 C C . THR B 1 155 ? 0.519 3.693 0.327 1 95.75 155 THR B C 1
ATOM 5734 O O . THR B 1 155 ? -0.042 3.562 1.417 1 95.75 155 THR B O 1
ATOM 5737 N N . ARG B 1 156 ? 1.779 3.482 0.203 1 91.88 156 ARG B N 1
ATOM 5738 C CA . ARG B 1 156 ? 2.566 2.805 1.229 1 91.88 156 ARG B CA 1
ATOM 5739 C C . ARG B 1 156 ? 3.033 3.787 2.299 1 91.88 156 ARG B C 1
ATOM 5741 O O . ARG B 1 156 ? 3.131 3.432 3.475 1 91.88 156 ARG B O 1
ATOM 5748 N N . THR B 1 157 ? 3.314 4.992 1.812 1 93.25 157 THR B N 1
ATOM 5749 C CA . THR B 1 157 ? 4.043 5.891 2.701 1 93.25 157 THR B CA 1
ATOM 5750 C C . THR B 1 157 ? 3.203 7.113 3.045 1 93.25 157 THR B C 1
ATOM 5752 O O . THR B 1 157 ? 2.984 7.414 4.219 1 93.25 157 THR B O 1
ATOM 5755 N N . MET B 1 158 ? 2.637 7.734 2.021 1 96.31 158 MET B N 1
ATOM 5756 C CA . MET B 1 158 ? 2.033 9.047 2.242 1 96.31 158 MET B CA 1
ATOM 5757 C C . MET B 1 158 ? 0.697 8.914 2.963 1 96.31 158 MET B C 1
ATOM 5759 O O . MET B 1 158 ? 0.31 9.805 3.727 1 96.31 158 MET B O 1
ATOM 5763 N N . CYS B 1 159 ? 0.004 7.848 2.771 1 95.44 159 CYS B N 1
ATOM 5764 C CA . CYS B 1 159 ? -1.293 7.652 3.408 1 95.44 159 CYS B CA 1
ATOM 5765 C C . CYS B 1 159 ? -1.152 7.582 4.926 1 95.44 159 CYS B C 1
ATOM 5767 O O . CYS B 1 159 ? -2.117 7.816 5.652 1 95.44 159 CYS B O 1
ATOM 5769 N N . GLN B 1 160 ? 0.049 7.316 5.398 1 92.69 160 GLN B N 1
ATOM 5770 C CA . GLN B 1 160 ? 0.25 7.223 6.84 1 92.69 160 GLN B CA 1
ATOM 5771 C C . GLN B 1 160 ? 1.155 8.344 7.344 1 92.69 160 GLN B C 1
ATOM 5773 O O . GLN B 1 160 ? 1.534 8.367 8.516 1 92.69 160 GLN B O 1
ATOM 5778 N N . PHE B 1 161 ? 1.467 9.18 6.465 1 95.25 161 PHE B N 1
ATOM 5779 C CA . PHE B 1 161 ? 2.428 10.219 6.812 1 95.25 161 PHE B CA 1
ATOM 5780 C C . PHE B 1 161 ? 1.916 11.062 7.973 1 95.25 161 PHE B C 1
ATOM 5782 O O . PHE B 1 161 ? 2.662 11.359 8.906 1 95.25 161 PHE B O 1
ATOM 5789 N N . TYR B 1 162 ? 0.617 11.367 7.984 1 94.88 162 TYR B N 1
ATOM 5790 C CA . TYR B 1 162 ? 0.036 12.195 9.031 1 94.88 162 TYR B CA 1
ATOM 5791 C C . TYR B 1 162 ? -1.041 11.438 9.797 1 94.88 162 TYR B C 1
ATOM 5793 O O . TYR B 1 162 ? -1.976 12.039 10.328 1 94.88 162 TYR B O 1
ATOM 5801 N N . SER B 1 163 ? -0.959 10.141 9.781 1 91.56 163 SER B N 1
ATOM 5802 C CA . SER B 1 163 ? -1.973 9.359 10.484 1 91.56 163 SER B CA 1
ATOM 5803 C C . SER B 1 163 ? -1.374 8.102 11.102 1 91.56 163 SER B C 1
ATOM 5805 O O . SER B 1 163 ? -0.469 7.492 10.523 1 91.56 163 SER B O 1
ATOM 5807 N N . LEU B 1 164 ? -1.908 7.746 12.273 1 90 164 LEU B N 1
ATOM 5808 C CA . LEU B 1 164 ? -1.508 6.5 12.922 1 90 164 LEU B CA 1
ATOM 5809 C C . LEU B 1 164 ? -2.502 5.387 12.609 1 90 164 LEU B C 1
ATOM 5811 O O . LEU B 1 164 ? -2.291 4.234 13.008 1 90 164 LEU B O 1
ATOM 5815 N N . LYS B 1 165 ? -3.521 5.793 11.891 1 86.94 165 LYS B N 1
ATOM 5816 C CA . LYS B 1 165 ? -4.492 4.781 11.492 1 86.94 165 LYS B CA 1
ATOM 5817 C C . LYS B 1 165 ? -3.908 3.842 10.445 1 86.94 165 LYS B C 1
ATOM 5819 O O . LYS B 1 165 ? -2.955 4.199 9.742 1 86.94 165 LYS B O 1
ATOM 5824 N N . SER B 1 166 ? -4.57 2.68 10.367 1 84.75 166 SER B N 1
ATOM 5825 C CA . SER B 1 166 ? -4.188 1.773 9.289 1 84.75 166 SER B CA 1
ATOM 5826 C C . SER B 1 166 ? -4.32 2.447 7.93 1 84.75 166 SER B C 1
ATOM 5828 O O . SER B 1 166 ? -5.277 3.186 7.688 1 84.75 166 SER B O 1
ATOM 5830 N N . PRO B 1 167 ? -3.396 2.156 7.062 1 82.06 167 PRO B N 1
ATOM 5831 C CA . PRO B 1 167 ? -3.322 2.881 5.793 1 82.06 167 PRO B CA 1
ATOM 5832 C C . PRO B 1 167 ? -4.582 2.721 4.949 1 82.06 167 PRO B C 1
ATOM 5834 O O . PRO B 1 167 ? -4.914 3.605 4.156 1 82.06 167 PRO B O 1
ATOM 5837 N N . ASP B 1 168 ? -5.316 1.734 5.254 1 83.88 168 ASP B N 1
ATOM 5838 C CA . ASP B 1 168 ? -6.484 1.466 4.426 1 83.88 168 ASP B CA 1
ATOM 5839 C C . ASP B 1 168 ? -7.672 2.328 4.855 1 83.88 168 ASP B C 1
ATOM 5841 O O . ASP B 1 168 ? -8.609 2.529 4.082 1 83.88 168 ASP B O 1
ATOM 5845 N N . TRP B 1 169 ? -7.504 2.906 6.016 1 90.06 169 TRP B N 1
ATOM 5846 C CA . TRP B 1 169 ? -8.688 3.555 6.57 1 90.06 169 TRP B CA 1
ATOM 5847 C C . TRP B 1 169 ? -8.406 5.02 6.887 1 90.06 169 TRP B C 1
ATOM 5849 O O . TRP B 1 169 ? -9.148 5.648 7.652 1 90.06 169 TRP B O 1
ATOM 5859 N N . THR B 1 170 ? -7.379 5.512 6.285 1 93.31 170 THR B N 1
ATOM 5860 C CA . THR B 1 170 ? -7.074 6.922 6.5 1 93.31 170 THR B CA 1
ATOM 5861 C C . THR B 1 170 ? -7.848 7.797 5.52 1 93.31 170 THR B C 1
ATOM 5863 O O . THR B 1 170 ? -8.266 7.332 4.457 1 93.31 170 THR B O 1
ATOM 5866 N N . ILE B 1 171 ? -8.047 9.016 5.883 1 94.38 171 ILE B N 1
ATOM 5867 C CA . ILE B 1 171 ? -8.727 9.969 5.012 1 94.38 171 ILE B CA 1
ATOM 5868 C C . ILE B 1 171 ? -7.93 10.141 3.721 1 94.38 171 ILE B C 1
ATOM 5870 O O . ILE B 1 171 ? -8.508 10.383 2.656 1 94.38 171 ILE B O 1
ATOM 5874 N N . TYR B 1 172 ? -6.621 9.977 3.76 1 96.75 172 TYR B N 1
ATOM 5875 C CA . TYR B 1 172 ? -5.758 10.094 2.59 1 96.75 172 TYR B CA 1
ATOM 5876 C C . TYR B 1 172 ? -6 8.953 1.61 1 96.75 172 TYR B C 1
ATOM 5878 O O . TYR B 1 172 ? -5.953 9.156 0.394 1 96.75 172 TYR B O 1
ATOM 5886 N N . ALA B 1 173 ? -6.254 7.805 2.238 1 94.62 173 ALA B N 1
ATOM 5887 C CA . ALA B 1 173 ? -6.602 6.672 1.387 1 94.62 173 ALA B CA 1
ATOM 5888 C C . ALA B 1 173 ? -7.887 6.941 0.611 1 94.62 173 ALA B C 1
ATOM 5890 O O . ALA B 1 173 ? -8 6.586 -0.564 1 94.62 173 ALA B O 1
ATOM 5891 N N . TYR B 1 174 ? -8.828 7.547 1.253 1 94 174 TYR B N 1
ATOM 5892 C CA . TYR B 1 174 ? -10.078 7.926 0.61 1 94 174 TYR B CA 1
ATOM 5893 C C . TYR B 1 174 ? -9.844 8.961 -0.486 1 94 174 TYR B C 1
ATOM 5895 O O . TYR B 1 174 ? -10.383 8.836 -1.589 1 94 174 TYR B O 1
ATOM 5903 N N . MET B 1 175 ? -9 9.945 -0.206 1 96.19 175 MET B N 1
ATOM 5904 C CA . MET B 1 175 ? -8.703 11.008 -1.16 1 96.19 175 MET B CA 1
ATOM 5905 C C . MET B 1 175 ? -8.039 10.445 -2.41 1 96.19 175 MET B C 1
ATOM 5907 O O . MET B 1 175 ? -8.383 10.828 -3.529 1 96.19 175 MET B O 1
ATOM 5911 N N . GLY B 1 176 ? -7.133 9.57 -2.254 1 94.31 176 GLY B N 1
ATOM 5912 C CA . GLY B 1 176 ? -6.473 8.938 -3.387 1 94.31 176 GLY B CA 1
ATOM 5913 C C . GLY B 1 176 ? -7.363 7.961 -4.133 1 94.31 176 GLY B C 1
ATOM 5914 O O . GLY B 1 176 ? -7.516 8.062 -5.352 1 94.31 176 GLY B O 1
ATOM 5915 N N . GLY B 1 177 ? -7.949 7.129 -3.395 1 90 177 GLY B N 1
ATOM 5916 C CA . GLY B 1 177 ? -8.68 6.02 -3.988 1 90 177 GLY B CA 1
ATOM 5917 C C . GLY B 1 177 ? -9.992 6.438 -4.621 1 90 177 GLY B C 1
ATOM 5918 O O . GLY B 1 177 ? -10.359 5.941 -5.688 1 90 177 GLY B O 1
ATOM 5919 N N . ARG B 1 178 ? -10.648 7.395 -4.047 1 88.56 178 ARG B N 1
ATOM 5920 C CA . ARG B 1 178 ? -12.008 7.691 -4.488 1 88.56 178 ARG B CA 1
ATOM 5921 C C . ARG B 1 178 ? -12.07 9.047 -5.18 1 88.56 178 ARG B C 1
ATOM 5923 O O . ARG B 1 178 ? -12.852 9.234 -6.117 1 88.56 178 ARG B O 1
ATOM 5930 N N . LEU B 1 179 ? -11.25 9.922 -4.789 1 92.56 179 LEU B N 1
ATOM 5931 C CA . LEU B 1 179 ? -11.445 11.289 -5.266 1 92.56 179 LEU B CA 1
ATOM 5932 C C . LEU B 1 179 ? -10.453 11.617 -6.375 1 92.56 179 LEU B C 1
ATOM 5934 O O . LEU B 1 179 ? -10.781 12.375 -7.297 1 92.56 179 LEU B O 1
ATOM 5938 N N . ALA B 1 180 ? -9.289 11.102 -6.355 1 93.5 180 ALA B N 1
ATOM 5939 C CA . ALA B 1 180 ? -8.219 11.484 -7.277 1 93.5 180 ALA B CA 1
ATOM 5940 C C . ALA B 1 180 ? -8.633 11.25 -8.727 1 93.5 180 ALA B C 1
ATOM 5942 O O . ALA B 1 180 ? -8.219 11.992 -9.625 1 93.5 180 ALA B O 1
ATOM 5943 N N . SER B 1 181 ? -9.422 10.266 -8.938 1 87.75 181 SER B N 1
ATOM 5944 C CA . SER B 1 181 ? -9.82 9.93 -10.305 1 87.75 181 SER B CA 1
ATOM 5945 C C . SER B 1 181 ? -10.883 10.883 -10.828 1 87.75 181 SER B C 1
ATOM 5947 O O . SER B 1 181 ? -11.141 10.93 -12.031 1 87.75 181 SER B O 1
ATOM 5949 N N . GLN B 1 182 ? -11.453 11.664 -9.984 1 87.44 182 GLN B N 1
ATOM 5950 C CA . GLN B 1 182 ? -12.594 12.492 -10.359 1 87.44 182 GLN B CA 1
ATOM 5951 C C . GLN B 1 182 ? -12.133 13.875 -10.812 1 87.44 182 GLN B C 1
ATOM 5953 O O . GLN B 1 182 ? -12.891 14.609 -11.445 1 87.44 182 GLN B O 1
ATOM 5958 N N . TYR B 1 183 ? -11.023 14.188 -10.438 1 91.25 183 TYR B N 1
ATOM 5959 C CA . TYR B 1 183 ? -10.508 15.523 -10.734 1 91.25 183 TYR B CA 1
ATOM 5960 C C . TYR B 1 183 ? -9 15.484 -10.953 1 91.25 183 TYR B C 1
ATOM 5962 O O . TYR B 1 183 ? -8.234 15.336 -9.992 1 91.25 183 TYR B O 1
ATOM 5970 N N . LEU B 1 184 ? -8.516 15.734 -12.18 1 92.5 184 LEU B N 1
ATOM 5971 C CA . LEU B 1 184 ? -7.121 15.547 -12.578 1 92.5 184 LEU B CA 1
ATOM 5972 C C . LEU B 1 184 ? -6.199 16.438 -11.75 1 92.5 184 LEU B C 1
ATOM 5974 O O . LEU B 1 184 ? -5.145 15.992 -11.289 1 92.5 184 LEU B O 1
ATOM 5978 N N . PRO B 1 185 ? -6.582 17.688 -11.484 1 95 185 PRO B N 1
ATOM 5979 C CA . PRO B 1 185 ? -5.711 18.531 -10.648 1 95 185 PRO B CA 1
ATOM 5980 C C . PRO B 1 185 ? -5.512 17.953 -9.25 1 95 185 PRO B C 1
ATOM 5982 O O . PRO B 1 185 ? -4.445 18.141 -8.656 1 95 185 PRO B O 1
ATOM 5985 N N . LEU B 1 186 ? -6.555 17.297 -8.75 1 97.06 186 LEU B N 1
ATOM 5986 C CA . LEU B 1 186 ? -6.395 16.672 -7.449 1 97.06 186 LEU B CA 1
ATOM 5987 C C . LEU B 1 186 ? -5.367 15.539 -7.52 1 97.06 186 LEU B C 1
ATOM 5989 O O . LEU B 1 186 ? -4.508 15.422 -6.641 1 97.06 186 LEU B O 1
ATOM 5993 N N . LYS B 1 187 ? -5.453 14.734 -8.586 1 96.56 187 LYS B N 1
ATOM 5994 C CA . LYS B 1 187 ? -4.453 13.688 -8.773 1 96.56 187 LYS B CA 1
ATOM 5995 C C . LYS B 1 187 ? -3.045 14.273 -8.828 1 96.56 187 LYS B C 1
ATOM 5997 O O . LYS B 1 187 ? -2.133 13.766 -8.164 1 96.56 187 LYS B O 1
ATOM 6002 N N . TYR B 1 188 ? -2.902 15.359 -9.531 1 97.31 188 TYR B N 1
ATOM 6003 C CA . TYR B 1 188 ? -1.592 15.984 -9.68 1 97.31 188 TYR B CA 1
ATOM 6004 C C . TYR B 1 188 ? -1.116 16.578 -8.367 1 97.31 188 TYR B C 1
ATOM 6006 O O . TYR B 1 188 ? 0.076 16.547 -8.055 1 97.31 188 TYR B O 1
ATOM 6014 N N . ALA B 1 189 ? -2.029 17.125 -7.617 1 98.19 189 ALA B N 1
ATOM 6015 C CA . ALA B 1 189 ? -1.655 17.672 -6.316 1 98.19 189 ALA B CA 1
ATOM 6016 C C . ALA B 1 189 ? -1.146 16.578 -5.379 1 98.19 189 ALA B C 1
ATOM 6018 O O . ALA B 1 189 ? -0.146 16.781 -4.684 1 98.19 189 ALA B O 1
ATOM 6019 N N . ILE B 1 190 ? -1.84 15.445 -5.414 1 98.44 190 ILE B N 1
ATOM 6020 C CA . ILE B 1 190 ? -1.423 14.312 -4.605 1 98.44 190 ILE B CA 1
ATOM 6021 C C . ILE B 1 190 ? -0.044 13.836 -5.055 1 98.44 190 ILE B C 1
ATOM 6023 O O . ILE B 1 190 ? 0.844 13.609 -4.227 1 98.44 190 ILE B O 1
ATOM 6027 N N . LEU B 1 191 ? 0.125 13.781 -6.336 1 97.88 191 LEU B N 1
ATOM 6028 C CA . LEU B 1 191 ? 1.384 13.289 -6.883 1 97.88 191 LEU B CA 1
ATOM 6029 C C . LEU B 1 191 ? 2.514 14.281 -6.629 1 97.88 191 LEU B C 1
ATOM 6031 O O . LEU B 1 191 ? 3.662 13.883 -6.422 1 97.88 191 LEU B O 1
ATOM 6035 N N . SER B 1 192 ? 2.227 15.555 -6.633 1 97.88 192 SER B N 1
ATOM 6036 C CA . SER B 1 192 ? 3.24 16.562 -6.355 1 97.88 192 SER B CA 1
ATOM 6037 C C . SER B 1 192 ? 3.803 16.406 -4.945 1 97.88 192 SER B C 1
ATOM 6039 O O . SER B 1 192 ? 5.02 16.422 -4.754 1 97.88 192 SER B O 1
ATOM 6041 N N . TRP B 1 193 ? 2.922 16.266 -4.02 1 98 193 TRP B N 1
ATOM 6042 C CA . TRP B 1 193 ? 3.334 16.078 -2.631 1 98 193 TRP B CA 1
ATOM 6043 C C . TRP B 1 193 ? 4.117 14.781 -2.469 1 98 193 TRP B C 1
ATOM 6045 O O . TRP B 1 193 ? 5.145 14.742 -1.789 1 98 193 TRP B O 1
ATOM 6055 N N . THR B 1 194 ? 3.654 13.75 -3.131 1 97.94 194 THR B N 1
ATOM 6056 C CA . THR B 1 194 ? 4.277 12.438 -3.066 1 97.94 194 THR B CA 1
ATOM 6057 C C . THR B 1 194 ? 5.676 12.469 -3.682 1 97.94 194 THR B C 1
ATOM 6059 O O . THR B 1 194 ? 6.633 11.969 -3.088 1 97.94 194 THR B O 1
ATOM 6062 N N . ALA B 1 195 ? 5.766 13.078 -4.836 1 97.31 195 ALA B N 1
ATOM 6063 C CA . ALA B 1 195 ? 7.043 13.164 -5.531 1 97.31 195 ALA B CA 1
ATOM 6064 C C . ALA B 1 195 ? 8.039 14 -4.738 1 97.31 195 ALA B C 1
ATOM 6066 O O . ALA B 1 195 ? 9.242 13.711 -4.73 1 97.31 195 ALA B O 1
ATOM 6067 N N . LEU B 1 196 ? 7.551 14.984 -4.094 1 97.12 196 LEU B N 1
ATOM 6068 C CA . LEU B 1 196 ? 8.422 15.828 -3.287 1 97.12 196 LEU B CA 1
ATOM 6069 C C . LEU B 1 196 ? 9.031 15.031 -2.137 1 97.12 196 LEU B C 1
ATOM 6071 O O . LEU B 1 196 ? 10.234 15.109 -1.888 1 97.12 196 LEU B O 1
ATOM 6075 N N . HIS B 1 197 ? 8.172 14.32 -1.463 1 97.31 197 HIS B N 1
ATOM 6076 C CA . HIS B 1 197 ? 8.68 13.523 -0.351 1 97.31 197 HIS B CA 1
ATOM 6077 C C . HIS B 1 197 ? 9.68 12.484 -0.832 1 97.31 197 HIS B C 1
ATOM 6079 O O . HIS B 1 197 ? 10.734 12.297 -0.219 1 97.31 197 HIS B O 1
ATOM 6085 N N . TYR B 1 198 ? 9.289 11.836 -1.879 1 95.5 198 TYR B N 1
ATOM 6086 C CA . TYR B 1 198 ? 10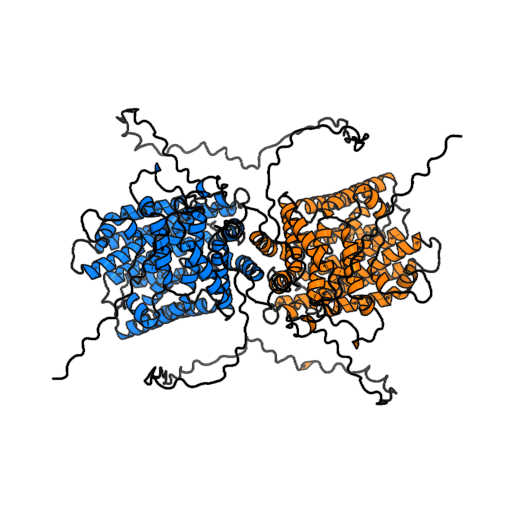.188 10.828 -2.441 1 95.5 198 TYR B CA 1
ATOM 6087 C C . TYR B 1 198 ? 11.539 11.438 -2.791 1 95.5 198 TYR B C 1
ATOM 6089 O O . TYR B 1 198 ? 12.586 10.859 -2.48 1 95.5 198 TYR B O 1
ATOM 6097 N N . ALA B 1 199 ? 11.531 12.547 -3.451 1 94.19 199 ALA B N 1
ATOM 6098 C CA . ALA B 1 199 ? 12.758 13.227 -3.865 1 94.19 199 ALA B CA 1
ATOM 6099 C C . ALA B 1 199 ? 13.594 13.641 -2.654 1 94.19 199 ALA B C 1
ATOM 6101 O O . ALA B 1 199 ? 14.82 13.586 -2.688 1 94.19 199 ALA B O 1
ATOM 6102 N N . THR B 1 200 ? 12.906 14.039 -1.641 1 94.06 200 THR B N 1
ATOM 6103 C CA . THR B 1 200 ? 13.586 14.5 -0.437 1 94.06 200 THR B CA 1
ATOM 6104 C C . THR B 1 200 ? 14.289 13.336 0.262 1 94.06 200 THR B C 1
ATOM 6106 O O . THR B 1 200 ? 15.438 13.461 0.689 1 94.06 200 THR B O 1
ATOM 6109 N N . VAL B 1 201 ? 13.633 12.266 0.35 1 92.38 201 VAL B N 1
ATOM 6110 C CA . VAL B 1 201 ? 14.164 11.102 1.054 1 92.38 201 VAL B CA 1
ATOM 6111 C C . VAL B 1 201 ? 15.297 10.484 0.243 1 92.38 201 VAL B C 1
ATOM 6113 O O . VAL B 1 201 ? 16.297 10.047 0.806 1 92.38 201 VAL B O 1
ATOM 6116 N N . ASN B 1 202 ? 15.188 10.5 -1.026 1 88.06 202 ASN B N 1
ATOM 6117 C CA . ASN B 1 202 ? 16.156 9.805 -1.87 1 88.06 202 ASN B CA 1
ATOM 6118 C C . ASN B 1 202 ? 17.203 10.766 -2.432 1 88.06 202 ASN B C 1
ATOM 6120 O O . ASN B 1 202 ? 18.125 10.344 -3.121 1 88.06 202 ASN B O 1
ATOM 6124 N N . GLY B 1 203 ? 17.031 11.977 -2.172 1 87.44 203 GLY B N 1
ATOM 6125 C CA . GLY B 1 203 ? 17.984 12.969 -2.656 1 87.44 203 GLY B CA 1
ATOM 6126 C C . GLY B 1 203 ? 17.938 13.156 -4.16 1 87.44 203 GLY B C 1
ATOM 6127 O O . GLY B 1 203 ? 18.969 13.414 -4.793 1 87.44 203 GLY B O 1
ATOM 6128 N N . SER B 1 204 ? 16.75 12.914 -4.742 1 86.69 204 SER B N 1
ATOM 6129 C CA . SER B 1 204 ? 16.594 13.047 -6.188 1 86.69 204 SER B CA 1
ATOM 6130 C C . SER B 1 204 ? 16.031 14.422 -6.559 1 86.69 204 SER B C 1
ATOM 6132 O O . SER B 1 204 ? 15.797 15.258 -5.684 1 86.69 204 SER B O 1
ATOM 6134 N N . SER B 1 205 ? 15.836 14.562 -7.863 1 90.88 205 SER B N 1
ATOM 6135 C CA . SER B 1 205 ? 15.359 15.844 -8.375 1 90.88 205 SER B CA 1
ATOM 6136 C C . SER B 1 205 ? 13.906 16.094 -7.969 1 90.88 205 SER B C 1
ATOM 6138 O O . SER B 1 205 ? 13.102 15.164 -7.941 1 90.88 205 SER B O 1
ATOM 6140 N N . LYS B 1 206 ? 13.617 17.375 -7.762 1 93.62 206 LYS B N 1
ATOM 6141 C CA . LYS B 1 206 ? 12.266 17.766 -7.379 1 93.62 206 LYS B CA 1
ATOM 6142 C C . LYS B 1 206 ? 11.484 18.312 -8.578 1 93.62 206 LYS B C 1
ATOM 6144 O O . LYS B 1 206 ? 10.375 18.828 -8.422 1 93.62 206 LYS B O 1
ATOM 6149 N N . ASP B 1 207 ? 11.961 18.156 -9.695 1 93.19 207 ASP B N 1
ATOM 6150 C CA . ASP B 1 207 ? 11.383 18.734 -10.898 1 93.19 207 ASP B CA 1
ATOM 6151 C C . ASP B 1 207 ? 10 18.141 -11.188 1 93.19 207 ASP B C 1
ATOM 6153 O O . ASP B 1 207 ? 9.062 18.859 -11.516 1 93.19 207 ASP B O 1
ATOM 6157 N N . VAL B 1 208 ? 9.961 16.891 -11 1 93.75 208 VAL B N 1
ATOM 6158 C CA . VAL B 1 208 ? 8.695 16.219 -11.258 1 93.75 208 VAL B CA 1
ATOM 6159 C C . VAL B 1 208 ? 7.629 16.734 -10.297 1 93.75 208 VAL B C 1
ATOM 6161 O O . VAL B 1 208 ? 6.5 17.016 -10.703 1 93.75 208 VAL B O 1
ATOM 6164 N N . ALA B 1 209 ? 8.016 16.844 -9.117 1 96.12 209 ALA B N 1
ATOM 6165 C CA . ALA B 1 209 ? 7.098 17.359 -8.094 1 96.12 209 ALA B CA 1
ATOM 6166 C C . ALA B 1 209 ? 6.617 18.766 -8.445 1 96.12 209 ALA B C 1
ATOM 6168 O O . ALA B 1 209 ? 5.426 19.062 -8.344 1 96.12 209 ALA B O 1
ATOM 6169 N N . GLN B 1 210 ? 7.504 19.562 -8.875 1 95.69 210 GLN B N 1
ATOM 6170 C CA . GLN B 1 210 ? 7.191 20.953 -9.219 1 95.69 210 GLN B CA 1
ATOM 6171 C C . GLN B 1 210 ? 6.289 21.031 -10.445 1 95.69 210 GLN B C 1
ATOM 6173 O O . GLN B 1 210 ? 5.406 21.891 -10.516 1 95.69 210 GLN B O 1
ATOM 6178 N N . GLN B 1 211 ? 6.523 20.172 -11.344 1 95 211 GLN B N 1
ATOM 6179 C CA . GLN B 1 211 ? 5.684 20.172 -12.539 1 95 211 GLN B CA 1
ATOM 6180 C C . GLN B 1 211 ? 4.242 19.797 -12.195 1 95 211 GLN B C 1
ATOM 6182 O O . GLN B 1 211 ? 3.307 20.469 -12.641 1 95 211 GLN B O 1
ATOM 6187 N N . TYR B 1 212 ? 4.086 18.781 -11.398 1 96.5 212 TYR B N 1
ATOM 6188 C CA . TYR B 1 212 ? 2.748 18.406 -10.953 1 96.5 212 TYR B CA 1
ATOM 6189 C C . TYR B 1 212 ? 2.082 19.547 -10.203 1 96.5 212 TYR B C 1
ATOM 6191 O O . TYR B 1 212 ? 0.901 19.828 -10.414 1 96.5 212 TYR B O 1
ATOM 6199 N N . TYR B 1 213 ? 2.852 20.156 -9.359 1 96.62 213 TYR B N 1
ATOM 6200 C CA . TYR B 1 213 ? 2.354 21.25 -8.547 1 96.62 213 TYR B CA 1
ATOM 6201 C C . TYR B 1 213 ? 1.859 22.391 -9.43 1 96.62 213 TYR B C 1
ATOM 6203 O O . TYR B 1 213 ? 0.736 22.875 -9.266 1 96.62 213 TYR B O 1
ATOM 6211 N N . ASN B 1 214 ? 2.652 22.781 -10.359 1 95.81 214 ASN B N 1
ATOM 6212 C CA . ASN B 1 214 ? 2.326 23.922 -11.211 1 95.81 214 ASN B CA 1
ATOM 6213 C C . ASN B 1 214 ? 1.089 23.656 -12.062 1 95.81 214 ASN B C 1
ATOM 6215 O O . ASN B 1 214 ? 0.236 24.531 -12.227 1 95.81 214 ASN B O 1
ATOM 6219 N N . GLU B 1 215 ? 1.048 22.5 -12.516 1 94.31 215 GLU B N 1
ATOM 6220 C CA . GLU B 1 215 ? -0.099 22.141 -13.352 1 94.31 215 GLU B CA 1
ATOM 6221 C C . GLU B 1 215 ? -1.395 22.156 -12.539 1 94.31 215 GLU B C 1
ATOM 6223 O O . GLU B 1 215 ? -2.422 22.641 -13.023 1 94.31 215 GLU B O 1
ATOM 6228 N N . ALA B 1 216 ? -1.358 21.609 -11.359 1 96.38 216 ALA B N 1
ATOM 6229 C CA . ALA B 1 216 ? -2.543 21.594 -10.5 1 96.38 216 ALA B CA 1
ATOM 6230 C C . ALA B 1 216 ? -2.922 23 -10.047 1 96.38 216 ALA B C 1
ATOM 6232 O O . ALA B 1 216 ? -4.098 23.359 -10.078 1 96.38 216 ALA B O 1
ATOM 6233 N N . LEU B 1 217 ? -1.942 23.75 -9.68 1 95.88 217 LEU B N 1
ATOM 6234 C CA . LEU B 1 217 ? -2.162 25.109 -9.172 1 95.88 217 LEU B CA 1
ATOM 6235 C C . LEU B 1 217 ? -2.797 25.984 -10.234 1 95.88 217 LEU B C 1
ATOM 6237 O O . LEU B 1 217 ? -3.738 26.734 -9.953 1 95.88 217 LEU B O 1
ATOM 6241 N N . ASN B 1 218 ? -2.301 25.891 -11.406 1 93.44 218 ASN B N 1
ATOM 6242 C CA . ASN B 1 218 ? -2.779 26.734 -12.5 1 93.44 218 ASN B CA 1
ATOM 6243 C C . ASN B 1 218 ? -4.266 26.516 -12.766 1 93.44 218 ASN B C 1
ATOM 6245 O O . ASN B 1 218 ? -4.988 27.453 -13.094 1 93.44 218 ASN B O 1
ATOM 6249 N N . VAL B 1 219 ? -4.695 25.359 -12.531 1 93.44 219 VAL B N 1
ATOM 6250 C CA . VAL B 1 219 ? -6.082 25.031 -12.852 1 93.44 219 VAL B CA 1
ATOM 6251 C C . VAL B 1 219 ? -6.984 25.406 -11.672 1 93.44 219 VAL B C 1
ATOM 6253 O O . VAL B 1 219 ? -8.016 26.062 -11.852 1 93.44 219 VAL B O 1
ATOM 6256 N N . VAL B 1 220 ? -6.574 25.062 -10.5 1 93.19 220 VAL B N 1
ATOM 6257 C CA . VAL B 1 220 ? -7.453 25.219 -9.344 1 93.19 220 VAL B CA 1
ATOM 6258 C C . VAL B 1 220 ? -7.637 26.703 -9.031 1 93.19 220 VAL B C 1
ATOM 6260 O O . VAL B 1 220 ? -8.703 27.109 -8.586 1 93.19 220 VAL B O 1
ATOM 6263 N N . MET B 1 221 ? -6.688 27.5 -9.305 1 93 221 MET B N 1
ATOM 6264 C CA . MET B 1 221 ? -6.738 28.922 -8.984 1 93 221 MET B CA 1
ATOM 6265 C C . MET B 1 221 ? -7.699 29.656 -9.914 1 93 221 MET B C 1
ATOM 6267 O O . MET B 1 221 ? -8.07 30.797 -9.656 1 93 221 MET B O 1
ATOM 6271 N N . ARG B 1 222 ? -8.203 28.938 -10.836 1 90.56 222 ARG B N 1
ATOM 6272 C CA . ARG B 1 222 ? -9.148 29.547 -11.773 1 90.56 222 ARG B CA 1
ATOM 6273 C C . ARG B 1 222 ? -10.562 29.031 -11.547 1 90.56 222 ARG B C 1
ATOM 6275 O O . ARG B 1 222 ? -11.516 29.547 -12.117 1 90.56 222 ARG B O 1
ATOM 6282 N N . GLU B 1 223 ? -10.648 28.125 -10.656 1 89 223 GLU B N 1
ATOM 6283 C CA . GLU B 1 223 ? -11.945 27.484 -10.422 1 89 223 GLU B CA 1
ATOM 6284 C C . GLU B 1 223 ? -12.805 28.312 -9.477 1 89 223 GLU B C 1
ATOM 6286 O O . GLU B 1 223 ? -12.289 29 -8.594 1 89 223 GLU B O 1
ATOM 6291 N N . GLU B 1 224 ? -14.055 28.156 -9.727 1 86.12 224 GLU B N 1
ATOM 6292 C CA . GLU B 1 224 ? -15.031 28.719 -8.797 1 86.12 224 GLU B CA 1
ATOM 6293 C C . GLU B 1 224 ? -15.508 27.672 -7.797 1 86.12 224 GLU B C 1
ATOM 6295 O O . GLU B 1 224 ? -15.844 26.547 -8.172 1 86.12 224 GLU B O 1
ATOM 6300 N N . PHE B 1 225 ? -15.531 28.047 -6.559 1 85.12 225 PHE B N 1
ATOM 6301 C CA . PHE B 1 225 ? -15.875 27.094 -5.504 1 85.12 225 PHE B CA 1
ATOM 6302 C C . PHE B 1 225 ? -17.391 26.969 -5.348 1 85.12 225 PHE B C 1
ATOM 6304 O O . PHE B 1 225 ? -17.906 25.891 -5.074 1 85.12 225 PHE B O 1
ATOM 6311 N N . ILE B 1 226 ? -17.984 28.094 -5.449 1 80.06 226 ILE B N 1
ATOM 6312 C CA . ILE B 1 226 ? -19.438 28.094 -5.352 1 80.06 226 ILE B CA 1
ATOM 6313 C C . ILE B 1 226 ? -20.047 28.234 -6.746 1 80.06 226 ILE B C 1
ATOM 6315 O O . ILE B 1 226 ? -19.719 29.172 -7.48 1 80.06 226 ILE B O 1
ATOM 6319 N N . GLY B 1 227 ? -20.891 27.344 -7.051 1 74.56 227 GLY B N 1
ATOM 6320 C CA . GLY B 1 227 ? -21.578 27.438 -8.328 1 74.56 227 GLY B CA 1
ATOM 6321 C C . GLY B 1 227 ? -20.75 26.938 -9.492 1 74.56 227 GLY B C 1
ATOM 6322 O O . GLY B 1 227 ? -21.141 27.062 -10.648 1 74.56 227 GLY B O 1
ATOM 6323 N N . GLY B 1 228 ? -19.578 26.422 -9.18 1 76.38 228 GLY B N 1
ATOM 6324 C CA . GLY B 1 228 ? -18.719 25.938 -10.242 1 76.38 228 GLY B CA 1
ATOM 6325 C C . GLY B 1 228 ? -19.047 24.531 -10.688 1 76.38 228 GLY B C 1
ATOM 6326 O O . GLY B 1 228 ? -19.969 23.906 -10.156 1 76.38 228 GLY B O 1
ATOM 6327 N N . LYS B 1 229 ? -18.297 24.047 -11.688 1 76.94 229 LYS B N 1
ATOM 6328 C CA . LYS B 1 229 ? -18.516 22.719 -12.273 1 76.94 229 LYS B CA 1
ATOM 6329 C C . LYS B 1 229 ? -17.922 21.625 -11.406 1 76.94 229 LYS B C 1
ATOM 6331 O O . LYS B 1 229 ? -18.391 20.484 -11.422 1 76.94 229 LYS B O 1
ATOM 6336 N N . VAL B 1 230 ? -16.922 22.031 -10.758 1 85.56 230 VAL B N 1
ATOM 6337 C CA . VAL B 1 230 ? -16.234 21.062 -9.922 1 85.56 230 VAL B CA 1
ATOM 6338 C C . VAL B 1 230 ? -16.781 21.109 -8.5 1 85.56 230 VAL B C 1
ATOM 6340 O O . VAL B 1 230 ? -17.031 22.188 -7.957 1 85.56 230 VAL B O 1
ATOM 6343 N N . HIS B 1 231 ? -16.984 19.938 -7.992 1 87.12 231 HIS B N 1
ATOM 6344 C CA . HIS B 1 231 ? -17.484 19.844 -6.625 1 87.12 231 HIS B CA 1
ATOM 6345 C C . HIS B 1 231 ? -16.562 20.547 -5.645 1 87.12 231 HIS B C 1
ATOM 6347 O O . HIS B 1 231 ? -15.336 20.391 -5.727 1 87.12 231 HIS B O 1
ATOM 6353 N N . VAL B 1 232 ? -17.062 21.266 -4.715 1 89.19 232 VAL B N 1
ATOM 6354 C CA . VAL B 1 232 ? -16.312 22.125 -3.814 1 89.19 232 VAL B CA 1
ATOM 6355 C C . VAL B 1 232 ? -15.32 21.297 -3.002 1 89.19 232 VAL B C 1
ATOM 6357 O O . VAL B 1 232 ? -14.195 21.734 -2.744 1 89.19 232 VAL B O 1
ATOM 6360 N N . GLU B 1 233 ? -15.68 20.141 -2.67 1 91.25 233 GLU B N 1
ATOM 6361 C CA . GLU B 1 233 ? -14.828 19.312 -1.82 1 91.25 233 GLU B CA 1
ATOM 6362 C C . GLU B 1 233 ? -13.594 18.828 -2.578 1 91.25 233 GLU B C 1
ATOM 6364 O O . GLU B 1 233 ? -12.531 18.641 -1.987 1 91.25 233 GLU B O 1
ATOM 6369 N N . LEU B 1 234 ? -13.766 18.656 -3.883 1 93.31 234 LEU B N 1
ATOM 6370 C CA . LEU B 1 234 ? -12.602 18.328 -4.703 1 93.31 234 LEU B CA 1
ATOM 6371 C C . LEU B 1 234 ? -11.641 19.5 -4.773 1 93.31 234 LEU B C 1
ATOM 6373 O O . LEU B 1 234 ? -10.422 19.328 -4.707 1 93.31 234 LEU B O 1
ATOM 6377 N N . LEU B 1 235 ? -12.25 20.641 -4.855 1 93.88 235 LEU B N 1
ATOM 6378 C CA . LEU B 1 235 ? -11.438 21.844 -4.914 1 93.88 235 LEU B CA 1
ATOM 6379 C C . LEU B 1 235 ? -10.703 22.078 -3.594 1 93.88 235 LEU B C 1
ATOM 6381 O O . LEU B 1 235 ? -9.5 22.344 -3.58 1 93.88 235 LEU B O 1
ATOM 6385 N N . LEU B 1 236 ? -11.414 21.906 -2.52 1 95.19 236 LEU B N 1
ATOM 6386 C CA . LEU B 1 236 ? -10.828 22.078 -1.196 1 95.19 236 LEU B CA 1
ATOM 6387 C C . LEU B 1 236 ? -9.711 21.062 -0.964 1 95.19 236 LEU B C 1
ATOM 6389 O O . LEU B 1 236 ? -8.648 21.406 -0.446 1 95.19 236 LEU B O 1
ATOM 6393 N N . THR B 1 237 ? -9.953 19.859 -1.398 1 97.44 237 THR B N 1
ATOM 6394 C CA . THR B 1 237 ? -8.961 18.797 -1.226 1 97.44 237 THR B CA 1
ATOM 6395 C C . THR B 1 237 ? -7.715 19.078 -2.057 1 97.44 237 THR B C 1
ATOM 6397 O O . THR B 1 237 ? -6.594 18.828 -1.605 1 97.44 237 THR B O 1
ATOM 6400 N N . THR B 1 238 ? -7.918 19.547 -3.24 1 97.5 238 THR B N 1
ATOM 6401 C CA . THR B 1 238 ? -6.797 19.906 -4.102 1 97.5 238 THR B CA 1
ATOM 6402 C C . THR B 1 238 ? -5.938 20.984 -3.461 1 97.5 238 THR B C 1
ATOM 6404 O O . THR B 1 238 ? -4.711 20.859 -3.402 1 97.5 238 THR B O 1
ATOM 6407 N N . CYS B 1 239 ? -6.602 21.984 -2.92 1 97.06 239 CYS B N 1
ATOM 6408 C CA . CYS B 1 239 ? -5.887 23.062 -2.26 1 97.06 239 CYS B CA 1
ATOM 6409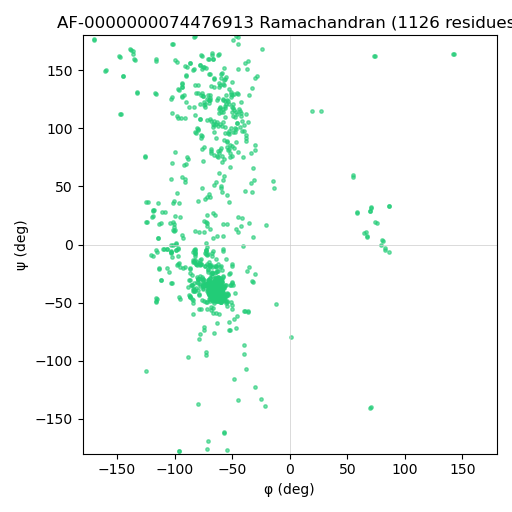 C C . CYS B 1 239 ? -5.137 22.562 -1.034 1 97.06 239 CYS B C 1
ATOM 6411 O O . CYS B 1 239 ? -4.016 22.984 -0.763 1 97.06 239 CYS B O 1
ATOM 6413 N N . PHE B 1 240 ? -5.766 21.688 -0.396 1 97.69 240 PHE B N 1
ATOM 6414 C CA . PHE B 1 240 ? -5.137 21.094 0.781 1 97.69 240 PHE B CA 1
ATOM 6415 C C . PHE B 1 240 ? -3.809 20.438 0.416 1 97.69 240 PHE B C 1
ATOM 6417 O O . PHE B 1 240 ? -2.797 20.672 1.083 1 97.69 240 PHE B O 1
ATOM 6424 N N . PHE B 1 241 ? -3.754 19.672 -0.664 1 98.38 241 PHE B N 1
ATOM 6425 C CA . PHE B 1 241 ? -2.527 18.984 -1.04 1 98.38 241 PHE B CA 1
ATOM 6426 C C . PHE B 1 241 ? -1.497 19.969 -1.585 1 98.38 241 PHE B C 1
ATOM 6428 O O . PHE B 1 241 ? -0.293 19.781 -1.391 1 98.38 241 PHE B O 1
ATOM 6435 N N . LEU B 1 242 ? -1.937 20.969 -2.248 1 97.75 242 LEU B N 1
ATOM 6436 C CA . LEU B 1 242 ? -1.008 22 -2.703 1 97.75 242 LEU B CA 1
ATOM 6437 C C . LEU B 1 242 ? -0.348 22.703 -1.52 1 97.75 242 LEU B C 1
ATOM 6439 O O . LEU B 1 242 ? 0.846 23 -1.562 1 97.75 242 LEU B O 1
ATOM 6443 N N . LEU B 1 243 ? -1.116 22.891 -0.539 1 96.94 243 LEU B N 1
ATOM 6444 C CA . LEU B 1 243 ? -0.577 23.5 0.67 1 96.94 243 LEU B CA 1
ATOM 6445 C C . LEU B 1 243 ? 0.424 22.578 1.352 1 96.94 243 LEU B C 1
ATOM 6447 O O . LEU B 1 243 ? 1.442 23.031 1.875 1 96.94 243 LEU B O 1
ATOM 6451 N N . GLN B 1 244 ? 0.096 21.281 1.345 1 97.06 244 GLN B N 1
ATOM 6452 C CA . GLN B 1 244 ? 1.044 20.328 1.915 1 97.06 244 GLN B CA 1
ATOM 6453 C C . GLN B 1 244 ? 2.381 20.375 1.181 1 97.06 244 GLN B C 1
ATOM 6455 O O . GLN B 1 244 ? 3.441 20.266 1.802 1 97.06 244 GLN B O 1
ATOM 6460 N N . PHE B 1 245 ? 2.289 20.547 -0.088 1 97.25 245 PHE B N 1
ATOM 6461 C CA . PHE B 1 245 ? 3.498 20.703 -0.887 1 97.25 245 PHE B CA 1
ATOM 6462 C C . PHE B 1 245 ? 4.262 21.953 -0.474 1 97.25 245 PHE B C 1
ATOM 6464 O O . PHE B 1 245 ? 5.473 21.906 -0.255 1 97.25 245 PHE B O 1
ATOM 6471 N N . ASP B 1 246 ? 3.59 23.031 -0.333 1 95.69 246 ASP B N 1
ATOM 6472 C CA . ASP B 1 246 ? 4.211 24.297 0.019 1 95.69 246 ASP B CA 1
ATOM 6473 C C . ASP B 1 246 ? 4.852 24.234 1.402 1 95.69 246 ASP B C 1
ATOM 6475 O O . ASP B 1 246 ? 5.941 24.766 1.613 1 95.69 246 ASP B O 1
ATOM 6479 N N . ILE B 1 247 ? 4.164 23.609 2.252 1 95.75 247 ILE B N 1
ATOM 6480 C CA . ILE B 1 247 ? 4.688 23.469 3.607 1 95.75 247 ILE B CA 1
ATOM 6481 C C . ILE B 1 247 ? 5.973 22.641 3.58 1 95.75 247 ILE B C 1
ATOM 6483 O O . ILE B 1 247 ? 6.992 23.047 4.141 1 95.75 247 ILE B O 1
ATOM 6487 N N . ALA B 1 248 ? 5.93 21.562 2.898 1 96 248 ALA B N 1
ATOM 6488 C CA . ALA B 1 248 ? 7.086 20.672 2.854 1 96 248 ALA B CA 1
ATOM 6489 C C . ALA B 1 248 ? 8.266 21.328 2.146 1 96 248 ALA B C 1
ATOM 6491 O O . ALA B 1 248 ? 9.422 21.078 2.494 1 96 248 ALA B O 1
ATOM 6492 N N . MET B 1 249 ? 7.934 22.172 1.205 1 94.31 249 MET B N 1
ATOM 6493 C CA . MET B 1 249 ? 8.969 22.859 0.438 1 94.31 249 MET B CA 1
ATOM 6494 C C . MET B 1 249 ? 9.508 24.062 1.21 1 94.31 249 MET B C 1
ATOM 6496 O O . MET B 1 249 ? 10.586 24.578 0.897 1 94.31 249 MET B O 1
ATOM 6500 N N . GLY B 1 250 ? 8.781 24.484 2.207 1 91.25 250 GLY B N 1
ATOM 6501 C CA . GLY B 1 250 ? 9.188 25.641 2.979 1 91.25 250 GLY B CA 1
ATOM 6502 C C . GLY B 1 250 ? 9.07 26.938 2.205 1 91.25 250 GLY B C 1
ATOM 6503 O O . GLY B 1 250 ? 9.93 27.812 2.316 1 91.25 250 GLY B O 1
ATOM 6504 N N . THR B 1 251 ? 8.078 26.922 1.333 1 81.88 251 THR B N 1
ATOM 6505 C CA . THR B 1 251 ? 7.891 28.125 0.532 1 81.88 251 THR B CA 1
ATOM 6506 C C . THR B 1 251 ? 6.727 28.953 1.064 1 81.88 251 THR B C 1
ATOM 6508 O O . THR B 1 251 ? 6.02 28.531 1.979 1 81.88 251 THR B O 1
ATOM 6511 N N . ARG B 1 252 ? 6.543 30.172 0.52 1 68 252 ARG B N 1
ATOM 6512 C CA . ARG B 1 252 ? 5.578 31.141 1.041 1 68 252 ARG B CA 1
ATOM 6513 C C . ARG B 1 252 ? 4.305 31.141 0.199 1 68 252 ARG B C 1
ATOM 6515 O O . ARG B 1 252 ? 3.418 31.969 0.415 1 68 252 ARG B O 1
ATOM 6522 N N . GLN B 1 253 ? 4.098 30.281 -0.532 1 76.44 253 GLN B N 1
ATOM 6523 C CA . GLN B 1 253 ? 2.984 30.344 -1.475 1 76.44 253 GLN B CA 1
ATOM 6524 C C . GLN B 1 253 ? 1.677 29.922 -0.818 1 76.44 253 GLN B C 1
ATOM 6526 O O . GLN B 1 253 ? 0.598 30.125 -1.38 1 76.44 253 GLN B O 1
ATOM 6531 N N . ALA B 1 254 ? 1.729 29.5 0.355 1 85.06 254 ALA B N 1
ATOM 6532 C CA . ALA B 1 254 ? 0.551 28.984 1.046 1 85.06 254 ALA B CA 1
ATOM 6533 C C . ALA B 1 254 ? -0.492 30.078 1.246 1 85.06 254 ALA B C 1
ATOM 6535 O O . ALA B 1 254 ? -1.694 29.828 1.136 1 85.06 254 ALA B O 1
ATOM 6536 N N . LYS B 1 255 ? -0.046 31.297 1.386 1 83.38 255 LYS B N 1
ATOM 6537 C CA . LYS B 1 255 ? -0.949 32.406 1.628 1 83.38 255 LYS B CA 1
ATOM 6538 C C . LYS B 1 255 ? -1.846 32.656 0.42 1 83.38 255 LYS B C 1
ATOM 6540 O O . LYS B 1 255 ? -3.037 32.938 0.573 1 83.38 255 LYS B O 1
ATOM 6545 N N . ARG B 1 256 ? -1.258 32.594 -0.677 1 86.19 256 ARG B N 1
ATOM 6546 C CA . ARG B 1 256 ? -2.014 32.812 -1.9 1 86.19 256 ARG B CA 1
ATOM 6547 C C . ARG B 1 256 ? -3.135 31.812 -2.064 1 86.19 256 ARG B C 1
ATOM 6549 O O . ARG B 1 256 ? -4.262 32.156 -2.42 1 86.19 256 ARG B O 1
ATOM 6556 N N . ILE B 1 257 ? -2.85 30.594 -1.76 1 92.25 257 ILE B N 1
ATOM 6557 C CA . ILE B 1 257 ? -3.83 29.531 -1.904 1 92.25 257 ILE B CA 1
ATOM 6558 C C . ILE B 1 257 ? -4.93 29.688 -0.859 1 92.25 257 ILE B C 1
ATOM 6560 O O . ILE B 1 257 ? -6.117 29.578 -1.176 1 92.25 257 ILE B O 1
ATOM 6564 N N . LEU B 1 258 ? -4.551 29.984 0.333 1 90.62 258 LEU B N 1
ATOM 6565 C CA . LEU B 1 258 ? -5.523 30.141 1.408 1 90.62 258 LEU B CA 1
ATOM 6566 C C . LEU B 1 258 ? -6.445 31.328 1.142 1 90.62 258 LEU B C 1
ATOM 6568 O O . LEU B 1 258 ? -7.66 31.234 1.341 1 90.62 258 LEU B O 1
ATOM 6572 N N . ARG B 1 259 ? -5.895 32.406 0.678 1 86.62 259 ARG B N 1
ATOM 6573 C CA . ARG B 1 259 ? -6.715 33.562 0.343 1 86.62 259 ARG B CA 1
ATOM 6574 C C . ARG B 1 259 ? -7.711 33.219 -0.762 1 86.62 259 ARG B C 1
ATOM 6576 O O . ARG B 1 259 ? -8.859 33.656 -0.726 1 86.62 259 ARG B O 1
ATOM 6583 N N . HIS B 1 260 ? -7.223 32.5 -1.692 1 88.69 260 HIS B N 1
ATOM 6584 C CA . HIS B 1 260 ? -8.102 32.062 -2.771 1 88.69 260 HIS B CA 1
ATOM 6585 C C . HIS B 1 260 ? -9.266 31.234 -2.232 1 88.69 260 HIS B C 1
ATOM 6587 O O . HIS B 1 260 ? -10.422 31.469 -2.594 1 88.69 260 HIS B O 1
ATOM 6593 N N . VAL B 1 261 ? -9.031 30.328 -1.354 1 89.62 261 VAL B N 1
ATOM 6594 C CA . VAL B 1 261 ? -10.047 29.453 -0.794 1 89.62 261 VAL B CA 1
ATOM 6595 C C . VAL B 1 261 ? -11.055 30.266 0.015 1 89.62 261 VAL B C 1
ATOM 6597 O O . VAL B 1 261 ? -12.266 30.109 -0.151 1 89.62 261 VAL B O 1
ATOM 6600 N N . TRP B 1 262 ? -10.539 31.141 0.848 1 87.19 262 TRP B N 1
ATOM 6601 C CA . TRP B 1 262 ? -11.414 31.891 1.742 1 87.19 262 TRP B CA 1
ATOM 6602 C C . TRP B 1 262 ? -12.305 32.844 0.957 1 87.19 262 TRP B C 1
ATOM 6604 O O . TRP B 1 262 ? -13.477 33.031 1.29 1 87.19 262 TRP B O 1
ATOM 6614 N N . SER B 1 263 ? -11.711 33.406 -0.024 1 83.94 263 SER B N 1
ATOM 6615 C CA . SER B 1 263 ? -12.461 34.344 -0.841 1 83.94 263 SER B CA 1
ATOM 6616 C C . SER B 1 263 ? -13.523 33.625 -1.669 1 83.94 263 SER B C 1
ATOM 6618 O O . SER B 1 263 ? -14.688 34.031 -1.676 1 83.94 263 SER B O 1
ATOM 6620 N N . LYS B 1 264 ? -13.125 32.594 -2.275 1 84.38 264 LYS B N 1
ATOM 6621 C CA . LYS B 1 264 ? -14.031 31.906 -3.193 1 84.38 264 LYS B CA 1
ATOM 6622 C C . LYS B 1 264 ? -15.094 31.109 -2.432 1 84.38 264 LYS B C 1
ATOM 6624 O O . LYS B 1 264 ? -16.219 30.969 -2.908 1 84.38 264 LYS B O 1
ATOM 6629 N N . LEU B 1 265 ? -14.734 30.625 -1.272 1 82.69 265 LEU B N 1
ATOM 6630 C CA . LEU B 1 265 ? -15.68 29.875 -0.455 1 82.69 265 LEU B CA 1
ATOM 6631 C C . LEU B 1 265 ? -16.562 30.812 0.36 1 82.69 265 LEU B C 1
ATOM 6633 O O . LEU B 1 265 ? -17.578 30.391 0.922 1 82.69 265 LEU B O 1
ATOM 6637 N N . GLN B 1 266 ? -16.156 32 0.41 1 76 266 GLN B N 1
ATOM 6638 C CA . GLN B 1 266 ? -16.844 32.969 1.258 1 76 266 GLN B CA 1
ATOM 6639 C C . GLN B 1 266 ? -16.922 32.469 2.697 1 76 266 GLN B C 1
ATOM 6641 O O . GLN B 1 266 ? -18.016 32.406 3.264 1 76 266 GLN B O 1
ATOM 6646 N N . ILE B 1 267 ? -15.82 32.25 3.275 1 76.31 267 ILE B N 1
ATOM 6647 C CA . ILE B 1 267 ? -15.656 31.562 4.559 1 76.31 267 ILE B CA 1
ATOM 6648 C C . ILE B 1 267 ? -16.406 32.344 5.645 1 76.31 267 ILE B C 1
ATOM 6650 O O . ILE B 1 267 ? -16.812 31.766 6.656 1 76.31 267 ILE B O 1
ATOM 6654 N N . GLY B 1 268 ? -16.516 33.594 5.449 1 71.12 268 GLY B N 1
ATOM 6655 C CA . GLY B 1 268 ? -17.266 34.406 6.398 1 71.12 268 GLY B CA 1
ATOM 6656 C C . GLY B 1 268 ? -18.656 33.875 6.676 1 71.12 268 GLY B C 1
ATOM 6657 O O . GLY B 1 268 ? -19.188 34.062 7.773 1 71.12 268 GLY B O 1
ATOM 6658 N N . ARG B 1 269 ? -19.094 33.188 5.75 1 70.62 269 ARG B N 1
ATOM 6659 C CA . ARG B 1 269 ? -20.453 32.656 5.883 1 70.62 269 ARG B CA 1
ATOM 6660 C C . ARG B 1 269 ? -20.516 31.547 6.93 1 70.62 269 ARG B C 1
ATOM 6662 O O . ARG B 1 269 ? -21.578 31.266 7.48 1 70.62 269 ARG B O 1
ATOM 6669 N N . PHE B 1 270 ? -19.422 30.969 7.211 1 73.56 270 PHE B N 1
ATOM 6670 C CA . PHE B 1 270 ? -19.391 29.875 8.188 1 73.56 270 PHE B CA 1
ATOM 6671 C C . PHE B 1 270 ? -19.297 30.438 9.609 1 73.56 270 PHE B C 1
ATOM 6673 O O . PHE B 1 270 ? -19.547 29.719 10.578 1 73.56 270 PHE B O 1
ATOM 6680 N N . PHE B 1 271 ? -18.953 31.703 9.688 1 71.31 271 PHE B N 1
ATOM 6681 C CA . PHE B 1 271 ? -18.734 32.312 10.992 1 71.31 271 PHE B CA 1
ATOM 6682 C C . PHE B 1 271 ? -19.781 33.375 11.273 1 71.31 271 PHE B C 1
ATOM 6684 O O . PHE B 1 271 ? -19.906 33.844 12.414 1 71.31 271 PHE B O 1
ATOM 6691 N N . GLY B 1 272 ? -20.422 33.875 10.211 1 62.84 272 GLY B N 1
ATOM 6692 C CA . GLY B 1 272 ? -21.406 34.938 10.398 1 62.84 272 GLY B CA 1
ATOM 6693 C C . GLY B 1 272 ? -22.734 34.406 10.922 1 62.84 272 GLY B C 1
ATOM 6694 O O . GLY B 1 272 ? -22.938 33.219 11.023 1 62.84 272 GLY B O 1
ATOM 6695 N N . ASP B 1 273 ? -23.516 35.281 11.625 1 56.56 273 ASP B N 1
ATOM 6696 C CA . ASP B 1 273 ? -24.859 35.031 12.117 1 56.56 273 ASP B CA 1
ATOM 6697 C C . ASP B 1 273 ? -25.844 34.875 10.969 1 56.56 273 ASP B C 1
ATOM 6699 O O . ASP B 1 273 ? -26.922 35.469 10.961 1 56.56 273 ASP B O 1
ATOM 6703 N N . ILE B 1 274 ? -25.25 34.438 9.867 1 54.41 274 ILE B N 1
ATOM 6704 C CA . ILE B 1 274 ? -26.172 34.344 8.75 1 54.41 274 ILE B CA 1
ATOM 6705 C C . ILE B 1 274 ? -27.062 33.094 8.938 1 54.41 274 ILE B C 1
ATOM 6707 O O . ILE B 1 274 ? -26.688 32.156 9.633 1 54.41 274 ILE B O 1
ATOM 6711 N N . ASP B 1 275 ? -28.266 33.219 8.375 1 52.94 275 ASP B N 1
ATOM 6712 C CA . ASP B 1 275 ? -29.297 32.188 8.391 1 52.94 275 ASP B CA 1
ATOM 6713 C C . ASP B 1 275 ? -28.734 30.844 7.969 1 52.94 275 ASP B C 1
ATOM 6715 O O . ASP B 1 275 ? -28.031 30.75 6.961 1 52.94 275 ASP B O 1
ATOM 6719 N N . GLN B 1 276 ? -28.656 29.938 8.938 1 55.25 276 GLN B N 1
ATOM 6720 C CA . GLN B 1 276 ? -28.203 28.562 8.805 1 55.25 276 GLN B CA 1
ATOM 6721 C C . GLN B 1 276 ? -28.547 28 7.43 1 55.25 276 GLN B C 1
ATOM 6723 O O . GLN B 1 276 ? -27.812 27.172 6.883 1 55.25 276 GLN B O 1
ATOM 6728 N N . SER B 1 277 ? -29.703 28.5 6.918 1 54.22 277 SER B N 1
ATOM 6729 C CA . SER B 1 277 ? -30.203 27.953 5.664 1 54.22 277 SER B CA 1
ATOM 6730 C C . SER B 1 277 ? -29.312 28.359 4.488 1 54.22 277 SER B C 1
ATOM 6732 O O . SER B 1 277 ? -29.297 27.672 3.457 1 54.22 277 SER B O 1
ATOM 6734 N N . SER B 1 278 ? -28.484 29.391 4.664 1 55.38 278 SER B N 1
ATOM 6735 C CA . SER B 1 278 ? -27.688 29.922 3.557 1 55.38 278 SER B CA 1
ATOM 6736 C C . SER B 1 278 ? -26.25 29.453 3.621 1 55.38 278 SER B C 1
ATOM 6738 O O . SER B 1 278 ? -25.453 29.75 2.73 1 55.38 278 SER B O 1
ATOM 6740 N N . ARG B 1 279 ? -25.953 28.703 4.59 1 60.09 279 ARG B N 1
ATOM 6741 C CA . ARG B 1 279 ? -24.594 28.219 4.746 1 60.09 279 ARG B CA 1
ATOM 6742 C C . ARG B 1 279 ? -24.281 27.109 3.742 1 60.09 279 ARG B C 1
ATOM 6744 O O . ARG B 1 279 ? -25.125 26.25 3.475 1 60.09 279 ARG B O 1
ATOM 6751 N N . PRO B 1 280 ? -23.188 27.344 3.055 1 62.09 280 PRO B N 1
ATOM 6752 C CA . PRO B 1 280 ? -22.828 26.203 2.227 1 62.09 280 PRO B CA 1
ATOM 6753 C C . PRO B 1 280 ? -22.812 24.891 3.01 1 62.09 280 PRO B C 1
ATOM 6755 O O . PRO B 1 280 ? -22.359 24.859 4.16 1 62.09 280 PRO B O 1
ATOM 6758 N N . GLN B 1 281 ? -23.609 24.031 2.635 1 74 281 GLN B N 1
ATOM 6759 C CA . GLN B 1 281 ? -23.688 22.75 3.34 1 74 281 GLN B CA 1
ATOM 6760 C C . GLN B 1 281 ? -22.562 21.812 2.893 1 74 281 GLN B C 1
ATOM 6762 O O . GLN B 1 281 ? -22.5 21.438 1.723 1 74 281 GLN B O 1
ATOM 6767 N N . LEU B 1 282 ? -21.531 21.75 3.711 1 83.94 282 LEU B N 1
ATOM 6768 C CA . LEU B 1 282 ? -20.469 20.781 3.475 1 83.94 282 LEU B CA 1
ATOM 6769 C C . LEU B 1 282 ? -20.766 19.469 4.191 1 83.94 282 LEU B C 1
ATOM 6771 O O . LEU B 1 282 ? -21.5 19.453 5.184 1 83.94 282 LEU B O 1
ATOM 6775 N N . SER B 1 283 ? -20.359 18.453 3.535 1 87.5 283 SER B N 1
ATOM 6776 C CA . SER B 1 283 ? -20.391 17.172 4.227 1 87.5 283 SER B CA 1
ATOM 6777 C C . SER B 1 283 ? -19.375 17.141 5.363 1 87.5 283 SER B C 1
ATOM 6779 O O . SER B 1 283 ? -18.5 18.016 5.461 1 87.5 283 SER B O 1
ATOM 6781 N N . PRO B 1 284 ? -19.516 16.188 6.242 1 90.5 284 PRO B N 1
ATOM 6782 C CA . PRO B 1 284 ? -18.5 16.031 7.277 1 90.5 284 PRO B CA 1
ATOM 6783 C C . PRO B 1 284 ? -17.078 15.992 6.703 1 90.5 284 PRO B C 1
ATOM 6785 O O . PRO B 1 284 ? -16.141 16.531 7.305 1 90.5 284 PRO B O 1
ATOM 6788 N N . TYR B 1 285 ? -16.984 15.469 5.57 1 94.31 285 TYR B N 1
ATOM 6789 C CA . TYR B 1 285 ? -15.695 15.445 4.895 1 94.31 285 TYR B CA 1
ATOM 6790 C C . TYR B 1 285 ? -15.242 16.859 4.547 1 94.31 285 TYR B C 1
ATOM 6792 O O . TYR B 1 285 ? -14.086 17.219 4.781 1 94.31 285 TYR B O 1
ATOM 6800 N N . GLY B 1 286 ? -16.125 17.609 4.008 1 91.94 286 GLY B N 1
ATOM 6801 C CA . GLY B 1 286 ? -15.797 18.984 3.693 1 91.94 286 GLY B CA 1
ATOM 6802 C C . GLY B 1 286 ? -15.367 19.781 4.906 1 91.94 286 GLY B C 1
ATOM 6803 O O . GLY B 1 286 ? -14.406 20.562 4.832 1 91.94 286 GLY B O 1
ATOM 6804 N N . TYR B 1 287 ? -16.016 19.531 5.949 1 91.88 287 TYR B N 1
ATOM 6805 C CA . TYR B 1 287 ? -15.68 20.234 7.184 1 91.88 287 TYR B CA 1
ATOM 6806 C C . TYR B 1 287 ? -14.312 19.797 7.707 1 91.88 287 TYR B C 1
ATOM 6808 O O . TYR B 1 287 ? -13.578 20.594 8.297 1 91.88 287 TYR B O 1
ATOM 6816 N N . GLN B 1 288 ? -14.016 18.578 7.477 1 94.88 288 GLN B N 1
ATOM 6817 C CA . GLN B 1 288 ? -12.703 18.094 7.891 1 94.88 288 GLN B CA 1
ATOM 6818 C C . GLN B 1 288 ? -11.586 18.812 7.141 1 94.88 288 GLN B C 1
ATOM 6820 O O . GLN B 1 288 ? -10.562 19.156 7.734 1 94.88 288 GLN B O 1
ATOM 6825 N N . ILE B 1 289 ? -11.789 19 5.895 1 95.5 289 ILE B N 1
ATOM 6826 C CA . ILE B 1 289 ? -10.781 19.703 5.117 1 95.5 289 ILE B CA 1
ATOM 6827 C C . ILE B 1 289 ? -10.703 21.156 5.582 1 95.5 289 ILE B C 1
ATOM 6829 O O . ILE B 1 289 ? -9.609 21.719 5.699 1 95.5 289 ILE B O 1
ATOM 6833 N N . LEU B 1 290 ? -11.797 21.719 5.836 1 92.25 290 LEU B N 1
ATOM 6834 C CA . LEU B 1 290 ? -11.82 23.078 6.348 1 92.25 290 LEU B CA 1
ATOM 6835 C C . LEU B 1 290 ? -11.07 23.172 7.672 1 92.25 290 LEU B C 1
ATOM 6837 O O . LEU B 1 290 ? -10.344 24.141 7.91 1 92.25 290 LEU B O 1
ATOM 6841 N N . TYR B 1 291 ? -11.328 22.203 8.477 1 93.94 291 TYR B N 1
ATOM 6842 C CA . TYR B 1 291 ? -10.609 22.109 9.742 1 93.94 291 TYR B CA 1
ATOM 6843 C C . TYR B 1 291 ? -9.102 22.125 9.516 1 93.94 291 TYR B C 1
ATOM 6845 O O . TYR B 1 291 ? -8.375 22.859 10.188 1 93.94 291 TYR B O 1
ATOM 6853 N N . PHE B 1 292 ? -8.633 21.406 8.5 1 95.44 292 PHE B N 1
ATOM 6854 C CA . PHE B 1 292 ? -7.215 21.359 8.172 1 95.44 292 PHE B CA 1
ATOM 6855 C C . PHE B 1 292 ? -6.734 22.719 7.684 1 95.44 292 PHE B C 1
ATOM 6857 O O . PHE B 1 292 ? -5.66 23.188 8.07 1 95.44 292 PHE B O 1
ATOM 6864 N N . LEU B 1 293 ? -7.5 23.312 6.918 1 93.25 293 LEU B N 1
ATOM 6865 C CA . LEU B 1 293 ? -7.098 24.578 6.305 1 93.25 293 LEU B CA 1
ATOM 6866 C C . LEU B 1 293 ? -7.016 25.688 7.348 1 93.25 293 LEU B C 1
ATOM 6868 O O . LEU B 1 293 ? -6.141 26.562 7.27 1 93.25 293 LEU B O 1
ATOM 6872 N N . LEU B 1 294 ? -7.84 25.625 8.273 1 90.62 294 LEU B N 1
ATOM 6873 C CA . LEU B 1 294 ? -7.812 26.609 9.344 1 90.62 294 LEU B CA 1
ATOM 6874 C C . LEU B 1 294 ? -6.539 26.484 10.172 1 90.62 294 LEU B C 1
ATOM 6876 O O . LEU B 1 294 ? -5.918 27.484 10.531 1 90.62 294 LEU B O 1
ATOM 6880 N N . HIS B 1 295 ? -6.16 25.219 10.391 1 92.12 295 HIS B N 1
ATOM 6881 C CA . HIS B 1 295 ? -4.902 24.984 11.094 1 92.12 295 HIS B CA 1
ATOM 6882 C C . HIS B 1 295 ? -3.721 25.547 10.32 1 92.12 295 HIS B C 1
ATOM 6884 O O . HIS B 1 295 ? -2.844 26.188 10.914 1 92.12 295 HIS B O 1
ATOM 6890 N N . ILE B 1 296 ? -3.789 25.359 9.133 1 93.25 296 ILE B N 1
ATOM 6891 C CA . ILE B 1 296 ? -2.67 25.781 8.297 1 93.25 296 ILE B CA 1
ATOM 6892 C C . ILE B 1 296 ? -2.623 27.297 8.219 1 93.25 296 ILE B C 1
ATOM 6894 O O . ILE B 1 296 ? -1.543 27.891 8.242 1 93.25 296 ILE B O 1
ATOM 6898 N N . ASP B 1 297 ? -3.736 27.906 8.18 1 90.38 297 ASP B N 1
ATOM 6899 C CA . ASP B 1 297 ? -3.805 29.359 8.109 1 90.38 297 ASP B CA 1
ATOM 6900 C C . ASP B 1 297 ? -3.189 30 9.352 1 90.38 297 ASP B C 1
ATOM 6902 O O . ASP B 1 297 ? -2.355 30.906 9.25 1 90.38 297 ASP B O 1
ATOM 6906 N N . ILE B 1 298 ? -3.584 29.516 10.453 1 89.56 298 ILE B N 1
ATOM 6907 C CA . ILE B 1 298 ? -3.088 30.062 11.711 1 89.56 298 ILE B CA 1
ATOM 6908 C C . ILE B 1 298 ? -1.581 29.844 11.812 1 89.56 298 ILE B C 1
ATOM 6910 O O . ILE B 1 298 ? -0.832 30.75 12.156 1 89.56 298 ILE B O 1
ATOM 6914 N N . ARG B 1 299 ? -1.115 28.703 11.469 1 91.5 299 ARG B N 1
ATOM 6915 C CA . ARG B 1 299 ? 0.308 28.391 11.555 1 91.5 299 ARG B CA 1
ATOM 6916 C C . ARG B 1 299 ? 1.108 29.219 10.555 1 91.5 299 ARG B C 1
ATOM 6918 O O . ARG B 1 299 ? 2.244 29.609 10.836 1 91.5 299 ARG B O 1
ATOM 6925 N N . SER B 1 300 ? 0.523 29.453 9.477 1 89.25 300 SER B N 1
ATOM 6926 C CA . SER B 1 300 ? 1.214 30.234 8.453 1 89.25 300 SER B CA 1
ATOM 6927 C C . SER B 1 300 ? 1.382 31.688 8.891 1 89.25 300 SER B C 1
ATOM 6929 O O . SER B 1 300 ? 2.266 32.375 8.391 1 89.25 300 SER B O 1
ATOM 6931 N N . SER B 1 301 ? 0.606 32.094 9.852 1 86.31 301 SER B N 1
ATOM 6932 C CA . SER B 1 301 ? 0.594 33.5 10.234 1 86.31 301 SER B CA 1
ATOM 6933 C C . SER B 1 301 ? 1.301 33.719 11.57 1 86.31 301 SER B C 1
ATOM 6935 O O . SER B 1 301 ? 1.469 34.875 12.016 1 86.31 301 SER B O 1
ATOM 6937 N N . LEU B 1 302 ? 1.684 32.688 12.133 1 85.25 302 LEU B N 1
ATOM 6938 C CA . LEU B 1 302 ? 2.184 32.75 13.5 1 85.25 302 LEU B CA 1
ATOM 6939 C C . LEU B 1 302 ? 3.355 33.719 13.617 1 85.25 302 LEU B C 1
ATOM 6941 O O . LEU B 1 302 ? 3.463 34.469 14.594 1 85.25 302 LEU B O 1
ATOM 6945 N N . PHE B 1 303 ? 4.16 33.75 12.57 1 81.06 303 PHE B N 1
ATOM 6946 C CA . PHE B 1 303 ? 5.371 34.562 12.719 1 81.06 303 PHE B CA 1
ATOM 6947 C C . PHE B 1 303 ? 5.371 35.719 11.742 1 81.06 303 PHE B C 1
ATOM 6949 O O . PHE B 1 303 ? 6.27 36.562 11.773 1 81.06 303 PHE B O 1
ATOM 6956 N N . THR B 1 304 ? 4.395 35.75 10.891 1 77.25 304 THR B N 1
ATOM 6957 C CA . THR B 1 304 ? 4.336 36.844 9.945 1 77.25 304 THR B CA 1
ATOM 6958 C C . THR B 1 304 ? 3.225 37.812 10.312 1 77.25 304 THR B C 1
ATOM 6960 O O . THR B 1 304 ? 3.232 38.969 9.875 1 77.25 304 THR B O 1
ATOM 6963 N N . GLY B 1 305 ? 2.289 37.344 11.086 1 71.12 305 GLY B N 1
ATOM 6964 C CA . GLY B 1 305 ? 1.172 38.156 11.5 1 71.12 305 GLY B CA 1
ATOM 6965 C C . GLY B 1 305 ? 0.09 38.281 10.445 1 71.12 305 GLY B C 1
ATOM 6966 O O . GLY B 1 305 ? -0.942 38.906 10.672 1 71.12 305 GLY B O 1
ATOM 6967 N N . ASN B 1 306 ? 0.257 37.688 9.305 1 67.19 306 ASN B N 1
ATOM 6968 C CA . ASN B 1 306 ? -0.678 37.844 8.188 1 67.19 306 ASN B CA 1
ATOM 6969 C C . ASN B 1 306 ? -1.745 36.75 8.211 1 67.19 306 ASN B C 1
ATOM 6971 O O . ASN B 1 306 ? -1.825 35.938 7.289 1 67.19 306 ASN B O 1
ATOM 6975 N N . ILE B 1 307 ? -2.621 36.844 9.266 1 65.69 307 ILE B N 1
ATOM 6976 C CA . ILE B 1 307 ? -3.697 35.875 9.375 1 65.69 307 ILE B CA 1
ATOM 6977 C C . ILE B 1 307 ? -4.773 36.188 8.328 1 65.69 307 ILE B C 1
ATOM 6979 O O . ILE B 1 307 ? -5.203 37.312 8.188 1 65.69 307 ILE B O 1
ATOM 6983 N N . SER B 1 308 ? -5.051 35.25 7.496 1 61.91 308 SER B N 1
ATOM 6984 C CA . SER B 1 308 ? -5.977 35.438 6.383 1 61.91 308 SER B CA 1
ATOM 6985 C C . SER B 1 308 ? -7.422 35.25 6.824 1 61.91 308 SER B C 1
ATOM 6987 O O . SER B 1 308 ? -8.32 35.938 6.367 1 61.91 308 SER B O 1
ATOM 6989 N N . PHE B 1 309 ? -7.727 34.406 7.742 1 62.81 309 PHE B N 1
ATOM 6990 C CA . PHE B 1 309 ? -9.07 33.906 8.031 1 62.81 309 PHE B CA 1
ATOM 6991 C C . PHE B 1 309 ? -9.945 35.031 8.57 1 62.81 309 PHE B C 1
ATOM 6993 O O . PHE B 1 309 ? -11.039 35.281 8.055 1 62.81 309 PHE B O 1
ATOM 7000 N N . PRO B 1 310 ? -9.633 35.656 9.625 1 57.06 310 PRO B N 1
ATOM 7001 C CA . PRO B 1 310 ? -10.617 36.562 10.227 1 57.06 310 PRO B CA 1
ATOM 7002 C C . PRO B 1 310 ? -10.898 37.781 9.359 1 57.06 310 PRO B C 1
ATOM 7004 O O . PRO B 1 310 ? -11.969 38.375 9.477 1 57.06 310 PRO B O 1
ATOM 7007 N N . ASP B 1 311 ? -9.93 38.062 8.57 1 58.34 311 ASP B N 1
ATOM 7008 C CA . ASP B 1 311 ? -10.18 39.219 7.738 1 58.34 311 ASP B CA 1
ATOM 7009 C C . ASP B 1 311 ? -11.344 39 6.785 1 58.34 311 ASP B C 1
ATOM 7011 O O . ASP B 1 311 ? -11.969 39.938 6.312 1 58.34 311 ASP B O 1
ATOM 7015 N N . TYR B 1 312 ? -11.602 37.75 6.816 1 53.44 312 TYR B N 1
ATOM 7016 C CA . TYR B 1 312 ? -12.672 37.438 5.887 1 53.44 312 TYR B CA 1
ATOM 7017 C C . TYR B 1 312 ? -14 37.25 6.621 1 53.44 312 TYR B C 1
ATOM 7019 O O . TYR B 1 312 ? -15.047 37.094 5.992 1 53.44 312 TYR B O 1
ATOM 7027 N N . VAL B 1 313 ? -13.836 37.188 7.816 1 57.19 313 VAL B N 1
ATOM 7028 C CA . VAL B 1 313 ? -15.062 37 8.594 1 57.19 313 VAL B CA 1
ATOM 7029 C C . VAL B 1 313 ? -15.57 38.375 9.07 1 57.19 313 VAL B C 1
ATOM 7031 O O . VAL B 1 313 ? -16.781 38.625 9.039 1 57.19 313 VAL B O 1
ATOM 7034 N N . ILE B 1 314 ? -14.594 39.25 9.656 1 54.31 314 ILE B N 1
ATOM 7035 C CA . ILE B 1 314 ? -15 40.438 10.414 1 54.31 314 ILE B CA 1
ATOM 7036 C C . ILE B 1 314 ? -14.898 41.688 9.539 1 54.31 314 ILE B C 1
ATOM 7038 O O . ILE B 1 314 ? -13.805 42.031 9.094 1 54.31 314 ILE B O 1
ATOM 7042 N N . ILE B 1 315 ? -15.82 41.969 8.688 1 53.5 315 ILE B N 1
ATOM 7043 C CA . ILE B 1 315 ? -15.727 43.312 8.141 1 53.5 315 ILE B CA 1
ATOM 7044 C C . ILE B 1 315 ? -16.297 44.312 9.141 1 53.5 315 ILE B C 1
ATOM 7046 O O . ILE B 1 315 ? -17.5 44.312 9.43 1 53.5 315 ILE B O 1
ATOM 7050 N N . PRO B 1 316 ? -15.273 44.969 9.93 1 53.69 316 PRO B N 1
ATOM 7051 C CA . PRO B 1 316 ? -15.836 45.906 10.914 1 53.69 316 PRO B CA 1
ATOM 7052 C C . PRO B 1 316 ? -16.734 46.969 10.281 1 53.69 316 PRO B C 1
ATOM 7054 O O . PRO B 1 316 ? -16.375 47.531 9.242 1 53.69 316 PRO B O 1
ATOM 7057 N N . LYS B 1 317 ? -18 47.031 10.594 1 51.5 317 LYS B N 1
ATOM 7058 C CA . LYS B 1 317 ? -18.891 48.094 10.172 1 51.5 317 LYS B CA 1
ATOM 7059 C C . LYS B 1 317 ? -18.281 49.469 10.469 1 51.5 317 LYS B C 1
ATOM 7061 O O . LYS B 1 317 ? -18.406 50.406 9.68 1 51.5 317 LYS B O 1
ATOM 7066 N N . ASN B 1 318 ? -17.859 49.688 11.695 1 50.56 318 ASN B N 1
ATOM 7067 C CA . ASN B 1 318 ? -17.578 51.031 12.188 1 50.56 318 ASN B CA 1
ATOM 7068 C C . ASN B 1 318 ? -16.078 51.344 12.18 1 50.56 318 ASN B C 1
ATOM 7070 O O . ASN B 1 318 ? -15.586 52.094 13.016 1 50.56 318 ASN B O 1
ATOM 7074 N N . GLN B 1 319 ? -15.211 50.938 11.211 1 60.28 319 GLN B N 1
ATOM 7075 C CA . GLN B 1 319 ? -13.852 51.406 10.953 1 60.28 319 GLN B CA 1
ATOM 7076 C C . GLN B 1 319 ? -12.914 51.031 12.094 1 60.28 319 GLN B C 1
ATOM 7078 O O . GLN B 1 319 ? -11.906 51.688 12.32 1 60.28 319 GLN B O 1
ATOM 7083 N N . ARG B 1 320 ? -13.289 50.219 12.992 1 69.12 320 ARG B N 1
ATOM 7084 C CA . ARG B 1 320 ? -12.398 49.844 14.086 1 69.12 320 ARG B CA 1
ATOM 7085 C C . ARG B 1 320 ? -11.305 48.875 13.602 1 69.12 320 ARG B C 1
ATOM 7087 O O . ARG B 1 320 ? -11.453 48.219 12.578 1 69.12 320 ARG B O 1
ATOM 7094 N N . ASN B 1 321 ? -10.227 48.969 14.336 1 75.94 321 ASN B N 1
ATOM 7095 C CA . ASN B 1 321 ? -9.094 48.094 14.031 1 75.94 321 ASN B CA 1
ATOM 7096 C C . ASN B 1 321 ? -9.484 46.625 14.102 1 75.94 321 ASN B C 1
ATOM 7098 O O . ASN B 1 321 ? -10.078 46.188 15.086 1 75.94 321 ASN B O 1
ATOM 7102 N N . VAL B 1 322 ? -9.281 45.938 13.133 1 75.44 322 VAL B N 1
ATOM 7103 C CA . VAL B 1 322 ? -9.734 44.562 12.953 1 75.44 322 VAL B CA 1
ATOM 7104 C C . VAL B 1 322 ? -9.164 43.656 14.062 1 75.44 322 VAL B C 1
ATOM 7106 O O . VAL B 1 322 ? -9.82 42.719 14.516 1 75.44 322 VAL B O 1
ATOM 7109 N N . ASN B 1 323 ? -8 43.969 14.57 1 79.69 323 ASN B N 1
ATOM 7110 C CA . ASN B 1 323 ? -7.355 43.156 15.594 1 79.69 323 ASN B CA 1
ATOM 7111 C C . ASN B 1 323 ? -8.078 43.25 16.938 1 79.69 323 ASN B C 1
ATOM 7113 O O . ASN B 1 323 ? -8.32 42.25 17.594 1 79.69 323 ASN B O 1
ATOM 7117 N N . ILE B 1 324 ? -8.445 44.469 17.25 1 79.69 324 ILE B N 1
ATOM 7118 C CA . ILE B 1 324 ? -9.109 44.656 18.531 1 79.69 324 ILE B CA 1
ATOM 7119 C C . ILE B 1 324 ? -10.516 44.062 18.469 1 79.69 324 ILE B C 1
ATOM 7121 O O . ILE B 1 324 ? -11.039 43.594 19.484 1 79.69 324 ILE B O 1
ATOM 7125 N N . VAL B 1 325 ? -11.102 44.188 17.344 1 77.81 325 VAL B N 1
ATOM 7126 C CA . VAL B 1 325 ? -12.438 43.625 17.188 1 77.81 325 VAL B CA 1
ATOM 7127 C C . VAL B 1 325 ? -12.375 42.094 17.375 1 77.81 325 VAL B C 1
ATOM 7129 O O . VAL B 1 325 ? -13.203 41.531 18.078 1 77.81 325 VAL B O 1
ATOM 7132 N N . TYR B 1 326 ? -11.406 41.531 16.828 1 79 326 TYR B N 1
ATOM 7133 C CA . TYR B 1 326 ? -11.242 40.094 16.953 1 79 326 TYR B CA 1
ATOM 7134 C C . TYR B 1 326 ? -10.953 39.688 18.406 1 79 326 TYR B C 1
ATOM 7136 O O . TYR B 1 326 ? -11.516 38.719 18.906 1 79 326 TYR B O 1
ATOM 7144 N N . LEU B 1 327 ? -10.102 40.406 19.031 1 82.81 327 LEU B N 1
ATOM 7145 C CA . LEU B 1 327 ? -9.688 40.094 20.391 1 82.81 327 LEU B CA 1
ATOM 7146 C C . LEU B 1 327 ? -10.867 40.219 21.359 1 82.81 327 LEU B C 1
ATOM 7148 O O . LEU B 1 327 ? -10.969 39.469 22.312 1 82.81 327 LEU B O 1
ATOM 7152 N N . THR B 1 328 ? -11.719 41.188 21.031 1 78.69 328 THR B N 1
ATOM 7153 C CA . THR B 1 328 ? -12.82 41.438 21.953 1 78.69 328 THR B CA 1
ATOM 7154 C C . THR B 1 328 ? -14.008 40.531 21.641 1 78.69 328 THR B C 1
ATOM 7156 O O . THR B 1 328 ? -14.859 40.281 22.5 1 78.69 328 THR B O 1
ATOM 7159 N N . THR B 1 329 ? -14.086 40 20.406 1 75.56 329 THR B N 1
ATOM 7160 C CA . THR B 1 329 ? -15.203 39.125 20.016 1 75.56 329 THR B CA 1
ATOM 7161 C C . THR B 1 329 ? -14.734 37.688 19.797 1 75.56 329 THR B C 1
ATOM 7163 O O . THR B 1 329 ? -15.406 36.906 19.125 1 75.56 329 THR B O 1
ATOM 7166 N N . SER B 1 330 ? -13.648 37.375 20.297 1 74.88 330 SER B N 1
ATOM 7167 C CA . SER B 1 330 ? -12.961 36.125 20.031 1 74.88 330 SER B CA 1
ATOM 7168 C C . SER B 1 330 ? -13.828 34.938 20.438 1 74.88 330 SER B C 1
ATOM 7170 O O . SER B 1 330 ? -13.812 33.875 19.766 1 74.88 330 SER B O 1
ATOM 7172 N N . LYS B 1 331 ? -14.531 35.062 21.469 1 74.12 331 LYS B N 1
ATOM 7173 C CA . LYS B 1 331 ? -15.352 33.969 21.953 1 74.12 331 LYS B CA 1
ATOM 7174 C C . LYS B 1 331 ? -16.344 33.5 20.875 1 74.12 331 LYS B C 1
ATOM 7176 O O . LYS B 1 331 ? -16.609 32.312 20.734 1 74.12 331 LYS B O 1
ATOM 7181 N N . LEU B 1 332 ? -16.844 34.438 20.125 1 70.69 332 LEU B N 1
ATOM 7182 C CA . LEU B 1 332 ? -17.781 34.125 19.062 1 70.69 332 LEU B CA 1
ATOM 7183 C C . LEU B 1 332 ? -17.109 33.312 17.953 1 70.69 332 LEU B C 1
ATOM 7185 O O . LEU B 1 332 ? -17.672 32.344 17.438 1 70.69 332 LEU B O 1
ATOM 7189 N N . TYR B 1 333 ? -15.938 33.656 17.672 1 72.31 333 TYR B N 1
ATOM 7190 C CA . TYR B 1 333 ? -15.195 32.969 16.609 1 72.31 333 TYR B CA 1
ATOM 7191 C C . TYR B 1 333 ? -14.719 31.609 17.062 1 72.31 333 TYR B C 1
ATOM 7193 O O . TYR B 1 333 ? -14.742 30.641 16.281 1 72.31 333 TYR B O 1
ATOM 7201 N N . ASP B 1 334 ? -14.383 31.594 18.281 1 76.44 334 ASP B N 1
ATOM 7202 C CA . ASP B 1 334 ? -13.953 30.312 18.859 1 76.44 334 ASP B CA 1
ATOM 7203 C C . ASP B 1 334 ? -15.086 29.297 18.844 1 76.44 334 ASP B C 1
ATOM 7205 O O . ASP B 1 334 ? -14.875 28.109 18.562 1 76.44 334 ASP B O 1
ATOM 7209 N N . ASP B 1 335 ? -16.234 29.75 19.141 1 77.56 335 ASP B N 1
ATOM 7210 C CA . ASP B 1 335 ? -17.406 28.859 19.172 1 77.56 335 ASP B CA 1
ATOM 7211 C C . ASP B 1 335 ? -17.734 28.359 17.766 1 77.56 335 ASP B C 1
ATOM 7213 O O . ASP B 1 335 ? -18.031 27.172 17.578 1 77.56 335 ASP B O 1
ATOM 7217 N N . LYS B 1 336 ? -17.625 29.219 16.859 1 77.88 336 LYS B N 1
ATOM 7218 C CA . LYS B 1 336 ? -17.922 28.844 15.484 1 77.88 336 LYS B CA 1
ATOM 7219 C C . LYS B 1 336 ? -16.875 27.875 14.938 1 77.88 336 LYS B C 1
ATOM 7221 O O . LYS B 1 336 ? -17.203 26.953 14.203 1 77.88 336 LYS B O 1
ATOM 7226 N N . ALA B 1 337 ? -15.664 28.203 15.25 1 81.06 337 ALA B N 1
ATOM 7227 C CA . ALA B 1 337 ? -14.594 27.281 14.844 1 81.06 337 ALA B CA 1
ATOM 7228 C C . ALA B 1 337 ? -14.773 25.922 15.492 1 81.06 337 ALA B C 1
ATOM 7230 O O . ALA B 1 337 ? -14.516 24.891 14.859 1 81.06 337 ALA B O 1
ATOM 7231 N N . SER B 1 338 ? -15.18 25.953 16.703 1 84 338 SER B N 1
ATOM 7232 C CA . SER B 1 338 ? -15.461 24.703 17.406 1 84 338 SER B CA 1
ATOM 7233 C C . SER B 1 338 ? -16.609 23.953 16.75 1 84 338 SER B C 1
ATOM 7235 O O . SER B 1 338 ? -16.625 22.719 16.719 1 84 338 SER B O 1
ATOM 7237 N N . ASP B 1 339 ? -17.5 24.703 16.219 1 83.12 339 ASP B N 1
ATOM 7238 C CA . ASP B 1 339 ? -18.625 24.094 15.492 1 83.12 339 ASP B CA 1
ATOM 7239 C C . ASP B 1 339 ? -18.141 23.391 14.234 1 83.12 339 ASP B C 1
ATOM 7241 O O . ASP B 1 339 ? -18.641 22.328 13.875 1 83.12 339 ASP B O 1
ATOM 7245 N N . ILE B 1 340 ? -17.234 24.016 13.594 1 83.94 340 ILE B N 1
ATOM 7246 C CA . ILE B 1 340 ? -16.656 23.391 12.406 1 83.94 340 ILE B CA 1
ATOM 7247 C C . ILE B 1 340 ? -16.016 22.062 12.781 1 83.94 340 ILE B C 1
ATOM 7249 O O . ILE B 1 340 ? -16.219 21.047 12.102 1 83.94 340 ILE B O 1
ATOM 7253 N N . ALA B 1 341 ? -15.289 22.062 13.844 1 90 341 ALA B N 1
ATOM 7254 C CA . ALA B 1 341 ? -14.656 20.844 14.312 1 90 341 ALA B CA 1
ATOM 7255 C C . ALA B 1 341 ? -15.703 19.781 14.672 1 90 341 ALA B C 1
ATOM 7257 O O . ALA B 1 341 ? -15.523 18.594 14.391 1 90 341 ALA B O 1
ATOM 7258 N N . TRP B 1 342 ? -16.719 20.25 15.18 1 89.31 342 TRP B N 1
ATOM 7259 C CA . TRP B 1 342 ? -17.766 19.328 15.594 1 89.31 342 TRP B CA 1
ATOM 7260 C C . TRP B 1 342 ? -18.453 18.703 14.383 1 89.31 342 TRP B C 1
ATOM 7262 O O . TRP B 1 342 ? -18.859 17.531 14.422 1 89.31 342 TRP B O 1
ATOM 7272 N N . GLN B 1 343 ? -18.547 19.438 13.359 1 88.5 343 GLN B N 1
ATOM 7273 C CA . GLN B 1 343 ? -19.219 18.969 12.156 1 88.5 343 GLN B CA 1
ATOM 7274 C C . GLN B 1 343 ? -18.391 17.906 11.43 1 88.5 343 GLN B C 1
ATOM 7276 O O . GLN B 1 343 ? -18.891 17.234 10.531 1 88.5 343 GLN B O 1
ATOM 7281 N N . THR B 1 344 ? -17.188 17.703 11.852 1 91.94 344 THR B N 1
ATOM 7282 C CA . THR B 1 344 ? -16.344 16.688 11.234 1 91.94 344 THR B CA 1
ATOM 7283 C C . THR B 1 344 ? -16.656 15.305 11.805 1 91.94 344 THR B C 1
ATOM 7285 O O . THR B 1 344 ? -16.141 14.297 11.32 1 91.94 344 THR B O 1
ATOM 7288 N N . ARG B 1 345 ? -17.5 15.273 12.742 1 90.12 345 ARG B N 1
ATOM 7289 C CA . ARG B 1 345 ? -17.766 14.023 13.453 1 90.12 345 ARG B CA 1
ATOM 7290 C C . ARG B 1 345 ? -18.297 12.961 12.5 1 90.12 345 ARG B C 1
ATOM 7292 O O . ARG B 1 345 ? -19.125 13.25 11.633 1 90.12 345 ARG B O 1
ATOM 7299 N N . GLY B 1 346 ? -17.766 11.766 12.688 1 88.06 346 GLY B N 1
ATOM 7300 C CA . GLY B 1 346 ? -18.219 10.617 11.93 1 88.06 346 GLY B CA 1
ATOM 7301 C C . GLY B 1 346 ? -17.75 10.609 10.492 1 88.06 346 GLY B C 1
ATOM 7302 O O . GLY B 1 346 ? -18.312 9.93 9.641 1 88.06 346 GLY B O 1
ATOM 7303 N N . VAL B 1 347 ? -16.734 11.375 10.258 1 92.44 347 VAL B N 1
ATOM 7304 C CA . VAL B 1 347 ? -16.281 11.531 8.883 1 92.44 347 VAL B CA 1
ATOM 7305 C C . VAL B 1 347 ? -15.82 10.188 8.328 1 92.44 347 VAL B C 1
ATOM 7307 O O . VAL B 1 347 ? -16.172 9.82 7.203 1 92.44 347 VAL B O 1
ATOM 7310 N N . SER B 1 348 ? -15.086 9.375 9.031 1 91.25 348 SER B N 1
ATOM 7311 C CA . SER B 1 348 ? -14.57 8.102 8.547 1 91.25 348 SER B CA 1
ATOM 7312 C C . SER B 1 348 ? -15.703 7.109 8.289 1 91.25 348 SER B C 1
ATOM 7314 O O . SER B 1 348 ? -15.703 6.414 7.273 1 91.25 348 SER B O 1
ATOM 7316 N N . SER B 1 349 ? -16.625 7.148 9.188 1 88.31 349 SER B N 1
ATOM 7317 C CA . SER B 1 349 ? -17.781 6.262 9.008 1 88.31 349 SER B CA 1
ATOM 7318 C C . SER B 1 349 ? -18.594 6.656 7.781 1 88.31 349 SER B C 1
ATOM 7320 O O . SER B 1 349 ? -19.156 5.797 7.098 1 88.31 349 SER B O 1
ATOM 7322 N N . ASP B 1 350 ? -18.625 7.863 7.574 1 89.19 350 ASP B N 1
ATOM 7323 C CA . ASP B 1 350 ? -19.406 8.367 6.445 1 89.19 350 ASP B CA 1
ATOM 7324 C C . ASP B 1 350 ? -18.719 8.023 5.117 1 89.19 350 ASP B C 1
ATOM 7326 O O . ASP B 1 350 ? -19.391 7.586 4.176 1 89.19 350 ASP B O 1
ATOM 7330 N N . ILE B 1 351 ? -17.453 8.125 5.086 1 90.38 351 ILE B N 1
ATOM 7331 C CA . ILE B 1 351 ? -16.797 8.008 3.793 1 90.38 351 ILE B CA 1
ATOM 7332 C C . ILE B 1 351 ? -16.516 6.535 3.486 1 90.38 351 ILE B C 1
ATOM 7334 O O . ILE B 1 351 ? -16.5 6.129 2.322 1 90.38 351 ILE B O 1
ATOM 7338 N N . PHE B 1 352 ? -16.281 5.691 4.43 1 88.56 352 PHE B N 1
ATOM 7339 C CA . PHE B 1 352 ? -15.953 4.293 4.184 1 88.56 352 PHE B CA 1
ATOM 7340 C C . PHE B 1 352 ? -17.188 3.41 4.312 1 88.56 352 PHE B C 1
ATOM 7342 O O . PHE B 1 352 ? -17.172 2.25 3.896 1 88.56 352 PHE B O 1
ATOM 7349 N N . GLY B 1 353 ? -18.172 3.971 4.934 1 86 353 GLY B N 1
ATOM 7350 C CA . GLY B 1 353 ? -19.438 3.26 5.008 1 86 353 GLY B CA 1
ATOM 7351 C C . GLY B 1 353 ? -19.391 2.047 5.922 1 86 353 GLY B C 1
ATOM 7352 O O . GLY B 1 353 ? -18.766 2.086 6.98 1 86 353 GLY B O 1
ATOM 7353 N N . LYS B 1 354 ? -20.031 0.969 5.516 1 79.88 354 LYS B N 1
ATOM 7354 C CA . LYS B 1 354 ? -20.266 -0.205 6.348 1 79.88 354 LYS B CA 1
ATOM 7355 C C . LYS B 1 354 ? -18.984 -1.013 6.531 1 79.88 354 LYS B C 1
ATOM 7357 O O . LYS B 1 354 ? -18.844 -1.767 7.5 1 79.88 354 LYS B O 1
ATOM 7362 N N . ASP B 1 355 ? -18.062 -0.817 5.727 1 78 355 ASP B N 1
ATOM 7363 C CA . ASP B 1 355 ? -16.828 -1.608 5.766 1 78 355 ASP B CA 1
ATOM 7364 C C . ASP B 1 355 ? -15.867 -1.068 6.816 1 78 355 ASP B C 1
ATOM 7366 O O . ASP B 1 355 ? -14.898 -1.739 7.18 1 78 355 ASP B O 1
ATOM 7370 N N . TYR B 1 356 ? -16.219 0.105 7.344 1 88.81 356 TYR B N 1
ATOM 7371 C CA . TYR B 1 356 ? -15.328 0.72 8.32 1 88.81 356 TYR B CA 1
ATOM 7372 C C . TYR B 1 356 ? -15.328 -0.062 9.625 1 88.81 356 TYR B C 1
ATOM 7374 O O . TYR B 1 356 ? -16.391 -0.311 10.211 1 88.81 356 TYR B O 1
ATOM 7382 N N . PRO B 1 357 ? -14.148 -0.504 10.086 1 86 357 PRO B N 1
ATOM 7383 C CA . PRO B 1 357 ? -14.086 -1.351 11.281 1 86 357 PRO B CA 1
ATOM 7384 C C . PRO B 1 357 ? -14.68 -0.676 12.516 1 86 357 PRO B C 1
ATOM 7386 O O . PRO B 1 357 ? -14.438 0.511 12.75 1 86 357 PRO B O 1
ATOM 7389 N N . LYS B 1 358 ? -15.25 -1.385 13.367 1 84.12 358 LYS B N 1
ATOM 7390 C CA . LYS B 1 358 ? -15.93 -0.872 14.555 1 84.12 358 LYS B CA 1
ATOM 7391 C C . LYS B 1 358 ? -14.922 -0.338 15.57 1 84.12 358 LYS B C 1
ATOM 7393 O O . LYS B 1 358 ? -15.188 0.665 16.234 1 84.12 358 LYS B O 1
ATOM 7398 N N . SER B 1 359 ? -13.82 -1.002 15.688 1 81.56 359 SER B N 1
ATOM 7399 C CA . SER B 1 359 ? -12.805 -0.549 16.641 1 81.56 359 SER B CA 1
ATOM 7400 C C . SER B 1 359 ? -12.336 0.864 16.312 1 81.56 359 SER B C 1
ATOM 7402 O O . SER B 1 359 ? -12.062 1.658 17.219 1 81.56 359 SER B O 1
ATOM 7404 N N . PHE B 1 360 ? -12.367 1.195 15.094 1 87.31 360 PHE B N 1
ATOM 7405 C CA . PHE B 1 360 ? -11.953 2.533 14.695 1 87.31 360 PHE B CA 1
ATOM 7406 C C . PHE B 1 360 ? -13.047 3.555 14.984 1 87.31 360 PHE B C 1
ATOM 7408 O O . PHE B 1 360 ? -12.75 4.715 15.289 1 87.31 360 PHE B O 1
ATOM 7415 N N . THR B 1 361 ? -14.227 3.086 14.992 1 86.69 361 THR B N 1
ATOM 7416 C CA . THR B 1 361 ? -15.344 3.986 15.266 1 86.69 361 THR B CA 1
ATOM 7417 C C . THR B 1 361 ? -15.312 4.457 16.719 1 86.69 361 THR B C 1
ATOM 7419 O O . THR B 1 361 ? -15.617 5.617 17 1 86.69 361 THR B O 1
ATOM 7422 N N . ASP B 1 362 ? -14.938 3.609 17.578 1 84.25 362 ASP B N 1
ATOM 7423 C CA . ASP B 1 362 ? -14.836 3.977 18.984 1 84.25 362 ASP B CA 1
ATOM 7424 C C . ASP B 1 362 ? -13.727 5.004 19.219 1 84.25 362 ASP B C 1
ATOM 7426 O O . ASP B 1 362 ? -13.914 5.98 19.938 1 84.25 362 ASP B O 1
ATOM 7430 N N . ASP B 1 363 ? -12.648 4.777 18.641 1 87.19 363 ASP B N 1
ATOM 7431 C CA . ASP B 1 363 ? -11.539 5.727 18.719 1 87.19 363 ASP B CA 1
ATOM 7432 C C . ASP B 1 363 ? -11.922 7.07 18.109 1 87.19 363 ASP B C 1
ATOM 7434 O O . ASP B 1 363 ? -11.555 8.125 18.641 1 87.19 363 ASP B O 1
ATOM 7438 N N . ASP B 1 364 ? -12.68 6.996 17.078 1 89.69 364 ASP B N 1
ATOM 7439 C CA . ASP B 1 364 ? -13.078 8.227 16.391 1 89.69 364 ASP B CA 1
ATOM 7440 C C . ASP B 1 364 ? -13.992 9.07 17.266 1 89.69 364 ASP B C 1
ATOM 7442 O O . ASP B 1 364 ? -13.938 10.305 17.234 1 89.69 364 ASP B O 1
ATOM 7446 N N . THR B 1 365 ? -14.789 8.461 18 1 86.31 365 THR B N 1
ATOM 7447 C CA . THR B 1 365 ? -15.68 9.188 18.891 1 86.31 365 THR B CA 1
ATOM 7448 C C . THR B 1 365 ? -14.883 9.984 19.922 1 86.31 365 THR B C 1
ATOM 7450 O O . THR B 1 365 ? -15.227 11.125 20.234 1 86.31 365 THR B O 1
ATOM 7453 N N . LEU B 1 366 ? -13.891 9.391 20.391 1 85.38 366 LEU B N 1
ATOM 7454 C CA . LEU B 1 366 ? -13.031 10.094 21.344 1 85.38 366 LEU B CA 1
ATOM 7455 C C . LEU B 1 366 ? -12.258 11.203 20.656 1 85.38 366 LEU B C 1
ATOM 7457 O O . LEU B 1 366 ? -12.109 12.297 21.203 1 85.38 366 LEU B O 1
ATOM 7461 N N . LEU B 1 367 ? -11.828 10.914 19.5 1 90.06 367 LEU B N 1
ATOM 7462 C CA . LEU B 1 367 ? -11.062 11.883 18.719 1 90.06 367 LEU B CA 1
ATOM 7463 C C . LEU B 1 367 ? -11.906 13.109 18.391 1 90.06 367 LEU B C 1
ATOM 7465 O O . LEU B 1 367 ? -11.383 14.227 18.328 1 90.06 367 LEU B O 1
ATOM 7469 N N . ASP B 1 368 ? -13.125 12.922 18.25 1 87.19 368 ASP B N 1
ATOM 7470 C CA . ASP B 1 368 ? -14.016 14.031 17.938 1 87.19 368 ASP B CA 1
ATOM 7471 C C . ASP B 1 368 ? -14 15.086 19.047 1 87.19 368 ASP B C 1
ATOM 7473 O O . ASP B 1 368 ? -14.023 16.281 18.766 1 87.19 368 ASP B O 1
ATOM 7477 N N . HIS B 1 369 ? -13.844 14.633 20.203 1 84.75 369 HIS B N 1
ATOM 7478 C CA . HIS B 1 369 ? -13.773 15.562 21.312 1 84.75 369 HIS B CA 1
ATOM 7479 C C . HIS B 1 369 ? -12.422 16.266 21.359 1 84.75 369 HIS B C 1
ATOM 7481 O O . HIS B 1 369 ? -12.352 17.469 21.641 1 84.75 369 HIS B O 1
ATOM 7487 N N . ILE B 1 370 ? -11.5 15.562 21.062 1 91.44 370 ILE B N 1
ATOM 7488 C CA . ILE B 1 370 ? -10.148 16.109 21.078 1 91.44 370 ILE B CA 1
ATOM 7489 C C . ILE B 1 370 ? -10.016 17.156 19.969 1 91.44 370 ILE B C 1
ATOM 7491 O O . ILE B 1 370 ? -9.359 18.188 20.156 1 91.44 370 ILE B O 1
ATOM 7495 N N . LEU B 1 371 ? -10.688 16.922 18.875 1 93.19 371 LEU B N 1
ATOM 7496 C CA . LEU B 1 371 ? -10.602 17.828 17.75 1 93.19 371 LEU B CA 1
ATOM 7497 C C . LEU B 1 371 ? -11.211 19.188 18.094 1 93.19 371 LEU B C 1
ATOM 7499 O O . LEU B 1 371 ? -10.711 20.234 17.672 1 93.19 371 LEU B O 1
ATOM 7503 N N . VAL B 1 372 ? -12.234 19.172 18.812 1 92.19 372 VAL B N 1
ATOM 7504 C CA . VAL B 1 372 ? -12.883 20.422 19.234 1 92.19 372 VAL B CA 1
ATOM 7505 C C . VAL B 1 372 ? -11.945 21.203 20.141 1 92.19 372 VAL B C 1
ATOM 7507 O O . VAL B 1 372 ? -11.758 22.406 19.953 1 92.19 372 VAL B O 1
ATOM 7510 N N . THR B 1 373 ? -11.375 20.469 21.062 1 92.25 373 THR B N 1
ATOM 7511 C CA . THR B 1 373 ? -10.445 21.125 21.969 1 92.25 373 THR B CA 1
ATOM 7512 C C . THR B 1 373 ? -9.211 21.609 21.219 1 92.25 373 THR B C 1
ATOM 7514 O O . THR B 1 373 ? -8.695 22.703 21.5 1 92.25 373 THR B O 1
ATOM 7517 N N . THR B 1 374 ? -8.781 20.828 20.328 1 95.56 374 THR B N 1
ATOM 7518 C CA . THR B 1 374 ? -7.629 21.203 19.531 1 95.56 374 THR B CA 1
ATOM 7519 C C . THR B 1 374 ? -7.918 22.469 18.734 1 95.56 374 THR B C 1
ATOM 7521 O O . THR B 1 374 ? -7.062 23.359 18.625 1 95.56 374 THR B O 1
ATOM 7524 N N . MET B 1 375 ? -9.109 22.547 18.266 1 93.31 375 MET B N 1
ATOM 7525 C CA . MET B 1 375 ? -9.508 23.75 17.516 1 93.31 375 MET B CA 1
ATOM 7526 C C . MET B 1 375 ? -9.477 24.984 18.422 1 93.31 375 MET B C 1
ATOM 7528 O O . MET B 1 375 ? -9.008 26.047 18.016 1 93.31 375 MET B O 1
ATOM 7532 N N . ARG B 1 376 ? -9.867 24.812 19.578 1 91.31 376 ARG B N 1
ATOM 7533 C CA . ARG B 1 376 ? -9.836 25.922 20.516 1 91.31 376 ARG B CA 1
ATOM 7534 C C . ARG B 1 376 ? -8.406 26.359 20.797 1 91.31 376 ARG B C 1
ATOM 7536 O O . ARG B 1 376 ? -8.117 27.562 20.875 1 91.31 376 ARG B O 1
ATOM 7543 N N . ASN B 1 377 ? -7.59 25.406 20.984 1 94.38 377 ASN B N 1
ATOM 7544 C CA . ASN B 1 377 ? -6.184 25.719 21.219 1 94.38 377 ASN B CA 1
ATOM 7545 C C . ASN B 1 377 ? -5.57 26.469 20.031 1 94.38 377 ASN B C 1
ATOM 7547 O O . ASN B 1 377 ? -4.848 27.453 20.219 1 94.38 377 ASN B O 1
ATOM 7551 N N . ILE B 1 378 ? -5.918 26.031 18.844 1 92.75 378 ILE B N 1
ATOM 7552 C CA . ILE B 1 378 ? -5.355 26.641 17.641 1 92.75 378 ILE B CA 1
ATOM 7553 C C . ILE B 1 378 ? -5.91 28.047 17.469 1 92.75 378 ILE B C 1
ATOM 7555 O O . ILE B 1 378 ? -5.184 28.969 17.078 1 92.75 378 ILE B O 1
ATOM 7559 N N . MET B 1 379 ? -7.152 28.203 17.766 1 89.12 379 MET B N 1
ATOM 7560 C CA . MET B 1 379 ? -7.75 29.531 17.672 1 89.12 379 MET B CA 1
ATOM 7561 C C . MET B 1 379 ? -7.129 30.484 18.688 1 89.12 379 MET B C 1
ATOM 7563 O O . MET B 1 379 ? -6.992 31.672 18.422 1 89.12 379 MET B O 1
ATOM 7567 N N . THR B 1 380 ? -6.789 29.891 19.766 1 92.25 380 THR B N 1
ATOM 7568 C CA . THR B 1 380 ? -6.09 30.703 20.766 1 92.25 380 THR B CA 1
ATOM 7569 C C . THR B 1 380 ? -4.762 31.203 20.219 1 92.25 380 THR B C 1
ATOM 7571 O O . THR B 1 380 ? -4.379 32.344 20.469 1 92.25 380 THR B O 1
ATOM 7574 N N . LEU B 1 381 ? -4.098 30.391 19.5 1 92.25 381 LEU B N 1
ATOM 7575 C CA . LEU B 1 381 ? -2.875 30.844 18.844 1 92.25 381 LEU B CA 1
ATOM 7576 C C . LEU B 1 381 ? -3.17 31.969 17.859 1 92.25 381 LEU B C 1
ATOM 7578 O O . LEU B 1 381 ? -2.381 32.906 17.719 1 92.25 381 LEU B O 1
ATOM 7582 N N . GLY B 1 382 ? -4.289 31.875 17.188 1 88.31 382 GLY B N 1
ATOM 7583 C CA . GLY B 1 382 ? -4.719 32.938 16.312 1 88.31 382 GLY B CA 1
ATOM 7584 C C . GLY B 1 382 ? -4.938 34.25 17.047 1 88.31 382 GLY B C 1
ATOM 7585 O O . GLY B 1 382 ? -4.594 35.312 16.531 1 88.31 382 GLY B O 1
ATOM 7586 N N . ARG B 1 383 ? -5.422 34.156 18.188 1 88.56 383 ARG B N 1
ATOM 7587 C CA . ARG B 1 383 ? -5.645 35.344 19.016 1 88.56 383 ARG B CA 1
ATOM 7588 C C . ARG B 1 383 ? -4.32 35.938 19.453 1 88.56 383 ARG B C 1
ATOM 7590 O O . ARG B 1 383 ? -4.199 37.156 19.562 1 88.56 383 ARG B O 1
ATOM 7597 N N . VAL B 1 384 ? -3.418 35.094 19.766 1 90.5 384 VAL B N 1
ATOM 7598 C CA . VAL B 1 384 ? -2.096 35.562 20.172 1 90.5 384 VAL B CA 1
ATOM 7599 C C . VAL B 1 384 ? -1.485 36.406 19.031 1 90.5 384 VAL B C 1
ATOM 7601 O O . VAL B 1 384 ? -0.868 37.438 19.266 1 90.5 384 VAL B O 1
ATOM 7604 N N . ILE B 1 385 ? -1.678 35.969 17.844 1 87.69 385 ILE B N 1
ATOM 7605 C CA . ILE B 1 385 ? -1.18 36.688 16.672 1 87.69 385 ILE B CA 1
ATOM 7606 C C . ILE B 1 385 ? -1.849 38.031 16.562 1 87.69 385 ILE B C 1
ATOM 7608 O O . ILE B 1 385 ? -1.183 39.062 16.312 1 87.69 385 ILE B O 1
ATOM 7612 N N . ARG B 1 386 ? -3.084 38.062 16.812 1 85.25 386 ARG B N 1
ATOM 7613 C CA . ARG B 1 386 ? -3.826 39.312 16.719 1 85.25 386 ARG B CA 1
ATOM 7614 C C . ARG B 1 386 ? -3.402 40.281 17.828 1 85.25 386 ARG B C 1
ATOM 7616 O O . ARG B 1 386 ? -3.379 41.5 17.625 1 85.25 386 ARG B O 1
ATOM 7623 N N . LEU B 1 387 ? -3.172 39.719 18.922 1 87.25 387 LEU B N 1
ATOM 7624 C CA . LEU B 1 387 ? -2.67 40.562 20.016 1 87.25 387 LEU B CA 1
ATOM 7625 C C . LEU B 1 387 ? -1.332 41.188 19.656 1 87.25 387 LEU B C 1
ATOM 7627 O O . LEU B 1 387 ? -1.114 42.375 19.906 1 87.25 387 LEU B O 1
ATOM 7631 N N . ARG B 1 388 ? -0.48 40.406 19.125 1 87 388 ARG B N 1
ATOM 7632 C CA . ARG B 1 388 ? 0.811 40.906 18.688 1 87 388 ARG B CA 1
ATOM 7633 C C . ARG B 1 388 ? 0.631 42.062 17.703 1 87 388 ARG B C 1
ATOM 7635 O O . ARG B 1 388 ? 1.268 43.125 17.828 1 87 388 ARG B O 1
ATOM 7642 N N . ASN B 1 389 ? -0.211 41.875 16.719 1 84.12 389 ASN B N 1
ATOM 7643 C CA . ASN B 1 389 ? -0.474 42.875 15.727 1 84.12 389 ASN B CA 1
ATOM 7644 C C . ASN B 1 389 ? -1.038 44.156 16.359 1 84.12 389 ASN B C 1
ATOM 7646 O O . ASN B 1 389 ? -0.681 45.281 15.961 1 84.12 389 ASN B O 1
ATOM 7650 N N . TRP B 1 390 ? -1.86 43.906 17.297 1 84.38 390 TRP B N 1
ATOM 7651 C CA . TRP B 1 390 ? -2.477 45.031 17.984 1 84.38 390 TRP B CA 1
ATOM 7652 C C . TRP B 1 390 ? -1.439 45.812 18.797 1 84.38 390 TRP B C 1
ATOM 7654 O O . TRP B 1 390 ? -1.402 47.031 18.734 1 84.38 390 TRP B O 1
ATOM 7664 N N . LEU B 1 391 ? -0.611 45.125 19.516 1 83.19 391 LEU B N 1
ATOM 7665 C CA . LEU B 1 391 ? 0.415 45.75 20.328 1 83.19 391 LEU B CA 1
ATOM 7666 C C . LEU B 1 391 ? 1.432 46.5 19.469 1 83.19 391 LEU B C 1
ATOM 7668 O O . LEU B 1 391 ? 1.938 47.531 19.859 1 83.19 391 LEU B O 1
ATOM 7672 N N . ASP B 1 392 ? 1.693 46 18.328 1 81.19 392 ASP B N 1
ATOM 7673 C CA . ASP B 1 392 ? 2.633 46.625 17.406 1 81.19 392 ASP B CA 1
ATOM 7674 C C . ASP B 1 392 ? 2.059 47.938 16.828 1 81.19 392 ASP B C 1
ATOM 7676 O O . ASP B 1 392 ? 2.791 48.906 16.609 1 81.19 392 ASP B O 1
ATOM 7680 N N . GLN B 1 393 ? 0.769 47.906 16.609 1 79.5 393 GLN B N 1
ATOM 7681 C CA . GLN B 1 393 ? 0.127 49.031 15.969 1 79.5 393 GLN B CA 1
ATOM 7682 C C . GLN B 1 393 ? -0.281 50.094 17 1 79.5 393 GLN B C 1
ATOM 7684 O O . GLN B 1 393 ? -0.208 51.281 16.719 1 79.5 393 GLN B O 1
ATOM 7689 N N . CYS B 1 394 ? -0.849 49.5 18.062 1 76.5 394 CYS B N 1
ATOM 7690 C CA . CYS B 1 394 ? -1.419 50.406 19.031 1 76.5 394 CYS B CA 1
ATOM 7691 C C . CYS B 1 394 ? -0.692 50.344 20.375 1 76.5 394 CYS B C 1
ATOM 7693 O O . CYS B 1 394 ? -1.253 50.688 21.406 1 76.5 394 CYS B O 1
ATOM 7695 N N . GLY B 1 395 ? 0.562 50.156 20.422 1 62.53 395 GLY B N 1
ATOM 7696 C CA . GLY B 1 395 ? 1.497 50 21.516 1 62.53 395 GLY B CA 1
ATOM 7697 C C . GLY B 1 395 ? 0.827 50.062 22.875 1 62.53 395 GLY B C 1
ATOM 7698 O O . GLY B 1 395 ? 0.707 49.031 23.562 1 62.53 395 GLY B O 1
ATOM 7699 N N . ASN B 1 396 ? 0.51 51.219 23.391 1 62.66 396 ASN B N 1
ATOM 7700 C CA . ASN B 1 396 ? 0.165 51.594 24.75 1 62.66 396 ASN B CA 1
ATOM 7701 C C . ASN B 1 396 ? -1.346 51.719 24.938 1 62.66 396 ASN B C 1
ATOM 7703 O O . ASN B 1 396 ? -1.812 52.281 25.922 1 62.66 396 ASN B O 1
ATOM 7707 N N . SER B 1 397 ? -2.016 51 24.062 1 71.5 397 SER B N 1
ATOM 7708 C CA . SER B 1 397 ? -3.463 51.125 24.188 1 71.5 397 SER B CA 1
ATOM 7709 C C . SER B 1 397 ? -4.012 50.281 25.312 1 71.5 397 SER B C 1
ATOM 7711 O O . SER B 1 397 ? -3.533 49.156 25.547 1 71.5 397 SER B O 1
ATOM 7713 N N . THR B 1 398 ? -4.949 50.781 26.141 1 74.44 398 THR B N 1
ATOM 7714 C CA . THR B 1 398 ? -5.59 50.094 27.266 1 74.44 398 THR B CA 1
ATOM 7715 C C . THR B 1 398 ? -6.887 49.438 26.828 1 74.44 398 THR B C 1
ATOM 7717 O O . THR B 1 398 ? -7.648 48.938 27.656 1 74.44 398 THR B O 1
ATOM 7720 N N . GLU B 1 399 ? -7.145 49.438 25.531 1 78 399 GLU B N 1
ATOM 7721 C CA . GLU B 1 399 ? -8.414 48.906 25.031 1 78 399 GLU B CA 1
ATOM 7722 C C . GLU B 1 399 ? -8.5 47.406 25.234 1 78 399 GLU B C 1
ATOM 7724 O O . GLU B 1 399 ? -9.602 46.844 25.312 1 78 399 GLU B O 1
ATOM 7729 N N . PHE B 1 400 ? -7.379 46.781 25.328 1 83.75 400 PHE B N 1
ATOM 7730 C CA . PHE B 1 400 ? -7.375 45.344 25.562 1 83.75 400 PHE B CA 1
ATOM 7731 C C . PHE B 1 400 ? -6.402 45 26.672 1 83.75 400 PHE B C 1
ATOM 7733 O O . PHE B 1 400 ? -5.27 45.469 26.703 1 83.75 400 PHE B O 1
ATOM 7740 N N . ASP B 1 401 ? -6.961 44.188 27.578 1 82.19 401 ASP B N 1
ATOM 7741 C CA . ASP B 1 401 ? -6.164 43.812 28.734 1 82.19 401 ASP B CA 1
ATOM 7742 C C . ASP B 1 401 ? -5.504 42.438 28.5 1 82.19 401 ASP B C 1
ATOM 7744 O O . ASP B 1 401 ? -6.164 41.406 28.547 1 82.19 401 ASP B O 1
ATOM 7748 N N . PRO B 1 402 ? -4.262 42.469 28.312 1 83.81 402 PRO B N 1
ATOM 7749 C CA . PRO B 1 402 ? -3.561 41.188 28.094 1 83.81 402 PRO B CA 1
ATOM 7750 C C . PRO B 1 402 ? -3.66 40.25 29.281 1 83.81 402 PRO B C 1
ATOM 7752 O O . PRO B 1 402 ? -3.586 39.031 29.109 1 83.81 402 PRO B O 1
ATOM 7755 N N . GLU B 1 403 ? -3.902 40.719 30.469 1 82.25 403 GLU B N 1
ATOM 7756 C CA . GLU B 1 403 ? -4.008 39.875 31.656 1 82.25 403 GLU B CA 1
ATOM 7757 C C . GLU B 1 403 ? -5.273 39 31.609 1 82.25 403 GLU B C 1
ATOM 7759 O O . GLU B 1 403 ? -5.273 37.875 32.062 1 82.25 403 GLU B O 1
ATOM 7764 N N . SER B 1 404 ? -6.301 39.625 31.109 1 86.81 404 SER B N 1
ATOM 7765 C CA . SER B 1 404 ? -7.531 38.875 30.953 1 86.81 404 SER B CA 1
ATOM 7766 C C . SER B 1 404 ? -7.348 37.719 29.984 1 86.81 404 SER B C 1
ATOM 7768 O O . SER B 1 404 ? -7.895 36.625 30.172 1 86.81 404 SER B O 1
ATOM 7770 N N . PHE B 1 405 ? -6.645 38 28.969 1 91.25 405 PHE B N 1
ATOM 7771 C CA . PHE B 1 405 ? -6.348 36.969 27.984 1 91.25 405 PHE B CA 1
ATOM 7772 C C . PHE B 1 405 ? -5.496 35.844 28.594 1 91.25 405 PHE B C 1
ATOM 7774 O O . PHE B 1 405 ? -5.707 34.688 28.328 1 91.25 405 PHE B O 1
ATOM 7781 N N . GLN B 1 406 ? -4.59 36.188 29.438 1 91.94 406 GLN B N 1
ATOM 7782 C CA . GLN B 1 406 ? -3.754 35.219 30.125 1 91.94 406 GLN B CA 1
ATOM 7783 C C . GLN B 1 406 ? -4.594 34.312 31.016 1 91.94 406 GLN B C 1
ATOM 7785 O O . GLN B 1 406 ? -4.355 33.094 31.094 1 91.94 406 GLN B O 1
ATOM 7790 N N . GLN B 1 407 ? -5.52 34.844 31.672 1 92.44 407 GLN B N 1
ATOM 7791 C CA . GLN B 1 407 ? -6.41 34.062 32.5 1 92.44 407 GLN B CA 1
ATOM 7792 C C . GLN B 1 407 ? -7.219 33.062 31.688 1 92.44 407 GLN B C 1
ATOM 7794 O O . GLN B 1 407 ? -7.43 31.938 32.125 1 92.44 407 GLN B O 1
ATOM 7799 N N . GLU B 1 408 ? -7.648 33.5 30.547 1 91.44 408 GLU B N 1
ATOM 7800 C CA . GLU B 1 408 ? -8.391 32.625 29.672 1 91.44 408 GLU B CA 1
ATOM 7801 C C . GLU B 1 408 ? -7.527 31.453 29.203 1 91.44 408 GLU B C 1
ATOM 7803 O O . GLU B 1 408 ? -8.008 30.328 29.109 1 91.44 408 GLU B O 1
ATOM 7808 N N . VAL B 1 409 ? -6.309 31.734 28.891 1 94.69 409 VAL B N 1
ATOM 7809 C CA . VAL B 1 409 ? -5.379 30.688 28.453 1 94.69 409 VAL B CA 1
ATOM 7810 C C . VAL B 1 409 ? -5.133 29.703 29.609 1 94.69 409 VAL B C 1
ATOM 7812 O O . VAL B 1 409 ? -5.039 28.5 29.391 1 94.69 409 VAL B O 1
ATOM 7815 N N . ASP B 1 410 ? -5.07 30.234 30.828 1 94.19 410 ASP B N 1
ATOM 7816 C CA . ASP B 1 410 ? -4.895 29.375 32 1 94.19 410 ASP B CA 1
ATOM 7817 C C . ASP B 1 410 ? -6.098 28.453 32.188 1 94.19 410 ASP B C 1
ATOM 7819 O O . ASP B 1 410 ? -5.938 27.281 32.562 1 94.19 410 ASP B O 1
ATOM 7823 N N . GLU B 1 411 ? -7.227 28.984 31.922 1 93.25 411 GLU B N 1
ATOM 7824 C CA . GLU B 1 411 ? -8.43 28.156 32 1 93.25 411 GLU B CA 1
ATOM 7825 C C . GLU B 1 411 ? -8.414 27.062 30.938 1 93.25 411 GLU B C 1
ATOM 7827 O O . GLU B 1 411 ? -8.812 25.922 31.203 1 93.25 411 GLU B O 1
ATOM 7832 N N . LEU B 1 412 ? -7.98 27.438 29.797 1 93.38 412 LEU B N 1
ATOM 7833 C CA . LEU B 1 412 ? -7.879 26.469 28.703 1 93.38 412 LEU B CA 1
ATOM 7834 C C . LEU B 1 412 ? -6.883 25.359 29.047 1 93.38 412 LEU B C 1
ATOM 7836 O O . LEU B 1 412 ? -7.098 24.203 28.703 1 93.38 412 LEU B O 1
ATOM 7840 N N . VAL B 1 413 ? -5.781 25.734 29.672 1 95.44 413 VAL B N 1
ATOM 7841 C CA . VAL B 1 413 ? -4.793 24.75 30.125 1 95.44 413 VAL B CA 1
ATOM 7842 C C . VAL B 1 413 ? -5.438 23.766 31.094 1 95.44 413 VAL B C 1
ATOM 7844 O O . VAL B 1 413 ? -5.258 22.547 30.969 1 95.44 413 VAL B O 1
ATOM 7847 N N . SER B 1 414 ? -6.18 24.328 31.984 1 93.88 414 SER B N 1
ATOM 7848 C CA . SER B 1 414 ? -6.855 23.5 32.969 1 93.88 414 SER B CA 1
ATOM 7849 C C . SER B 1 414 ? -7.852 22.562 32.312 1 93.88 414 SER B C 1
ATOM 7851 O O . SER B 1 414 ? -7.992 21.406 32.719 1 93.88 414 SER B O 1
ATOM 7853 N N . GLU B 1 415 ? -8.539 23.031 31.359 1 90.5 415 GLU B N 1
ATOM 7854 C CA . GLU B 1 415 ? -9.5 22.219 30.625 1 90.5 415 GLU B CA 1
ATOM 7855 C C . GLU B 1 415 ? -8.797 21.078 29.875 1 90.5 415 GLU B C 1
ATOM 7857 O O . GLU B 1 415 ? -9.297 19.953 29.859 1 90.5 415 GLU B O 1
ATOM 7862 N N . ASN B 1 416 ? -7.723 21.391 29.234 1 92.62 416 ASN B N 1
ATOM 7863 C CA . ASN B 1 416 ? -6.941 20.375 28.516 1 92.62 416 ASN B CA 1
ATOM 7864 C C . ASN B 1 416 ? -6.41 19.312 29.469 1 92.62 416 ASN B C 1
ATOM 7866 O O . ASN B 1 416 ? -6.434 18.125 29.141 1 92.62 416 ASN B O 1
ATOM 7870 N N . GLU B 1 417 ? -5.949 19.766 30.594 1 88.06 417 GLU B N 1
ATOM 7871 C CA . GLU B 1 417 ? -5.43 18.828 31.594 1 88.06 417 GLU B CA 1
ATOM 7872 C C . GLU B 1 417 ? -6.531 17.906 32.094 1 88.06 417 GLU B C 1
ATOM 7874 O O . GLU B 1 417 ? -6.305 16.703 32.312 1 88.06 417 GLU B O 1
ATOM 7879 N N . GLN B 1 418 ? -7.648 18.469 32.281 1 87.06 418 GLN B N 1
ATOM 7880 C CA . GLN B 1 418 ? -8.781 17.656 32.75 1 87.06 418 GLN B CA 1
ATOM 7881 C C . GLN B 1 418 ? -9.172 16.625 31.672 1 87.06 418 GLN B C 1
ATOM 7883 O O . GLN B 1 418 ? -9.477 15.484 32 1 87.06 418 GLN B O 1
ATOM 7888 N N . LEU B 1 419 ? -9.195 17.109 30.484 1 85.44 419 LEU B N 1
ATOM 7889 C CA . LEU B 1 419 ? -9.492 16.188 29.391 1 85.44 419 LEU B CA 1
ATOM 7890 C C . LEU B 1 419 ? -8.461 15.062 29.328 1 85.44 419 LEU B C 1
ATOM 7892 O O . LEU B 1 419 ? -8.82 13.898 29.125 1 85.44 419 LEU B O 1
ATOM 7896 N N . TYR B 1 420 ? -7.258 15.383 29.469 1 83.44 420 TYR B N 1
ATOM 7897 C CA . TYR B 1 420 ? -6.172 14.414 29.453 1 83.44 420 TYR B CA 1
ATOM 7898 C C . TYR B 1 420 ? -6.328 13.391 30.562 1 83.44 420 TYR B C 1
ATOM 7900 O O . TYR B 1 420 ? -6.129 12.188 30.344 1 83.44 420 TYR B O 1
ATOM 7908 N N . GLU B 1 421 ? -6.672 13.844 31.688 1 80.94 421 GLU B N 1
ATOM 7909 C CA . GLU B 1 421 ? -6.852 12.953 32.844 1 80.94 421 GLU B CA 1
ATOM 7910 C C . GLU B 1 421 ? -8.031 12.008 32.625 1 80.94 421 GLU B C 1
ATOM 7912 O O . GLU B 1 421 ? -7.973 10.844 33.031 1 80.94 421 GLU B O 1
ATOM 7917 N N . THR B 1 422 ? -8.977 12.523 32.031 1 77.12 422 THR B N 1
ATOM 7918 C CA . THR B 1 422 ? -10.148 11.703 31.734 1 77.12 422 THR B CA 1
ATOM 7919 C C . THR B 1 422 ? -9.797 10.594 30.75 1 77.12 422 THR B C 1
ATOM 7921 O O . THR B 1 422 ? -10.219 9.445 30.922 1 77.12 422 THR B O 1
ATOM 7924 N N . PHE B 1 423 ? -8.984 10.914 29.859 1 76.19 423 PHE B N 1
ATOM 7925 C CA . PHE B 1 423 ? -8.633 9.945 28.828 1 76.19 423 PHE B CA 1
ATOM 7926 C C . PHE B 1 423 ? -7.617 8.938 29.359 1 76.19 423 PHE B C 1
ATOM 7928 O O . PHE B 1 423 ? -7.648 7.762 28.984 1 76.19 423 PHE B O 1
ATOM 7935 N N . LYS B 1 424 ? -6.695 9.375 30.031 1 72.56 424 LYS B N 1
ATOM 7936 C CA . LYS B 1 424 ? -5.715 8.484 30.641 1 72.56 424 LYS B CA 1
ATOM 7937 C C . LYS B 1 424 ? -6.398 7.379 31.438 1 72.56 424 LYS B C 1
ATOM 7939 O O . LYS B 1 424 ? -5.93 6.242 31.453 1 72.56 424 LYS B O 1
ATOM 7944 N N . SER B 1 425 ? -7.398 7.738 31.969 1 66.81 425 SER B N 1
ATOM 7945 C CA . SER B 1 425 ? -8.133 6.781 32.781 1 66.81 425 SER B CA 1
ATOM 7946 C C . SER B 1 425 ? -8.922 5.805 31.938 1 66.81 425 SER B C 1
ATOM 7948 O O . SER B 1 425 ? -9.297 4.723 32.406 1 66.81 425 SER B O 1
ATOM 7950 N N . THR B 1 426 ? -9.055 6.254 30.719 1 61.62 426 THR B N 1
ATOM 7951 C CA . THR B 1 426 ? -9.781 5.371 29.812 1 61.62 426 THR B CA 1
ATOM 7952 C C . THR B 1 426 ? -8.828 4.387 29.125 1 61.62 426 THR B C 1
ATOM 7954 O O . THR B 1 426 ? -7.992 4.785 28.312 1 61.62 426 THR B O 1
ATOM 7957 N N . LYS B 1 427 ? -8.312 3.32 29.797 1 59.56 427 LYS B N 1
ATOM 7958 C CA . LYS B 1 427 ? -7.324 2.295 29.469 1 59.56 427 LYS B CA 1
ATOM 7959 C C . LYS B 1 427 ? -7.402 1.905 27.984 1 59.56 427 LYS B C 1
ATOM 7961 O O . LYS B 1 427 ? -6.445 1.362 27.438 1 59.56 427 LYS B O 1
ATOM 7966 N N . MET B 1 428 ? -8.484 2.166 27.297 1 59.5 428 MET B N 1
ATOM 7967 C CA . MET B 1 428 ? -8.672 1.389 26.078 1 59.5 428 MET B CA 1
ATOM 7968 C C . MET B 1 428 ? -8.516 2.273 24.844 1 59.5 428 MET B C 1
ATOM 7970 O O . MET B 1 428 ? -8.906 1.881 23.75 1 59.5 428 MET B O 1
ATOM 7974 N N . SER B 1 429 ? -7.664 3.377 25.047 1 72.31 429 SER B N 1
ATOM 7975 C CA . SER B 1 429 ? -7.672 4.16 23.812 1 72.31 429 SER B CA 1
ATOM 7976 C C . SER B 1 429 ? -6.52 3.754 22.906 1 72.31 429 SER B C 1
ATOM 7978 O O . SER B 1 429 ? -5.434 3.42 23.375 1 72.31 429 SER B O 1
ATOM 7980 N N . GLY B 1 430 ? -6.809 3.67 21.688 1 80.62 430 GLY B N 1
ATOM 7981 C CA . GLY B 1 430 ? -5.812 3.348 20.672 1 80.62 430 GLY B CA 1
ATOM 7982 C C . GLY B 1 430 ? -4.688 4.363 20.594 1 80.62 430 GLY B C 1
ATOM 7983 O O . GLY B 1 430 ? -4.781 5.445 21.188 1 80.62 430 GLY B O 1
ATOM 7984 N N . ARG B 1 431 ? -3.658 4.105 20.031 1 87.06 431 ARG B N 1
ATOM 7985 C CA . ARG B 1 431 ? -2.469 4.938 19.875 1 87.06 431 ARG B CA 1
ATOM 7986 C C . ARG B 1 431 ? -2.811 6.27 19.219 1 87.06 431 ARG B C 1
ATOM 7988 O O . ARG B 1 431 ? -2.215 7.301 19.547 1 87.06 431 ARG B O 1
ATOM 7995 N N . ASN B 1 432 ? -3.754 6.219 18.328 1 89.12 432 ASN B N 1
ATOM 7996 C CA . ASN B 1 432 ? -4.145 7.434 17.625 1 89.12 432 ASN B CA 1
ATOM 7997 C C . ASN B 1 432 ? -4.777 8.453 18.562 1 89.12 432 ASN B C 1
ATOM 7999 O O . ASN B 1 432 ? -4.512 9.648 18.469 1 89.12 432 ASN B O 1
ATOM 8003 N N . VAL B 1 433 ? -5.582 8 19.406 1 89.94 433 VAL B N 1
ATOM 8004 C CA . VAL B 1 433 ? -6.246 8.859 20.375 1 89.94 433 VAL B CA 1
ATOM 8005 C C . VAL B 1 433 ? -5.219 9.43 21.359 1 89.94 433 VAL B C 1
ATOM 8007 O O . VAL B 1 433 ? -5.23 10.633 21.656 1 89.94 433 VAL B O 1
ATOM 8010 N N . GLN B 1 434 ? -4.336 8.578 21.812 1 90.12 434 GLN B N 1
ATOM 8011 C CA . GLN B 1 434 ? -3.305 9.008 22.75 1 90.12 434 GLN B CA 1
ATOM 8012 C C . GLN B 1 434 ? -2.41 10.078 22.141 1 90.12 434 GLN B C 1
ATOM 8014 O O . GLN B 1 434 ? -2.131 11.102 22.766 1 90.12 434 GLN B O 1
ATOM 8019 N N . SER B 1 435 ? -2.01 9.828 20.969 1 92.81 435 SER B N 1
ATOM 8020 C CA . SER B 1 435 ? -1.144 10.773 20.266 1 92.81 435 SER B CA 1
ATOM 8021 C C . SER B 1 435 ? -1.843 12.117 20.078 1 92.81 435 SER B C 1
ATOM 8023 O O . SER B 1 435 ? -1.248 13.172 20.297 1 92.81 435 SER B O 1
ATOM 8025 N N . SER B 1 436 ? -3.08 12.086 19.672 1 93.25 436 SER B N 1
ATOM 8026 C CA . SER B 1 436 ? -3.842 13.305 19.422 1 93.25 436 SER B CA 1
ATOM 8027 C C . SER B 1 436 ? -4.039 14.109 20.703 1 93.25 436 SER B C 1
ATOM 8029 O O . SER B 1 436 ? -3.98 15.336 20.688 1 93.25 436 SER B O 1
ATOM 8031 N N . MET B 1 437 ? -4.215 13.398 21.75 1 93.12 437 MET B N 1
ATOM 8032 C CA . MET B 1 437 ? -4.398 14.062 23.031 1 93.12 437 MET B CA 1
ATOM 8033 C C . MET B 1 437 ? -3.115 14.758 23.484 1 93.12 437 MET B C 1
ATOM 8035 O O . MET B 1 437 ? -3.15 15.883 23.984 1 93.12 437 MET B O 1
ATOM 8039 N N . LEU B 1 438 ? -2.074 14.055 23.328 1 93.94 438 LEU B N 1
ATOM 8040 C CA . LEU B 1 438 ? -0.785 14.617 23.703 1 93.94 438 LEU B CA 1
ATOM 8041 C C . LEU B 1 438 ? -0.477 15.867 22.891 1 93.94 438 LEU B C 1
ATOM 8043 O O . LEU B 1 438 ? -0.023 16.875 23.438 1 93.94 438 LEU B O 1
ATOM 8047 N N . ILE B 1 439 ? -0.776 15.812 21.656 1 96.12 439 ILE B N 1
ATOM 8048 C CA . ILE B 1 439 ? -0.514 16.953 20.781 1 96.12 439 ILE B CA 1
ATOM 8049 C C . ILE B 1 439 ? -1.445 18.109 21.141 1 96.12 439 ILE B C 1
ATOM 8051 O O . ILE B 1 439 ? -1.03 19.266 21.141 1 96.12 439 ILE B O 1
ATOM 8055 N N . CYS B 1 440 ? -2.641 17.766 21.391 1 96.06 440 CYS B N 1
ATOM 8056 C CA . CYS B 1 440 ? -3.594 18.766 21.859 1 96.06 440 CYS B CA 1
ATOM 8057 C C . CYS B 1 440 ? -3.061 19.5 23.078 1 96.06 440 CYS B C 1
ATOM 8059 O O . CYS B 1 440 ? -3.084 20.734 23.125 1 96.06 440 CYS B O 1
ATOM 8061 N N . ASN B 1 441 ? -2.492 18.766 23.984 1 95.69 441 ASN B N 1
ATOM 8062 C CA . ASN B 1 441 ? -1.932 19.359 25.188 1 95.69 441 ASN B CA 1
ATOM 8063 C C . ASN B 1 441 ? -0.696 20.203 24.891 1 95.69 441 ASN B C 1
ATOM 8065 O O . ASN B 1 441 ? -0.49 21.25 25.5 1 95.69 441 ASN B O 1
ATOM 8069 N N . ALA B 1 442 ? 0.062 19.719 24.047 1 97.5 442 ALA B N 1
ATOM 8070 C CA . ALA B 1 442 ? 1.254 20.469 23.672 1 97.5 442 ALA B CA 1
ATOM 8071 C C . ALA B 1 442 ? 0.881 21.828 23.094 1 97.5 442 ALA B C 1
ATOM 8073 O O . ALA B 1 442 ? 1.577 22.828 23.328 1 97.5 442 ALA B O 1
ATOM 8074 N N . LEU B 1 443 ? -0.206 21.844 22.391 1 97.56 443 LEU B N 1
ATOM 8075 C CA . LEU B 1 443 ? -0.631 23.078 21.734 1 97.56 443 LEU B CA 1
ATOM 8076 C C . LEU B 1 443 ? -1.034 24.141 22.75 1 97.56 443 LEU B C 1
ATOM 8078 O O . LEU B 1 443 ? -0.772 25.328 22.562 1 97.56 443 LEU B O 1
ATOM 8082 N N . VAL B 1 444 ? -1.653 23.734 23.797 1 97.44 444 VAL B N 1
ATOM 8083 C CA . VAL B 1 444 ? -2.086 24.719 24.781 1 97.44 444 VAL B CA 1
ATOM 8084 C C . VAL B 1 444 ? -0.87 25.297 25.5 1 97.44 444 VAL B C 1
ATOM 8086 O O . VAL B 1 444 ? -0.825 26.484 25.812 1 97.44 444 VAL B O 1
ATOM 8089 N N . TYR B 1 445 ? 0.098 24.438 25.797 1 98 445 TYR B N 1
ATOM 8090 C CA . TYR B 1 445 ? 1.323 24.922 26.422 1 98 445 TYR B CA 1
ATOM 8091 C C . TYR B 1 445 ? 2.08 25.844 25.469 1 98 445 TYR B C 1
ATOM 8093 O O . TYR B 1 445 ? 2.727 26.797 25.906 1 98 445 TYR B O 1
ATOM 8101 N N . CYS B 1 446 ? 1.976 25.531 24.25 1 97.56 446 CYS B N 1
ATOM 8102 C CA . CYS B 1 446 ? 2.553 26.406 23.25 1 97.56 446 CYS B CA 1
ATOM 8103 C C . CYS B 1 446 ? 1.904 27.797 23.297 1 97.56 446 CYS B C 1
ATOM 8105 O O . CYS B 1 446 ? 2.592 28.812 23.203 1 97.56 446 CYS B O 1
ATOM 8107 N N . ALA B 1 447 ? 0.617 27.828 23.453 1 96.75 447 ALA B N 1
ATOM 8108 C CA . ALA B 1 447 ? -0.111 29.094 23.562 1 96.75 447 ALA B CA 1
ATOM 8109 C C . ALA B 1 447 ? 0.347 29.891 24.781 1 96.75 447 ALA B C 1
ATOM 8111 O O . ALA B 1 447 ? 0.458 31.109 24.719 1 96.75 447 ALA B O 1
ATOM 8112 N N . VAL B 1 448 ? 0.652 29.188 25.844 1 97.69 448 VAL B N 1
ATOM 8113 C CA . VAL B 1 448 ? 1.146 29.812 27.062 1 97.69 448 VAL B CA 1
ATOM 8114 C C . VAL B 1 448 ? 2.459 30.547 26.766 1 97.69 448 VAL B C 1
ATOM 8116 O O . VAL B 1 448 ? 2.621 31.719 27.125 1 97.69 448 VAL B O 1
ATOM 8119 N N . ILE B 1 449 ? 3.328 29.891 26.109 1 97.94 449 ILE B N 1
ATOM 8120 C CA . ILE B 1 449 ? 4.652 30.438 25.828 1 97.94 449 ILE B CA 1
ATOM 8121 C C . ILE B 1 449 ? 4.535 31.625 24.875 1 97.94 449 ILE B C 1
ATOM 8123 O O . ILE B 1 449 ? 5.07 32.688 25.156 1 97.94 449 ILE B O 1
ATOM 8127 N N . LEU B 1 450 ? 3.818 31.469 23.844 1 96.44 450 LEU B N 1
ATOM 8128 C CA . LEU B 1 450 ? 3.742 32.5 22.812 1 96.44 450 LEU B CA 1
ATOM 8129 C C . LEU B 1 450 ? 3.033 33.75 23.344 1 96.44 450 LEU B C 1
ATOM 8131 O O . LEU B 1 450 ? 3.391 34.875 22.969 1 96.44 450 LEU B O 1
ATOM 8135 N N . LEU B 1 451 ? 2 33.531 24.125 1 95.38 451 LEU B N 1
ATOM 8136 C CA . LEU B 1 451 ? 1.325 34.656 24.719 1 95.38 451 LEU B CA 1
ATOM 8137 C C . LEU B 1 451 ? 2.27 35.438 25.641 1 95.38 451 LEU B C 1
ATOM 8139 O O . LEU B 1 451 ? 2.346 36.656 25.578 1 95.38 451 LEU B O 1
ATOM 8143 N N . ASP B 1 452 ? 2.99 34.719 26.484 1 95.94 452 ASP B N 1
ATOM 8144 C CA . ASP B 1 452 ? 3.908 35.375 27.422 1 95.94 452 ASP B CA 1
ATOM 8145 C C . ASP B 1 452 ? 5.012 36.125 26.703 1 95.94 452 ASP B C 1
ATOM 8147 O O . ASP B 1 452 ? 5.422 37.188 27.141 1 95.94 452 ASP B O 1
ATOM 8151 N N . ARG B 1 453 ? 5.449 35.594 25.641 1 94 453 ARG B N 1
ATOM 8152 C CA . ARG B 1 453 ? 6.484 36.25 24.844 1 94 453 ARG B CA 1
ATOM 8153 C C . ARG B 1 453 ? 5.98 37.562 24.266 1 94 453 ARG B C 1
ATOM 8155 O O . ARG B 1 453 ? 6.762 38.5 24.062 1 94 453 ARG B O 1
ATOM 8162 N N . GLN B 1 454 ? 4.66 37.656 24.016 1 89.69 454 GLN B N 1
ATOM 8163 C CA . GLN B 1 454 ? 4.09 38.875 23.5 1 89.69 454 GLN B CA 1
ATOM 8164 C C . GLN B 1 454 ? 3.934 39.906 24.625 1 89.69 454 GLN B C 1
ATOM 8166 O O . GLN B 1 454 ? 4.152 41.125 24.406 1 89.69 454 GLN B O 1
ATOM 8171 N N . ILE B 1 455 ? 3.623 39.375 25.766 1 88.06 455 ILE B N 1
ATOM 8172 C CA . ILE B 1 455 ? 3.361 40.25 26.906 1 88.06 455 ILE B CA 1
ATOM 8173 C C . ILE B 1 455 ? 4.68 40.719 27.516 1 88.06 455 ILE B C 1
ATOM 8175 O O . ILE B 1 455 ? 4.805 41.875 27.953 1 88.06 455 ILE B O 1
ATOM 8179 N N . HIS B 1 456 ? 5.676 39.781 27.562 1 91.06 456 HIS B N 1
ATOM 8180 C CA . HIS B 1 456 ? 6.965 40.062 28.188 1 91.06 456 HIS B CA 1
ATOM 8181 C C . HIS B 1 456 ? 8.109 39.781 27.219 1 91.06 456 HIS B C 1
ATOM 8183 O O . HIS B 1 456 ? 8.906 38.875 27.438 1 91.06 456 HIS B O 1
ATOM 8189 N N . PRO B 1 457 ? 8.312 40.688 26.25 1 89.81 457 PRO B N 1
ATOM 8190 C CA . PRO B 1 457 ? 9.344 40.406 25.234 1 89.81 457 PRO B CA 1
ATOM 8191 C C . PRO B 1 457 ? 10.75 40.719 25.734 1 89.81 457 PRO B C 1
ATOM 8193 O O . PRO B 1 457 ? 11.734 40.188 25.188 1 89.81 457 PRO B O 1
ATOM 8196 N N . ASN B 1 458 ? 10.945 41.469 26.828 1 91.69 458 ASN B N 1
ATOM 8197 C CA . ASN B 1 458 ? 12.258 42 27.219 1 91.69 458 ASN B CA 1
ATOM 8198 C C . ASN B 1 458 ? 12.875 41.156 28.344 1 91.69 458 ASN B C 1
ATOM 8200 O O . ASN B 1 458 ? 13.742 41.625 29.078 1 91.69 458 ASN B O 1
ATOM 8204 N N . ILE B 1 459 ? 12.406 39.969 28.516 1 94.38 459 ILE B N 1
ATOM 8205 C CA . ILE B 1 459 ? 13.008 39.062 29.5 1 94.38 459 ILE B CA 1
ATOM 8206 C C . ILE B 1 459 ? 13.602 37.844 28.797 1 94.38 459 ILE B C 1
ATOM 8208 O O . ILE B 1 459 ? 13.281 37.594 27.625 1 94.38 459 ILE B O 1
ATOM 8212 N N . LYS B 1 460 ? 14.492 37.281 29.484 1 92.38 460 LYS B N 1
ATOM 8213 C CA . LYS B 1 460 ? 15.047 36.031 28.938 1 92.38 460 LYS B CA 1
ATOM 8214 C C . LYS B 1 460 ? 14.008 34.938 28.922 1 92.38 460 LYS B C 1
ATOM 8216 O O . LYS B 1 460 ? 13.867 34.219 27.938 1 92.38 460 LYS B O 1
ATOM 8221 N N . SER B 1 461 ? 13.359 34.625 30.062 1 94.81 461 SER B N 1
ATOM 8222 C CA . SER B 1 461 ? 12.266 33.688 30.266 1 94.81 461 SER B CA 1
ATOM 8223 C C . SER B 1 461 ? 11.672 33.812 31.656 1 94.81 461 SER B C 1
ATOM 8225 O O . SER B 1 461 ? 12.055 34.688 32.438 1 94.81 461 SER B O 1
ATOM 8227 N N . ASN B 1 462 ? 10.641 33.094 32 1 95.44 462 ASN B N 1
ATOM 8228 C CA . ASN B 1 462 ? 10.086 33.031 33.344 1 95.44 462 ASN B CA 1
ATOM 8229 C C . ASN B 1 462 ? 9.695 31.594 33.719 1 95.44 462 ASN B C 1
ATOM 8231 O O . ASN B 1 462 ? 9.773 30.703 32.875 1 95.44 462 ASN B O 1
ATOM 8235 N N . GLU B 1 463 ? 9.422 31.406 34.938 1 95.94 463 GLU B N 1
ATOM 8236 C CA . GLU B 1 463 ? 9.164 30.062 35.438 1 95.94 463 GLU B CA 1
ATOM 8237 C C . GLU B 1 463 ? 7.973 29.406 34.75 1 95.94 463 GLU B C 1
ATOM 8239 O O . GLU B 1 463 ? 7.988 28.219 34.469 1 95.94 463 GLU B O 1
ATOM 8244 N N . ARG B 1 464 ? 7.016 30.156 34.469 1 95.44 464 ARG B N 1
ATOM 8245 C CA . ARG B 1 464 ? 5.797 29.656 33.812 1 95.44 464 ARG B CA 1
ATOM 8246 C C . ARG B 1 464 ? 6.094 29.078 32.438 1 95.44 464 ARG B C 1
ATOM 8248 O O . ARG B 1 464 ? 5.652 27.984 32.125 1 95.44 464 ARG B O 1
ATOM 8255 N N . CYS B 1 465 ? 6.805 29.797 31.719 1 97.62 465 CYS B N 1
ATOM 8256 C CA . CYS B 1 465 ? 7.145 29.375 30.359 1 97.62 465 CYS B CA 1
ATOM 8257 C C . CYS B 1 465 ? 8.133 28.203 30.375 1 97.62 465 CYS B C 1
ATOM 8259 O O . CYS B 1 465 ? 8.086 27.328 29.516 1 97.62 465 CYS B O 1
ATOM 8261 N N . GLN B 1 466 ? 9.016 28.219 31.359 1 98 466 GLN B N 1
ATOM 8262 C CA . GLN B 1 466 ? 9.945 27.094 31.5 1 98 466 GLN B CA 1
ATOM 8263 C C . GLN B 1 466 ? 9.195 25.797 31.812 1 98 466 GLN B C 1
ATOM 8265 O O . GLN B 1 466 ? 9.523 24.734 31.281 1 98 466 GLN B O 1
ATOM 8270 N N . ASP B 1 467 ? 8.211 25.922 32.656 1 97.25 467 ASP B N 1
ATOM 8271 C CA . ASP B 1 467 ? 7.402 24.75 32.969 1 97.25 467 ASP B CA 1
ATOM 8272 C C . ASP B 1 467 ? 6.641 24.25 31.75 1 97.25 467 ASP B C 1
ATOM 8274 O O . ASP B 1 467 ? 6.559 23.047 31.516 1 97.25 467 ASP B O 1
ATOM 8278 N N . ALA B 1 468 ? 6.047 25.172 31.016 1 97.94 468 ALA B N 1
ATOM 8279 C CA . ALA B 1 468 ? 5.324 24.812 29.797 1 97.94 468 ALA B CA 1
ATOM 8280 C C . ALA B 1 468 ? 6.246 24.141 28.797 1 97.94 468 ALA B C 1
ATOM 8282 O O . ALA B 1 468 ? 5.875 23.141 28.172 1 97.94 468 ALA B O 1
ATOM 8283 N N . ALA B 1 469 ? 7.414 24.703 28.625 1 98.56 469 ALA B N 1
ATOM 8284 C CA . ALA B 1 469 ? 8.391 24.109 27.719 1 98.56 469 ALA B CA 1
ATOM 8285 C C . ALA B 1 469 ? 8.773 22.703 28.156 1 98.56 469 ALA B C 1
ATOM 8287 O O . ALA B 1 469 ? 8.875 21.797 27.312 1 98.56 469 ALA B O 1
ATOM 8288 N N . LYS B 1 470 ? 8.969 22.578 29.422 1 97.5 470 LYS B N 1
ATOM 8289 C CA . LYS B 1 470 ? 9.312 21.266 29.969 1 97.5 470 LYS B CA 1
ATOM 8290 C C . LYS B 1 470 ? 8.203 20.25 29.703 1 97.5 470 LYS B C 1
ATOM 8292 O O . LYS B 1 470 ? 8.484 19.094 29.344 1 97.5 470 LYS B O 1
ATOM 8297 N N . GLU B 1 471 ? 7 20.625 29.828 1 97 471 GLU B N 1
ATOM 8298 C CA . GLU B 1 471 ? 5.879 19.734 29.578 1 97 471 GLU B CA 1
ATOM 8299 C C . GLU B 1 471 ? 5.828 19.312 28.109 1 97 471 GLU B C 1
ATOM 8301 O O . GLU B 1 471 ? 5.543 18.156 27.797 1 97 471 GLU B O 1
ATOM 8306 N N . ILE B 1 472 ? 6.051 20.219 27.172 1 98.25 472 ILE B N 1
ATOM 8307 C CA . ILE B 1 472 ? 6.043 19.922 25.734 1 98.25 472 ILE B CA 1
ATOM 8308 C C . ILE B 1 472 ? 7.141 18.906 25.422 1 98.25 472 ILE B C 1
ATOM 8310 O O . ILE B 1 472 ? 6.93 17.969 24.641 1 98.25 472 ILE B O 1
ATOM 8314 N N . ILE B 1 473 ? 8.281 19.094 26.047 1 97.75 473 ILE B N 1
ATOM 8315 C CA . ILE B 1 473 ? 9.398 18.188 25.797 1 97.75 473 ILE B CA 1
ATOM 8316 C C . ILE B 1 473 ? 9.07 16.797 26.344 1 97.75 473 ILE B C 1
ATOM 8318 O O . ILE B 1 473 ? 9.375 15.789 25.703 1 97.75 473 ILE B O 1
ATOM 8322 N N . LYS B 1 474 ? 8.422 16.75 27.5 1 95.56 474 LYS B N 1
ATOM 8323 C CA . LYS B 1 474 ? 7.969 15.477 28.031 1 95.56 474 LYS B CA 1
ATOM 8324 C C . LYS B 1 474 ? 6.984 14.797 27.078 1 95.56 474 LYS B C 1
ATOM 8326 O O . LYS B 1 474 ? 7.047 13.586 26.875 1 95.56 474 LYS B O 1
ATOM 8331 N N . ILE B 1 475 ? 6.117 15.547 26.531 1 95.44 475 ILE B N 1
ATOM 8332 C CA . ILE B 1 475 ? 5.137 15.047 25.578 1 95.44 475 ILE B CA 1
ATOM 8333 C C . ILE B 1 475 ? 5.852 14.492 24.344 1 95.44 475 ILE B C 1
ATOM 8335 O O . ILE B 1 475 ? 5.469 13.445 23.812 1 95.44 475 ILE B O 1
ATOM 8339 N N . ALA B 1 476 ? 6.867 15.219 23.938 1 96.31 476 ALA B N 1
ATOM 8340 C CA . ALA B 1 476 ? 7.633 14.773 22.766 1 96.31 476 ALA B CA 1
ATOM 8341 C C . ALA B 1 476 ? 8.25 13.398 23.016 1 96.31 476 ALA B C 1
ATOM 8343 O O . ALA B 1 476 ? 8.258 12.547 22.125 1 96.31 476 ALA B O 1
ATOM 8344 N N . VAL B 1 477 ? 8.75 13.211 24.188 1 93.94 477 VAL B N 1
ATOM 8345 C CA . VAL B 1 477 ? 9.352 11.93 24.547 1 93.94 477 VAL B CA 1
ATOM 8346 C C . VAL B 1 477 ? 8.281 10.828 24.516 1 93.94 477 VAL B C 1
ATOM 8348 O O . VAL B 1 477 ? 8.523 9.742 24 1 93.94 477 VAL B O 1
ATOM 8351 N N . LYS B 1 478 ? 7.133 11.117 25.016 1 90.56 478 LYS B N 1
ATOM 8352 C CA . LYS B 1 478 ? 6.035 10.148 25.016 1 90.56 478 LYS B CA 1
ATOM 8353 C C . LYS B 1 478 ? 5.574 9.844 23.594 1 90.56 478 LYS B C 1
ATOM 8355 O O . LYS B 1 478 ? 5.273 8.695 23.266 1 90.56 478 LYS B O 1
ATOM 8360 N N . LEU B 1 479 ? 5.516 10.852 22.797 1 93.25 479 LEU B N 1
ATOM 8361 C CA . LEU B 1 479 ? 5.09 10.68 21.406 1 93.25 479 LEU B CA 1
ATOM 8362 C C . LEU B 1 479 ? 6.062 9.789 20.641 1 93.25 479 LEU B C 1
ATOM 8364 O O . LEU B 1 479 ? 5.645 8.992 19.797 1 93.25 479 LEU B O 1
ATOM 8368 N N . ASN B 1 480 ? 7.301 9.938 20.922 1 88.56 480 ASN B N 1
ATOM 8369 C CA . ASN B 1 480 ? 8.305 9.117 20.25 1 88.56 480 ASN B CA 1
ATOM 8370 C C . ASN B 1 480 ? 8.117 7.633 20.562 1 88.56 480 ASN B C 1
ATOM 8372 O O . ASN B 1 480 ? 8.414 6.773 19.734 1 88.56 480 ASN B O 1
ATOM 8376 N N . THR B 1 481 ? 7.586 7.348 21.641 1 85.06 481 THR B N 1
ATOM 8377 C CA . THR B 1 481 ? 7.344 5.965 22.047 1 85.06 481 THR B CA 1
ATOM 8378 C C . THR B 1 481 ? 6.09 5.418 21.375 1 85.06 481 THR B C 1
ATOM 8380 O O . THR B 1 481 ? 6.051 4.246 20.984 1 85.06 481 THR B O 1
ATOM 8383 N N . ILE B 1 482 ? 5.145 6.266 21.156 1 85.69 482 ILE B N 1
ATOM 8384 C CA . ILE B 1 482 ? 3.846 5.859 20.625 1 85.69 482 ILE B CA 1
ATOM 8385 C C . ILE B 1 482 ? 3.912 5.773 19.094 1 85.69 482 ILE B C 1
ATOM 8387 O O . ILE B 1 482 ? 3.352 4.852 18.5 1 85.69 482 ILE B O 1
ATOM 8391 N N . ARG B 1 483 ? 4.418 6.68 18.297 1 82.12 483 ARG B N 1
ATOM 8392 C CA . ARG B 1 483 ? 4.277 6.871 16.859 1 82.12 483 ARG B CA 1
ATOM 8393 C C . ARG B 1 483 ? 5.434 6.223 16.109 1 82.12 483 ARG B C 1
ATOM 8395 O O . ARG B 1 483 ? 5.371 6.059 14.891 1 82.12 483 ARG B O 1
ATOM 8402 N N . ASP B 1 484 ? 6.129 5.441 16.297 1 72.69 484 ASP B N 1
ATOM 8403 C CA . ASP B 1 484 ? 7.344 5.184 15.539 1 72.69 484 ASP B CA 1
ATOM 8404 C C . ASP B 1 484 ? 7.879 6.465 14.906 1 72.69 484 ASP B C 1
ATOM 8406 O O . ASP B 1 484 ? 7.176 7.129 14.141 1 72.69 484 ASP B O 1
ATOM 8410 N N . SER B 1 485 ? 8.836 7.012 15.102 1 69.75 485 SER B N 1
ATOM 8411 C CA . SER B 1 485 ? 9.391 8.328 14.805 1 69.75 485 SER B CA 1
ATOM 8412 C C . SER B 1 485 ? 9.75 8.461 13.328 1 69.75 485 SER B C 1
ATOM 8414 O O . SER B 1 485 ? 10.414 9.422 12.93 1 69.75 485 SER B O 1
ATOM 8416 N N . GLN B 1 486 ? 9.219 7.66 12.555 1 83.81 486 GLN B N 1
ATOM 8417 C CA . GLN B 1 486 ? 9.586 7.734 11.148 1 83.81 486 GLN B CA 1
ATOM 8418 C C . GLN B 1 486 ? 8.844 8.867 10.438 1 83.81 486 GLN B C 1
ATOM 8420 O O . GLN B 1 486 ? 9.383 9.492 9.523 1 83.81 486 GLN B O 1
ATOM 8425 N N . TYR B 1 487 ? 7.672 9.133 10.953 1 90.81 487 TYR B N 1
ATOM 8426 C CA . TYR B 1 487 ? 6.828 10.156 10.344 1 90.81 487 TYR B CA 1
ATOM 8427 C C . TYR B 1 487 ? 6.219 11.062 11.406 1 90.81 487 TYR B C 1
ATOM 8429 O O . TYR B 1 487 ? 6.145 10.695 12.578 1 90.81 487 TYR B O 1
ATOM 8437 N N . PRO B 1 488 ? 5.793 12.234 11.031 1 93.44 488 PRO B N 1
ATOM 8438 C CA . PRO B 1 488 ? 5.188 13.133 12.016 1 93.44 488 PRO B CA 1
ATOM 8439 C C . PRO B 1 488 ? 3.867 12.594 12.57 1 93.44 488 PRO B C 1
ATOM 8441 O O . PRO B 1 488 ? 3.555 12.805 13.742 1 93.44 488 PRO B O 1
ATOM 8444 N N . ARG B 1 489 ? 3.111 11.945 11.727 1 93.94 489 ARG B N 1
ATOM 8445 C CA . ARG B 1 489 ? 1.846 11.297 12.047 1 93.94 489 ARG B CA 1
ATOM 8446 C C . ARG B 1 489 ? 0.783 12.328 12.422 1 93.94 489 ARG B C 1
ATOM 8448 O O . ARG B 1 489 ? -0.281 11.969 12.938 1 93.94 489 ARG B O 1
ATOM 8455 N N . SER B 1 490 ? 1.091 13.609 12.281 1 94.12 490 SER B N 1
ATOM 8456 C CA . SER B 1 490 ? 0.158 14.711 12.5 1 94.12 490 SER B CA 1
ATOM 8457 C C . SER B 1 490 ? 0.624 15.984 11.797 1 94.12 490 SER B C 1
ATOM 8459 O O . SER B 1 490 ? 1.819 16.281 11.766 1 94.12 490 SER B O 1
ATOM 8461 N N . GLN B 1 491 ? -0.337 16.734 11.438 1 93.12 491 GLN B N 1
ATOM 8462 C CA . GLN B 1 491 ? -0.029 18.016 10.805 1 93.12 491 GLN B CA 1
ATOM 8463 C C . GLN B 1 491 ? 0.389 19.047 11.836 1 93.12 491 GLN B C 1
ATOM 8465 O O . GLN B 1 491 ? 0.999 20.062 11.492 1 93.12 491 GLN B O 1
ATOM 8470 N N . LEU B 1 492 ? 0.085 18.766 13.023 1 96.31 492 LEU B N 1
ATOM 8471 C CA . LEU B 1 492 ? 0.277 19.781 14.062 1 96.31 492 LEU B CA 1
ATOM 8472 C C . LEU B 1 492 ? 1.582 19.531 14.812 1 96.31 492 LEU B C 1
ATOM 8474 O O . LEU B 1 492 ? 1.908 20.266 15.75 1 96.31 492 LEU B O 1
ATOM 8478 N N . TRP B 1 493 ? 2.328 18.578 14.508 1 95.31 493 TRP B N 1
ATOM 8479 C CA . TRP B 1 493 ? 3.633 18.25 15.07 1 95.31 493 TRP B CA 1
ATOM 8480 C C . TRP B 1 493 ? 4.727 18.344 14.016 1 95.31 493 TRP B C 1
ATOM 8482 O O . TRP B 1 493 ? 4.523 17.953 12.867 1 95.31 493 TRP B O 1
ATOM 8492 N N . PRO B 1 494 ? 5.82 19.062 14.312 1 95.69 494 PRO B N 1
ATOM 8493 C CA . PRO B 1 494 ? 6.457 19.266 15.609 1 95.69 494 PRO B CA 1
ATOM 8494 C C . PRO B 1 494 ? 6.48 20.734 16.031 1 95.69 494 PRO B C 1
ATOM 8496 O O . PRO B 1 494 ? 7.359 21.156 16.781 1 95.69 494 PRO B O 1
ATOM 8499 N N . PHE B 1 495 ? 5.578 21.438 15.617 1 95.69 495 PHE B N 1
ATOM 8500 C CA . PHE B 1 495 ? 5.582 22.891 15.805 1 95.69 495 PHE B CA 1
ATOM 8501 C C . PHE B 1 495 ? 5.664 23.25 17.281 1 95.69 495 PHE B C 1
ATOM 8503 O O . PHE B 1 495 ? 6.5 24.047 17.688 1 95.69 495 PHE B O 1
ATOM 8510 N N . PRO B 1 496 ? 4.906 22.641 18.156 1 97.69 496 PRO B N 1
ATOM 8511 C CA . PRO B 1 496 ? 5.008 22.969 19.578 1 97.69 496 PRO B CA 1
ATOM 8512 C C . PRO B 1 496 ? 6.402 22.719 20.156 1 97.69 496 PRO B C 1
ATOM 8514 O O . PRO B 1 496 ? 6.871 23.469 21.016 1 97.69 496 PRO B O 1
ATOM 8517 N N . LEU B 1 497 ? 7.016 21.719 19.656 1 98.19 497 LEU B N 1
ATOM 8518 C CA . LEU B 1 497 ? 8.344 21.375 20.156 1 98.19 497 LEU B CA 1
ATOM 8519 C C . LEU B 1 497 ? 9.359 22.453 19.781 1 98.19 497 LEU B C 1
ATOM 8521 O O . LEU B 1 497 ? 10.281 22.734 20.547 1 98.19 497 LEU B O 1
ATOM 8525 N N . LEU B 1 498 ? 9.219 23 18.656 1 98 498 LEU B N 1
ATOM 8526 C CA . LEU B 1 498 ? 10.109 24.078 18.25 1 98 498 LEU B CA 1
ATOM 8527 C C . LEU B 1 498 ? 10 25.266 19.219 1 98 498 LEU B C 1
ATOM 8529 O O . LEU B 1 498 ? 11.016 25.828 19.625 1 98 498 LEU B O 1
ATOM 8533 N N . ILE B 1 499 ? 8.797 25.578 19.531 1 97.75 499 ILE B N 1
ATOM 8534 C CA . ILE B 1 499 ? 8.547 26.719 20.422 1 97.75 499 ILE B CA 1
ATOM 8535 C C . ILE B 1 499 ? 9.156 26.438 21.797 1 97.75 499 ILE B C 1
ATOM 8537 O O . ILE B 1 499 ? 9.758 27.312 22.406 1 97.75 499 ILE B O 1
ATOM 8541 N N . ALA B 1 500 ? 9 25.203 22.234 1 98.56 500 ALA B N 1
ATOM 8542 C CA . ALA B 1 500 ? 9.594 24.812 23.516 1 98.56 500 ALA B CA 1
ATOM 8543 C C . ALA B 1 500 ? 11.117 24.922 23.469 1 98.56 500 ALA B C 1
ATOM 8545 O O . ALA B 1 500 ? 11.742 25.375 24.422 1 98.56 500 ALA B O 1
ATOM 8546 N N . GLY B 1 501 ? 11.68 24.531 22.391 1 98.31 501 GLY B N 1
ATOM 8547 C CA . GLY B 1 501 ? 13.125 24.609 22.219 1 98.31 501 GLY B CA 1
ATOM 8548 C C . GLY B 1 501 ? 13.656 26.031 22.234 1 98.31 501 GLY B C 1
ATOM 8549 O O . GLY B 1 501 ? 14.727 26.297 22.797 1 98.31 501 GLY B O 1
ATOM 8550 N N . ILE B 1 502 ? 12.922 26.875 21.672 1 97.69 502 ILE B N 1
ATOM 8551 C CA . ILE B 1 502 ? 13.32 28.281 21.625 1 97.69 502 ILE B CA 1
ATOM 8552 C C . ILE B 1 502 ? 13.195 28.906 23.016 1 97.69 502 ILE B C 1
ATOM 8554 O O . ILE B 1 502 ? 14.016 29.75 23.391 1 97.69 502 ILE B O 1
ATOM 8558 N N . GLU B 1 503 ? 12.234 28.5 23.781 1 98.19 503 GLU B N 1
ATOM 8559 C CA . GLU B 1 503 ? 11.898 29.125 25.062 1 98.19 503 GLU B CA 1
ATOM 8560 C C . GLU B 1 503 ? 12.781 28.609 26.188 1 98.19 503 GLU B C 1
ATOM 8562 O O . GLU B 1 503 ? 13.141 29.359 27.094 1 98.19 503 GLU B O 1
ATOM 8567 N N . THR B 1 504 ? 13.086 27.344 26.172 1 97.81 504 THR B N 1
ATOM 8568 C CA . THR B 1 504 ? 13.789 26.734 27.297 1 97.81 504 THR B CA 1
ATOM 8569 C C . THR B 1 504 ? 15.195 27.312 27.438 1 97.81 504 THR B C 1
ATOM 8571 O O . THR B 1 504 ? 15.844 27.641 26.438 1 97.81 504 THR B O 1
ATOM 8574 N N . THR B 1 505 ? 15.617 27.484 28.672 1 95.81 505 THR B N 1
ATOM 8575 C CA . THR B 1 505 ? 16.953 28 28.953 1 95.81 505 THR B CA 1
ATOM 8576 C C . THR B 1 505 ? 17.891 26.875 29.391 1 95.81 505 THR B C 1
ATOM 8578 O O . THR B 1 505 ? 19.078 27.109 29.594 1 95.81 505 THR B O 1
ATOM 8581 N N . ASP B 1 506 ? 17.344 25.719 29.562 1 94.75 506 ASP B N 1
ATOM 8582 C CA . ASP B 1 506 ? 18.156 24.562 29.922 1 94.75 506 ASP B CA 1
ATOM 8583 C C . ASP B 1 506 ? 18.953 24.062 28.734 1 94.75 506 ASP B C 1
ATOM 8585 O O . ASP B 1 506 ? 18.391 23.594 27.734 1 94.75 506 ASP B O 1
ATOM 8589 N N . PRO B 1 507 ? 20.25 24.047 28.812 1 93.56 507 PRO B N 1
ATOM 8590 C CA . PRO B 1 507 ? 21.094 23.672 27.672 1 93.56 507 PRO B CA 1
ATOM 8591 C C . PRO B 1 507 ? 20.906 22.219 27.266 1 93.56 507 PRO B C 1
ATOM 8593 O O . PRO B 1 507 ? 21.062 21.875 26.078 1 93.56 507 PRO B O 1
ATOM 8596 N N . ILE B 1 508 ? 20.562 21.406 28.172 1 94.38 508 ILE B N 1
ATOM 8597 C CA . ILE B 1 508 ? 20.344 20 27.859 1 94.38 508 ILE B CA 1
ATOM 8598 C C . ILE B 1 508 ? 19.094 19.859 27 1 94.38 508 ILE B C 1
ATOM 8600 O O . ILE B 1 508 ? 19.078 19.125 26.016 1 94.38 508 ILE B O 1
ATOM 8604 N N . TYR B 1 509 ? 18.062 20.578 27.438 1 96.69 509 TYR B N 1
ATOM 8605 C CA . TYR B 1 509 ? 16.828 20.547 26.672 1 96.69 509 TYR B CA 1
ATOM 8606 C C . TYR B 1 509 ? 17.016 21.172 25.297 1 96.69 509 TYR B C 1
ATOM 8608 O O . TYR B 1 509 ? 16.469 20.688 24.297 1 96.69 509 TYR B O 1
ATOM 8616 N N . GLN B 1 510 ? 17.766 22.234 25.25 1 96.88 510 GLN B N 1
ATOM 8617 C CA . GLN B 1 510 ? 18.047 22.891 23.969 1 96.88 510 GLN B CA 1
ATOM 8618 C C . GLN B 1 510 ? 18.734 21.938 23 1 96.88 510 GLN B C 1
ATOM 8620 O O . GLN B 1 510 ? 18.344 21.812 21.844 1 96.88 510 GLN B O 1
ATOM 8625 N N . ALA B 1 511 ? 19.719 21.25 23.516 1 95.25 511 ALA B N 1
ATOM 8626 C CA . ALA B 1 511 ? 20.469 20.297 22.688 1 95.25 511 ALA B CA 1
ATOM 8627 C C . ALA B 1 511 ? 19.578 19.141 22.25 1 95.25 511 ALA B C 1
ATOM 8629 O O . ALA B 1 511 ? 19.672 18.672 21.109 1 95.25 511 ALA B O 1
ATOM 8630 N N . TRP B 1 512 ? 18.766 18.703 23.156 1 96.62 512 TRP B N 1
ATOM 8631 C CA . TRP B 1 512 ? 17.875 17.578 22.859 1 96.62 512 TRP B CA 1
ATOM 8632 C C . TRP B 1 512 ? 16.906 17.938 21.75 1 96.62 512 TRP B C 1
ATOM 8634 O O . TRP B 1 512 ? 16.672 17.125 20.844 1 96.62 512 TRP B O 1
ATOM 8644 N N . VAL B 1 513 ? 16.312 19.094 21.844 1 98 513 VAL B N 1
ATOM 8645 C CA . VAL B 1 513 ? 15.344 19.531 20.828 1 98 513 VAL B CA 1
ATOM 8646 C C . VAL B 1 513 ? 16.047 19.719 19.484 1 98 513 VAL B C 1
ATOM 8648 O O . VAL B 1 513 ? 15.508 19.344 18.453 1 98 513 VAL B O 1
ATOM 8651 N N . LEU B 1 514 ? 17.156 20.328 19.562 1 97.75 514 LEU B N 1
ATOM 8652 C CA . LEU B 1 514 ? 17.922 20.531 18.328 1 97.75 514 LEU B CA 1
ATOM 8653 C C . LEU B 1 514 ? 18.234 19.203 17.656 1 97.75 514 LEU B C 1
ATOM 8655 O O . LEU B 1 514 ? 18.078 19.062 16.453 1 97.75 514 LEU B O 1
ATOM 8659 N N . ASP B 1 515 ? 18.641 18.25 18.406 1 96.25 515 ASP B N 1
ATOM 8660 C CA . ASP B 1 515 ? 18.953 16.938 17.891 1 96.25 515 ASP B CA 1
ATOM 8661 C C . ASP B 1 515 ? 17.703 16.266 17.312 1 96.25 515 ASP B C 1
ATOM 8663 O O . ASP B 1 515 ? 17.781 15.562 16.312 1 96.25 515 ASP B O 1
ATOM 8667 N N . ALA B 1 516 ? 16.625 16.438 17.953 1 96.06 516 ALA B N 1
ATOM 8668 C CA . ALA B 1 516 ? 15.375 15.875 17.469 1 96.06 516 ALA B CA 1
ATOM 8669 C C . ALA B 1 516 ? 15.023 16.422 16.094 1 96.06 516 ALA B C 1
ATOM 8671 O O . ALA B 1 516 ? 14.656 15.672 15.188 1 96.06 516 ALA B O 1
ATOM 8672 N N . PHE B 1 517 ? 15.156 17.672 15.93 1 97.38 517 PHE B N 1
ATOM 8673 C CA . PHE B 1 517 ? 14.82 18.312 14.656 1 97.38 517 PHE B CA 1
ATOM 8674 C C . PHE B 1 517 ? 15.797 17.875 13.57 1 97.38 517 PHE B C 1
ATOM 8676 O O . PHE B 1 517 ? 15.398 17.688 12.414 1 97.38 517 PHE B O 1
ATOM 8683 N N . LYS B 1 518 ? 17.047 17.719 13.914 1 96.56 518 LYS B N 1
ATOM 8684 C CA . LYS B 1 518 ? 18 17.203 12.953 1 96.56 518 LYS B CA 1
ATOM 8685 C C . LYS B 1 518 ? 17.625 15.789 12.5 1 96.56 518 LYS B C 1
ATOM 8687 O O . LYS B 1 518 ? 17.734 15.461 11.32 1 96.56 518 LYS B O 1
ATOM 8692 N N . GLU B 1 519 ? 17.172 15.039 13.43 1 95.19 519 GLU B N 1
ATOM 8693 C CA . GLU B 1 519 ? 16.719 13.688 13.102 1 95.19 519 GLU B CA 1
ATOM 8694 C C . GLU B 1 519 ? 15.5 13.719 12.195 1 95.19 519 GLU B C 1
ATOM 8696 O O . GLU B 1 519 ? 15.414 12.953 11.234 1 95.19 519 GLU B O 1
ATOM 8701 N N . TYR B 1 520 ? 14.555 14.586 12.547 1 95.12 520 TYR B N 1
ATOM 8702 C CA . TYR B 1 520 ? 13.367 14.719 11.719 1 95.12 520 TYR B CA 1
ATOM 8703 C C . TYR B 1 520 ? 13.742 15.102 10.289 1 95.12 520 TYR B C 1
ATOM 8705 O O . TYR B 1 520 ? 13.148 14.609 9.328 1 95.12 520 TYR B O 1
ATOM 8713 N N . SER B 1 521 ? 14.648 15.953 10.188 1 94.44 521 SER B N 1
ATOM 8714 C CA . SER B 1 521 ? 15.125 16.391 8.883 1 94.44 521 SER B CA 1
ATOM 8715 C C . SER B 1 521 ? 15.727 15.234 8.094 1 94.44 521 SER B C 1
ATOM 8717 O O . SER B 1 521 ? 15.438 15.062 6.906 1 94.44 521 SER B O 1
ATOM 8719 N N . THR B 1 522 ? 16.484 14.422 8.742 1 92.81 522 THR B N 1
ATOM 8720 C CA . THR B 1 522 ? 17.141 13.289 8.094 1 92.81 522 THR B CA 1
ATOM 8721 C C . THR B 1 522 ? 16.109 12.242 7.66 1 92.81 522 THR B C 1
ATOM 8723 O O . THR B 1 522 ? 16.312 11.555 6.66 1 92.81 522 THR B O 1
ATOM 8726 N N . LYS B 1 523 ? 15.039 12.25 8.336 1 92.56 523 LYS B N 1
ATOM 8727 C CA . LYS B 1 523 ? 13.992 11.273 8.039 1 92.56 523 LYS B CA 1
ATOM 8728 C C . LYS B 1 523 ? 13.102 11.75 6.895 1 92.56 523 LYS B C 1
ATOM 8730 O O . LYS B 1 523 ? 12.211 11.023 6.453 1 92.56 523 LYS B O 1
ATOM 8735 N N . GLY B 1 524 ? 13.289 12.914 6.469 1 92.69 524 GLY B N 1
ATOM 8736 C CA . GLY B 1 524 ? 12.602 13.398 5.285 1 92.69 524 GLY B CA 1
ATOM 8737 C C . GLY B 1 524 ? 11.227 13.977 5.59 1 92.69 524 GLY B C 1
ATOM 8738 O O . GLY B 1 524 ? 10.305 13.852 4.781 1 92.69 524 GLY B O 1
ATOM 8739 N N . TRP B 1 525 ? 11.047 14.602 6.777 1 94.94 525 TRP B N 1
ATOM 8740 C CA . TRP B 1 525 ? 9.75 15.172 7.125 1 94.94 525 TRP B CA 1
ATOM 8741 C C . TRP B 1 525 ? 9.43 16.375 6.238 1 94.94 525 TRP B C 1
ATOM 8743 O O . TRP B 1 525 ? 8.273 16.797 6.145 1 94.94 525 TRP B O 1
ATOM 8753 N N . GLY B 1 526 ? 10.438 16.922 5.602 1 93.62 526 GLY B N 1
ATOM 8754 C CA . GLY B 1 526 ? 10.273 18.047 4.688 1 93.62 526 GLY B CA 1
ATOM 8755 C C . GLY B 1 526 ? 11.398 19.047 4.77 1 93.62 526 GLY B C 1
ATOM 8756 O O . GLY B 1 526 ? 12.141 19.094 5.758 1 93.62 526 GLY B O 1
ATOM 8757 N N . ILE B 1 527 ? 11.5 19.859 3.826 1 94.44 527 ILE B N 1
ATOM 8758 C CA . ILE B 1 527 ? 12.547 20.859 3.748 1 94.44 527 ILE B CA 1
ATOM 8759 C C . ILE B 1 527 ? 12.32 21.922 4.82 1 94.44 527 ILE B C 1
ATOM 8761 O O . ILE B 1 527 ? 13.281 22.484 5.367 1 94.44 527 ILE B O 1
ATOM 8765 N N . HIS B 1 528 ? 11.086 22.109 5.156 1 94.88 528 HIS B N 1
ATOM 8766 C CA . HIS B 1 528 ? 10.742 23.094 6.176 1 94.88 528 HIS B CA 1
ATOM 8767 C C . HIS B 1 528 ? 11.32 22.703 7.535 1 94.88 528 HIS B C 1
ATOM 8769 O O . HIS B 1 528 ? 11.594 23.562 8.367 1 94.88 528 HIS B O 1
ATOM 8775 N N . ILE B 1 529 ? 11.57 21.453 7.73 1 96.38 529 ILE B N 1
ATOM 8776 C CA . ILE B 1 529 ? 12.156 21 8.984 1 96.38 529 ILE B CA 1
ATOM 8777 C C . ILE B 1 529 ? 13.641 21.344 9.016 1 96.38 529 ILE B C 1
ATOM 8779 O O . ILE B 1 529 ? 14.188 21.688 10.07 1 96.38 529 ILE B O 1
ATOM 8783 N N . THR B 1 530 ? 14.258 21.297 7.918 1 95.19 530 THR B N 1
ATOM 8784 C CA . THR B 1 530 ? 15.648 21.719 7.82 1 95.19 530 THR B CA 1
ATOM 8785 C C . THR B 1 530 ? 15.781 23.203 8.109 1 95.19 530 THR B C 1
ATOM 8787 O O . THR B 1 530 ? 16.719 23.625 8.805 1 95.19 530 THR B O 1
ATOM 8790 N N . LYS B 1 531 ? 14.922 23.922 7.613 1 95.12 531 LYS B N 1
ATOM 8791 C CA . LYS B 1 531 ? 14.891 25.344 7.898 1 95.12 531 LYS B CA 1
ATOM 8792 C C . LYS B 1 531 ? 14.633 25.609 9.383 1 95.12 531 LYS B C 1
ATOM 8794 O O . LYS B 1 531 ? 15.188 26.547 9.961 1 95.12 531 LYS B O 1
ATOM 8799 N N . ALA B 1 532 ? 13.828 24.75 9.922 1 96.81 532 ALA B N 1
ATOM 8800 C CA . ALA B 1 532 ? 13.508 24.906 11.344 1 96.81 532 ALA B CA 1
ATOM 8801 C C . ALA B 1 532 ? 14.742 24.688 12.211 1 96.81 532 ALA B C 1
ATOM 8803 O O . ALA B 1 532 ? 14.906 25.312 13.25 1 96.81 532 ALA B O 1
ATOM 8804 N N . VAL B 1 533 ? 15.602 23.797 11.781 1 97.56 533 VAL B N 1
ATOM 8805 C CA . VAL B 1 533 ? 16.844 23.578 12.5 1 97.56 533 VAL B CA 1
ATOM 8806 C C . VAL B 1 533 ? 17.672 24.859 12.523 1 97.56 533 VAL B C 1
ATOM 8808 O O . VAL B 1 533 ? 18.141 25.281 13.586 1 97.56 533 VAL B O 1
ATOM 8811 N N . ARG B 1 534 ? 17.812 25.469 11.445 1 96.94 534 ARG B N 1
ATOM 8812 C CA . ARG B 1 534 ? 18.578 26.703 11.336 1 96.94 534 ARG B CA 1
ATOM 8813 C C . ARG B 1 534 ? 17.938 27.828 12.164 1 96.94 534 ARG B C 1
ATOM 8815 O O . ARG B 1 534 ? 18.641 28.594 12.812 1 96.94 534 ARG B O 1
ATOM 8822 N N . LEU B 1 535 ? 16.688 27.859 12.07 1 96.88 535 LEU B N 1
ATOM 8823 C CA . LEU B 1 535 ? 15.961 28.859 12.844 1 96.88 535 LEU B CA 1
ATOM 8824 C C . LEU B 1 535 ? 16.203 28.688 14.336 1 96.88 535 LEU B C 1
ATOM 8826 O O . LEU B 1 535 ? 16.484 29.656 15.047 1 96.88 535 LEU B O 1
ATOM 8830 N N . LEU B 1 536 ? 16.094 27.453 14.758 1 97.88 536 LEU B N 1
ATOM 8831 C CA . LEU B 1 536 ? 16.297 27.141 16.172 1 97.88 536 LEU B CA 1
ATOM 8832 C C . LEU B 1 536 ? 17.719 27.5 16.609 1 97.88 536 LEU B C 1
ATOM 8834 O O . LEU B 1 536 ? 17.906 28.125 17.656 1 97.88 536 LEU B O 1
ATOM 8838 N N . GLU B 1 537 ? 18.672 27.203 15.844 1 97.81 537 GLU B N 1
ATOM 8839 C CA . GLU B 1 537 ? 20.062 27.5 16.156 1 97.81 537 GLU B CA 1
ATOM 8840 C C . GLU B 1 537 ? 20.281 29.016 16.281 1 97.81 537 GLU B C 1
ATOM 8842 O O . GLU B 1 537 ? 20.938 29.469 17.203 1 97.81 537 GLU B O 1
ATOM 8847 N N . GLU B 1 538 ? 19.75 29.719 15.391 1 97.88 538 GLU B N 1
ATOM 8848 C CA . GLU B 1 538 ? 19.922 31.172 15.383 1 97.88 538 GLU B CA 1
ATOM 8849 C C . GLU B 1 538 ? 19.203 31.812 16.562 1 97.88 538 GLU B C 1
ATOM 8851 O O . GLU B 1 538 ? 19.703 32.781 17.156 1 97.88 538 GLU B O 1
ATOM 8856 N N . CYS B 1 539 ? 18 31.328 16.828 1 97.12 539 CYS B N 1
ATOM 8857 C CA . CYS B 1 539 ? 17.281 31.859 17.984 1 97.12 539 CYS B CA 1
ATOM 8858 C C . CYS B 1 539 ? 18.062 31.609 19.266 1 97.12 539 CYS B C 1
ATOM 8860 O O . CYS B 1 539 ? 18.188 32.5 20.094 1 97.12 539 CYS B O 1
ATOM 8862 N N . LEU B 1 540 ? 18.547 30.422 19.406 1 96.88 540 LEU B N 1
ATOM 8863 C CA . LEU B 1 540 ? 19.312 30.078 20.609 1 96.88 540 LEU B CA 1
ATOM 8864 C C . LEU B 1 540 ? 20.578 30.938 20.703 1 96.88 540 LEU B C 1
ATOM 8866 O O . LEU B 1 540 ? 20.906 31.422 21.797 1 96.88 540 LEU B O 1
ATOM 8870 N N . ARG B 1 541 ? 21.281 31.109 19.625 1 96.56 541 ARG B N 1
ATOM 8871 C CA . ARG B 1 541 ? 22.5 31.906 19.594 1 96.56 541 ARG B CA 1
ATOM 8872 C C . ARG B 1 541 ? 22.203 33.344 20 1 96.56 541 ARG B C 1
ATOM 8874 O O . ARG B 1 541 ? 22.859 33.906 20.906 1 96.56 541 ARG B O 1
ATOM 8881 N N . LYS B 1 542 ? 21.234 33.969 19.453 1 96.12 542 LYS B N 1
ATOM 8882 C CA . LYS B 1 542 ? 20.891 35.375 19.703 1 96.12 542 LYS B CA 1
ATOM 8883 C C . LYS B 1 542 ? 20.406 35.562 21.141 1 96.12 542 LYS B C 1
ATOM 8885 O O . LYS B 1 542 ? 20.781 36.562 21.797 1 96.12 542 LYS B O 1
ATOM 8890 N N . GLN B 1 543 ? 19.562 34.625 21.547 1 96 543 GLN B N 1
ATOM 8891 C CA . GLN B 1 543 ? 19.047 34.719 22.906 1 96 543 GLN B CA 1
ATOM 8892 C C . GLN B 1 543 ? 20.172 34.5 23.938 1 96 543 GLN B C 1
ATOM 8894 O O . GLN B 1 543 ? 20.125 35.062 25.031 1 96 543 GLN B O 1
ATOM 8899 N N . GLY B 1 544 ? 21.125 33.688 23.625 1 92.25 544 GLY B N 1
ATOM 8900 C CA . GLY B 1 544 ? 22.281 33.5 24.469 1 92.25 544 GLY B CA 1
ATOM 8901 C C . GLY B 1 544 ? 23.156 34.75 24.562 1 92.25 544 GLY B C 1
ATOM 8902 O O . GLY B 1 544 ? 23.703 35.031 25.625 1 92.25 544 GLY B O 1
ATOM 8903 N N . GLU B 1 545 ? 23.188 35.469 23.531 1 93.44 545 GLU B N 1
ATOM 8904 C CA . GLU B 1 545 ? 24.031 36.656 23.484 1 93.44 545 GLU B CA 1
ATOM 8905 C C . GLU B 1 545 ? 23.328 37.844 24.141 1 93.44 545 GLU B C 1
ATOM 8907 O O . GLU B 1 545 ? 23.969 38.625 24.875 1 93.44 545 GLU B O 1
ATOM 8912 N N . GLU B 1 546 ? 22.062 37.969 23.938 1 92.5 546 GLU B N 1
ATOM 8913 C CA . GLU B 1 546 ? 21.344 39.188 24.344 1 92.5 546 GLU B CA 1
ATOM 8914 C C . GLU B 1 546 ? 20.656 38.969 25.688 1 92.5 546 GLU B C 1
ATOM 8916 O O . GLU B 1 546 ? 20.266 39.938 26.344 1 92.5 546 GLU B O 1
ATOM 8921 N N . ASP B 1 547 ? 20.516 37.75 26.047 1 93.12 547 ASP B N 1
ATOM 8922 C CA . ASP B 1 547 ? 19.891 37.375 27.312 1 93.12 547 ASP B CA 1
ATOM 8923 C C . ASP B 1 547 ? 18.469 37.906 27.406 1 93.12 547 ASP B C 1
ATOM 8925 O O . ASP B 1 547 ? 18.016 38.312 28.469 1 93.12 547 ASP B O 1
ATOM 8929 N N . VAL B 1 548 ? 17.844 38.094 26.234 1 94.81 548 VAL B N 1
ATOM 8930 C CA . VAL B 1 548 ? 16.422 38.438 26.109 1 94.81 548 VAL B CA 1
ATOM 8931 C C . VAL B 1 548 ? 15.781 37.594 25 1 94.81 548 VAL B C 1
ATOM 8933 O O . VAL B 1 548 ? 16.484 37.031 24.172 1 94.81 548 VAL B O 1
ATOM 8936 N N . ARG B 1 549 ? 14.555 37.594 24.969 1 95.62 549 ARG B N 1
ATOM 8937 C CA . ARG B 1 549 ? 13.797 36.875 23.953 1 95.62 549 ARG B CA 1
ATOM 8938 C C . ARG B 1 549 ? 14 37.531 22.578 1 95.62 549 ARG B C 1
ATOM 8940 O O . ARG B 1 549 ? 14.047 38.75 22.453 1 95.62 549 ARG B O 1
ATOM 8947 N N . VAL B 1 550 ? 14.188 36.688 21.641 1 95 550 VAL B N 1
ATOM 8948 C CA . VAL B 1 550 ? 14.242 37.188 20.266 1 95 550 VAL B CA 1
ATOM 8949 C C . VAL B 1 550 ? 12.844 37.156 19.656 1 95 550 VAL B C 1
ATOM 8951 O O . VAL B 1 550 ? 11.984 36.406 20.109 1 95 550 VAL B O 1
ATOM 8954 N N . ASP B 1 551 ? 12.586 38 18.703 1 91.38 551 ASP B N 1
ATOM 8955 C CA . ASP B 1 551 ? 11.414 37.875 17.844 1 91.38 551 ASP B CA 1
ATOM 8956 C C . ASP B 1 551 ? 11.625 36.812 16.797 1 91.38 551 ASP B C 1
ATOM 8958 O O . ASP B 1 551 ? 12.305 37.031 15.789 1 91.38 551 ASP B O 1
ATOM 8962 N N . VAL B 1 552 ? 10.969 35.75 16.953 1 93.19 552 VAL B N 1
ATOM 8963 C CA . VAL B 1 552 ? 11.18 34.562 16.094 1 93.19 552 VAL B CA 1
ATOM 8964 C C . VAL B 1 552 ? 10.859 34.938 14.641 1 93.19 552 VAL B C 1
ATOM 8966 O O . VAL B 1 552 ? 11.523 34.438 13.719 1 93.19 552 VAL B O 1
ATOM 8969 N N . GLY B 1 553 ? 9.836 35.719 14.414 1 89.75 553 GLY B N 1
ATOM 8970 C CA . GLY B 1 553 ? 9.492 36.156 13.07 1 89.75 553 GLY B CA 1
ATOM 8971 C C . GLY B 1 553 ? 10.594 36.969 12.398 1 89.75 553 GLY B C 1
ATOM 8972 O O . GLY B 1 553 ? 10.859 36.781 11.203 1 89.75 553 GLY B O 1
ATOM 8973 N N . GLU B 1 554 ? 11.18 37.781 13.164 1 90.31 554 GLU B N 1
ATOM 8974 C CA . GLU B 1 554 ? 12.281 38.594 12.633 1 90.31 554 GLU B CA 1
ATOM 8975 C C . GLU B 1 554 ? 13.484 37.719 12.289 1 90.31 554 GLU B C 1
ATOM 8977 O O . GLU B 1 554 ? 14.133 37.906 11.266 1 90.31 554 GLU B O 1
ATOM 8982 N N . VAL B 1 555 ? 13.758 36.781 13.172 1 94.25 555 VAL B N 1
ATOM 8983 C CA . VAL B 1 555 ? 14.867 35.875 12.906 1 94.25 555 VAL B CA 1
ATOM 8984 C C . VAL B 1 555 ? 14.578 35.062 11.641 1 94.25 555 VAL B C 1
ATOM 8986 O O . VAL B 1 555 ? 15.469 34.844 10.82 1 94.25 555 VAL B O 1
ATOM 8989 N N . MET B 1 556 ? 13.359 34.656 11.539 1 91.94 556 MET B N 1
ATOM 8990 C CA . MET B 1 556 ? 12.953 33.875 10.367 1 91.94 556 MET B CA 1
ATOM 8991 C C . MET B 1 556 ? 13.156 34.688 9.094 1 91.94 556 MET B C 1
ATOM 8993 O O . MET B 1 556 ? 13.703 34.188 8.109 1 91.94 556 MET B O 1
ATOM 8997 N N . MET B 1 557 ? 12.758 35.875 9.039 1 88.81 557 MET B N 1
ATOM 8998 C CA . MET B 1 557 ? 12.852 36.719 7.867 1 88.81 557 MET B CA 1
ATOM 8999 C C . MET B 1 557 ? 14.305 36.969 7.477 1 88.81 557 MET B C 1
ATOM 9001 O O . MET B 1 557 ? 14.633 37.031 6.289 1 88.81 557 MET B O 1
ATOM 9005 N N . ASN B 1 558 ? 15.078 37.031 8.453 1 91.5 558 ASN B N 1
ATOM 9006 C CA . ASN B 1 558 ? 16.469 37.406 8.219 1 91.5 558 ASN B CA 1
ATOM 9007 C C . ASN B 1 558 ? 17.328 36.219 7.863 1 91.5 558 ASN B C 1
ATOM 9009 O O . ASN B 1 558 ? 18.328 36.344 7.152 1 91.5 558 ASN B O 1
ATOM 9013 N N . VAL B 1 559 ? 16.891 35.062 8.297 1 91.62 559 VAL B N 1
ATOM 9014 C CA . VAL B 1 559 ? 17.844 33.938 8.234 1 91.62 559 VAL B CA 1
ATOM 9015 C C . VAL B 1 559 ? 17.328 32.875 7.273 1 91.62 559 VAL B C 1
ATOM 9017 O O . VAL B 1 559 ? 18.078 32.344 6.457 1 91.62 559 VAL B O 1
ATOM 9020 N N . THR B 1 560 ? 16.047 32.5 7.34 1 90.19 560 THR B N 1
ATOM 9021 C CA . THR B 1 560 ? 15.57 31.312 6.617 1 90.19 560 THR B CA 1
ATOM 9022 C C . THR B 1 560 ? 14.477 31.703 5.629 1 90.19 560 THR B C 1
ATOM 9024 O O . THR B 1 560 ? 14.125 30.906 4.75 1 90.19 560 THR B O 1
ATOM 9027 N N . GLY B 1 561 ? 14.008 32.906 5.676 1 88.44 561 GLY B N 1
ATOM 9028 C CA . GLY B 1 561 ? 12.742 33.188 5.012 1 88.44 561 GLY B CA 1
ATOM 9029 C C . GLY B 1 561 ? 11.547 32.625 5.746 1 88.44 561 GLY B C 1
ATOM 9030 O O . GLY B 1 561 ? 11.68 31.703 6.547 1 88.44 561 GLY B O 1
ATOM 9031 N N . VAL B 1 562 ? 10.398 33.062 5.48 1 87.81 562 VAL B N 1
ATOM 9032 C CA . VAL B 1 562 ? 9.195 32.688 6.203 1 87.81 562 VAL B CA 1
ATOM 9033 C C . VAL B 1 562 ? 8.695 31.328 5.676 1 87.81 562 VAL B C 1
ATOM 9035 O O . VAL B 1 562 ? 8.672 31.109 4.465 1 87.81 562 VAL B O 1
ATOM 9038 N N . PHE B 1 563 ? 8.43 30.453 6.602 1 91.44 563 PHE B N 1
ATOM 9039 C CA . PHE B 1 563 ? 7.883 29.141 6.254 1 91.44 563 PHE B CA 1
ATOM 9040 C C . PHE B 1 563 ? 6.961 28.625 7.352 1 91.44 563 PHE B C 1
ATOM 9042 O O . PHE B 1 563 ? 6.922 29.203 8.445 1 91.44 563 PHE B O 1
ATOM 9049 N N . ILE B 1 564 ? 6.145 27.656 6.996 1 91.75 564 ILE B N 1
ATOM 9050 C CA . ILE B 1 564 ? 5.207 27.078 7.945 1 91.75 564 ILE B CA 1
ATOM 9051 C C . ILE B 1 564 ? 5.832 25.844 8.602 1 91.75 564 ILE B C 1
ATOM 9053 O O . ILE B 1 564 ? 6.391 24.984 7.918 1 91.75 564 ILE B O 1
ATOM 9057 N N . ILE B 1 565 ? 5.809 25.859 9.898 1 88.19 565 ILE B N 1
ATOM 9058 C CA . ILE B 1 565 ? 6.32 24.688 10.617 1 88.19 565 ILE B CA 1
ATOM 9059 C C . ILE B 1 565 ? 5.18 23.734 10.922 1 88.19 565 ILE B C 1
ATOM 9061 O O . ILE B 1 565 ? 4.16 24.125 11.492 1 88.19 565 ILE B O 1
#

Sequence (1130 aa):
MLKDKTGKAPANKDIKFVDQTSETIDLLQNGRPAIPGTSVFSSKPKRRKTEQTVSPSDNYEQMLNMPLIFTQEMCSLIRSPGAYGLPGLEEPSVDKNFDFYDEEFDKQNTEGAGSGAGSSDGTKGDQVPRITGEGNNVTSPYNDQNEFWLIMYFTRTMCQFYSLKSPDWTIYAYMGGRLASQYLPLKYAILSWTALHYATVNGSSKDVAQQYYNEALNVVMREEFIGGKVHVELLLTTCFFLLQFDIAMGTRQAKRILRHVWSKLQIGRFFGDIDQSSRPQLSPYGYQILYFLLHIDIRSSLFTGNISFPDYVIIPKNQRNVNIVYLTTSKLYDDKASDIAWQTRGVSSDIFGKDYPKSFTDDDTLLDHILVTTMRNIMTLGRVIRLRNWLDQCGNSTEFDPESFQQEVDELVSENEQLYETFKSTKMSGRNVQSSMLICNALVYCAVILLDRQIHPNIKSNERCQDAAKEIIKIAVKLNTIRDSQYPRSQLWPFPLLIAGIETTDPIYQAWVLDAFKEYSTKGWGIHITKAVRLLEECLRKQGEEDVRVDVGEVMMNVTGVFIIMLKDKTGKAPANKDIKFVDQTSETIDLLQNGRPAIPGTSVFSSKPKRRKTEQTVSPSDNYEQMLNMPLIFTQEMCSLIRSPGAYGLPGLEEPSVDKNFDFYDEEFDKQNTEGAGSGAGSSDGTKGDQVPRITGEGNNVTSPYNDQNEFWLIMYFTRTMCQFYSLKSPDWTIYAYMGGRLASQYLPLKYAILSWTALHYATVNGSSKDVAQQYYNEALNVVMREEFIGGKVHVELLLTTCFFLLQFDIAMGTRQAKRILRHVWSKLQIGRFFGDIDQSSRPQLSPYGYQILYFLLHIDIRSSLFTGNISFPDYVIIPKNQRNVNIVYLTTSKLYDDKASDIAWQTRGVSSDIFGKDYPKSFTDDDTLLDHILVTTMRNIMTLGRVIRLRNWLDQCGNSTEFDPESFQQEVDELVSENEQLYETFKSTKMSGRNVQSSMLICNALVYCAVILLDRQIHPNIKSNERCQDAAKEIIKIAVKLNTIRDSQYPRSQLWPFPLLIAGIETTDPIYQAWVLDAFKEYSTKGWGIHITKAVRLLEECLRKQGEEDVRVDVGEVMMNVTGVFII

Radius of gyration: 36.95 Å; Cα contacts (8 Å, |Δi|>4): 1299; chains: 2; bounding box: 96×125×88 Å

Foldseek 3Di:
DPPPPPPPDPDPPDPPPDCPPPPQPDVLPDDDDDQFLWADPDPDDDPPDDDDPPCPDDDPPPPPDDDPPPPDPVPPDPPPVPDPCPDDPDDPDPDDDPPPPPDDPPPDDPDDDDDDDDDPPDPPPPDDPDPDPPDPPPDDPDDCLDLVNLLVQCQPPVCQQQAPDDSCQGVSVLQSPRPCVVDVLLVLLSSLLSLQLVCLQVVHDSVSSVVSLVVSCVPLLPAALPPTPDDNLSSLSSLLSSLSNQQQAQHLCNVVSLLSNCVRQLCLLLLDPPDPVPHRDTGLSSLVSVLSSQLQQLLLCLQVLPRNHVVSNPPDPPPDDSLLVCLVCVVSRLVSLLVSLLNNQCVSCRSVPPVDDPLVNVLSVLVSVLSSLLSNLSSLSVNLSSLLVCCVVPVPDPSDDLVVSLVVLVVSLVVLVVSLVVVVVVVDHALRSNLSSLLSNLSSLLSNLSSVCSVFQFALADPSNQVSLVSNVVSVVVNCVRRVLLHQNRPSPDVSNLSSLLNHPDVVSVVVSLVSLVVNSNSSNHPSSVLSSVLSVVSNVVCVVSNGGDSSSVSCCVTPPRHRD/DPPPPPPPDPPPPDPPPDCPPPPQPPVPPDQDDDQFLWDDDDPDDPPDDDDDCPDPDDDPPPPPDDDPPVPDPVPPDPDDVVPPCPDDPDDPPPDDDPCPDDDPCDDDDPDDPDDDDDDPPDPPPDDDPDPDPPDPCPDDPPDCLDLVNLLVQCQPPVCQQQAPDDSCQGVSVLQSPRPCVVDVLQVLLSSLLSLQLVCLQVVHDSVSSVVSLVVSCVPLLPAALPPTPDDNLSSLSSLLSSLSNQQQAQHLCNVVSLLSNCVRQLCLLLLDPPDPVPHRDTGLSSLVSVLSSQLQQLLLCLQVLPRNHQVSNPPDPPPDDSLLVCLVCVVSRLVSLLVSLLNNQCVSCSSVPPPDDPLVNVLSVLVSVLSSLLSNLSSLSVNLSSLLVCCVVVVPDPSDDLVVSLVVLVVSLVVLVVSLVVVVVVVDHALRSNLSSLLSNLSSLLSNLSSVCSVFQFALADPSNQVSLVSLLVSVVVNCVRRVLLHQNRPSPDVSNLSSLLNHPDVVSVVVSLVSLVVNSNSSNHPSSVLSSVLSVVSNVVCVVSNGGDSSSVSCCVTPPRHRD

Solvent-accessible surface area (backbone atoms only — not comparable to full-atom values): 65043 Å² total; per-residue (Å²): 134,83,80,78,76,77,79,75,73,80,78,77,78,76,80,75,79,76,80,85,72,74,87,72,64,73,78,72,69,75,80,74,80,82,54,85,56,52,54,78,82,79,85,80,84,80,83,78,84,81,72,88,72,79,75,81,74,76,88,73,71,68,87,76,72,78,77,88,63,93,73,72,66,94,62,60,76,67,61,58,86,75,60,80,61,80,75,69,85,67,72,73,85,79,78,84,78,75,72,67,82,73,81,72,87,50,89,77,81,86,72,87,81,80,83,82,87,78,84,80,81,81,79,82,70,85,71,72,83,75,74,66,79,81,61,75,51,56,40,62,72,87,48,95,73,34,70,61,25,42,47,38,47,30,51,72,47,55,24,32,35,54,31,75,53,58,45,84,72,24,71,51,31,47,45,47,47,62,44,23,58,37,29,54,45,33,36,27,13,51,46,12,34,39,36,37,43,52,14,56,62,70,70,48,75,49,60,65,16,50,52,27,36,50,49,18,48,64,52,59,77,70,56,49,47,64,90,40,93,52,57,44,57,57,53,52,50,25,51,49,31,45,36,53,33,25,32,30,62,31,41,68,60,43,57,60,57,50,50,49,49,40,60,50,60,42,50,24,52,71,64,46,96,55,62,74,86,72,37,83,60,62,20,29,50,40,30,42,52,48,50,51,49,52,54,51,42,40,49,56,8,60,56,70,57,66,57,59,67,60,66,54,51,57,72,64,86,80,80,57,62,65,40,59,51,45,67,75,45,37,69,62,53,44,52,36,50,26,47,43,36,53,48,24,52,62,31,63,50,53,65,54,39,86,76,45,58,66,73,55,52,57,43,46,59,56,39,40,55,48,43,26,53,35,41,44,36,50,48,48,45,43,46,43,30,31,48,46,56,37,43,72,73,44,61,83,54,80,88,61,61,66,66,61,53,49,51,51,51,51,50,50,44,51,50,46,52,49,51,49,53,57,46,66,69,45,79,80,63,48,66,55,44,54,50,51,49,47,50,40,46,28,39,39,35,38,38,54,38,56,43,45,46,64,74,48,45,85,37,55,74,52,70,70,45,42,52,32,20,50,50,30,52,53,44,50,58,53,44,50,72,69,58,55,75,70,46,68,39,30,85,73,49,62,39,42,50,53,56,23,35,61,55,40,83,49,66,66,57,34,52,50,43,51,49,50,37,51,50,44,30,72,56,32,77,26,51,25,40,49,45,46,45,55,47,48,53,50,50,48,52,49,25,66,71,66,56,22,47,70,58,64,35,59,51,26,57,73,72,67,43,60,54,35,99,132,84,79,77,77,77,78,76,73,81,77,79,77,77,80,77,78,76,78,86,70,72,87,70,63,72,76,69,69,73,77,74,80,80,54,86,60,53,55,80,84,80,83,80,84,80,84,78,85,86,73,88,68,81,75,81,74,75,88,77,71,67,86,75,69,76,77,84,66,93,70,70,68,93,65,64,68,81,64,56,82,73,66,72,67,84,70,83,78,74,72,76,78,71,80,77,80,72,67,75,72,75,84,68,87,64,95,87,87,86,71,85,80,78,84,81,88,77,84,81,81,80,78,80,70,84,74,72,81,75,73,65,80,80,63,76,51,57,39,64,69,92,48,93,73,32,70,63,25,40,46,38,45,29,52,71,45,56,23,33,35,54,31,75,55,57,47,85,73,24,71,51,32,47,46,47,48,60,45,22,62,36,28,54,45,32,36,27,12,51,46,12,34,38,36,37,43,51,15,56,61,69,70,50,75,51,59,66,16,50,50,27,37,51,50,17,48,64,51,57,76,69,56,49,47,65,90,39,93,53,59,45,56,58,52,51,50,24,51,50,31,46,37,52,34,25,32,31,62,31,41,68,61,44,58,61,54,50,49,49,48,41,60,51,61,42,50,22,53,72,65,45,94,56,61,75,86,72,38,82,64,62,22,30,53,40,29,43,52,49,49,51,50,51,52,50,42,41,48,56,8,61,55,70,55,65,58,58,65,59,66,52,51,57,73,64,85,80,80,55,61,65,40,59,52,43,66,75,46,37,68,62,54,45,52,37,50,29,46,41,36,51,47,24,53,62,32,64,50,54,68,53,40,86,76,46,58,65,75,55,51,56,45,46,58,56,38,39,54,47,43,26,53,35,42,45,36,50,48,48,44,43,47,44,33,32,48,46,54,36,43,73,72,46,63,86,55,79,89,60,60,68,65,60,53,51,51,51,52,52,50,49,44,51,51,47,52,50,52,48,53,55,47,64,68,44,79,81,63,50,65,54,45,53,50,52,48,47,49,40,46,27,40,39,34,38,39,52,39,56,42,45,46,66,75,49,46,84,37,56,74,51,70,67,45,42,51,33,22,50,51,30,52,53,43,50,56,53,43,50,71,68,62,52,76,71,48,68,38,31,85,74,49,61,39,40,49,53,55,24,35,62,56,39,84,50,65,66,56,35,52,50,44,53,51,49,36,51,49,43,32,72,56,32,76,26,51,24,38,49,45,46,43,54,48,47,52,51,49,47,52,51,25,67,72,66,56,24,48,70,60,65,36,58,52,26,58,74,71,67,43,60,55,35,100